Protein 8K2I (pdb70)

B-factor: mean 56.74, std 19.01, range [13.71, 200.33]

Sequence (1119 aa):
VPVEGVAGGGTAYGFNDAEPLKQSTDPSEVPTADLVNVWCMPNTVNVGSQETPRALEPINLLAARNERESFQIAMRPKVSWAASSPSGIVQVQCSDLCSSAGDRLVVGQSLKLRRVVPVLGVPDALVPLDLPVSQLSLFPGETSVIWVSIDVPTGQPPGQYEGEIIISAMKTDVVSNLSLRIKLRLTVWEFIIPVTPSLPAVIGVSDTVIEDRFAVEHGSEDWYKKLDLHFKWLLQYRISPYFCKWGESMRVLTYTSPWPADHPKSDEYLSDSRLAAYAVPYRQVIAGDDSRESYLRKEVEILRSKPHWNKAYFYLWDEPLNMEHFDNVRKMASEIYAYAPDSRVLTTYYCGPGDAPLAPTPFESFVKVPNLLRPYTQIYCTSEWWVLGNREDLVKDILDELQTENGEEWWTYICLGPSDPHPNWHLGMRGTQQRAVMWRVWKEGGTGFLYWGANCYEKATVPSAEVKFRRGLPPGDGVLYYPGEVFSSSSEPVASLRLERLLSGLQDYEYLKLYESKYGREEAMGLLEKTGVYTGPERYTLEHRPIDVLRGEVYNTCRPTVPVEGVAGGGTAYGFNDAEPLKQSTDPSEVPTADLVNVWCMPNTVNVGSQETPRALEPINLLAARNERESFQIAMRPKVSWAASSPSGIVQVQCSDLCSSAGDRLVVGQSLKLRRVVPVLGVPDALVPLDLPVSQLSLFPGETSVIWVSIDVPTGQPPGQYEGEIIISAMKTDVVSNLSLRIKLRLTVWEFIIPVTPSLPAVIGVSDTVIEDRFAVEHGSEDWYKKLDLHFKWLLQYRISPYFCKWGESMRVLTYTSPWPADHPKSDEYLSDSRLAAYAVPYRQVIAGDDSRESYLRKEVEILRSKPHWNKAYFYLWDEPLNMEHFDNVRKMASEIYAYAPDSRVLTTYYCGPGDAPLAPTPFESFVKVPNLLRPYTQIYCTSEWWVLGNREDLVKDILDELQTENGEEWWTYICLGPSDPHPNWHLGMRGTQQRAVMWRVWKEGGTGFLYWGANCYEKATVPSAEVKFRRGLPPGDGVLYYPGEVFSSSSEPVASLRLERLLSGLQDYEYLKLYESKYGREEAMGLLEKTGVYTGPERYTLEHRPIDVLRGEVYNTCRP

Radius of gyration: 35.3 Å; Cα contacts (8 Å, |Δi|>4): 2337; chains: 2; bounding box: 97×100×85 Å

Nearest PDB structures (foldseek):
  8k2h-assembly1_B  TM=9.996E-01  e=0.000E+00  Arabidopsis thaliana
  8k2i-assembly1_B  TM=9.997E-01  e=0.000E+00  Arabidopsis thaliana x Arabidopsis lyrata
  8k2k-assembly1_A  TM=7.243E-01  e=6.649E-30  metagenome
  8k2m-assembly1_A  TM=7.030E-01  e=3.976E-27  Paenibacillus sp. TS12
  8q8h-assembly1_D  TM=6.717E-01  e=1.657E-26  Niabella aurantiaca DSM 17617

Organism: Arabidopsis thaliana (NCBI:txid3702)

Secondary structure (DSSP, 8-state):
---TT-GGG--TTTT---SPPPPS---TTTS-GGGTEEEEEEETT----TTPPP-----EEEEEEETEEEEEEEEEEESS-SSSSSSSEEEEEEE--EEETT--EE-TTTTEEEEEEEEETTEEEEEEEP-SSEEEEEE-TT--EEEEEEEEE-TT---EEEEEEEEEEE-------TTSEEEEEEEEEEEEEPPSS-SS-EEEEEEHHHHHHHHT--TTSHHHHHHHHHHHHHHGGGS-EEEEEEE-GGGBEEEES--S-TTSHHHHHHHT-TT---EE--SS-SS--SS-HHHHHHHHHHHHHTSTTGGGEEEEEEES--SHHHHHHHHHHHHHHHTT-TT--EEEEESS--SSS-SSSSHHHHHHTHHHHHTTS-SEEEEESGGGTT-STTHHHHHTT--TTSS-EEEEEESS-S-TTS----TT--HHHHHHHHHHHHHT--SEEEES-SB-PPP-SSTTSPP-PPTTS-TTTTBSEE-GGGTSS--S-EEBHHHHHHHHHHHHHHHHHHHHHHHHHHHHHHHHHHTTSEEETTEE-SSSHHHHHHHHHHHHHT--/--TT-GGG--TTTTS---SPPPS---TTTS-HHHHEEEEEEETT----TTPPP-----EEEEEEET-EEEEEEEEEESS-SSTTSSSEEEEEEE--EE-TT--EE-BTTTEEEEEEEEETTEEEEEEE--SSEEEEEE-TT--EEEEEEEEPPTTPPPEEEEEEEEEEEE------TTSEEEEEEEEEEEEE--SS-SS-EEEEEEHHHHHHHTT--TTSHHHHHHHHHHHHHHGGGT-EEEEEEE-GGGBEEEES--S-TTSHHHHHHHT-TT---EE--SS-SS--SS-HHHHHHHHHHHHHTSTTGGGEEEEEEE---SHHHHHHHHHHHHHHHHH-TT--EEEEESSS-SSS-SSSSHHHHHHTHHHHHTTS-SEEEEEGGGGTT-GGGHHHHHHT--GGGT-EEEEE-SS-S-TTS----TT--HHHHHHHHHHHHHHT-SEEEES-SB-PPP-SSTTS-----TTS-TTTTBSEE-GGGTSS--SPEEBHHHHHHHHHHHHHHHHHHHHHHH-HHHHHHHHHHTTSEEETTEE-SSSHHHHHHHHHHHHHS--

Foldseek 3Di:
DDQCEDPRVHHPHCPPPPPPQDPDLALVPAFVVSFKAKAKAALQFQQAFQDDGDDHDADEAEDEAQDKHKIKMKIATPQASAVPQPNAKKKKAWAWWAFPVGFTQGWPPFKFKFWQDDDVRTGWWTFGADPRMGMDHHHHNTITMMMIMGHHHLPGDWGKIKIWMWMGTDYCVRDDVSIDIHIYIYTYDDDDQFLAFQFAEEEEAELVQVCQAVVNPQPDPVSLVLLVLVLVLLLSLLYAYWYWDADVVRWIFIWSHLDQLPDPVVCVRQVRSSHQATEDGQARRDDDPDGSLRSLLVRLLSLVPDPRVVRYAYETGEADAADVSLVVLQVSLVSNCVSPVVHAYEYEHAFAHPVDQPDDDTVVSVLCSCVSNPPSHQEYEYEPLSCPFCLVCLVSNVVNFCVVVRRFYHYEYFLDDDPPFADFFRPHGSLSLLCVLVVRLLSDGRYYYQHAACPFPGDRHQQPDGHHDPPGRHRGRHQWHASVVPPNDRNIIGISSSVSSSVSSVVSSLLVLVCVVPNDVVSSCLCPVLQAQDTRNGGDPDCVSVVVSSVVSSVPRHD/DADQQEDVSPHHPHPPPPVPDQDPDLALVPAFPVSFKAKAKAALQFQAAFQDDGDDHDAAEAEDEAQGKGKIKMKMATPQQSQPVQPNAKKKKAWAWWAFPVGDIQGFPPFKFKFWQDDDPRTGWWTFGADPRMGMDHHHHNTITMMMIMTRHHLPGDFGKIKTWMWMGTDRVVRDDPSIDIHIYIYTHADDRQDLQFQAAEEEEAELVQVCFAAVNPQPDPVSLVLLVLVLVLLLSLLYAYWYWDADPPGWIFIWSHLDQCVPPVVCVRLVRRSHQATEDGQAHSDDDDDDGLRSLLVRCVSLVPDPSNVRYAYETGEADAADVSLVVLLVSLVSVCVNPVVHAYAYEHAFAHPVDAPDDDTLVSRLQNCVSNPPSHQEYEYEPLNCPFDLPCLCSNCVNDDVVVRHFYEYEYFLDDDPPFADFFRPHGSLSLLVVLVQVLLSDTRYYYAHAACPFPGDRHQLDDTHADPPGRRRGRHQWHQSVVPPPDRRIIGISSSVSSSVNSSVSSLLVLVCVPVNDVVSVCLCPVLQADDTRNGGDNDCVSVVVSNVVSCVPNRD

InterPro domains:
  IPR025150 Glycoside hydrolase 123, catalytic domain [PF13320] (376-596)

Solvent-accessible surface area: 46678 Å² total; per-residue (Å²): 87,71,144,97,1,68,106,56,46,26,130,59,130,22,147,127,115,58,135,104,86,122,174,44,64,49,10,85,114,4,45,4,47,46,2,1,40,8,1,26,4,41,4,7,46,34,8,27,52,112,48,96,46,138,83,64,126,72,34,100,19,26,0,0,34,39,6,16,14,7,2,1,0,0,0,46,17,80,37,38,1,12,91,112,87,59,3,3,41,0,12,1,35,4,38,35,1,44,17,127,92,54,47,142,1,54,26,33,135,7,1,69,3,23,77,19,31,82,19,117,67,33,22,1,0,1,3,65,17,118,63,74,62,9,104,18,48,2,119,86,39,77,9,26,8,0,2,0,2,0,38,4,64,57,67,14,58,60,27,95,0,60,12,60,1,15,0,4,10,27,124,115,160,68,45,41,138,35,16,16,101,0,65,1,73,0,42,3,2,53,30,78,0,46,59,61,10,39,2,20,0,0,0,0,0,6,0,62,15,1,25,44,3,27,78,17,149,64,27,40,137,85,0,36,126,40,0,31,51,7,0,73,22,1,3,69,1,19,0,1,0,2,0,1,56,72,38,131,50,89,84,8,12,2,0,0,11,5,46,61,5,119,68,108,46,2,47,74,0,6,62,28,62,92,0,15,0,0,3,5,14,24,102,32,23,69,103,49,161,62,64,77,92,37,25,0,99,97,28,0,73,57,7,117,89,55,131,7,29,113,26,4,0,0,7,5,1,19,48,1,81,47,54,119,18,0,60,22,0,75,136,22,0,44,41,0,32,86,44,0,110,99,3,54,0,0,1,2,3,64,28,6,3,58,104,38,92,53,22,128,62,118,50,84,6,5,15,76,0,3,69,39,0,57,83,58,0,33,0,0,0,2,2,4,118,30,7,37,70,113,62,92,36,13,134,61,8,69,86,40,18,55,110,145,107,50,17,45,9,0,6,10,7,15,91,12,11,65,103,65,16,1,0,0,13,28,53,8,111,1,3,4,5,7,0,4,1,4,7,8,6,32,17,39,5,66,1,1,3,0,48,0,0,3,2,5,74,143,18,88,83,43,64,28,129,21,116,37,75,225,71,53,42,60,0,7,0,1,0,4,1,5,2,33,46,53,54,114,50,53,84,8,5,1,0,0,0,1,3,2,0,5,13,0,6,7,5,27,5,1,1,82,31,16,51,51,63,51,29,86,160,80,0,63,22,18,1,90,189,24,33,2,2,43,7,6,81,160,23,11,106,123,27,167,25,4,62,62,6,9,21,61,0,52,86,43,5,62,129,176,32,67,146,107,2,73,106,58,47,30,128,59,126,28,129,115,129,88,131,116,87,118,177,41,64,43,12,71,118,5,57,2,47,34,2,2,42,7,0,31,4,44,4,7,47,36,6,28,54,115,42,92,51,125,92,67,130,68,13,106,26,24,0,0,27,42,5,19,17,9,8,1,0,0,0,41,17,80,36,41,9,7,98,112,73,60,3,3,38,0,5,0,45,5,43,41,1,47,9,128,90,59,46,131,3,56,16,24,76,2,3,55,3,21,85,20,26,84,18,113,72,36,21,1,0,1,3,62,19,114,62,72,55,6,105,12,56,2,112,90,40,71,8,30,10,0,4,0,0,0,37,4,61,59,68,18,57,56,31,86,0,84,16,46,0,22,0,4,10,32,124,109,147,61,64,59,147,48,11,18,126,1,87,1,97,0,40,1,6,81,29,81,0,48,66,59,10,41,2,21,0,0,0,0,0,5,0,58,17,1,26,47,4,26,70,12,123,64,11,28,149,76,0,28,114,38,0,28,53,6,0,77,24,1,3,67,2,19,1,1,0,2,0,2,57,72,40,136,44,87,84,7,14,2,0,0,13,4,52,62,2,110,59,106,59,1,40,73,0,7,60,29,59,89,0,18,1,1,3,5,14,26,99,33,22,82,98,54,145,82,73,74,92,39,27,0,121,85,23,0,80,50,6,90,91,58,134,11,29,124,30,5,0,0,9,3,1,16,47,0,77,50,65,112,23,0,57,26,0,80,137,25,0,46,40,0,35,79,40,0,98,90,5,55,0,0,0,2,1,66,28,6,2,60,102,35,90,57,22,134,61,115,58,88,6,4,13,78,0,1,80,40,0,46,81,58,0,29,0,0,0,0,1,6,113,26,4,38,74,121,57,91,33,10,136,63,4,64,97,35,14,73,82,138,113,55,15,46,7,1,8,9,8,18,96,8,12,68,101,66,18,3,0,0,13,28,50,8,121,2,2,3,5,8,0,5,1,5,9,11,6,35,18,41,8,71,1,0,2,0,45,0,1,2,2,6,74,146,18,88,79,43,66,31,126,20,121,38,78,227,82,46,40,57,1,7,0,2,1,4,1,5,2,29,47,53,55,56,12,17,78,7,3,1,0,1,1,1,5,2,0,7,18,0,4,9,6,26,5,1,1,95,31,10,50,89,106,102,30,88,159,91,0,64,12,15,1,85,165,26,35,2,1,43,8,5,83,170,26,10,113,111,26,170,19,3,69,64,7,10,22,62,0,52,87,44,7,112,147

Structure (mmCIF, N/CA/C/O backbone):
data_8K2I
#
_entry.id   8K2I
#
_cell.length_a   69.284
_cell.length_b   133.833
_cell.length_c   150.723
_cell.angle_alpha   90.00
_cell.angle_beta   90.00
_cell.angle_gamma   90.00
#
_symmetry.space_group_name_H-M   'P 21 21 21'
#
loop_
_entity.id
_entity.type
_entity.pdbx_description
1 polymer 'Oligosaccharide/Monosaccharide-releasing beta-N-acetylhexosaminidase'
2 non-polymer DI(HYDROXYETHYL)ETHER
3 non-polymer 3AR,5R,6S,7R,7AR-5-HYDROXYMETHYL-2-METHYL-5,6,7,7A-TETRAHYDRO-3AH-PYRANO[3,2-D]THIAZOLE-6,7-DIOL
4 non-polymer 'CHLORIDE ION'
5 water water
#
loop_
_atom_site.group_PDB
_atom_site.id
_atom_site.type_symbol
_atom_site.label_atom_id
_atom_site.label_alt_id
_atom_site.label_comp_id
_atom_site.label_asym_id
_atom_site.label_entity_id
_atom_site.label_seq_id
_atom_site.pdbx_PDB_ins_code
_atom_site.Cartn_x
_atom_site.Cartn_y
_atom_site.Cartn_z
_atom_site.occupancy
_atom_site.B_iso_or_equiv
_atom_site.auth_seq_id
_atom_site.auth_comp_id
_atom_site.auth_asym_id
_atom_site.auth_atom_id
_atom_site.pdbx_PDB_model_num
ATOM 1 N N . VAL A 1 14 ? 24.915 -54.170 -57.737 1.00 76.62 11 VAL B N 1
ATOM 2 C CA . VAL A 1 14 ? 24.382 -55.454 -58.329 1.00 70.74 11 VAL B CA 1
ATOM 3 C C . VAL A 1 14 ? 24.613 -55.558 -59.850 1.00 64.16 11 VAL B C 1
ATOM 4 O O . VAL A 1 14 ? 23.979 -54.783 -60.588 1.00 60.70 11 VAL B O 1
ATOM 8 N N . PRO A 1 15 ? 25.384 -56.567 -60.389 1.00 60.33 12 PRO B N 1
ATOM 9 C CA . PRO A 1 15 ? 25.680 -56.655 -61.825 1.00 62.72 12 PRO B CA 1
ATOM 10 C C . PRO A 1 15 ? 24.452 -56.988 -62.674 1.00 63.28 12 PRO B C 1
ATOM 11 O O . PRO A 1 15 ? 23.398 -57.307 -62.143 1.00 71.20 12 PRO B O 1
ATOM 15 N N . VAL A 1 16 ? 24.589 -56.892 -64.008 1.00 72.80 13 VAL B N 1
ATOM 16 C CA . VAL A 1 16 ? 23.542 -57.208 -64.998 1.00 67.06 13 VAL B CA 1
ATOM 17 C C . VAL A 1 16 ? 23.035 -58.672 -64.858 1.00 60.45 13 VAL B C 1
ATOM 18 O O . VAL A 1 16 ? 21.862 -58.982 -65.137 1.00 59.82 13 VAL B O 1
ATOM 22 N N . GLU A 1 17 ? 23.916 -59.594 -64.431 1.00 52.77 14 GLU B N 1
ATOM 23 C CA . GLU A 1 17 ? 23.574 -61.007 -64.247 1.00 57.67 14 GLU B CA 1
ATOM 24 C C . GLU A 1 17 ? 23.146 -61.303 -62.801 1.00 49.70 14 GLU B C 1
ATOM 25 O O . GLU A 1 17 ? 22.885 -62.445 -62.467 1.00 47.02 14 GLU B O 1
ATOM 31 N N . GLY A 1 18 ? 23.137 -60.290 -61.930 1.00 48.52 15 GLY B N 1
ATOM 32 C CA . GLY A 1 18 ? 22.762 -60.445 -60.537 1.00 51.38 15 GLY B CA 1
ATOM 33 C C . GLY A 1 18 ? 23.871 -61.102 -59.705 1.00 55.34 15 GLY B C 1
ATOM 34 O O . GLY A 1 18 ? 24.728 -61.829 -60.243 1.00 54.80 15 GLY B O 1
ATOM 35 N N . VAL A 1 19 ? 23.744 -60.906 -58.376 1.00 56.06 16 VAL B N 1
ATOM 36 C CA . VAL A 1 19 ? 24.572 -61.577 -57.377 1.00 55.75 16 VAL B CA 1
ATOM 37 C C . VAL A 1 19 ? 24.559 -63.075 -57.688 1.00 49.29 16 VAL B C 1
ATOM 38 O O . VAL A 1 19 ? 23.484 -63.668 -57.896 1.00 45.45 16 VAL B O 1
ATOM 42 N N . ALA A 1 20 ? 25.782 -63.625 -57.783 1.00 45.33 17 ALA B N 1
ATOM 43 C CA . ALA A 1 20 ? 26.053 -65.047 -57.914 1.00 43.03 17 ALA B CA 1
ATOM 44 C C . ALA A 1 20 ? 25.295 -65.644 -59.115 1.00 51.78 17 ALA B C 1
ATOM 45 O O . ALA A 1 20 ? 24.940 -66.829 -59.092 1.00 60.73 17 ALA B O 1
ATOM 47 N N . GLY A 1 21 ? 24.909 -64.818 -60.103 1.00 54.97 18 GLY B N 1
ATOM 48 C CA . GLY A 1 21 ? 24.320 -65.367 -61.320 1.00 56.67 18 GLY B CA 1
ATOM 49 C C . GLY A 1 21 ? 22.832 -65.685 -61.216 1.00 52.66 18 GLY B C 1
ATOM 50 O O . GLY A 1 21 ? 22.364 -66.546 -61.968 1.00 50.90 18 GLY B O 1
ATOM 51 N N . GLY A 1 22 ? 22.115 -64.983 -60.296 1.00 48.59 19 GLY B N 1
ATOM 52 C CA . GLY A 1 22 ? 20.690 -65.187 -60.062 1.00 44.80 19 GLY B CA 1
ATOM 53 C C . GLY A 1 22 ? 19.789 -64.532 -61.109 1.00 50.52 19 GLY B C 1
ATOM 54 O O . GLY A 1 22 ? 18.570 -64.716 -61.092 1.00 48.52 19 GLY B O 1
ATOM 55 N N . GLY A 1 23 ? 20.401 -63.657 -61.920 1.00 45.73 20 GLY B N 1
ATOM 56 C CA . GLY A 1 23 ? 19.765 -62.997 -63.026 1.00 41.10 20 GLY B CA 1
ATOM 57 C C . GLY A 1 23 ? 19.298 -61.601 -62.653 1.00 48.92 20 GLY B C 1
ATOM 58 O O . GLY A 1 23 ? 19.596 -61.119 -61.583 1.00 45.34 20 GLY B O 1
ATOM 59 N N . THR A 1 24 ? 18.509 -60.984 -63.539 1.00 53.46 21 THR B N 1
ATOM 60 C CA . THR A 1 24 ? 18.184 -59.569 -63.455 1.00 46.87 21 THR B CA 1
ATOM 61 C C . THR A 1 24 ? 17.781 -59.193 -62.042 1.00 44.26 21 THR B C 1
ATOM 62 O O . THR A 1 24 ? 16.805 -59.726 -61.597 1.00 50.19 21 THR B O 1
ATOM 66 N N . ALA A 1 25 ? 18.479 -58.257 -61.376 1.00 53.97 22 ALA B N 1
ATOM 67 C CA . ALA A 1 25 ? 17.997 -57.553 -60.174 1.00 54.21 22 ALA B CA 1
ATOM 68 C C . ALA A 1 25 ? 18.053 -58.472 -58.944 1.00 58.22 22 ALA B C 1
ATOM 69 O O . ALA A 1 25 ? 17.473 -58.198 -57.883 1.00 54.37 22 ALA B O 1
ATOM 71 N N . TYR A 1 26 ? 18.739 -59.605 -59.069 1.00 52.79 23 TYR B N 1
ATOM 72 C CA . TYR A 1 26 ? 18.815 -60.509 -57.940 1.00 48.83 23 TYR B CA 1
ATOM 73 C C . TYR A 1 26 ? 19.862 -59.967 -56.986 1.00 56.53 23 TYR B C 1
ATOM 74 O O . TYR A 1 26 ? 21.053 -59.898 -57.366 1.00 58.48 23 TYR B O 1
ATOM 83 N N . GLY A 1 27 ? 19.413 -59.601 -55.775 1.00 54.93 24 GLY B N 1
ATOM 84 C CA . GLY A 1 27 ? 20.315 -59.166 -54.719 1.00 53.17 24 GLY B CA 1
ATOM 85 C C . GLY A 1 27 ? 20.187 -57.679 -54.370 1.00 52.29 24 GLY B C 1
ATOM 86 O O . GLY A 1 27 ? 20.906 -57.242 -53.508 1.00 53.34 24 GLY B O 1
ATOM 87 N N . PHE A 1 28 ? 19.319 -56.866 -55.001 1.00 79.00 25 PHE B N 1
ATOM 88 C CA . PHE A 1 28 ? 19.107 -55.475 -54.562 1.00 76.91 25 PHE B CA 1
ATOM 89 C C . PHE A 1 28 ? 18.547 -55.474 -53.139 1.00 80.49 25 PHE B C 1
ATOM 90 O O . PHE A 1 28 ? 17.338 -55.590 -52.942 1.00 112.25 25 PHE B O 1
ATOM 98 N N . ASN A 1 29 ? 19.420 -55.358 -52.137 1.00 91.01 26 ASN B N 1
ATOM 99 C CA . ASN A 1 29 ? 19.067 -55.652 -50.752 1.00 112.69 26 ASN B CA 1
ATOM 100 C C . ASN A 1 29 ? 18.687 -57.144 -50.637 1.00 131.59 26 ASN B C 1
ATOM 101 O O . ASN A 1 29 ? 17.619 -57.570 -51.077 1.00 137.25 26 ASN B O 1
ATOM 106 N N . ASP A 1 30 ? 19.630 -57.951 -50.112 1.00 158.30 27 ASP B N 1
ATOM 107 C CA . ASP A 1 30 ? 19.367 -59.220 -49.434 1.00 162.44 27 ASP B CA 1
ATOM 108 C C . ASP A 1 30 ? 18.473 -58.936 -48.216 1.00 191.99 27 ASP B C 1
ATOM 109 O O . ASP A 1 30 ? 17.664 -59.782 -47.845 1.00 200.33 27 ASP B O 1
ATOM 114 N N . ALA A 1 31 ? 18.665 -57.743 -47.604 1.00 198.14 28 ALA B N 1
ATOM 115 C CA . ALA A 1 31 ? 17.830 -57.114 -46.574 1.00 153.58 28 ALA B CA 1
ATOM 116 C C . ALA A 1 31 ? 18.114 -57.722 -45.204 1.00 147.85 28 ALA B C 1
ATOM 117 O O . ALA A 1 31 ? 17.175 -57.973 -44.444 1.00 150.61 28 ALA B O 1
ATOM 119 N N . GLU A 1 32 ? 19.410 -57.913 -44.892 1.00 131.21 29 GLU B N 1
ATOM 120 C CA . GLU A 1 32 ? 19.843 -58.556 -43.652 1.00 136.21 29 GLU B CA 1
ATOM 121 C C . GLU A 1 32 ? 19.592 -60.061 -43.769 1.00 145.95 29 GLU B C 1
ATOM 122 O O . GLU A 1 32 ? 18.420 -60.455 -43.748 1.00 143.90 29 GLU B O 1
ATOM 128 N N . PRO A 1 33 ? 20.622 -60.953 -43.898 1.00 134.63 30 PRO B N 1
ATOM 129 C CA . PRO A 1 33 ? 20.346 -62.397 -44.005 1.00 125.12 30 PRO B CA 1
ATOM 130 C C . PRO A 1 33 ? 19.386 -62.785 -42.868 1.00 107.90 30 PRO B C 1
ATOM 131 O O . PRO A 1 33 ? 19.458 -62.205 -41.794 1.00 85.49 30 PRO B O 1
ATOM 135 N N . LEU A 1 34 ? 18.407 -63.677 -43.092 1.00 106.42 31 LEU B N 1
ATOM 136 C CA . LEU A 1 34 ? 17.628 -64.200 -41.966 1.00 90.61 31 LEU B CA 1
ATOM 137 C C . LEU A 1 34 ? 18.556 -65.108 -41.146 1.00 75.53 31 LEU B C 1
ATOM 138 O O . LEU A 1 34 ? 19.446 -65.751 -41.712 1.00 92.93 31 LEU B O 1
ATOM 143 N N . LYS A 1 35 ? 18.322 -65.210 -39.835 1.00 78.16 32 LYS B N 1
ATOM 144 C CA . LYS A 1 35 ? 18.862 -66.309 -39.023 1.00 99.37 32 LYS B CA 1
ATOM 145 C C . LYS A 1 35 ? 18.362 -67.652 -39.596 1.00 89.32 32 LYS B C 1
ATOM 146 O O . LYS A 1 35 ? 17.343 -67.689 -40.268 1.00 85.90 32 LYS B O 1
ATOM 152 N N . GLN A 1 36 ? 19.076 -68.768 -39.398 1.00 83.56 33 GLN B N 1
ATOM 153 C CA . GLN A 1 36 ? 18.758 -69.972 -40.167 1.00 82.59 33 GLN B CA 1
ATOM 154 C C . GLN A 1 36 ? 17.751 -70.857 -39.406 1.00 76.54 33 GLN B C 1
ATOM 155 O O . GLN A 1 36 ? 17.078 -71.705 -40.002 1.00 67.95 33 GLN B O 1
ATOM 161 N N . SER A 1 37 ? 17.647 -70.680 -38.082 1.00 81.30 34 SER B N 1
ATOM 162 C CA . SER A 1 37 ? 16.609 -71.314 -37.269 1.00 70.07 34 SER B CA 1
ATOM 163 C C . SER A 1 37 ? 15.318 -70.499 -37.452 1.00 72.05 34 SER B C 1
ATOM 164 O O . SER A 1 37 ? 15.352 -69.261 -37.553 1.00 56.58 34 SER B O 1
ATOM 167 N N . THR A 1 38 ? 14.184 -71.205 -37.485 1.00 58.33 35 THR B N 1
ATOM 168 C CA . THR A 1 38 ? 12.874 -70.603 -37.408 1.00 51.24 35 THR B CA 1
ATOM 169 C C . THR A 1 38 ? 12.152 -71.023 -36.124 1.00 59.06 35 THR B C 1
ATOM 170 O O . THR A 1 38 ? 10.936 -71.222 -36.140 1.00 55.57 35 THR B O 1
ATOM 174 N N . ASP A 1 39 ? 12.910 -71.257 -35.037 1.00 70.20 36 ASP B N 1
ATOM 175 C CA . ASP A 1 39 ? 12.371 -71.794 -33.790 1.00 60.58 36 ASP B CA 1
ATOM 176 C C . ASP A 1 39 ? 12.103 -70.632 -32.820 1.00 54.68 36 ASP B C 1
ATOM 177 O O . ASP A 1 39 ? 13.033 -69.890 -32.418 1.00 54.36 36 ASP B O 1
ATOM 182 N N . PRO A 1 40 ? 10.821 -70.349 -32.469 1.00 50.16 37 PRO B N 1
ATOM 183 C CA . PRO A 1 40 ? 10.499 -69.155 -31.661 1.00 57.58 37 PRO B CA 1
ATOM 184 C C . PR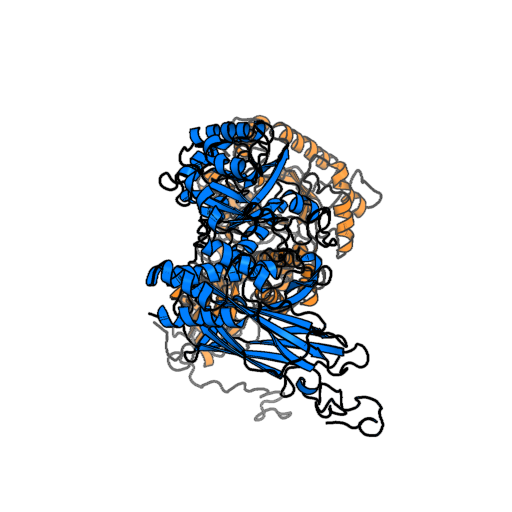O A 1 40 ? 11.035 -69.208 -30.229 1.00 61.68 37 PRO B C 1
ATOM 185 O O . PRO A 1 40 ? 11.257 -68.159 -29.623 1.00 66.09 37 PRO B O 1
ATOM 189 N N . SER A 1 41 ? 11.332 -70.419 -29.734 1.00 66.47 38 SER B N 1
ATOM 190 C CA . SER A 1 41 ? 11.991 -70.569 -28.442 1.00 66.58 38 SER B CA 1
ATOM 191 C C . SER A 1 41 ? 13.501 -70.354 -28.538 1.00 61.95 38 SER B C 1
ATOM 192 O O . SER A 1 41 ? 14.078 -70.274 -27.472 1.00 59.02 38 SER B O 1
ATOM 195 N N . GLU A 1 42 ? 14.129 -70.174 -29.732 1.00 66.93 39 GLU B N 1
ATOM 196 C CA . GLU A 1 42 ? 15.521 -69.684 -29.778 1.00 69.89 39 GLU B CA 1
ATOM 197 C C . GLU A 1 42 ? 15.754 -68.404 -30.610 1.00 72.69 39 GLU B C 1
ATOM 198 O O . GLU A 1 42 ? 16.780 -67.718 -30.403 1.00 56.16 39 GLU B O 1
ATOM 204 N N . VAL A 1 43 ? 14.822 -68.007 -31.504 1.00 75.37 40 VAL B N 1
ATOM 205 C CA . VAL A 1 43 ? 15.040 -66.811 -32.330 1.00 68.56 40 VAL B CA 1
ATOM 206 C C . VAL A 1 43 ? 14.250 -65.616 -31.810 1.00 52.47 40 VAL B C 1
ATOM 207 O O . VAL A 1 43 ? 13.051 -65.770 -31.543 1.00 67.84 40 VAL B O 1
ATOM 211 N N . PRO A 1 44 ? 14.814 -64.380 -31.728 1.00 57.36 41 PRO B N 1
ATOM 212 C CA . PRO A 1 44 ? 14.010 -63.192 -31.337 1.00 52.33 41 PRO B CA 1
ATOM 213 C C . PRO A 1 44 ? 12.837 -62.989 -32.319 1.00 46.48 41 PRO B C 1
ATOM 214 O O . PRO A 1 44 ? 12.968 -63.204 -33.514 1.00 48.08 41 PRO B O 1
ATOM 218 N N . THR A 1 45 ? 11.634 -62.725 -31.804 1.00 53.92 42 THR B N 1
ATOM 219 C CA . THR A 1 45 ? 10.448 -62.398 -32.593 1.00 48.96 42 THR B CA 1
ATOM 220 C C . THR A 1 45 ? 10.784 -61.430 -33.752 1.00 45.44 42 THR B C 1
ATOM 221 O O . THR A 1 45 ? 10.321 -61.615 -34.882 1.00 42.01 42 THR B O 1
ATOM 225 N N . ALA A 1 46 ? 11.590 -60.385 -33.467 1.00 45.52 43 ALA B N 1
ATOM 226 C CA . ALA A 1 46 ? 11.961 -59.345 -34.416 1.00 49.31 43 ALA B CA 1
ATOM 227 C C . ALA A 1 46 ? 12.628 -59.966 -35.659 1.00 49.67 43 ALA B C 1
ATOM 228 O O . ALA A 1 46 ? 12.553 -59.371 -36.739 1.00 51.08 43 ALA B O 1
ATOM 230 N N . ASP A 1 47 ? 13.337 -61.097 -35.512 1.00 52.20 44 ASP B N 1
ATOM 231 C CA . ASP A 1 47 ? 14.020 -61.757 -36.625 1.00 48.00 44 ASP B CA 1
ATOM 232 C C . ASP A 1 47 ? 13.032 -62.638 -37.358 1.00 44.31 44 ASP B C 1
ATOM 233 O O . ASP A 1 47 ? 13.372 -63.070 -38.441 1.00 54.00 44 ASP B O 1
ATOM 238 N N . LEU A 1 48 ? 11.830 -62.885 -36.783 1.00 40.43 45 LEU B N 1
ATOM 239 C CA . LEU A 1 48 ? 10.773 -63.687 -37.432 1.00 44.89 45 LEU B CA 1
ATOM 240 C C . LEU A 1 48 ? 9.618 -62.868 -38.059 1.00 48.29 45 LEU B C 1
ATOM 241 O O . LEU A 1 48 ? 8.903 -63.375 -38.940 1.00 42.18 45 LEU B O 1
ATOM 246 N N . VAL A 1 49 ? 9.348 -61.663 -37.511 1.00 48.15 46 VAL B N 1
ATOM 247 C CA . VAL A 1 49 ? 8.200 -60.853 -37.924 1.00 49.17 46 VAL B CA 1
ATOM 248 C C . VAL A 1 49 ? 8.606 -59.383 -37.915 1.00 44.72 46 VAL B C 1
ATOM 249 O O . VAL A 1 49 ? 9.273 -58.957 -36.973 1.00 46.42 46 VAL B O 1
ATOM 253 N N . ASN A 1 50 ? 8.264 -58.648 -39.005 1.00 42.62 47 ASN B N 1
ATOM 254 C CA . ASN A 1 50 ? 8.354 -57.195 -39.066 1.00 35.33 47 ASN B CA 1
ATOM 255 C C . ASN A 1 50 ? 7.176 -56.587 -38.313 1.00 42.89 47 ASN B C 1
ATOM 256 O O . ASN A 1 50 ? 6.032 -56.977 -38.526 1.00 50.58 47 ASN B O 1
ATOM 261 N N . VAL A 1 51 ? 7.502 -55.740 -37.347 1.00 38.81 48 VAL B N 1
ATOM 262 C CA . VAL A 1 51 ? 6.558 -55.003 -36.562 1.00 39.57 48 VAL B CA 1
ATOM 263 C C . VAL A 1 51 ? 6.908 -53.518 -36.582 1.00 42.18 48 VAL B C 1
ATOM 264 O O . VAL A 1 51 ? 8.055 -53.145 -36.372 1.00 45.68 48 VAL B O 1
ATOM 268 N N . TRP A 1 52 ? 5.916 -52.676 -36.890 1.00 40.96 49 TRP B N 1
ATOM 269 C CA . TRP A 1 52 ? 6.098 -51.242 -36.857 1.00 44.56 49 TRP B CA 1
ATOM 270 C C . TRP A 1 52 ? 4.756 -50.597 -36.514 1.00 47.38 49 TRP B C 1
ATOM 271 O O . TRP A 1 52 ? 3.725 -51.284 -36.498 1.00 50.43 49 TRP B O 1
ATOM 282 N N . CYS A 1 53 ? 4.796 -49.290 -36.271 1.00 43.88 50 CYS B N 1
ATOM 283 C CA . CYS A 1 53 ? 3.612 -48.503 -35.962 1.00 45.78 50 CYS B CA 1
ATOM 284 C C . CYS A 1 53 ? 3.214 -47.617 -37.126 1.00 45.31 50 CYS B C 1
ATOM 285 O O . CYS A 1 53 ? 4.039 -47.260 -37.932 1.00 42.73 50 CYS B O 1
ATOM 288 N N . MET A 1 54 ? 1.932 -47.239 -37.162 1.00 48.85 51 MET B N 1
ATOM 289 C CA . MET A 1 54 ? 1.360 -46.421 -38.225 1.00 42.60 51 MET B CA 1
ATOM 290 C C . MET A 1 54 ? 0.396 -45.421 -37.585 1.00 38.61 51 MET B C 1
ATOM 291 O O . MET A 1 54 ? -0.133 -45.694 -36.498 1.00 40.75 51 MET B O 1
ATOM 296 N N . PRO A 1 55 ? 0.249 -44.208 -38.170 1.00 37.42 52 PRO B N 1
ATOM 297 C CA . PRO A 1 55 ? -0.663 -43.183 -37.632 1.00 41.33 52 PRO B CA 1
ATOM 298 C C . PRO A 1 55 ? -2.141 -43.539 -37.754 1.00 37.25 52 PRO B C 1
ATOM 299 O O . PRO A 1 55 ? -2.475 -44.237 -38.667 1.00 35.68 52 PRO B O 1
ATOM 303 N N . ASN A 1 56 ? -3.009 -42.997 -36.874 1.00 40.52 53 ASN B N 1
ATOM 304 C CA . ASN A 1 56 ? -4.430 -43.347 -36.823 1.00 35.59 53 ASN B CA 1
ATOM 305 C C . ASN A 1 56 ? -5.216 -42.940 -38.080 1.00 35.84 53 ASN B C 1
ATOM 306 O O . ASN A 1 56 ? -6.372 -43.349 -38.234 1.00 40.78 53 ASN B O 1
ATOM 311 N N . THR A 1 57 ? -4.604 -42.164 -39.000 1.00 39.48 54 THR B N 1
ATOM 312 C CA . THR A 1 57 ? -5.257 -41.675 -40.224 1.00 37.27 54 THR B CA 1
ATOM 313 C C . THR A 1 57 ? -4.876 -42.512 -41.464 1.00 41.07 54 THR B C 1
ATOM 314 O O . THR A 1 57 ? -5.330 -42.252 -42.577 1.00 44.98 54 THR B O 1
ATOM 318 N N . VAL A 1 58 ? -4.105 -43.582 -41.296 1.00 40.05 55 VAL B N 1
ATOM 319 C CA . VAL A 1 58 ? -3.857 -44.449 -42.435 1.00 45.85 55 VAL B CA 1
ATOM 320 C C . VAL A 1 58 ? -4.843 -45.631 -42.414 1.00 39.88 55 VAL B C 1
ATOM 321 O O . VAL A 1 58 ? -5.089 -46.223 -41.379 1.00 35.86 55 VAL B O 1
ATOM 325 N N . ASN A 1 59 ? -5.369 -45.984 -43.602 1.00 47.33 56 ASN B N 1
ATOM 326 C CA . ASN A 1 59 ? -6.073 -47.257 -43.820 1.00 40.00 56 ASN B CA 1
ATOM 327 C C . ASN A 1 59 ? -5.039 -48.285 -44.281 1.00 36.15 56 ASN B C 1
ATOM 328 O O . ASN A 1 59 ? -4.601 -48.245 -45.448 1.00 43.67 56 ASN B O 1
ATOM 333 N N . VAL A 1 60 ? -4.582 -49.117 -43.340 1.00 34.61 57 VAL B N 1
ATOM 334 C CA . VAL A 1 60 ? -3.368 -49.916 -43.489 1.00 37.73 57 VAL B CA 1
ATOM 335 C C . VAL A 1 60 ? -3.773 -51.232 -44.159 1.00 39.13 57 VAL B C 1
ATOM 336 O O . VAL A 1 60 ? -4.225 -52.144 -43.468 1.00 40.68 57 VAL B O 1
ATOM 340 N N . GLY A 1 61 ? -3.534 -51.317 -45.480 1.00 38.29 58 GLY B N 1
ATOM 341 C CA . GLY A 1 61 ? -3.917 -52.457 -46.309 1.00 43.11 58 GLY B CA 1
ATOM 342 C C . GLY A 1 61 ? -2.982 -53.624 -46.077 1.00 44.44 58 GLY B C 1
ATOM 343 O O . GLY A 1 61 ? -1.949 -53.421 -45.453 1.00 52.97 58 GLY B O 1
ATOM 344 N N . SER A 1 62 ? -3.367 -54.797 -46.594 1.00 48.23 59 SER B N 1
ATOM 345 C CA . SER A 1 62 ? -2.674 -56.063 -46.403 1.00 40.87 59 SER B CA 1
ATOM 346 C C . SER A 1 62 ? -1.310 -56.091 -47.118 1.00 41.59 59 SER B C 1
ATOM 347 O O . SER A 1 62 ? -0.492 -56.979 -46.852 1.00 39.26 59 SER B O 1
ATOM 350 N N . GLN A 1 63 ? -1.042 -55.128 -48.027 1.00 40.02 60 GLN B N 1
ATOM 351 C CA . GLN A 1 63 ? 0.237 -55.098 -48.757 1.00 43.37 60 GLN B CA 1
ATOM 352 C C . GLN A 1 63 ? 1.111 -53.919 -48.328 1.00 44.00 60 GLN B C 1
ATOM 353 O O . GLN A 1 63 ? 2.134 -53.649 -48.956 1.00 42.79 60 GLN B O 1
ATOM 359 N N . GLU A 1 64 ? 0.814 -53.334 -47.160 1.00 38.98 61 GLU B N 1
ATOM 360 C CA . GLU A 1 64 ? 1.675 -52.263 -46.705 1.00 36.08 61 GLU B CA 1
ATOM 361 C C . GLU A 1 64 ? 3.068 -52.777 -46.340 1.00 37.41 61 GLU B C 1
ATOM 362 O O . GLU A 1 64 ? 3.202 -53.747 -45.582 1.00 40.28 61 GLU B O 1
ATOM 368 N N . THR A 1 65 ? 4.098 -52.060 -46.781 1.00 39.55 62 THR B N 1
ATOM 369 C CA . THR A 1 65 ? 5.506 -52.417 -46.598 1.00 42.70 62 THR B CA 1
ATOM 370 C C . THR A 1 65 ? 6.033 -52.095 -45.190 1.00 40.92 62 THR B C 1
ATOM 371 O O . THR A 1 65 ? 5.805 -51.011 -44.672 1.00 36.23 62 THR B O 1
ATOM 375 N N . PRO A 1 66 ? 6.878 -53.000 -44.620 1.00 38.03 63 PRO B N 1
ATOM 376 C CA . PRO A 1 66 ? 7.569 -52.777 -43.361 1.00 41.38 63 PRO B CA 1
ATOM 377 C C . PRO A 1 66 ? 8.307 -51.457 -43.292 1.00 43.92 63 PRO B C 1
ATOM 378 O O . PRO A 1 66 ? 8.914 -51.106 -44.268 1.00 42.57 63 PRO B O 1
ATOM 382 N N . ARG A 1 67 ? 8.216 -50.767 -42.146 1.00 50.76 64 ARG B N 1
ATOM 383 C CA . ARG A 1 67 ? 9.185 -49.770 -41.725 1.00 47.83 64 ARG B CA 1
ATOM 384 C C . ARG A 1 67 ? 9.852 -50.191 -40.405 1.00 46.13 64 ARG B C 1
ATOM 385 O O . ARG A 1 67 ? 9.481 -51.172 -39.788 1.00 50.07 64 ARG B O 1
ATOM 393 N N . ALA A 1 68 ? 10.874 -49.435 -40.008 1.00 53.79 65 ALA B N 1
ATOM 394 C CA . ALA A 1 68 ? 11.663 -49.642 -38.801 1.00 57.63 65 ALA B CA 1
ATOM 395 C C . ALA A 1 68 ? 10.787 -49.231 -37.622 1.00 49.10 65 ALA B C 1
ATOM 396 O O . ALA A 1 68 ? 10.171 -48.198 -37.732 1.00 60.77 65 ALA B O 1
ATOM 398 N N . LEU A 1 69 ? 10.708 -50.067 -36.568 1.00 47.17 66 LEU B N 1
ATOM 399 C CA . LEU A 1 69 ? 10.027 -49.763 -35.325 1.00 51.93 66 LEU B CA 1
ATOM 400 C C . LEU A 1 69 ? 10.777 -48.614 -34.670 1.00 55.95 66 LEU B C 1
ATOM 401 O O . LEU A 1 69 ? 11.998 -48.691 -34.589 1.00 60.37 66 LEU B O 1
ATOM 406 N N . GLU A 1 70 ? 10.055 -47.529 -34.338 1.00 71.52 67 GLU B N 1
ATOM 407 C CA . GLU A 1 70 ? 10.522 -46.464 -33.444 1.00 79.42 67 GLU B CA 1
ATOM 408 C C . GLU A 1 70 ? 9.614 -46.409 -32.207 1.00 70.12 67 GLU B C 1
ATOM 409 O O . GLU A 1 70 ? 8.683 -47.205 -32.105 1.00 65.01 67 GLU B O 1
ATOM 415 N N . PRO A 1 71 ? 9.888 -45.621 -31.143 1.00 69.23 68 PRO B N 1
ATOM 416 C CA . PRO A 1 71 ? 8.966 -45.578 -30.009 1.00 70.18 68 PRO B CA 1
ATOM 417 C C . PRO A 1 71 ? 7.842 -44.649 -30.449 1.00 60.08 68 PRO B C 1
ATOM 418 O O . PRO A 1 71 ? 8.036 -43.853 -31.359 1.00 57.95 68 PRO B O 1
ATOM 422 N N . ILE A 1 72 ? 6.679 -44.770 -29.814 1.00 61.88 69 ILE B N 1
ATOM 423 C CA . ILE A 1 72 ? 5.546 -43.915 -30.141 1.00 63.53 69 ILE B CA 1
ATOM 424 C C . ILE A 1 72 ? 5.311 -42.872 -29.032 1.00 53.37 69 ILE B C 1
ATOM 425 O O . ILE A 1 72 ? 5.230 -43.195 -27.861 1.00 54.08 69 ILE B O 1
ATOM 430 N N . ASN A 1 73 ? 5.292 -41.592 -29.437 1.00 57.42 70 ASN B N 1
ATOM 431 C CA . ASN A 1 73 ? 5.071 -40.419 -28.604 1.00 51.71 70 ASN B CA 1
ATOM 432 C C . ASN A 1 73 ? 3.748 -39.737 -28.961 1.00 52.19 70 ASN B C 1
ATOM 433 O O . ASN A 1 73 ? 3.663 -39.099 -29.988 1.00 51.70 70 ASN B O 1
ATOM 438 N N . LEU A 1 74 ? 2.771 -39.815 -28.050 1.00 47.04 71 LEU B N 1
ATOM 439 C CA . LEU A 1 74 ? 1.408 -39.369 -28.217 1.00 45.52 71 LEU B CA 1
ATOM 440 C C . LEU A 1 74 ? 1.131 -38.189 -27.285 1.00 47.50 71 LEU B C 1
ATOM 441 O O . LEU A 1 74 ? 1.789 -38.060 -26.254 1.00 47.95 71 LEU B O 1
ATOM 446 N N . LEU A 1 75 ? 0.128 -37.371 -27.671 1.00 45.16 72 LEU B N 1
ATOM 447 C CA . LEU A 1 75 ? -0.480 -36.308 -26.874 1.00 44.39 72 LEU B CA 1
ATOM 448 C C . LEU A 1 75 ? -2.008 -36.503 -26.682 1.00 47.67 72 LEU B C 1
ATOM 449 O O . LEU A 1 75 ? -2.733 -36.753 -27.649 1.00 42.47 72 LEU B O 1
ATOM 454 N N . ALA A 1 76 ? -2.541 -36.327 -25.450 1.00 42.55 73 ALA B N 1
ATOM 455 C CA . ALA A 1 76 ? -3.996 -36.317 -25.293 1.00 39.94 73 ALA B CA 1
ATOM 456 C C . ALA A 1 76 ? -4.392 -35.421 -24.121 1.00 45.71 73 ALA B C 1
ATOM 457 O O . ALA A 1 76 ? -3.654 -35.314 -23.129 1.00 43.55 73 ALA B O 1
ATOM 459 N N . ALA A 1 77 ? -5.506 -34.690 -24.311 1.00 41.33 74 ALA B N 1
ATOM 460 C CA . ALA A 1 77 ? -6.153 -33.968 -23.221 1.00 43.48 74 ALA B CA 1
ATOM 461 C C . ALA A 1 77 ? -6.960 -34.930 -22.330 1.00 44.57 74 ALA B C 1
ATOM 462 O O . ALA A 1 77 ? -7.003 -36.144 -22.536 1.00 46.94 74 ALA B O 1
ATOM 464 N N . ARG A 1 78 ? -7.511 -34.406 -21.233 1.00 41.71 75 ARG B N 1
ATOM 465 C CA . ARG A 1 78 ? -8.408 -35.228 -20.431 1.00 49.33 75 ARG B CA 1
ATOM 466 C C . ARG A 1 78 ? -9.720 -35.393 -21.205 1.00 47.13 75 ARG B C 1
ATOM 467 O O . ARG A 1 78 ? -10.136 -34.485 -21.945 1.00 48.43 75 ARG B O 1
ATOM 475 N N . ASN A 1 79 ? -10.393 -36.538 -21.028 1.00 43.18 76 ASN B N 1
ATOM 476 C CA . ASN A 1 79 ? -11.620 -36.786 -21.791 1.00 39.00 76 ASN B CA 1
ATOM 477 C C . ASN A 1 79 ? -11.324 -36.794 -23.297 1.00 36.52 76 ASN B C 1
ATOM 478 O O . ASN A 1 79 ? -12.095 -36.192 -24.010 1.00 35.00 76 ASN B O 1
ATOM 483 N N . GLU A 1 80 ? -10.149 -37.326 -23.736 1.00 40.94 77 GLU B N 1
ATOM 484 C CA . GLU A 1 80 ? -9.757 -37.497 -25.134 1.00 38.53 77 GLU B CA 1
ATOM 485 C C . GLU A 1 80 ? -9.350 -38.963 -25.405 1.00 43.10 77 GLU B C 1
ATOM 486 O O . GLU A 1 80 ? -8.587 -39.553 -24.674 1.00 49.14 77 GLU B O 1
ATOM 492 N N . ARG A 1 81 ? -9.916 -39.604 -26.449 1.00 44.32 78 ARG B N 1
ATOM 493 C CA . ARG A 1 81 ? -9.355 -40.838 -27.015 1.00 44.97 78 ARG B CA 1
ATOM 494 C C . ARG A 1 81 ? -8.282 -40.512 -28.064 1.00 44.88 78 ARG B C 1
ATOM 495 O O . ARG A 1 81 ? -8.488 -39.732 -29.019 1.00 50.59 78 ARG B O 1
ATOM 503 N N . GLU A 1 82 ? -7.092 -41.025 -27.809 1.00 42.63 79 GLU B N 1
ATOM 504 C CA . GLU A 1 82 ? -6.014 -40.987 -28.786 1.00 47.93 79 GLU B CA 1
ATOM 505 C C . GLU A 1 82 ? -5.641 -42.421 -29.154 1.00 45.02 79 GLU B C 1
ATOM 506 O O . GLU A 1 82 ? -5.546 -43.244 -28.256 1.00 47.19 79 GLU B O 1
ATOM 512 N N . SER A 1 83 ? -5.307 -42.636 -30.448 1.00 46.76 80 SER B N 1
ATOM 513 C CA . SER A 1 83 ? -5.186 -43.932 -31.100 1.00 39.04 80 SER B CA 1
ATOM 514 C C . SER A 1 83 ? -3.915 -43.975 -31.939 1.00 36.88 80 SER B C 1
ATOM 515 O O . SER A 1 83 ? -3.387 -42.953 -32.441 1.00 36.08 80 SER B O 1
ATOM 518 N N . PHE A 1 84 ? -3.445 -45.210 -32.130 1.00 36.72 81 PHE B N 1
ATOM 519 C CA . PHE A 1 84 ? -2.419 -45.500 -33.148 1.00 39.35 81 PHE B CA 1
ATOM 520 C C . PHE A 1 84 ? -2.541 -46.943 -33.560 1.00 34.68 81 PHE B C 1
ATOM 521 O O . PHE A 1 84 ? -3.373 -47.672 -33.005 1.00 39.30 81 PHE B O 1
ATOM 529 N N . GLN A 1 85 ? -1.692 -47.355 -34.518 1.00 39.79 82 GLN B N 1
ATOM 530 C CA . GLN A 1 85 ? -1.804 -48.716 -35.024 1.00 39.29 82 GLN B CA 1
ATOM 531 C C . GLN A 1 85 ? -0.443 -49.412 -35.013 1.00 41.50 82 GLN B C 1
ATOM 532 O O . GLN A 1 85 ? 0.603 -48.751 -35.101 1.00 35.88 82 GLN B O 1
ATOM 538 N N . ILE A 1 86 ? -0.550 -50.747 -34.948 1.00 38.06 83 ILE B N 1
ATOM 539 C CA . ILE A 1 86 ? 0.561 -51.664 -35.017 1.00 45.76 83 ILE B CA 1
ATOM 540 C C . ILE A 1 86 ? 0.369 -52.604 -36.189 1.00 42.31 83 ILE B C 1
ATOM 541 O O . ILE A 1 86 ? -0.620 -53.302 -36.192 1.00 35.54 83 ILE B O 1
ATOM 546 N N . ALA A 1 87 ? 1.394 -52.644 -37.055 1.00 43.41 84 ALA B N 1
ATOM 547 C CA . ALA A 1 87 ? 1.461 -53.474 -38.237 1.00 45.55 84 ALA B CA 1
ATOM 548 C C . ALA A 1 87 ? 2.480 -54.588 -37.992 1.00 38.34 84 ALA B C 1
ATOM 549 O O . ALA A 1 87 ? 3.460 -54.342 -37.329 1.00 41.21 84 ALA B O 1
ATOM 551 N N . MET A 1 88 ? 2.183 -55.774 -38.521 1.00 35.30 85 MET B N 1
ATOM 552 C CA . MET A 1 88 ? 2.881 -57.033 -38.353 1.00 40.27 85 MET B CA 1
ATOM 553 C C . MET A 1 88 ? 2.823 -57.778 -39.675 1.00 38.31 85 MET B C 1
ATOM 554 O O . MET A 1 88 ? 1.762 -57.985 -40.235 1.00 39.23 85 MET B O 1
ATOM 559 N N . ARG A 1 89 ? 3.974 -58.187 -40.180 1.00 43.12 86 ARG B N 1
ATOM 560 C CA . ARG A 1 89 ? 4.018 -59.001 -41.377 1.00 36.51 86 ARG B CA 1
ATOM 561 C C . ARG A 1 89 ? 5.117 -60.038 -41.193 1.00 38.76 86 ARG B C 1
ATOM 562 O O . ARG A 1 89 ? 6.303 -59.687 -41.030 1.00 47.71 86 ARG B O 1
ATOM 570 N N . PRO A 1 90 ? 4.773 -61.335 -41.302 1.00 38.35 87 PRO B N 1
ATOM 571 C CA . PRO A 1 90 ? 5.744 -62.415 -41.202 1.00 45.38 87 PRO B CA 1
ATOM 572 C C . PRO A 1 90 ? 6.875 -62.323 -42.204 1.00 40.72 87 PRO B C 1
ATOM 573 O O . PRO A 1 90 ? 6.564 -62.073 -43.373 1.00 43.09 87 PRO B O 1
ATOM 577 N N . LYS A 1 91 ? 8.102 -62.615 -41.718 1.00 41.27 88 LYS B N 1
ATOM 578 C CA . LYS A 1 91 ? 9.286 -62.807 -42.542 1.00 37.84 88 LYS B CA 1
ATOM 579 C C . LYS A 1 91 ? 9.479 -64.254 -42.964 1.00 38.62 88 LYS B C 1
ATOM 580 O O . LYS A 1 91 ? 9.998 -64.501 -44.070 1.00 42.07 88 LYS B O 1
ATOM 586 N N . VAL A 1 92 ? 8.999 -65.181 -42.115 1.00 40.63 89 VAL B N 1
ATOM 587 C CA . VAL A 1 92 ? 9.220 -66.628 -42.308 1.00 47.97 89 VAL B CA 1
ATOM 588 C C . VAL A 1 92 ? 8.029 -67.347 -41.690 1.00 43.08 89 VAL B C 1
ATOM 589 O O . VAL A 1 92 ? 7.253 -66.616 -41.108 1.00 48.53 89 VAL B O 1
ATOM 593 N N . SER A 1 93 ? 7.879 -68.687 -41.881 1.00 51.64 90 SER B N 1
ATOM 594 C CA . SER A 1 93 ? 7.102 -69.623 -41.032 1.00 54.82 90 SER B CA 1
ATOM 595 C C . SER A 1 93 ? 7.852 -69.982 -39.740 1.00 59.55 90 SER B C 1
ATOM 596 O O . SER A 1 93 ? 9.010 -70.373 -39.795 1.00 60.97 90 SER B O 1
ATOM 599 N N . TRP A 1 94 ? 7.239 -69.790 -38.563 1.00 57.02 91 TRP B N 1
ATOM 600 C CA . TRP A 1 94 ? 7.780 -70.327 -37.313 1.00 57.71 91 TRP B CA 1
ATOM 601 C C . TRP A 1 94 ? 6.856 -71.387 -36.717 1.00 54.23 91 TRP B C 1
ATOM 602 O O . TRP A 1 94 ? 7.069 -71.896 -35.608 1.00 69.72 91 TRP B O 1
ATOM 613 N N . ALA A 1 95 ? 5.796 -71.652 -37.480 1.00 62.24 92 ALA B N 1
ATOM 614 C CA . ALA A 1 95 ? 4.914 -72.782 -37.330 1.00 55.78 92 ALA B CA 1
ATOM 615 C C . ALA A 1 95 ? 4.827 -73.424 -38.704 1.00 59.85 92 ALA B C 1
ATOM 616 O O . ALA A 1 95 ? 3.863 -73.204 -39.429 1.00 56.93 92 ALA B O 1
ATOM 618 N N . ALA A 1 96 ? 5.857 -74.219 -39.045 1.00 78.76 93 ALA B N 1
ATOM 619 C CA . ALA A 1 96 ? 6.028 -74.751 -40.393 1.00 71.48 93 ALA B CA 1
ATOM 620 C C . ALA A 1 96 ? 4.665 -75.168 -40.940 1.00 71.23 93 ALA B C 1
ATOM 621 O O . ALA A 1 96 ? 4.483 -75.026 -42.157 1.00 80.35 93 ALA B O 1
ATOM 623 N N . SER A 1 97 ? 3.721 -75.587 -40.045 1.00 61.79 94 SER B N 1
ATOM 624 C CA . SER A 1 97 ? 2.656 -76.504 -40.451 1.00 60.31 94 SER B CA 1
ATOM 625 C C . SER A 1 97 ? 1.265 -75.869 -40.597 1.00 55.07 94 SER B C 1
ATOM 626 O O . SER A 1 97 ? 0.422 -76.342 -41.343 1.00 55.52 94 SER B O 1
ATOM 629 N N . SER A 1 98 ? 0.977 -74.768 -39.917 1.00 65.74 95 SER B N 1
ATOM 630 C CA . SER A 1 98 ? 0.101 -73.807 -40.590 1.00 91.29 95 SER B CA 1
ATOM 631 C C . SER A 1 98 ? 0.757 -72.418 -40.531 1.00 69.30 95 SER B C 1
ATOM 632 O O . SER A 1 98 ? 0.849 -71.736 -39.503 1.00 61.02 95 SER B O 1
ATOM 635 N N . PRO A 1 99 ? 1.358 -71.998 -41.658 1.00 55.66 96 PRO B N 1
ATOM 636 C CA . PRO A 1 99 ? 2.076 -70.743 -41.682 1.00 54.06 96 PRO B CA 1
ATOM 637 C C . PRO A 1 99 ? 1.084 -69.597 -41.514 1.00 54.21 96 PRO B C 1
ATOM 638 O O . PRO A 1 99 ? -0.119 -69.699 -41.908 1.00 57.24 96 PRO B O 1
ATOM 642 N N . SER A 1 100 ? 1.651 -68.476 -41.071 1.00 44.18 97 SER B N 1
ATOM 643 C CA . SER A 1 100 ? 3.067 -68.333 -40.788 1.00 46.35 97 SER B CA 1
ATOM 644 C C . SER A 1 100 ? 3.325 -68.712 -39.349 1.00 43.85 97 SER B C 1
ATOM 645 O O . SER A 1 100 ? 4.410 -69.170 -39.049 1.00 53.72 97 SER B O 1
ATOM 648 N N . GLY A 1 101 ? 2.356 -68.497 -38.478 1.00 39.06 98 GLY B N 1
ATOM 649 C CA . GLY A 1 101 ? 2.593 -68.658 -37.050 1.00 44.47 98 GLY B CA 1
ATOM 650 C C . GLY A 1 101 ? 1.718 -67.730 -36.209 1.00 48.49 98 GLY B C 1
ATOM 651 O O . GLY A 1 101 ? 1.148 -66.804 -36.772 1.00 67.02 98 GLY B O 1
ATOM 652 N N . ILE A 1 102 ? 1.562 -68.011 -34.906 1.00 45.69 99 ILE B N 1
ATOM 653 C CA . ILE A 1 102 ? 0.770 -67.241 -33.931 1.00 43.49 99 ILE B CA 1
ATOM 654 C C . ILE A 1 102 ? 1.710 -66.340 -33.128 1.00 42.56 99 ILE B C 1
ATOM 655 O O . ILE A 1 102 ? 2.810 -66.797 -32.795 1.00 45.33 99 ILE B O 1
ATOM 660 N N . VAL A 1 103 ? 1.320 -65.073 -32.872 1.00 43.82 100 VAL B N 1
ATOM 661 C CA . VAL A 1 103 ? 1.981 -64.230 -31.866 1.00 47.29 100 VAL B CA 1
ATOM 662 C C . VAL A 1 103 ? 1.026 -63.984 -30.681 1.00 48.49 100 VAL B C 1
ATOM 663 O O . VAL A 1 103 ? -0.204 -64.081 -30.785 1.00 47.36 100 VAL B O 1
ATOM 667 N N . GLN A 1 104 ? 1.634 -63.670 -29.538 1.00 44.63 101 GLN B N 1
ATOM 668 C CA . GLN A 1 104 ? 0.924 -63.253 -28.356 1.00 54.95 101 GLN B CA 1
ATOM 669 C C . GLN A 1 104 ? 1.182 -61.762 -28.225 1.00 45.26 101 GLN B C 1
ATOM 670 O O . GLN A 1 104 ? 2.288 -61.278 -28.454 1.00 45.31 101 GLN B O 1
ATOM 676 N N . VAL A 1 105 ? 0.131 -61.073 -27.791 1.00 46.05 102 VAL B N 1
ATOM 677 C CA . VAL A 1 105 ? 0.174 -59.652 -27.566 1.00 50.89 102 VAL B CA 1
ATOM 678 C C . VAL A 1 105 ? -0.277 -59.373 -26.131 1.00 52.71 102 VAL B C 1
ATOM 679 O O . VAL A 1 105 ? -1.437 -59.643 -25.738 1.00 44.27 102 VAL B O 1
ATOM 683 N N . GLN A 1 106 ? 0.605 -58.674 -25.415 1.00 52.59 103 GLN B N 1
ATOM 684 C CA . GLN A 1 106 ? 0.331 -58.296 -24.043 1.00 52.07 103 GLN B CA 1
ATOM 685 C C . GLN A 1 106 ? 0.518 -56.781 -23.883 1.00 54.00 103 GLN B C 1
ATOM 686 O O . GLN A 1 106 ? 1.475 -56.178 -24.337 1.00 47.71 103 GLN B O 1
ATOM 692 N N . CYS A 1 107 ? -0.439 -56.113 -23.249 1.00 69.61 104 CYS B N 1
ATOM 693 C CA . CYS A 1 107 ? -0.211 -54.716 -22.922 1.00 68.94 104 CYS B CA 1
ATOM 694 C C . CYS A 1 107 ? -0.242 -54.534 -21.403 1.00 57.33 104 CYS B C 1
ATOM 695 O O . CYS A 1 107 ? -0.929 -55.249 -20.669 1.00 62.07 104 CYS B O 1
ATOM 698 N N . SER A 1 108 ? 0.564 -53.560 -20.982 1.00 58.42 105 SER B N 1
ATOM 699 C CA . SER A 1 108 ? 0.723 -53.112 -19.619 1.00 58.19 105 SER B CA 1
ATOM 700 C C . SER A 1 108 ? -0.179 -51.875 -19.390 1.00 59.38 105 SER B C 1
ATOM 701 O O . SER A 1 108 ? -0.638 -51.240 -20.341 1.00 77.69 105 SER B O 1
ATOM 704 N N . ASP A 1 109 ? -0.418 -51.503 -18.114 1.00 63.74 106 ASP B N 1
ATOM 705 C CA . ASP A 1 109 ? -0.841 -50.171 -17.683 1.00 56.84 106 ASP B CA 1
ATOM 706 C C . ASP A 1 109 ? 0.176 -49.123 -18.116 1.00 54.42 106 ASP B C 1
ATOM 707 O O . ASP A 1 109 ? 1.277 -49.496 -18.510 1.00 63.75 106 ASP B O 1
ATOM 712 N N . LEU A 1 110 ? -0.221 -47.835 -18.131 1.00 45.50 107 LEU B N 1
ATOM 713 C CA . LEU A 1 110 ? 0.763 -46.774 -18.312 1.00 53.44 107 LEU B CA 1
ATOM 714 C C . LEU A 1 110 ? 0.801 -45.999 -16.990 1.00 55.96 107 LEU B C 1
ATOM 715 O O . LEU A 1 110 ? -0.260 -45.841 -16.392 1.00 56.48 107 LEU B O 1
ATOM 720 N N . CYS A 1 111 ? 1.969 -45.440 -16.619 1.00 54.30 108 CYS B N 1
ATOM 721 C CA . CYS A 1 111 ? 2.262 -44.921 -15.280 1.00 61.43 108 CYS B CA 1
ATOM 722 C C . CYS A 1 111 ? 3.113 -43.676 -15.428 1.00 58.54 108 CYS B C 1
ATOM 723 O O . CYS A 1 111 ? 4.051 -43.704 -16.230 1.00 57.99 108 CYS B O 1
ATOM 726 N N . SER A 1 112 ? 2.807 -42.632 -14.644 1.00 61.99 109 SER B N 1
ATOM 727 C CA . SER A 1 112 ? 3.638 -41.423 -14.630 1.00 61.20 109 SER B CA 1
ATOM 728 C C . SER A 1 112 ? 4.685 -41.515 -13.518 1.00 57.37 109 SER B C 1
ATOM 729 O O . SER A 1 112 ? 4.721 -42.494 -12.780 1.00 56.33 109 SER B O 1
ATOM 732 N N . SER A 1 113 ? 5.573 -40.510 -13.445 1.00 76.81 110 SER B N 1
ATOM 733 C CA . SER A 1 113 ? 6.528 -40.319 -12.353 1.00 71.42 110 SER B CA 1
ATOM 734 C C . SER A 1 113 ? 5.840 -40.378 -10.985 1.00 82.17 110 SER B C 1
ATOM 735 O O . SER A 1 113 ? 6.241 -41.146 -10.110 1.00 85.38 110 SER B O 1
ATOM 738 N N . ALA A 1 114 ? 4.782 -39.566 -10.829 1.00 69.76 111 ALA B N 1
ATOM 739 C CA . ALA A 1 114 ? 3.989 -39.516 -9.615 1.00 66.04 111 ALA B CA 1
ATOM 740 C C . ALA A 1 114 ? 3.357 -40.874 -9.249 1.00 66.96 111 ALA B C 1
ATOM 741 O O . ALA A 1 114 ? 2.999 -41.068 -8.104 1.00 70.32 111 ALA B O 1
ATOM 743 N N . GLY A 1 115 ? 3.184 -41.823 -10.182 1.00 66.20 112 GLY B N 1
ATOM 744 C CA . GLY A 1 115 ? 2.574 -43.099 -9.846 1.00 53.04 112 GLY B CA 1
ATOM 745 C C . GLY A 1 115 ? 1.077 -43.092 -10.039 1.00 54.64 112 GLY B C 1
ATOM 746 O O . GLY A 1 115 ? 0.376 -43.906 -9.438 1.00 61.49 112 GLY B O 1
ATOM 747 N N . ASP A 1 116 ? 0.616 -42.258 -10.991 1.00 74.06 113 ASP B N 1
ATOM 748 C CA . ASP A 1 116 ? -0.725 -42.349 -11.576 1.00 66.75 113 ASP B CA 1
ATOM 749 C C . ASP A 1 116 ? -0.786 -43.313 -12.778 1.00 70.48 113 ASP B C 1
ATOM 750 O O . ASP A 1 116 ? 0.219 -43.529 -13.479 1.00 69.28 113 ASP B O 1
ATOM 755 N N . ARG A 1 117 ? -1.991 -43.860 -13.010 1.00 64.67 114 ARG B N 1
ATOM 756 C CA . ARG A 1 117 ? -2.215 -44.985 -13.912 1.00 66.64 114 ARG B CA 1
ATOM 757 C C . ARG A 1 117 ? -3.330 -44.726 -14.959 1.00 68.60 114 ARG B C 1
ATOM 758 O O . ARG A 1 117 ? -4.404 -44.179 -14.672 1.00 55.12 114 ARG B O 1
ATOM 766 N N . LEU A 1 118 ? -3.070 -45.172 -16.211 1.00 71.19 115 LEU B N 1
ATOM 767 C CA . LEU A 1 118 ? -4.095 -45.535 -17.188 1.00 54.59 115 LEU B CA 1
ATOM 768 C C . LEU A 1 118 ? -4.080 -47.063 -17.358 1.00 58.76 115 LEU B C 1
ATOM 769 O O . LEU A 1 118 ? -3.124 -47.689 -17.821 1.00 54.26 115 LEU B O 1
ATOM 774 N N . VAL A 1 119 ? -5.195 -47.668 -16.976 1.00 58.52 116 VAL B N 1
ATOM 775 C CA . VAL A 1 119 ? -5.327 -49.101 -16.800 1.00 62.32 116 VAL B CA 1
ATOM 776 C C . VAL A 1 119 ? -5.723 -49.794 -18.123 1.00 65.04 116 VAL B C 1
ATOM 777 O O . VAL A 1 119 ? -6.670 -49.368 -18.808 1.00 61.64 116 VAL B O 1
ATOM 781 N N . VAL A 1 120 ? -5.034 -50.907 -18.463 1.00 58.13 117 VAL B N 1
ATOM 782 C CA . VAL A 1 120 ? -5.525 -51.873 -19.457 1.00 58.50 117 VAL B CA 1
ATOM 783 C C . VAL A 1 120 ? -7.012 -52.136 -19.204 1.00 49.10 117 VAL B C 1
ATOM 784 O O . VAL A 1 120 ? -7.369 -52.497 -18.114 1.00 59.44 117 VAL B O 1
ATOM 788 N N . GLY A 1 121 ? -7.894 -52.001 -20.184 1.00 52.64 118 GLY B N 1
ATOM 789 C CA . GLY A 1 121 ? -9.268 -52.439 -20.007 1.00 55.47 118 GLY B CA 1
ATOM 790 C C . GLY A 1 121 ? -10.226 -51.270 -19.979 1.00 70.47 118 GLY B C 1
ATOM 791 O O . GLY A 1 121 ? -11.217 -51.329 -20.687 1.00 80.63 118 GLY B O 1
ATOM 792 N N . GLN A 1 122 ? -9.909 -50.215 -19.208 1.00 71.68 119 GLN B N 1
ATOM 793 C CA . GLN A 1 122 ? -10.852 -49.107 -19.058 1.00 82.73 119 GLN B CA 1
ATOM 794 C C . GLN A 1 122 ? -10.369 -47.958 -19.932 1.00 61.92 119 GLN B C 1
ATOM 795 O O . GLN A 1 122 ? -11.110 -47.391 -20.755 1.00 77.13 119 GLN B O 1
ATOM 801 N N . SER A 1 123 ? -9.095 -47.648 -19.778 1.00 50.70 120 SER B N 1
ATOM 802 C CA . SER A 1 123 ? -8.526 -46.617 -20.628 1.00 62.98 120 SER B CA 1
ATOM 803 C C . SER A 1 123 ? -8.017 -47.239 -21.920 1.00 50.51 120 SER B C 1
ATOM 804 O O . SER A 1 123 ? -8.454 -46.841 -22.969 1.00 55.51 120 SER B O 1
ATOM 807 N N . LEU A 1 124 ? -7.185 -48.268 -21.796 1.00 54.66 121 LEU B N 1
ATOM 808 C CA . LEU A 1 124 ? -6.369 -48.816 -22.862 1.00 51.88 121 LEU B CA 1
ATOM 809 C C . LEU A 1 124 ? -7.046 -50.030 -23.502 1.00 44.49 121 LEU B C 1
ATOM 810 O O . LEU A 1 124 ? -7.336 -51.001 -22.835 1.00 53.18 121 LEU B O 1
ATOM 815 N N . LYS A 1 125 ? -7.316 -49.995 -24.807 1.00 45.20 122 LYS B N 1
ATOM 816 C CA . LYS A 1 125 ? -7.971 -51.112 -25.483 1.00 43.62 122 LYS B CA 1
ATOM 817 C C . LYS A 1 125 ? -7.274 -51.503 -26.798 1.00 46.94 122 LYS B C 1
ATOM 818 O O . LYS A 1 125 ? -6.575 -50.701 -27.420 1.00 42.28 122 LYS B O 1
ATOM 824 N N . LEU A 1 126 ? -7.477 -52.751 -27.253 1.00 49.34 123 LEU B N 1
ATOM 825 C CA . LEU A 1 126 ? -6.881 -53.235 -28.507 1.00 47.60 123 LEU B CA 1
ATOM 826 C C . LEU A 1 126 ? -7.948 -53.833 -29.421 1.00 45.11 123 LEU B C 1
ATOM 827 O O . LEU A 1 126 ? -8.841 -54.551 -28.956 1.00 42.46 123 LEU B O 1
ATOM 832 N N . ARG A 1 127 ? -7.873 -53.544 -30.729 1.00 43.16 124 ARG B N 1
ATOM 833 C CA . ARG A 1 127 ? -8.874 -54.101 -31.635 1.00 43.77 124 ARG B CA 1
ATOM 834 C C . ARG A 1 127 ? -8.138 -54.513 -32.906 1.00 44.32 124 ARG B C 1
ATOM 835 O O . ARG A 1 127 ? -7.137 -53.907 -33.255 1.00 43.06 124 ARG B O 1
ATOM 843 N N . ARG A 1 128 ? -8.584 -55.586 -33.561 1.00 44.90 125 ARG B N 1
ATOM 844 C CA . ARG A 1 128 ? -8.037 -55.929 -34.873 1.00 45.43 125 ARG B CA 1
ATOM 845 C C . ARG A 1 128 ? -8.767 -55.110 -35.938 1.00 39.25 125 ARG B C 1
ATOM 846 O O . ARG A 1 128 ? -9.982 -54.963 -35.855 1.00 36.98 125 ARG B O 1
ATOM 854 N N . VAL A 1 129 ? -8.032 -54.701 -36.977 1.00 34.28 126 VAL B N 1
ATOM 855 C CA . VAL A 1 129 ? -8.594 -54.051 -38.133 1.00 34.00 126 VAL B CA 1
ATOM 856 C C . VAL A 1 129 ? -8.842 -55.084 -39.235 1.00 37.75 126 VAL B C 1
ATOM 857 O O . VAL A 1 129 ? -7.916 -55.652 -39.743 1.00 41.71 126 VAL B O 1
ATOM 861 N N . VAL A 1 130 ? -10.136 -55.301 -39.549 1.00 39.41 127 VAL B N 1
ATOM 862 C CA . VAL A 1 130 ? -10.649 -56.300 -40.445 1.00 37.13 127 VAL B CA 1
ATOM 863 C C . VAL A 1 130 ? -11.216 -55.594 -41.666 1.00 38.63 127 VAL B C 1
ATOM 864 O O . VAL A 1 130 ? -11.916 -54.584 -41.555 1.00 38.12 127 VAL B O 1
ATOM 868 N N . PRO A 1 131 ? -10.883 -56.020 -42.898 1.00 46.96 128 PRO B N 1
ATOM 869 C CA . PRO A 1 131 ? -11.467 -55.374 -44.085 1.00 39.05 128 PRO B CA 1
ATOM 870 C C . PRO A 1 131 ? -12.928 -55.731 -44.258 1.00 41.01 128 PRO B C 1
ATOM 871 O O . PRO A 1 131 ? -13.311 -56.826 -43.862 1.00 42.16 128 PRO B O 1
ATOM 875 N N . VAL A 1 132 ? -13.677 -54.777 -44.837 1.00 40.48 129 VAL B N 1
ATOM 876 C CA . VAL A 1 132 ? -15.076 -54.858 -45.290 1.00 38.05 129 VAL B CA 1
ATOM 877 C C . VAL A 1 132 ? -15.152 -54.423 -46.773 1.00 34.61 129 VAL B C 1
ATOM 878 O O . VAL A 1 132 ? -14.671 -53.354 -47.113 1.00 39.60 129 VAL B O 1
ATOM 882 N N . LEU A 1 133 ? -15.687 -55.245 -47.675 1.00 31.11 130 LEU B N 1
ATOM 883 C CA . LEU A 1 133 ? -15.540 -55.056 -49.116 1.00 34.16 130 LEU B CA 1
ATOM 884 C C . LEU A 1 133 ? -14.094 -54.813 -49.521 1.00 38.91 130 LEU B C 1
ATOM 885 O O . LEU A 1 133 ? -13.833 -54.107 -50.492 1.00 40.02 130 LEU B O 1
ATOM 890 N N . GLY A 1 134 ? -13.156 -55.462 -48.824 1.00 43.62 131 GLY B N 1
ATOM 891 C CA . GLY A 1 134 ? -11.744 -55.339 -49.177 1.00 39.77 131 GLY B CA 1
ATOM 892 C C . GLY A 1 134 ? -11.147 -54.025 -48.698 1.00 42.24 131 GLY B C 1
ATOM 893 O O . GLY A 1 134 ? -9.979 -53.824 -48.871 1.00 46.29 131 GLY B O 1
ATOM 894 N N . VAL A 1 135 ? -11.864 -53.192 -47.926 1.00 44.05 132 VAL B N 1
ATOM 895 C CA . VAL A 1 135 ? -11.221 -52.000 -47.384 1.00 36.88 132 VAL B CA 1
ATOM 896 C C . VAL A 1 135 ? -11.073 -52.180 -45.890 1.00 47.25 132 VAL B C 1
ATOM 897 O O . VAL A 1 135 ? -12.036 -52.620 -45.262 1.00 46.14 132 VAL B O 1
ATOM 901 N N . PRO A 1 136 ? -9.920 -51.810 -45.259 1.00 43.86 133 PRO B N 1
ATOM 902 C CA . PRO A 1 136 ? -9.809 -51.781 -43.786 1.00 39.55 133 PRO B CA 1
ATOM 903 C C . PRO A 1 136 ? -10.970 -50.952 -43.191 1.00 43.26 133 PRO B C 1
ATOM 904 O O . PRO A 1 136 ? -11.103 -49.795 -43.570 1.00 36.14 133 PRO B O 1
ATOM 908 N N . ASP A 1 137 ? -11.810 -51.520 -42.284 1.00 39.20 134 ASP B N 1
ATOM 909 C CA . ASP A 1 137 ? -12.929 -50.769 -41.722 1.00 38.35 134 ASP B CA 1
ATOM 910 C C . ASP A 1 137 ? -13.431 -51.223 -40.356 1.00 37.35 134 ASP B C 1
ATOM 911 O O . ASP A 1 137 ? -13.821 -50.341 -39.607 1.00 44.77 134 ASP B O 1
ATOM 916 N N . ALA A 1 138 ? -13.439 -52.527 -40.033 1.00 38.31 135 ALA B N 1
ATOM 917 C CA . ALA A 1 138 ? -14.091 -53.051 -38.833 1.00 41.30 135 ALA B CA 1
ATOM 918 C C . ALA A 1 138 ? -13.109 -53.210 -37.668 1.00 39.43 135 ALA B C 1
ATOM 919 O O . ALA A 1 138 ? -12.015 -53.682 -37.862 1.00 46.45 135 ALA B O 1
ATOM 921 N N . LEU A 1 139 ? -13.443 -52.728 -36.471 1.00 40.07 136 LEU B N 1
ATOM 922 C CA . LEU A 1 139 ? -12.529 -52.803 -35.335 1.00 44.42 136 LEU B CA 1
ATOM 923 C C . LEU A 1 139 ? -13.101 -53.784 -34.286 1.00 46.81 136 LEU B C 1
ATOM 924 O O . LEU A 1 139 ? -13.974 -53.445 -33.477 1.00 31.92 136 LEU B O 1
ATOM 929 N N . VAL A 1 140 ? -12.530 -55.002 -34.286 1.00 48.09 137 VAL B N 1
ATOM 930 C CA . VAL A 1 140 ? -12.996 -56.150 -33.515 1.00 43.03 137 VAL B CA 1
ATOM 931 C C . VAL A 1 140 ? -12.102 -56.323 -32.285 1.00 47.87 137 VAL B C 1
ATOM 932 O O . VAL A 1 140 ? -10.859 -56.320 -32.360 1.00 41.00 137 VAL B O 1
ATOM 936 N N . PRO A 1 141 ? -12.687 -56.427 -31.071 1.00 54.68 138 PRO B N 1
ATOM 937 C CA . PRO A 1 141 ? -11.856 -56.492 -29.866 1.00 47.61 138 PRO B CA 1
ATOM 938 C C . PRO A 1 141 ? -11.016 -57.757 -29.684 1.00 38.53 138 PRO B C 1
ATOM 939 O O . PRO A 1 141 ? -11.312 -58.837 -30.127 1.00 46.60 138 PRO B O 1
ATOM 943 N N . LEU A 1 142 ? -9.891 -57.541 -29.053 1.00 40.98 139 LEU B N 1
ATOM 944 C CA . LEU A 1 142 ? -9.006 -58.557 -28.562 1.00 45.34 139 LEU B CA 1
ATOM 945 C C . LEU A 1 142 ? -9.156 -58.630 -27.046 1.00 43.39 139 LEU B C 1
ATOM 946 O O . LEU A 1 142 ? -9.411 -57.596 -26.431 1.00 47.51 139 LEU B O 1
ATOM 951 N N . ASP A 1 143 ? -8.995 -59.858 -26.503 1.00 52.82 140 ASP B N 1
ATOM 952 C CA . ASP A 1 143 ? -8.941 -60.138 -25.062 1.00 60.63 140 ASP B CA 1
ATOM 953 C C . ASP A 1 143 ? -7.776 -59.413 -24.386 1.00 54.00 140 ASP B C 1
ATOM 954 O O . ASP A 1 143 ? -6.666 -59.255 -24.916 1.00 54.83 140 ASP B O 1
ATOM 959 N N . LEU A 1 144 ? -8.083 -58.869 -23.208 1.00 55.98 141 LEU B N 1
ATOM 960 C CA . LEU A 1 144 ? -7.122 -58.066 -22.458 1.00 61.85 141 LEU B CA 1
ATOM 961 C C . LEU A 1 144 ? -6.833 -58.742 -21.118 1.00 52.89 141 LEU B C 1
ATOM 962 O O . LEU A 1 144 ? -7.733 -59.323 -20.546 1.00 57.95 141 LEU B O 1
ATOM 967 N N . PRO A 1 145 ? -5.615 -58.691 -20.542 1.00 52.32 142 PRO B N 1
ATOM 968 C CA . PRO A 1 145 ? -4.462 -58.048 -21.180 1.00 48.79 142 PRO B CA 1
ATOM 969 C C . PRO A 1 145 ? -3.593 -58.832 -22.160 1.00 52.44 142 PRO B C 1
ATOM 970 O O . PRO A 1 145 ? -2.605 -58.278 -22.684 1.00 48.17 142 PRO B O 1
ATOM 974 N N . VAL A 1 146 ? -4.010 -60.081 -22.422 1.00 53.98 143 VAL B N 1
ATOM 975 C CA . VAL A 1 146 ? -3.266 -60.996 -23.274 1.00 53.93 143 VAL B CA 1
ATOM 976 C C . VAL A 1 146 ? -4.170 -61.599 -24.345 1.00 57.28 143 VAL B C 1
ATOM 977 O O . VAL A 1 146 ? -5.204 -62.173 -24.035 1.00 57.25 143 VAL B O 1
ATOM 981 N N . SER A 1 147 ? -3.711 -61.516 -25.598 1.00 60.46 144 SER B N 1
ATOM 982 C CA . SER A 1 147 ? -4.436 -61.990 -26.761 1.00 61.26 144 SER B CA 1
ATOM 983 C C . SER A 1 147 ? -3.471 -62.737 -27.682 1.00 64.61 144 SER B C 1
ATOM 984 O O . SER A 1 147 ? -2.242 -62.670 -27.514 1.00 55.55 144 SER B O 1
ATOM 987 N N . GLN A 1 148 ? -4.061 -63.389 -28.693 1.00 60.16 145 GLN B N 1
ATOM 988 C CA . GLN A 1 148 ? -3.325 -64.107 -29.723 1.00 63.77 145 GLN B CA 1
ATOM 989 C C . GLN A 1 148 ? -3.861 -63.789 -31.129 1.00 66.87 145 GLN B C 1
ATOM 990 O O . GLN A 1 148 ? -5.036 -63.510 -31.384 1.00 57.22 145 GLN B O 1
ATOM 996 N N . LEU A 1 149 ? -2.956 -63.820 -32.091 1.00 66.77 146 LEU B N 1
ATOM 997 C CA . LEU A 1 149 ? -3.313 -63.410 -33.430 1.00 64.85 146 LEU B CA 1
ATOM 998 C C . LEU A 1 149 ? -2.507 -64.327 -34.367 1.00 58.05 146 LEU B C 1
ATOM 999 O O . LEU A 1 149 ? -1.314 -64.535 -34.142 1.00 47.73 146 LEU B O 1
ATOM 1004 N N . SER A 1 150 ? -3.221 -64.983 -35.289 1.00 47.09 147 SER B N 1
ATOM 1005 C CA . SER A 1 150 ? -2.683 -65.643 -36.459 1.00 44.21 147 SER B CA 1
ATOM 1006 C C . SER A 1 150 ? -2.220 -64.648 -37.534 1.00 49.24 147 SER B C 1
ATOM 1007 O O . SER A 1 150 ? -2.953 -63.741 -37.939 1.00 49.33 147 SER B O 1
ATOM 1010 N N . LEU A 1 151 ? -0.976 -64.848 -37.990 1.00 44.82 148 LEU B N 1
ATOM 1011 C CA . LEU A 1 151 ? -0.393 -64.147 -39.124 1.00 42.55 148 LEU B CA 1
ATOM 1012 C C . LEU A 1 151 ? -0.266 -65.125 -40.311 1.00 45.45 148 LEU B C 1
ATOM 1013 O O . LEU A 1 151 ? 0.210 -66.213 -40.159 1.00 58.22 148 LEU B O 1
ATOM 1018 N N . PHE A 1 152 ? -0.677 -64.709 -41.518 1.00 52.51 149 PHE B N 1
ATOM 1019 C CA . PHE A 1 152 ? -0.592 -65.474 -42.739 1.00 43.99 149 PHE B CA 1
ATOM 1020 C C . PHE A 1 152 ? 0.527 -64.930 -43.609 1.00 41.52 149 PHE B C 1
ATOM 1021 O O . PHE A 1 152 ? 1.002 -63.803 -43.483 1.00 44.49 149 PHE B O 1
ATOM 1029 N N . PRO A 1 153 ? 1.102 -65.770 -44.470 1.00 40.17 150 PRO B N 1
ATOM 1030 C CA . PRO A 1 153 ? 2.174 -65.311 -45.350 1.00 36.29 150 PRO B CA 1
ATOM 1031 C C . PRO A 1 153 ? 1.711 -64.241 -46.347 1.00 45.97 150 PRO B C 1
ATOM 1032 O O . PRO A 1 153 ? 0.703 -64.462 -47.008 1.00 46.31 150 PRO B O 1
ATOM 1036 N N . GLY A 1 154 ? 2.470 -63.117 -46.451 1.00 44.54 151 GLY B N 1
ATOM 1037 C CA . GLY A 1 154 ? 2.351 -62.146 -47.531 1.00 37.18 151 GLY B CA 1
ATOM 1038 C C . GLY A 1 154 ? 1.258 -61.103 -47.262 1.00 46.13 151 GLY B C 1
ATOM 1039 O O . GLY A 1 154 ? 0.749 -60.481 -48.189 1.00 55.04 151 GLY B O 1
ATOM 1040 N N . GLU A 1 155 ? 0.907 -60.961 -45.979 1.00 40.30 152 GLU B N 1
ATOM 1041 C CA . GLU A 1 155 ? -0.183 -60.151 -45.519 1.00 45.19 152 GLU B CA 1
ATOM 1042 C C . GLU A 1 155 ? 0.299 -59.356 -44.318 1.00 47.68 152 GLU B C 1
ATOM 1043 O O . GLU A 1 155 ? 0.834 -59.947 -43.390 1.00 39.53 152 GLU B O 1
ATOM 1049 N N . THR A 1 156 ? 0.017 -58.034 -44.354 1.00 44.59 153 THR B N 1
ATOM 1050 C CA . THR A 1 156 ? 0.182 -57.161 -43.225 1.00 47.21 153 THR B CA 1
ATOM 1051 C C . THR A 1 156 ? -1.116 -57.164 -42.409 1.00 50.50 153 THR B C 1
ATOM 1052 O O . THR A 1 156 ? -2.199 -56.796 -42.888 1.00 46.05 153 THR B O 1
ATOM 1056 N N . SER A 1 157 ? -0.949 -57.477 -41.111 1.00 47.21 154 SER B N 1
ATOM 1057 C CA . SER A 1 157 ? -2.068 -57.632 -40.195 1.00 47.37 154 SER B CA 1
ATOM 1058 C C . SER A 1 157 ? -1.967 -56.527 -39.112 1.00 42.75 154 SER B C 1
ATOM 1059 O O . SER A 1 157 ? -0.882 -56.230 -38.658 1.00 38.35 154 SER B O 1
ATOM 1062 N N . VAL A 1 158 ? -3.077 -55.832 -38.768 1.00 36.79 155 VAL B N 1
ATOM 1063 C CA . VAL A 1 158 ? -3.001 -54.577 -38.053 1.00 36.04 155 VAL B CA 1
ATOM 1064 C C . VAL A 1 158 ? -3.867 -54.564 -36.807 1.00 37.04 155 VAL B C 1
ATOM 1065 O O . VAL A 1 158 ? -4.892 -55.224 -36.678 1.00 32.64 155 VAL B O 1
ATOM 1069 N N . ILE A 1 159 ? -3.438 -53.766 -35.853 1.00 41.53 156 ILE B N 1
ATOM 1070 C CA . ILE A 1 159 ? -4.107 -53.659 -34.562 1.00 39.97 156 ILE B CA 1
ATOM 1071 C C . ILE A 1 159 ? -4.248 -52.173 -34.235 1.00 38.15 156 ILE B C 1
ATOM 1072 O O . ILE A 1 159 ? -3.310 -51.377 -34.355 1.00 46.04 156 ILE B O 1
ATOM 1077 N N . TRP A 1 160 ? -5.431 -51.818 -33.786 1.00 35.63 157 TRP B N 1
ATOM 1078 C CA . TRP A 1 160 ? -5.791 -50.445 -33.436 1.00 39.78 157 TRP B CA 1
ATOM 1079 C C . TRP A 1 160 ? -5.718 -50.345 -31.915 1.00 39.51 157 TRP B C 1
ATOM 1080 O O . TRP A 1 160 ? -6.436 -51.036 -31.210 1.00 38.94 157 TRP B O 1
ATOM 1091 N N . VAL A 1 161 ? -4.818 -49.498 -31.439 1.00 42.96 158 VAL B N 1
ATOM 1092 C CA . VAL A 1 161 ? -4.657 -49.233 -30.034 1.00 42.57 158 VAL B CA 1
ATOM 1093 C C . VAL A 1 161 ? -5.228 -47.857 -29.735 1.00 43.97 158 VAL B C 1
ATOM 1094 O O . VAL A 1 161 ? -4.800 -46.874 -30.354 1.00 41.01 158 VAL B O 1
ATOM 1098 N N . SER A 1 162 ? -6.169 -47.818 -28.772 1.00 43.17 159 SER B N 1
ATOM 1099 C CA . SER A 1 162 ? -6.882 -46.606 -28.388 1.00 43.66 159 SER B CA 1
ATOM 1100 C C . SER A 1 162 ? -6.712 -46.376 -26.884 1.00 43.79 159 SER B C 1
ATOM 1101 O O . SER A 1 162 ? -6.596 -47.343 -26.149 1.00 49.64 159 SER B O 1
ATOM 1104 N N . ILE A 1 163 ? -6.600 -45.111 -26.444 1.00 37.98 160 ILE B N 1
ATOM 1105 C CA . ILE A 1 163 ? -6.422 -44.819 -25.034 1.00 38.52 160 ILE B CA 1
ATOM 1106 C C . ILE A 1 163 ? -7.424 -43.747 -24.690 1.00 37.45 160 ILE B C 1
ATOM 1107 O O . ILE A 1 163 ? -7.418 -42.705 -25.311 1.00 46.62 160 ILE B O 1
ATOM 1112 N N . ASP A 1 164 ? -8.339 -44.047 -23.788 1.00 40.79 161 ASP B N 1
ATOM 1113 C CA . ASP A 1 164 ? -9.337 -43.107 -23.297 1.00 47.80 161 ASP B CA 1
ATOM 1114 C C . ASP A 1 164 ? -8.806 -42.481 -21.991 1.00 45.69 161 ASP B C 1
ATOM 1115 O O . ASP A 1 164 ? -8.572 -43.190 -21.047 1.00 46.10 161 ASP B O 1
ATOM 1120 N N . VAL A 1 165 ? -8.581 -41.163 -21.953 1.00 43.55 162 VAL B N 1
ATOM 1121 C CA . VAL A 1 165 ? -8.118 -40.467 -20.776 1.00 43.06 162 VAL B CA 1
ATOM 1122 C C . VAL A 1 165 ? -9.330 -39.945 -20.022 1.00 50.33 162 VAL B C 1
ATOM 1123 O O . VAL A 1 165 ? -10.059 -39.112 -20.557 1.00 43.15 162 VAL B O 1
ATOM 1127 N N . PRO A 1 166 ? -9.553 -40.388 -18.767 1.00 47.13 163 PRO B N 1
ATOM 1128 C CA . PRO A 1 166 ? -10.615 -39.815 -17.957 1.00 46.27 163 PRO B CA 1
ATOM 1129 C C . PRO A 1 166 ? -10.564 -38.295 -17.838 1.00 46.84 163 PRO B C 1
ATOM 1130 O O . PRO A 1 166 ? -9.531 -37.625 -17.864 1.00 41.00 163 PRO B O 1
ATOM 1134 N N . THR A 1 167 ? -11.754 -37.747 -17.675 1.00 56.84 164 THR B N 1
ATOM 1135 C CA . THR A 1 167 ? -11.930 -36.347 -17.306 1.00 48.32 164 THR B CA 1
ATOM 1136 C C . THR A 1 167 ? -11.193 -35.917 -16.036 1.00 53.63 164 THR B C 1
ATOM 1137 O O . THR A 1 167 ? -10.790 -34.757 -15.988 1.00 52.26 164 THR B O 1
ATOM 1141 N N . GLY A 1 168 ? -11.075 -36.809 -15.025 1.00 53.49 165 GLY B N 1
ATOM 1142 C CA . GLY A 1 168 ? -10.346 -36.509 -13.804 1.00 45.39 165 GLY B CA 1
ATOM 1143 C C . GLY A 1 168 ? -8.850 -36.809 -13.861 1.00 49.86 165 GLY B C 1
ATOM 1144 O O . GLY A 1 168 ? -8.190 -36.802 -12.873 1.00 48.32 165 GLY B O 1
ATOM 1145 N N . GLN A 1 169 ? -8.264 -37.112 -15.000 1.00 54.47 166 GLN B N 1
ATOM 1146 C CA . GLN A 1 169 ? -6.969 -37.760 -14.964 1.00 53.56 166 GLN B CA 1
ATOM 1147 C C . GLN A 1 169 ? -5.905 -36.682 -14.751 1.00 59.81 166 GLN B C 1
ATOM 1148 O O . GLN A 1 169 ? -6.005 -35.670 -15.457 1.00 52.13 166 GLN B O 1
ATOM 1154 N N . PRO A 1 170 ? -4.904 -36.873 -13.811 1.00 65.30 167 PRO B N 1
ATOM 1155 C CA . PRO A 1 170 ? -3.815 -35.919 -13.589 1.00 60.27 167 PRO B CA 1
ATOM 1156 C C . PRO A 1 170 ? -2.944 -35.863 -14.842 1.00 58.17 167 PRO B C 1
ATOM 1157 O O . PRO A 1 170 ? -2.598 -36.910 -15.423 1.00 48.54 167 PRO B O 1
ATOM 1161 N N . PRO A 1 171 ? -2.558 -34.626 -15.257 1.00 48.80 168 PRO B N 1
ATOM 1162 C CA . PRO A 1 171 ? -1.549 -34.426 -16.296 1.00 53.08 168 PRO B CA 1
ATOM 1163 C C . PRO A 1 171 ? -0.205 -35.041 -15.950 1.00 53.66 168 PRO B C 1
ATOM 1164 O O . PRO A 1 171 ? 0.113 -35.184 -14.793 1.00 74.36 168 PRO B O 1
ATOM 1168 N N . GLY A 1 172 ? 0.646 -35.209 -16.947 1.00 61.02 169 GLY B N 1
ATOM 1169 C CA . GLY A 1 172 ? 1.925 -35.838 -16.752 1.00 55.64 169 GLY B CA 1
ATOM 1170 C C . GLY A 1 172 ? 2.264 -36.702 -17.962 1.00 73.14 169 GLY B C 1
ATOM 1171 O O . GLY A 1 172 ? 1.384 -36.976 -18.793 1.00 64.71 169 GLY B O 1
ATOM 1172 N N . GLN A 1 173 ? 3.560 -37.065 -18.022 1.00 60.97 170 GLN B N 1
ATOM 1173 C CA . GLN A 1 173 ? 4.113 -38.026 -18.937 1.00 56.53 170 GLN B CA 1
ATOM 1174 C C . GLN A 1 173 ? 3.915 -39.459 -18.415 1.00 53.38 170 GLN B C 1
ATOM 1175 O O . GLN A 1 173 ? 4.505 -39.857 -17.446 1.00 66.07 170 GLN B O 1
ATOM 1181 N N . TYR A 1 174 ? 3.056 -40.244 -19.080 1.00 55.42 171 TYR B N 1
ATOM 1182 C CA . TYR A 1 174 ? 2.759 -41.643 -18.787 1.00 59.58 171 TYR B CA 1
ATOM 1183 C C . TYR A 1 174 ? 3.488 -42.561 -19.786 1.00 53.67 171 TYR B C 1
ATOM 1184 O O . TYR A 1 174 ? 3.671 -42.195 -20.941 1.00 56.94 171 TYR B O 1
ATOM 1193 N N . GLU A 1 175 ? 3.884 -43.767 -19.342 1.00 52.11 172 GLU B N 1
ATOM 1194 C CA . GLU A 1 175 ? 4.776 -44.611 -20.121 1.00 58.41 172 GLU B CA 1
ATOM 1195 C C . GLU A 1 175 ? 4.431 -46.067 -19.909 1.00 52.48 172 GLU B C 1
ATOM 1196 O O . GLU A 1 175 ? 3.963 -46.439 -18.842 1.00 57.58 172 GLU B O 1
ATOM 1202 N N . GLY A 1 176 ? 4.678 -46.857 -20.945 1.00 48.58 173 GLY B N 1
ATOM 1203 C CA . GLY A 1 176 ? 4.313 -48.261 -20.941 1.00 49.62 173 GLY B CA 1
ATOM 1204 C C . GLY A 1 176 ? 4.906 -49.025 -22.131 1.00 53.43 173 GLY B C 1
ATOM 1205 O O . GLY A 1 176 ? 5.867 -48.572 -22.795 1.00 51.84 173 GLY B O 1
ATOM 1206 N N . GLU A 1 177 ? 4.325 -50.225 -22.321 1.00 56.12 174 GLU B N 1
ATOM 1207 C CA . GLU A 1 177 ? 4.880 -51.262 -23.179 1.00 60.25 174 GLU B CA 1
ATOM 1208 C C . GLU A 1 177 ? 3.767 -52.166 -23.693 1.00 58.10 174 GLU B C 1
ATOM 1209 O O . GLU A 1 177 ? 2.804 -52.495 -22.991 1.00 62.59 174 GLU B O 1
ATOM 1215 N N . ILE A 1 178 ? 3.926 -52.538 -24.963 1.00 62.65 175 ILE B N 1
ATOM 1216 C CA . ILE A 1 178 ? 3.168 -53.626 -25.570 1.00 62.13 175 ILE B CA 1
ATOM 1217 C C . ILE A 1 178 ? 4.205 -54.622 -26.019 1.00 51.04 175 ILE B C 1
ATOM 1218 O O . ILE A 1 178 ? 5.202 -54.195 -26.617 1.00 49.66 175 ILE B O 1
ATOM 1223 N N . ILE A 1 179 ? 3.938 -55.885 -25.667 1.00 52.58 176 ILE B N 1
ATOM 1224 C CA . ILE A 1 179 ? 4.863 -56.992 -25.852 1.00 56.45 176 ILE B CA 1
ATOM 1225 C C . ILE A 1 179 ? 4.292 -58.020 -26.837 1.00 43.24 176 ILE B C 1
ATOM 1226 O O . ILE A 1 179 ? 3.181 -58.522 -26.683 1.00 47.27 176 ILE B O 1
ATOM 1231 N N . ILE A 1 180 ? 5.053 -58.227 -27.924 1.00 47.86 177 ILE B N 1
ATOM 1232 C CA . ILE A 1 180 ? 4.734 -59.182 -29.004 1.00 56.54 177 ILE B CA 1
ATOM 1233 C C . ILE A 1 180 ? 5.689 -60.375 -28.957 1.00 51.69 177 ILE B C 1
ATOM 1234 O O . ILE A 1 180 ? 6.895 -60.152 -28.966 1.00 51.06 177 ILE B O 1
ATOM 1239 N N . SER A 1 181 ? 5.166 -61.616 -28.902 1.00 47.13 178 SER B N 1
ATOM 1240 C CA . SER A 1 181 ? 6.016 -62.785 -28.732 1.00 47.69 178 SER B CA 1
ATOM 1241 C C . SER A 1 181 ? 5.594 -63.836 -29.749 1.00 44.68 178 SER B C 1
ATOM 1242 O O . SER A 1 181 ? 4.441 -64.235 -29.805 1.00 40.04 178 SER B O 1
ATOM 1245 N N . ALA A 1 182 ? 6.507 -64.259 -30.605 1.00 41.39 179 ALA B N 1
ATOM 1246 C CA . ALA A 1 182 ? 6.174 -65.401 -31.455 1.00 54.52 179 ALA B CA 1
ATOM 1247 C C . ALA A 1 182 ? 5.981 -66.633 -30.568 1.00 54.70 179 ALA B C 1
ATOM 1248 O O . ALA A 1 182 ? 6.669 -66.790 -29.562 1.00 60.16 179 ALA B O 1
ATOM 1250 N N . MET A 1 183 ? 4.990 -67.468 -30.881 1.00 62.20 180 MET B N 1
ATOM 1251 C CA . MET A 1 183 ? 4.657 -68.641 -30.086 1.00 57.90 180 MET B CA 1
ATOM 1252 C C . MET A 1 183 ? 4.817 -69.904 -30.933 1.00 71.74 180 MET B C 1
ATOM 1253 O O . MET A 1 183 ? 4.637 -69.833 -32.163 1.00 70.45 180 MET B O 1
ATOM 1258 N N . LYS A 1 184 ? 5.054 -71.049 -30.241 1.00 91.63 181 LYS B N 1
ATOM 1259 C CA . LYS A 1 184 ? 5.098 -72.399 -30.813 1.00 92.28 181 LYS B CA 1
ATOM 1260 C C . LYS A 1 184 ? 3.761 -73.128 -30.664 1.00 80.48 181 LYS B C 1
ATOM 1261 O O . LYS A 1 184 ? 3.298 -73.231 -29.555 1.00 83.36 181 LYS B O 1
ATOM 1267 N N . THR A 1 185 ? 3.164 -73.707 -31.725 1.00 106.87 182 THR B N 1
ATOM 1268 C CA . THR A 1 185 ? 1.910 -74.453 -31.571 1.00 117.58 182 THR B CA 1
ATOM 1269 C C . THR A 1 185 ? 1.926 -75.829 -32.262 1.00 96.00 182 THR B C 1
ATOM 1270 O O . THR A 1 185 ? 3.020 -76.382 -32.370 1.00 87.50 182 THR B O 1
ATOM 1274 N N . ASP A 1 259 ? 3.775 -67.647 -18.628 1.00 123.39 256 ASP B N 1
ATOM 1275 C CA . ASP A 1 259 ? 4.082 -66.433 -19.420 1.00 124.29 256 ASP B CA 1
ATOM 1276 C C . ASP A 1 259 ? 5.068 -66.845 -20.507 1.00 135.64 256 ASP B C 1
ATOM 1277 O O . ASP A 1 259 ? 6.031 -67.582 -20.244 1.00 119.57 256 ASP B O 1
ATOM 1282 N N . VAL A 1 260 ? 4.797 -66.327 -21.713 1.00 128.43 257 VAL B N 1
ATOM 1283 C CA . VAL A 1 260 ? 5.536 -66.613 -22.938 1.00 104.00 257 VAL B CA 1
ATOM 1284 C C . VAL A 1 260 ? 6.604 -65.536 -23.169 1.00 80.13 257 VAL B C 1
ATOM 1285 O O . VAL A 1 260 ? 7.434 -65.642 -24.066 1.00 73.32 257 VAL B O 1
ATOM 1289 N N . VAL A 1 261 ? 6.587 -64.489 -22.341 1.00 76.08 258 VAL B N 1
ATOM 1290 C CA . VAL A 1 261 ? 7.540 -63.381 -22.405 1.00 75.91 258 VAL B CA 1
ATOM 1291 C C . VAL A 1 261 ? 8.994 -63.795 -22.097 1.00 73.47 258 VAL B C 1
ATOM 1292 O O . VAL A 1 261 ? 9.283 -64.489 -21.135 1.00 100.89 258 VAL B O 1
ATOM 1296 N N . SER A 1 262 ? 9.941 -63.324 -22.907 1.00 70.56 259 SER B N 1
ATOM 1297 C CA . SER A 1 262 ? 11.343 -63.634 -22.706 1.00 75.04 259 SER B CA 1
ATOM 1298 C C . SER A 1 262 ? 12.151 -62.524 -23.349 1.00 68.78 259 SER B C 1
ATOM 1299 O O . SER A 1 262 ? 11.594 -61.528 -23.818 1.00 69.03 259 SER B O 1
ATOM 1302 N N . ASN A 1 263 ? 13.472 -62.695 -23.253 1.00 67.59 260 ASN B N 1
ATOM 1303 C CA . ASN A 1 263 ? 14.461 -61.820 -23.857 1.00 61.94 260 ASN B CA 1
ATOM 1304 C C . ASN A 1 263 ? 14.233 -61.827 -25.376 1.00 57.30 260 ASN B C 1
ATOM 1305 O O . ASN A 1 263 ? 14.775 -60.982 -26.066 1.00 66.08 260 ASN B O 1
ATOM 1310 N N . LEU A 1 264 ? 13.473 -62.813 -25.872 1.00 52.04 261 LEU B N 1
ATOM 1311 C CA . LEU A 1 264 ? 13.184 -63.062 -27.284 1.00 66.80 261 LEU B CA 1
ATOM 1312 C C . LEU A 1 264 ? 11.976 -62.227 -27.783 1.00 70.90 261 LEU B C 1
ATOM 1313 O O . LEU A 1 264 ? 11.652 -62.150 -28.973 1.00 73.94 261 LEU B O 1
ATOM 1318 N N . SER A 1 265 ? 11.254 -61.634 -26.839 1.00 64.30 262 SER B N 1
ATOM 1319 C CA . SER A 1 265 ? 10.051 -60.871 -27.116 1.00 60.44 262 SER B CA 1
ATOM 1320 C C . SER A 1 265 ? 10.368 -59.480 -27.672 1.00 60.01 262 SER B C 1
ATOM 1321 O O . SER A 1 265 ? 11.435 -58.914 -27.442 1.00 73.60 262 SER B O 1
ATOM 1324 N N . LEU A 1 266 ? 9.433 -58.913 -28.445 1.00 61.93 263 LEU B N 1
ATOM 1325 C CA . LEU A 1 266 ? 9.607 -57.552 -28.943 1.00 56.28 263 LEU B CA 1
ATOM 1326 C C . LEU A 1 266 ? 8.793 -56.572 -28.088 1.00 57.71 263 LEU B C 1
ATOM 1327 O O . LEU A 1 266 ? 7.661 -56.878 -27.703 1.00 51.22 263 LEU B O 1
ATOM 1332 N N . ARG A 1 267 ? 9.416 -55.442 -27.722 1.00 50.51 264 ARG B N 1
ATOM 1333 C CA . ARG A 1 267 ? 8.838 -54.498 -26.780 1.00 54.51 264 ARG B CA 1
ATOM 1334 C C . ARG A 1 267 ? 8.555 -53.230 -27.546 1.00 55.95 264 ARG B C 1
ATOM 1335 O O . ARG A 1 267 ? 9.426 -52.734 -28.210 1.00 55.03 264 ARG B O 1
ATOM 1343 N N . ILE A 1 268 ? 7.304 -52.764 -27.522 1.00 63.16 265 ILE B N 1
ATOM 1344 C CA . ILE A 1 268 ? 7.008 -51.495 -28.137 1.00 56.09 265 ILE B CA 1
ATOM 1345 C C . ILE A 1 268 ? 6.869 -50.477 -27.025 1.00 51.61 265 ILE B C 1
ATOM 1346 O O . ILE A 1 268 ? 6.067 -50.657 -26.118 1.00 56.66 265 ILE B O 1
ATOM 1351 N N . LYS A 1 269 ? 7.615 -49.389 -27.157 1.00 54.61 266 LYS B N 1
ATOM 1352 C CA . LYS A 1 269 ? 7.652 -48.407 -26.112 1.00 63.78 266 LYS B CA 1
ATOM 1353 C C . LYS A 1 269 ? 6.611 -47.319 -26.415 1.00 56.52 266 LYS B C 1
ATOM 1354 O O . LYS A 1 269 ? 6.650 -46.690 -27.454 1.00 53.56 266 LYS B O 1
ATOM 1360 N N . LEU A 1 270 ? 5.643 -47.151 -25.499 1.00 59.82 267 LEU B N 1
ATOM 1361 C CA . LEU A 1 270 ? 4.629 -46.103 -25.555 1.00 64.04 267 LEU B CA 1
ATOM 1362 C C . LEU A 1 270 ? 4.929 -45.044 -24.513 1.00 62.92 267 LEU B C 1
ATOM 1363 O O . LEU A 1 270 ? 5.215 -45.392 -23.344 1.00 48.84 267 LEU B O 1
ATOM 1368 N N . ARG A 1 271 ? 4.642 -43.802 -24.929 1.00 53.70 268 ARG B N 1
ATOM 1369 C CA . ARG A 1 271 ? 4.877 -42.635 -24.106 1.00 63.45 268 ARG B CA 1
ATOM 1370 C C . ARG A 1 271 ? 3.726 -41.701 -24.423 1.00 54.21 268 ARG B C 1
ATOM 1371 O O . ARG A 1 271 ? 3.535 -41.425 -25.574 1.00 62.62 268 ARG B O 1
ATOM 1379 N N . LEU A 1 272 ? 2.905 -41.325 -23.441 1.00 59.09 269 LEU B N 1
ATOM 1380 C CA . LEU A 1 272 ? 1.787 -40.413 -23.653 1.00 49.15 269 LEU B CA 1
ATOM 1381 C C . LEU A 1 272 ? 1.861 -39.226 -22.689 1.00 52.59 269 LEU B C 1
ATOM 1382 O O . LEU A 1 272 ? 1.957 -39.409 -21.491 1.00 47.75 269 LEU B O 1
ATOM 1387 N N . THR A 1 273 ? 1.770 -38.004 -23.221 1.00 54.59 270 THR B N 1
ATOM 1388 C CA . THR A 1 273 ? 1.667 -36.774 -22.451 1.00 50.31 270 THR B CA 1
ATOM 1389 C C . THR A 1 273 ? 0.186 -36.383 -22.332 1.00 53.41 270 THR B C 1
ATOM 1390 O O . THR A 1 273 ? -0.497 -36.103 -23.353 1.00 48.30 270 THR B O 1
ATOM 1394 N N . VAL A 1 274 ? -0.289 -36.375 -21.075 1.00 46.40 271 VAL B N 1
ATOM 1395 C CA . VAL A 1 274 ? -1.638 -35.925 -20.751 1.00 51.84 271 VAL B CA 1
ATOM 1396 C C . VAL A 1 274 ? -1.533 -34.432 -20.358 1.00 51.67 271 VAL B C 1
ATOM 1397 O O . VAL A 1 274 ? -0.789 -34.023 -19.437 1.00 59.26 271 VAL B O 1
ATOM 1401 N N . TRP A 1 275 ? -2.278 -33.566 -21.039 1.00 46.25 272 TRP B N 1
ATOM 1402 C CA . TRP A 1 275 ? -2.085 -32.152 -20.740 1.00 49.51 272 TRP B CA 1
ATOM 1403 C C . TRP A 1 275 ? -3.365 -31.569 -20.119 1.00 47.28 272 TRP B C 1
ATOM 1404 O O . TRP A 1 275 ? -4.329 -32.298 -19.826 1.00 50.40 272 TRP B O 1
ATOM 1415 N N . GLU A 1 276 ? -3.317 -30.258 -19.846 1.00 49.88 273 GLU B N 1
ATOM 1416 C CA . GLU A 1 276 ? -4.200 -29.567 -18.910 1.00 61.36 273 GLU B CA 1
ATOM 1417 C C . GLU A 1 276 ? -5.617 -29.437 -19.480 1.00 59.05 273 GLU B C 1
ATOM 1418 O O . GLU A 1 276 ? -6.565 -29.563 -18.684 1.00 58.56 273 GLU B O 1
ATOM 1424 N N . PHE A 1 277 ? -5.770 -29.234 -20.810 1.00 53.46 274 PHE B N 1
ATOM 1425 C CA . PHE A 1 277 ? -7.105 -29.191 -21.414 1.00 49.98 274 PHE B CA 1
ATOM 1426 C C . PHE A 1 277 ? -7.917 -30.440 -21.002 1.00 54.27 274 PHE B C 1
ATOM 1427 O O . PHE A 1 277 ? -7.357 -31.537 -20.965 1.00 44.85 274 PHE B O 1
ATOM 1435 N N . ILE A 1 278 ? -9.175 -30.161 -20.554 1.00 44.04 275 ILE B N 1
ATOM 1436 C CA . ILE A 1 278 ? -10.304 -31.056 -20.495 1.00 50.49 275 ILE B CA 1
ATOM 1437 C C . ILE A 1 278 ? -11.245 -30.785 -21.696 1.00 47.93 275 ILE B C 1
ATOM 1438 O O . ILE A 1 278 ? -11.904 -29.758 -21.774 1.00 44.62 275 ILE B O 1
ATOM 1443 N N . ILE A 1 279 ? -11.318 -31.717 -22.637 1.00 40.31 276 ILE B N 1
ATOM 1444 C CA . ILE A 1 279 ? -12.304 -31.619 -23.687 1.00 45.71 276 ILE B CA 1
ATOM 1445 C C . ILE A 1 279 ? -13.667 -31.565 -23.007 1.00 43.51 276 ILE B C 1
ATOM 1446 O O . ILE A 1 279 ? -13.942 -32.420 -22.157 1.00 46.68 276 ILE B O 1
ATOM 1451 N N . PRO A 1 280 ? -14.568 -30.605 -23.376 1.00 38.89 277 PRO B N 1
ATOM 1452 C CA . PRO A 1 280 ? -15.824 -30.438 -22.653 1.00 46.52 277 PRO B CA 1
ATOM 1453 C C . PRO A 1 280 ? -16.558 -31.775 -22.567 1.00 46.42 277 PRO B C 1
ATOM 1454 O O . PRO A 1 280 ? -16.622 -32.517 -23.553 1.00 50.55 277 PRO B O 1
ATOM 1458 N N . VAL A 1 281 ? -17.148 -32.044 -21.392 1.00 49.36 278 VAL B N 1
ATOM 1459 C CA . VAL A 1 281 ? -17.957 -33.252 -21.249 1.00 52.67 278 VAL B CA 1
ATOM 1460 C C . VAL A 1 281 ? -19.191 -33.255 -22.164 1.00 46.15 278 VAL B C 1
ATOM 1461 O O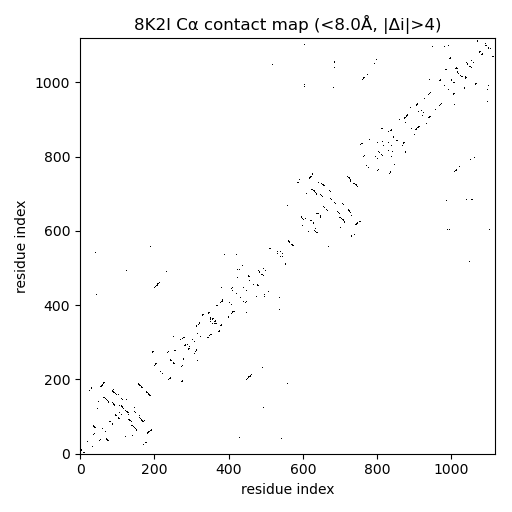 . VAL A 1 281 ? -19.558 -34.331 -22.650 1.00 49.19 278 VAL B O 1
ATOM 1465 N N . THR A 1 282 ? -19.813 -32.064 -22.365 1.00 44.90 279 THR B N 1
ATOM 1466 C CA . THR A 1 282 ? -20.915 -31.880 -23.289 1.00 47.52 279 THR B CA 1
ATOM 1467 C C . THR A 1 282 ? -20.381 -31.364 -24.626 1.00 53.53 279 THR B C 1
ATOM 1468 O O . THR A 1 282 ? -19.915 -30.244 -24.679 1.00 45.79 279 THR B O 1
ATOM 1472 N N . PRO A 1 283 ? -20.485 -32.133 -25.738 1.00 50.95 280 PRO B N 1
ATOM 1473 C CA . PRO A 1 283 ? -19.897 -31.691 -27.000 1.00 45.50 280 PRO B CA 1
ATOM 1474 C C . PRO A 1 283 ? -20.318 -30.263 -27.368 1.00 43.37 280 PRO B C 1
ATOM 1475 O O . PRO A 1 283 ? -21.527 -29.966 -27.392 1.00 41.15 280 PRO B O 1
ATOM 1479 N N . SER A 1 284 ? -19.310 -29.414 -27.718 1.00 40.11 281 SER B N 1
ATOM 1480 C CA . SER A 1 284 ? -19.568 -28.049 -28.210 1.00 40.36 281 SER B CA 1
ATOM 1481 C C . SER A 1 284 ? -20.326 -28.038 -29.535 1.00 44.77 281 SER B C 1
ATOM 1482 O O . SER A 1 284 ? -20.984 -27.055 -29.808 1.00 46.29 281 SER B O 1
ATOM 1485 N N . LEU A 1 285 ? -20.233 -29.119 -30.345 1.00 45.18 282 LEU B N 1
ATOM 1486 C CA . LEU A 1 285 ? -21.010 -29.240 -31.566 1.00 38.03 282 LEU B CA 1
ATOM 1487 C C . LEU A 1 285 ? -21.986 -30.410 -31.429 1.00 42.77 282 LEU B C 1
ATOM 1488 O O . LEU A 1 285 ? -21.530 -31.561 -31.385 1.00 49.35 282 LEU B O 1
ATOM 1493 N N . PRO A 1 286 ? -23.337 -30.166 -31.376 1.00 42.09 283 PRO B N 1
ATOM 1494 C CA . PRO A 1 286 ? -24.311 -31.255 -31.472 1.00 41.69 283 PRO B CA 1
ATOM 1495 C C . PRO A 1 286 ? -24.184 -31.925 -32.845 1.00 45.06 283 PRO B C 1
ATOM 1496 O O . PRO A 1 286 ? -24.477 -31.327 -33.897 1.00 39.04 283 PRO B O 1
ATOM 1500 N N . ALA A 1 287 ? -23.749 -33.188 -32.795 1.00 42.39 284 ALA B N 1
ATOM 1501 C CA . ALA A 1 287 ? -23.680 -34.079 -33.955 1.00 35.87 284 ALA B CA 1
ATOM 1502 C C . ALA A 1 287 ? -24.707 -35.175 -33.796 1.00 32.89 284 ALA B C 1
ATOM 1503 O O . ALA A 1 287 ? -24.481 -36.127 -33.056 1.00 34.93 284 ALA B O 1
ATOM 1505 N N . VAL A 1 288 ? -25.880 -34.961 -34.381 1.00 40.40 285 VAL B N 1
ATOM 1506 C CA . VAL A 1 288 ? -27.023 -35.846 -34.190 1.00 37.38 285 VAL B CA 1
ATOM 1507 C C . VAL A 1 288 ? -27.002 -36.924 -35.295 1.00 39.45 285 VAL B C 1
ATOM 1508 O O . VAL A 1 288 ? -26.915 -36.626 -36.481 1.00 33.39 285 VAL B O 1
ATOM 1512 N N . ILE A 1 289 ? -27.173 -38.189 -34.915 1.00 40.88 286 ILE B N 1
ATOM 1513 C CA . ILE A 1 289 ? -26.850 -39.329 -35.748 1.00 37.17 286 ILE B CA 1
ATOM 1514 C C . ILE A 1 289 ? -28.056 -40.227 -35.673 1.00 35.06 286 ILE B C 1
ATOM 1515 O O . ILE A 1 289 ? -28.379 -40.654 -34.605 1.00 40.39 286 ILE B O 1
ATOM 1520 N N . GLY A 1 290 ? -28.670 -40.546 -36.792 1.00 33.86 287 GLY B N 1
ATOM 1521 C CA . GLY A 1 290 ? -29.819 -41.426 -36.749 1.00 41.84 287 GLY B CA 1
ATOM 1522 C C . GLY A 1 290 ? -29.499 -42.936 -36.627 1.00 44.25 287 GLY B C 1
ATOM 1523 O O . GLY A 1 290 ? -28.496 -43.452 -37.120 1.00 42.25 287 GLY B O 1
ATOM 1524 N N . VAL A 1 291 ? -30.408 -43.640 -35.945 1.00 39.08 288 VAL B N 1
ATOM 1525 C CA . VAL A 1 291 ? -30.355 -45.063 -35.760 1.00 37.14 288 VAL B CA 1
ATOM 1526 C C . VAL A 1 291 ? -31.743 -45.619 -36.115 1.00 42.73 288 VAL B C 1
ATOM 1527 O O . VAL A 1 291 ? -32.745 -45.196 -35.541 1.00 44.90 288 VAL B O 1
ATOM 1531 N N . SER A 1 292 ? -31.779 -46.520 -37.113 1.00 41.57 289 SER B N 1
ATOM 1532 C CA . SER A 1 292 ? -33.010 -47.098 -37.650 1.00 43.93 289 SER B CA 1
ATOM 1533 C C . SER A 1 292 ? -33.504 -48.196 -36.724 1.00 44.21 289 SER B C 1
ATOM 1534 O O . SER A 1 292 ? -32.740 -49.093 -36.346 1.00 38.85 289 SER B O 1
ATOM 1537 N N . ASP A 1 293 ? -34.783 -48.049 -36.332 1.00 45.84 290 ASP B N 1
ATOM 1538 C CA . ASP A 1 293 ? -35.390 -48.963 -35.375 1.00 43.99 290 ASP B CA 1
ATOM 1539 C C . ASP A 1 293 ? -35.915 -50.177 -36.163 1.00 41.83 290 ASP B C 1
ATOM 1540 O O . ASP A 1 293 ? -35.840 -51.299 -35.703 1.00 47.03 290 ASP B O 1
ATOM 1545 N N . THR A 1 294 ? -36.411 -49.991 -37.374 1.00 38.76 291 THR B N 1
ATOM 1546 C CA . THR A 1 294 ? -36.722 -51.134 -38.215 1.00 46.00 291 THR B CA 1
ATOM 1547 C C . THR A 1 294 ? -35.513 -52.103 -38.293 1.00 48.64 291 THR B C 1
ATOM 1548 O O . THR A 1 294 ? -35.650 -53.330 -38.117 1.00 53.21 291 THR B O 1
ATOM 1552 N N . VAL A 1 295 ? -34.310 -51.560 -38.472 1.00 45.65 292 VAL B N 1
ATOM 1553 C CA . VAL A 1 295 ? -33.157 -52.405 -38.719 1.00 42.92 292 VAL B CA 1
ATOM 1554 C C . VAL A 1 295 ? -32.980 -53.260 -37.477 1.00 43.00 292 VAL B C 1
ATOM 1555 O O . VAL A 1 295 ? -32.867 -54.486 -37.580 1.00 52.58 292 VAL B O 1
ATOM 1559 N N . ILE A 1 296 ? -33.055 -52.635 -36.308 1.00 40.70 293 ILE B N 1
ATOM 1560 C CA . ILE A 1 296 ? -32.907 -53.366 -35.056 1.00 37.30 293 ILE B CA 1
ATOM 1561 C C . ILE A 1 296 ? -33.996 -54.433 -34.865 1.00 43.92 293 ILE B C 1
ATOM 1562 O O . ILE A 1 296 ? -33.694 -55.532 -34.419 1.00 48.05 293 ILE B O 1
ATOM 1567 N N . GLU A 1 297 ? -35.249 -54.108 -35.203 1.00 45.42 294 GLU B N 1
ATOM 1568 C CA . GLU A 1 297 ? -36.410 -54.990 -35.066 1.00 46.75 294 GLU B CA 1
ATOM 1569 C C . GLU A 1 297 ? -36.271 -56.243 -35.936 1.00 47.48 294 GLU B C 1
ATOM 1570 O O . GLU A 1 297 ? -36.537 -57.350 -35.472 1.00 47.92 294 GLU B O 1
ATOM 1576 N N . ASP A 1 298 ? -35.905 -56.041 -37.206 1.00 44.01 295 ASP B N 1
ATOM 1577 C CA . ASP A 1 298 ? -35.679 -57.136 -38.138 1.00 40.97 295 ASP B CA 1
ATOM 1578 C C . ASP A 1 298 ? -34.409 -57.939 -37.767 1.00 43.59 295 ASP B C 1
ATOM 1579 O O . ASP A 1 298 ? -34.443 -59.136 -37.525 1.00 55.39 295 ASP B O 1
ATOM 1584 N N . ARG A 1 299 ? -33.261 -57.308 -37.633 1.00 43.28 296 ARG B N 1
ATOM 1585 C CA . ARG A 1 299 ? -32.036 -58.059 -37.467 1.00 43.52 296 ARG B CA 1
ATOM 1586 C C . ARG A 1 299 ? -31.960 -58.770 -36.111 1.00 47.15 296 ARG B C 1
ATOM 1587 O O . ARG A 1 299 ? -31.521 -59.938 -36.041 1.00 54.54 296 ARG B O 1
ATOM 1595 N N . PHE A 1 300 ? -32.339 -58.080 -35.033 1.00 41.97 297 PHE B N 1
ATOM 1596 C CA . PHE A 1 300 ? -32.230 -58.680 -33.706 1.00 48.14 297 PHE B CA 1
ATOM 1597 C C . PHE A 1 300 ? -33.531 -59.417 -33.309 1.00 47.28 297 PHE B C 1
ATOM 1598 O O . PHE A 1 300 ? -33.605 -59.942 -32.193 1.00 56.56 297 PHE B O 1
ATOM 1606 N N . ALA A 1 301 ? -34.504 -59.458 -34.239 1.00 48.81 298 ALA B N 1
ATOM 1607 C CA . ALA A 1 301 ? -35.793 -60.121 -34.088 1.00 57.25 298 ALA B CA 1
ATOM 1608 C C . ALA A 1 301 ? -36.454 -59.736 -32.751 1.00 62.41 298 ALA B C 1
ATOM 1609 O O . ALA A 1 301 ? -36.586 -60.562 -31.851 1.00 57.65 298 ALA B O 1
ATOM 1611 N N . VAL A 1 302 ? -36.732 -58.433 -32.562 1.00 76.43 299 VAL B N 1
ATOM 1612 C CA . VAL A 1 302 ? -37.356 -57.897 -31.341 1.00 63.79 299 VAL B CA 1
ATOM 1613 C C . VAL A 1 302 ? -38.562 -57.032 -31.751 1.00 61.44 299 VAL B C 1
ATOM 1614 O O . VAL A 1 302 ? -38.451 -56.110 -32.553 1.00 65.40 299 VAL B O 1
ATOM 1618 N N . GLU A 1 303 ? -39.733 -57.343 -31.203 1.00 74.07 300 GLU B N 1
ATOM 1619 C CA . GLU A 1 303 ? -40.950 -56.721 -31.671 1.00 71.10 300 GLU B CA 1
ATOM 1620 C C . GLU A 1 303 ? -40.972 -55.324 -31.070 1.00 56.60 300 GLU B C 1
ATOM 1621 O O . GLU A 1 303 ? -40.593 -55.170 -29.912 1.00 50.26 300 GLU B O 1
ATOM 1627 N N . HIS A 1 304 ? -41.319 -54.321 -31.902 1.00 54.43 301 HIS B N 1
ATOM 1628 C CA . HIS A 1 304 ? -41.400 -52.923 -31.484 1.00 59.02 301 HIS B CA 1
ATOM 1629 C C . HIS A 1 304 ? -42.239 -52.822 -30.195 1.00 55.70 301 HIS B C 1
ATOM 1630 O O . HIS A 1 304 ? -43.357 -53.321 -30.158 1.00 56.91 301 HIS B O 1
ATOM 1637 N N . GLY A 1 305 ? -41.740 -52.151 -29.146 1.00 62.01 302 GLY B N 1
ATOM 1638 C CA . GLY A 1 305 ? -42.494 -51.977 -27.910 1.00 51.61 302 GLY B CA 1
ATOM 1639 C C . GLY A 1 305 ? -42.145 -52.972 -26.801 1.00 49.95 302 GLY B C 1
ATOM 1640 O O . GLY A 1 305 ? -42.372 -52.675 -25.640 1.00 52.15 302 GLY B O 1
ATOM 1641 N N . SER A 1 306 ? -41.564 -54.134 -27.129 1.00 52.50 303 SER B N 1
ATOM 1642 C CA . SER A 1 306 ? -41.378 -55.250 -26.197 1.00 41.79 303 SER B CA 1
ATOM 1643 C C . SER A 1 306 ? -40.306 -54.953 -25.166 1.00 48.65 303 SER B C 1
ATOM 1644 O O . SER A 1 306 ? -39.631 -53.959 -25.244 1.00 57.04 303 SER B O 1
ATOM 1647 N N . GLU A 1 307 ? -40.155 -55.836 -24.190 1.00 60.73 304 GLU B N 1
ATOM 1648 C CA . GLU A 1 307 ? -39.241 -55.637 -23.078 1.00 66.91 304 GLU B CA 1
ATOM 1649 C C . GLU A 1 307 ? -37.812 -55.757 -23.608 1.00 62.11 304 GLU B C 1
ATOM 1650 O O . GLU A 1 307 ? -36.887 -55.106 -23.143 1.00 60.19 304 GLU B O 1
ATOM 1656 N N . ASP A 1 308 ? -37.657 -56.641 -24.583 1.00 64.71 305 ASP B N 1
ATOM 1657 C CA . ASP A 1 308 ? -36.371 -56.972 -25.169 1.00 60.70 305 ASP B CA 1
ATOM 1658 C C . ASP A 1 308 ? -35.942 -55.877 -26.168 1.00 55.31 305 ASP B C 1
ATOM 1659 O O . ASP A 1 308 ? -34.756 -55.762 -26.496 1.00 51.40 305 ASP B O 1
ATOM 1664 N N . TRP A 1 309 ? -36.923 -55.179 -26.752 1.00 50.57 306 TRP B N 1
ATOM 1665 C CA . TRP A 1 309 ? -36.704 -54.069 -27.663 1.00 46.58 306 TRP B CA 1
ATOM 1666 C C . TRP A 1 309 ? -36.089 -52.913 -26.881 1.00 50.50 306 TRP B C 1
ATOM 1667 O O . TRP A 1 309 ? -35.074 -52.371 -27.299 1.00 57.11 306 TRP B O 1
ATOM 1678 N N . TYR A 1 310 ? -36.673 -52.575 -25.729 1.00 44.27 307 TYR B N 1
ATOM 1679 C CA . TYR A 1 310 ? -36.132 -51.539 -24.867 1.00 51.39 307 TYR B CA 1
ATOM 1680 C C . TYR A 1 310 ? -34.692 -51.850 -24.462 1.00 55.88 307 TYR B C 1
ATOM 1681 O O . TYR A 1 310 ? -33.896 -50.918 -24.304 1.00 59.99 307 TYR B O 1
ATOM 1690 N N . LYS A 1 311 ? -34.352 -53.143 -24.272 1.00 63.20 308 LYS B N 1
ATOM 1691 C CA . LYS A 1 311 ? -32.989 -53.516 -23.882 1.00 67.93 308 LYS B CA 1
ATOM 1692 C C . LYS A 1 311 ? -31.997 -53.258 -25.036 1.00 58.69 308 LYS B C 1
ATOM 1693 O O . LYS A 1 311 ? -30.903 -52.743 -24.831 1.00 52.32 308 LYS B O 1
ATOM 1699 N N . LYS A 1 312 ? -32.403 -53.572 -26.265 1.00 42.15 309 LYS B N 1
ATOM 1700 C CA . LYS A 1 312 ? -31.529 -53.415 -27.408 1.00 57.96 309 LYS B CA 1
ATOM 1701 C C . LYS A 1 312 ? -31.291 -51.923 -27.735 1.00 52.95 309 LYS B C 1
ATOM 1702 O O . LYS A 1 312 ? -30.148 -51.565 -27.952 1.00 50.32 309 LYS B O 1
ATOM 1708 N N . LEU A 1 313 ? -32.319 -51.045 -27.705 1.00 46.46 310 LEU B N 1
ATOM 1709 C CA . LEU A 1 313 ? -32.144 -49.604 -27.926 1.00 48.76 310 LEU B CA 1
ATOM 1710 C C . LEU A 1 313 ? -31.269 -49.003 -26.822 1.00 44.98 310 LEU B C 1
ATOM 1711 O O . LEU A 1 313 ? -30.426 -48.192 -27.083 1.00 54.00 310 LEU B O 1
ATOM 1716 N N . ASP A 1 314 ? -31.412 -49.460 -25.593 1.00 43.09 311 ASP B N 1
ATOM 1717 C CA . ASP A 1 314 ? -30.578 -49.002 -24.490 1.00 44.20 311 ASP B CA 1
ATOM 1718 C C . ASP A 1 314 ? -29.103 -49.339 -24.723 1.00 46.62 311 ASP B C 1
ATOM 1719 O O . ASP A 1 314 ? -28.195 -48.544 -24.406 1.00 45.84 311 ASP B O 1
ATOM 1724 N N . LEU A 1 315 ? -28.863 -50.566 -25.234 1.00 48.34 312 LEU B N 1
ATOM 1725 C CA . LEU A 1 315 ? -27.512 -51.057 -25.490 1.00 47.35 312 LEU B CA 1
ATOM 1726 C C . LEU A 1 315 ? -26.834 -50.130 -26.518 1.00 39.02 312 LEU B C 1
ATOM 1727 O O . LEU A 1 315 ? -25.783 -49.609 -26.241 1.00 40.42 312 LEU B O 1
ATOM 1732 N N . HIS A 1 316 ? -27.516 -49.860 -27.639 1.00 37.79 313 HIS B N 1
ATOM 1733 C CA . HIS A 1 316 ? -27.147 -48.942 -28.700 1.00 37.96 313 HIS B CA 1
ATOM 1734 C C . HIS A 1 316 ? -26.924 -47.521 -28.176 1.00 40.70 313 HIS B C 1
ATOM 1735 O O . HIS A 1 316 ? -25.816 -46.955 -28.272 1.00 38.60 313 HIS B O 1
ATOM 1742 N N . PHE A 1 317 ? -27.966 -46.964 -27.546 1.00 37.62 314 PHE B N 1
ATOM 1743 C CA . PHE A 1 317 ? -27.885 -45.604 -27.040 1.00 38.07 314 PHE B CA 1
ATOM 1744 C C . PHE A 1 317 ? -26.669 -45.358 -26.166 1.00 34.32 314 PHE B C 1
ATOM 1745 O O . PHE A 1 317 ? -25.954 -44.412 -26.399 1.00 38.58 314 PHE B O 1
ATOM 1753 N N . LYS A 1 318 ? -26.389 -46.261 -25.225 1.00 42.72 315 LYS B N 1
ATOM 1754 C CA . LYS A 1 318 ? -25.247 -46.125 -24.321 1.00 44.69 315 LYS B CA 1
ATOM 1755 C C . LYS A 1 318 ? -23.902 -46.321 -25.023 1.00 39.15 315 LYS B C 1
ATOM 1756 O O . LYS A 1 318 ? -22.891 -45.772 -24.595 1.00 43.41 315 LYS B O 1
ATOM 1762 N N . TRP A 1 319 ? -23.838 -47.218 -26.002 1.00 40.77 316 TRP B N 1
ATOM 1763 C CA . TRP A 1 319 ? -22.566 -47.493 -26.663 1.00 40.34 316 TRP B CA 1
ATOM 1764 C C . TRP A 1 319 ? -22.185 -46.263 -27.469 1.00 44.25 316 TRP B C 1
ATOM 1765 O O . TRP A 1 319 ? -21.039 -45.840 -27.386 1.00 42.80 316 TRP B O 1
ATOM 1776 N N . LEU A 1 320 ? -23.187 -45.695 -28.181 1.00 39.90 317 LEU B N 1
ATOM 1777 C CA . LEU A 1 320 ? -22.958 -44.589 -29.102 1.00 39.97 317 LEU B CA 1
ATOM 1778 C C . LEU A 1 320 ? -22.482 -43.295 -28.413 1.00 41.41 317 LEU B C 1
ATOM 1779 O O . LEU A 1 320 ? -21.781 -42.549 -29.092 1.00 48.99 317 LEU B O 1
ATOM 1784 N N . LEU A 1 321 ? -22.744 -43.061 -27.091 1.00 40.11 318 LEU B N 1
ATOM 1785 C CA . LEU A 1 321 ? -22.441 -41.768 -26.445 1.00 45.09 318 LEU B CA 1
ATOM 1786 C C . LEU A 1 321 ? -20.944 -41.482 -26.336 1.00 44.95 318 LEU B C 1
ATOM 1787 O O . LEU A 1 321 ? -20.497 -40.340 -26.222 1.00 50.85 318 LEU B O 1
ATOM 1792 N N . GLN A 1 322 ? -20.158 -42.541 -26.464 1.00 47.66 319 GLN B N 1
ATOM 1793 C CA . GLN A 1 322 ? -18.737 -42.452 -26.240 1.00 45.31 319 GLN B CA 1
ATOM 1794 C C . GLN A 1 322 ? -18.083 -41.778 -27.441 1.00 47.42 319 GLN B C 1
ATOM 1795 O O . GLN A 1 322 ? -16.863 -41.524 -27.395 1.00 44.23 319 GLN B O 1
ATOM 1801 N N . TYR A 1 323 ? -18.856 -41.560 -28.525 1.00 40.21 320 TYR B N 1
ATOM 1802 C CA . TYR A 1 323 ? -18.277 -41.009 -29.779 1.00 42.11 320 TYR B CA 1
ATOM 1803 C C . TYR A 1 323 ? -18.567 -39.509 -29.972 1.00 39.22 320 TYR B C 1
ATOM 1804 O O . TYR A 1 323 ? -18.468 -39.009 -31.094 1.00 36.35 320 TYR B O 1
ATOM 1813 N N . ARG A 1 324 ? -19.067 -38.850 -28.896 1.00 32.47 321 ARG B N 1
ATOM 1814 C CA . ARG A 1 324 ? -19.340 -37.418 -28.922 1.00 33.20 321 ARG B CA 1
ATOM 1815 C C . ARG A 1 324 ? -20.488 -37.050 -29.862 1.00 37.24 321 ARG B C 1
ATOM 1816 O O . ARG A 1 324 ? -20.608 -35.893 -30.316 1.00 36.45 321 ARG B O 1
ATOM 1824 N N . ILE A 1 325 ? -21.437 -37.989 -29.974 1.00 38.10 322 ILE B N 1
ATOM 1825 C CA . ILE A 1 325 ? -22.634 -37.812 -30.776 1.00 39.49 322 ILE B CA 1
ATOM 1826 C C . ILE A 1 325 ? -23.880 -37.966 -29.890 1.00 42.24 322 ILE B C 1
ATOM 1827 O O . ILE A 1 325 ? -23.835 -38.491 -28.782 1.00 38.07 322 ILE B O 1
ATOM 1832 N N . SER A 1 326 ? -24.992 -37.529 -30.482 1.00 40.26 323 SER B N 1
ATOM 1833 C CA . SER A 1 326 ? -26.316 -37.450 -29.906 1.00 37.81 323 SER B CA 1
ATOM 1834 C C . SER A 1 326 ? -27.238 -38.280 -30.780 1.00 36.55 323 SER B C 1
ATOM 1835 O O . SER A 1 326 ? -27.866 -37.780 -31.713 1.00 33.67 323 SER B O 1
ATOM 1838 N N . PRO A 1 327 ? -27.374 -39.586 -30.473 1.00 38.88 324 PRO B N 1
ATOM 1839 C CA . PRO A 1 327 ? -28.234 -40.472 -31.262 1.00 38.52 324 PRO B CA 1
ATOM 1840 C C . PRO A 1 327 ? -29.726 -40.107 -31.236 1.00 44.75 324 PRO B C 1
ATOM 1841 O O . PRO A 1 327 ? -30.246 -39.589 -30.243 1.00 48.34 324 PRO B O 1
ATOM 1845 N N . TYR A 1 328 ? -30.449 -40.517 -32.262 1.00 37.13 325 TYR B N 1
ATOM 1846 C CA . TYR A 1 328 ? -31.901 -40.526 -32.224 1.00 38.87 325 TYR B CA 1
ATOM 1847 C C . TYR A 1 328 ? -32.340 -41.758 -33.012 1.00 39.95 325 TYR B C 1
ATOM 1848 O O . TYR A 1 328 ? -31.850 -42.007 -34.103 1.00 40.18 325 TYR B O 1
ATOM 1857 N N . PHE A 1 329 ? -33.303 -42.510 -32.502 1.00 40.06 326 PHE B N 1
ATOM 1858 C CA . PHE A 1 329 ? -33.921 -43.551 -33.329 1.00 41.38 326 PHE B CA 1
ATOM 1859 C C . PHE A 1 329 ? -34.795 -42.885 -34.403 1.00 37.56 326 PHE B C 1
ATOM 1860 O O . PHE A 1 329 ? -35.179 -41.736 -34.250 1.00 33.26 326 PHE B O 1
ATOM 1868 N N . CYS A 1 330 ? -35.144 -43.604 -35.468 1.00 34.40 327 CYS B N 1
ATOM 1869 C CA . CYS A 1 330 ? -35.761 -42.985 -36.638 1.00 36.75 327 CYS B CA 1
ATOM 1870 C C . CYS A 1 330 ? -36.562 -44.021 -37.414 1.00 42.22 327 CYS B C 1
ATOM 1871 O O . CYS A 1 330 ? -35.995 -45.058 -37.791 1.00 44.45 327 CYS B O 1
ATOM 1874 N N . LYS A 1 331 ? -37.877 -43.777 -37.574 1.00 41.81 328 LYS B N 1
ATOM 1875 C CA . LYS A 1 331 ? -38.707 -44.536 -38.509 1.00 44.42 328 LYS B CA 1
ATOM 1876 C C . LYS A 1 331 ? -39.140 -43.549 -39.607 1.00 47.41 328 LYS B C 1
ATOM 1877 O O . LYS A 1 331 ? -39.486 -42.418 -39.268 1.00 43.07 328 LYS B O 1
ATOM 1883 N N . TRP A 1 332 ? -39.014 -43.959 -40.885 1.00 38.50 329 TRP B N 1
ATOM 1884 C CA . TRP A 1 332 ? -39.409 -43.137 -42.015 1.00 45.88 329 TRP B CA 1
ATOM 1885 C C . TRP A 1 332 ? -40.857 -43.403 -42.432 1.00 49.44 329 TRP B C 1
ATOM 1886 O O . TRP A 1 332 ? -41.358 -44.525 -42.334 1.00 45.95 329 TRP B O 1
ATOM 1897 N N . GLY A 1 333 ? -41.509 -42.360 -42.961 1.00 52.83 330 GLY B N 1
ATOM 1898 C CA . GLY A 1 333 ? -42.964 -42.354 -43.057 1.00 50.82 330 GLY B CA 1
ATOM 1899 C C . GLY A 1 333 ? -43.403 -42.010 -44.474 1.00 58.21 330 GLY B C 1
ATOM 1900 O O . GLY A 1 333 ? -42.563 -41.957 -45.387 1.00 57.87 330 GLY B O 1
ATOM 1901 N N . GLU A 1 334 ? -44.721 -41.845 -44.639 1.00 61.64 331 GLU B N 1
ATOM 1902 C CA . GLU A 1 334 ? -45.337 -41.448 -45.899 1.00 65.93 331 GLU B CA 1
ATOM 1903 C C . GLU A 1 334 ? -44.621 -40.159 -46.318 1.00 65.08 331 GLU B C 1
ATOM 1904 O O . GLU A 1 334 ? -44.558 -39.205 -45.533 1.00 65.52 331 GLU B O 1
ATOM 1910 N N . SER A 1 335 ? -44.028 -40.168 -47.518 1.00 52.81 332 SER B N 1
ATOM 1911 C CA . SER A 1 335 ? -43.452 -38.994 -48.171 1.00 64.33 332 SER B CA 1
ATOM 1912 C C . SER A 1 335 ? -42.202 -38.405 -47.497 1.00 59.88 332 SER B C 1
ATOM 1913 O O . SER A 1 335 ? -41.861 -37.280 -47.876 1.00 51.82 332 SER B O 1
ATOM 1916 N N . MET A 1 336 ? -41.527 -39.228 -46.636 1.00 58.40 333 MET B N 1
ATOM 1917 C CA . MET A 1 336 ? -40.296 -39.023 -45.855 1.00 53.11 333 MET B CA 1
ATOM 1918 C C . MET A 1 336 ? -40.522 -38.103 -44.650 1.00 45.20 333 MET B C 1
ATOM 1919 O O . MET A 1 336 ? -39.554 -37.549 -44.099 1.00 45.64 333 MET B O 1
ATOM 1924 N N . ARG A 1 337 ? -41.764 -37.961 -44.189 1.00 45.26 334 ARG B N 1
ATOM 1925 C CA . ARG A 1 337 ? -41.949 -37.713 -42.756 1.00 51.49 334 ARG B CA 1
ATOM 1926 C C . ARG A 1 337 ? -41.008 -38.632 -41.968 1.00 55.78 334 ARG B C 1
ATOM 1927 O O . ARG A 1 337 ? -40.649 -39.754 -42.406 1.00 47.93 334 ARG B O 1
ATOM 1935 N N . VAL A 1 338 ? -40.696 -38.192 -40.751 1.00 42.95 335 VAL B N 1
ATOM 1936 C CA . VAL A 1 338 ? -39.892 -39.026 -39.912 1.00 45.16 335 VAL B CA 1
ATOM 1937 C C . VAL A 1 338 ? -40.477 -38.891 -38.530 1.00 43.97 335 VAL B C 1
ATOM 1938 O O . VAL A 1 338 ? -40.666 -37.778 -38.047 1.00 46.61 335 VAL B O 1
ATOM 1942 N N . LEU A 1 339 ? -40.582 -40.052 -37.895 1.00 48.80 336 LEU B N 1
ATOM 1943 C CA . LEU A 1 339 ? -40.628 -40.170 -36.459 1.00 49.32 336 LEU B CA 1
ATOM 1944 C C . LEU A 1 339 ? -39.203 -40.383 -35.938 1.00 44.70 336 LEU B C 1
ATOM 1945 O O . LEU A 1 339 ? -38.618 -41.427 -36.160 1.00 48.56 336 LEU B O 1
ATOM 1950 N N . THR A 1 340 ? -38.764 -39.470 -35.073 1.00 39.23 337 THR B N 1
ATOM 1951 C CA . THR A 1 340 ? -37.407 -39.432 -34.562 1.00 46.17 337 THR B CA 1
ATOM 1952 C C . THR A 1 340 ? -37.489 -39.279 -33.041 1.00 45.96 337 THR B C 1
ATOM 1953 O O . THR A 1 340 ? -38.276 -38.475 -32.562 1.00 47.02 337 THR B O 1
ATOM 1957 N N . TYR A 1 341 ? -36.640 -40.001 -32.289 1.00 43.41 338 TYR B N 1
ATOM 1958 C CA . TYR A 1 341 ? -36.755 -40.043 -30.840 1.00 46.66 338 TYR B CA 1
ATOM 1959 C C . TYR A 1 341 ? -35.458 -40.521 -30.194 1.00 39.20 338 TYR B C 1
ATOM 1960 O O . TYR A 1 341 ? -34.991 -41.614 -30.480 1.00 44.66 338 TYR B O 1
ATOM 1969 N N . THR A 1 342 ? -34.889 -39.719 -29.329 1.00 32.35 339 THR B N 1
ATOM 1970 C CA . THR A 1 342 ? -33.704 -40.196 -28.642 1.00 39.78 339 THR B CA 1
ATOM 1971 C C . THR A 1 342 ? -34.030 -41.266 -27.576 1.00 44.62 339 THR B C 1
ATOM 1972 O O . THR A 1 342 ? -33.241 -42.220 -27.379 1.00 50.77 339 THR B O 1
ATOM 1976 N N . SER A 1 343 ? -35.123 -41.021 -26.818 1.00 51.89 340 SER B N 1
ATOM 1977 C CA . SER A 1 343 ? -35.535 -41.831 -25.676 1.00 48.11 340 SER B CA 1
ATOM 1978 C C . SER A 1 343 ? -36.812 -42.548 -26.038 1.00 49.12 340 SER B C 1
ATOM 1979 O O . SER A 1 343 ? -37.813 -41.906 -26.319 1.00 54.71 340 SER B O 1
ATOM 1982 N N . PRO A 1 344 ? -36.813 -43.897 -26.009 1.00 53.80 341 PRO B N 1
ATOM 1983 C CA . PRO A 1 344 ? -38.027 -44.671 -26.307 1.00 55.19 341 PRO B CA 1
ATOM 1984 C C . PRO A 1 344 ? -38.961 -44.689 -25.087 1.00 50.69 341 PRO B C 1
ATOM 1985 O O . PRO A 1 344 ? -40.107 -45.071 -25.215 1.00 60.63 341 PRO B O 1
ATOM 1989 N N . TRP A 1 345 ? -38.441 -44.273 -23.918 1.00 54.09 342 TRP B N 1
ATOM 1990 C CA . TRP A 1 345 ? -39.160 -44.211 -22.649 1.00 66.67 342 TRP B CA 1
ATOM 1991 C C . TRP A 1 345 ? -40.195 -43.063 -22.655 1.00 60.47 342 TRP B C 1
ATOM 1992 O O . TRP A 1 345 ? -40.039 -42.088 -23.372 1.00 74.67 342 TRP B O 1
ATOM 2003 N N . PRO A 1 346 ? -41.340 -43.149 -21.932 1.00 66.37 343 PRO B N 1
ATOM 2004 C CA . PRO A 1 346 ? -42.218 -42.002 -21.815 1.00 59.65 343 PRO B CA 1
ATOM 2005 C C . PRO A 1 346 ? -41.470 -41.004 -20.936 1.00 58.60 343 PRO B C 1
ATOM 2006 O O . PRO A 1 346 ? -40.546 -41.362 -20.188 1.00 45.70 343 PRO B O 1
ATOM 2010 N N . ALA A 1 347 ? -41.828 -39.723 -21.150 1.00 54.56 344 ALA B N 1
ATOM 2011 C CA . ALA A 1 347 ? -41.198 -38.616 -20.470 1.00 52.21 344 ALA B CA 1
ATOM 2012 C C . ALA A 1 347 ? -41.399 -38.742 -18.961 1.00 59.29 344 ALA B C 1
ATOM 2013 O O . ALA A 1 347 ? -40.613 -38.219 -18.185 1.00 61.65 344 ALA B O 1
ATOM 2015 N N . ASP A 1 348 ? -42.410 -39.530 -18.557 1.00 74.09 345 ASP B N 1
ATOM 2016 C CA . ASP A 1 348 ? -42.707 -39.852 -17.161 1.00 77.70 345 ASP B CA 1
ATOM 2017 C C . ASP A 1 348 ? -41.653 -40.736 -16.490 1.00 75.49 345 ASP B C 1
ATOM 2018 O O . ASP A 1 348 ? -41.335 -40.565 -15.327 1.00 68.10 345 ASP B O 1
ATOM 2023 N N . HIS A 1 349 ? -41.118 -41.697 -17.237 1.00 69.73 346 HIS B N 1
ATOM 2024 C CA . HIS A 1 349 ? -40.279 -42.750 -16.706 1.00 57.62 346 HIS B CA 1
ATOM 2025 C C . HIS A 1 349 ? -38.961 -42.177 -16.179 1.00 55.04 346 HIS B C 1
ATOM 2026 O O . HIS A 1 349 ? -38.446 -41.137 -16.589 1.00 63.06 346 HIS B O 1
ATOM 2033 N N . PRO A 1 350 ? -38.379 -42.819 -15.161 1.00 56.70 347 PRO B N 1
ATOM 2034 C CA . PRO A 1 350 ? -37.066 -42.407 -14.690 1.00 54.59 347 PRO B CA 1
ATOM 2035 C C . PRO A 1 350 ? -35.916 -42.681 -15.642 1.00 54.04 347 PRO B C 1
ATOM 2036 O O . PRO A 1 350 ? -34.827 -42.126 -15.440 1.00 52.44 347 PRO B O 1
ATOM 2040 N N . LYS A 1 351 ? -36.152 -43.586 -16.603 1.00 55.92 348 LYS B N 1
ATOM 2041 C CA . LYS A 1 351 ? -35.211 -43.812 -17.703 1.00 59.78 348 LYS B CA 1
ATOM 2042 C C . LYS A 1 351 ? -35.143 -42.594 -18.638 1.00 64.09 348 LYS B C 1
ATOM 2043 O O . LYS A 1 351 ? -34.043 -42.220 -19.053 1.00 61.00 348 LYS B O 1
ATOM 2049 N N . SER A 1 352 ? -36.279 -41.915 -18.916 1.00 73.62 349 SER B N 1
ATOM 2050 C CA . SER A 1 352 ? -36.254 -40.681 -19.707 1.00 69.67 349 SER B CA 1
ATOM 2051 C C . SER A 1 352 ? -35.232 -39.642 -19.190 1.00 67.29 349 SER B C 1
ATOM 2052 O O . SER A 1 352 ? -34.398 -39.151 -19.953 1.00 75.54 349 SER B O 1
ATOM 2055 N N . ASP A 1 353 ? -35.200 -39.349 -17.892 1.00 55.71 350 ASP B N 1
ATOM 2056 C CA . ASP A 1 353 ? -34.262 -38.372 -17.363 1.00 56.64 350 ASP B CA 1
ATOM 2057 C C . ASP A 1 353 ? -32.835 -38.882 -17.291 1.00 52.14 350 ASP B C 1
ATOM 2058 O O . ASP A 1 353 ? -31.924 -38.061 -17.311 1.00 55.77 350 ASP B O 1
ATOM 2063 N N . GLU A 1 354 ? -32.678 -40.202 -17.136 1.00 51.74 351 GLU B N 1
ATOM 2064 C CA . GLU A 1 354 ? -31.376 -40.856 -17.146 1.00 59.63 351 GLU B CA 1
ATOM 2065 C C . GLU A 1 354 ? -30.741 -40.672 -18.540 1.00 53.58 351 GLU B C 1
ATOM 2066 O O . GLU A 1 354 ? -29.580 -40.345 -18.680 1.00 45.46 351 GLU B O 1
ATOM 2072 N N . TYR A 1 355 ? -31.527 -40.831 -19.593 1.00 50.15 352 TYR B N 1
ATOM 2073 C CA . TYR A 1 355 ? -31.042 -40.483 -20.926 1.00 56.55 352 TYR B CA 1
ATOM 2074 C C . TYR A 1 355 ? -30.738 -38.964 -21.017 1.00 60.35 352 TYR B C 1
ATOM 2075 O O . TYR A 1 355 ? -29.573 -38.550 -21.268 1.00 51.52 352 TYR B O 1
ATOM 2084 N N . LEU A 1 356 ? -31.800 -38.150 -20.802 1.00 45.89 353 LEU B N 1
ATOM 2085 C CA . LEU A 1 356 ? -31.892 -36.834 -21.409 1.00 41.77 353 LEU B CA 1
ATOM 2086 C C . LEU A 1 356 ? -31.028 -35.821 -20.678 1.00 38.84 353 LEU B C 1
ATOM 2087 O O . LEU A 1 356 ? -30.549 -34.866 -21.293 1.00 57.27 353 LEU B O 1
ATOM 2092 N N . SER A 1 357 ? -30.705 -36.046 -19.417 1.00 44.17 354 SER B N 1
ATOM 2093 C CA . SER A 1 357 ? -29.829 -35.116 -18.698 1.00 40.31 354 SER B CA 1
ATOM 2094 C C . SER A 1 357 ? -28.408 -35.644 -18.532 1.00 41.24 354 SER B C 1
ATOM 2095 O O . SER A 1 357 ? -27.711 -35.185 -17.656 1.00 49.17 354 SER B O 1
ATOM 2098 N N . ASP A 1 358 ? -28.025 -36.709 -19.254 1.00 53.82 355 ASP B N 1
ATOM 2099 C CA . ASP A 1 358 ? -26.636 -37.153 -19.425 1.00 45.66 355 ASP B CA 1
ATOM 2100 C C . ASP A 1 358 ? -25.819 -36.006 -20.024 1.00 46.14 355 ASP B C 1
ATOM 2101 O O . ASP A 1 358 ? -26.146 -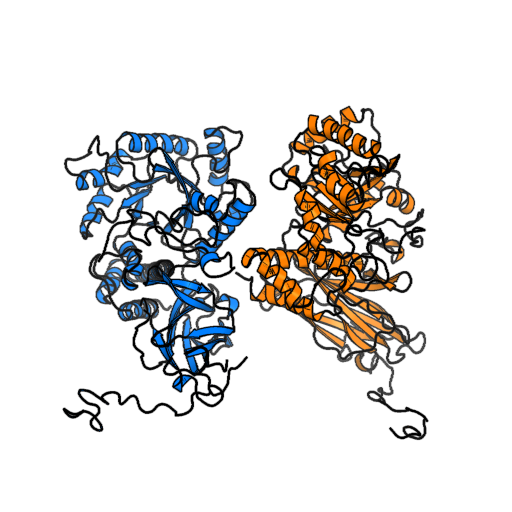35.461 -21.091 1.00 47.54 355 ASP B O 1
ATOM 2106 N N . SER A 1 359 ? -24.761 -35.631 -19.314 1.00 49.76 356 SER B N 1
ATOM 2107 C CA . SER A 1 359 ? -23.836 -34.586 -19.764 1.00 48.10 356 SER B CA 1
ATOM 2108 C C . SER A 1 359 ? -23.265 -34.815 -21.166 1.00 43.68 356 SER B C 1
ATOM 2109 O O . SER A 1 359 ? -22.920 -33.838 -21.816 1.00 38.19 356 SER B O 1
ATOM 2112 N N . ARG A 1 360 ? -23.093 -36.094 -21.571 1.00 36.94 357 ARG B N 1
ATOM 2113 C CA . ARG A 1 360 ? -22.526 -36.462 -22.844 1.00 38.05 357 ARG B CA 1
ATOM 2114 C C . ARG A 1 360 ? -23.431 -36.172 -24.026 1.00 42.49 357 ARG B C 1
ATOM 2115 O O . ARG A 1 360 ? -22.914 -36.034 -25.131 1.00 49.55 357 ARG B O 1
ATOM 2123 N N . LEU A 1 361 ? -24.713 -35.948 -23.747 1.00 48.31 358 LEU B N 1
ATOM 2124 C CA . LEU A 1 361 ? -25.741 -35.866 -24.770 1.00 46.00 358 LEU B CA 1
ATOM 2125 C C . LEU A 1 361 ? -26.103 -34.415 -24.967 1.00 48.56 358 LEU B C 1
ATOM 2126 O O . LEU A 1 361 ? -26.769 -33.892 -24.081 1.00 53.44 358 LEU B O 1
ATOM 2131 N N . ALA A 1 362 ? -25.724 -33.842 -26.135 1.00 50.31 359 ALA B N 1
ATOM 2132 C CA . ALA A 1 362 ? -25.824 -32.413 -26.417 1.00 42.65 359 ALA B CA 1
ATOM 2133 C C . ALA A 1 362 ? -27.204 -32.013 -26.973 1.00 42.52 359 ALA B C 1
ATOM 2134 O O . ALA A 1 362 ? -27.637 -30.869 -26.815 1.00 46.45 359 ALA B O 1
ATOM 2136 N N . ALA A 1 363 ? -27.957 -32.969 -27.511 1.00 41.30 360 ALA B N 1
ATOM 2137 C CA . ALA A 1 363 ? -29.221 -32.657 -28.158 1.00 45.31 360 ALA B CA 1
ATOM 2138 C C . ALA A 1 363 ? -30.036 -33.947 -28.249 1.00 49.05 360 ALA B C 1
ATOM 2139 O O . ALA A 1 363 ? -29.422 -34.992 -28.422 1.00 44.09 360 ALA B O 1
ATOM 2141 N N . TYR A 1 364 ? -31.392 -33.835 -28.200 1.00 46.56 361 TYR B N 1
ATOM 2142 C CA . TYR A 1 364 ? -32.261 -35.004 -28.205 1.00 41.79 361 TYR B CA 1
ATOM 2143 C C . TYR A 1 364 ? -33.545 -34.743 -28.993 1.00 45.74 361 TYR B C 1
ATOM 2144 O O . TYR A 1 364 ? -34.126 -33.642 -28.898 1.00 44.85 361 TYR B O 1
ATOM 2153 N N . ALA A 1 365 ? -33.975 -35.778 -29.731 1.00 37.45 362 ALA B N 1
ATOM 2154 C CA . ALA A 1 365 ? -35.176 -35.699 -30.540 1.00 40.57 362 ALA B CA 1
ATOM 2155 C C . ALA A 1 365 ? -36.390 -36.066 -29.694 1.00 37.18 362 ALA B C 1
ATOM 2156 O O . ALA A 1 365 ? -36.340 -36.944 -28.875 1.00 44.81 362 ALA B O 1
ATOM 2158 N N . VAL A 1 366 ? -37.461 -35.301 -29.862 1.00 47.39 363 VAL B N 1
ATOM 2159 C CA . VAL A 1 366 ? -38.730 -35.539 -29.184 1.00 43.77 363 VAL B CA 1
ATOM 2160 C C . VAL A 1 366 ? -39.782 -35.912 -30.214 1.00 39.40 363 VAL B C 1
ATOM 2161 O O . VAL A 1 366 ? -40.054 -35.266 -31.223 1.00 37.64 363 VAL B O 1
ATOM 2165 N N . PRO A 1 367 ? -40.345 -37.105 -30.074 1.00 42.23 364 PRO B N 1
ATOM 2166 C CA . PRO A 1 367 ? -41.291 -37.534 -31.100 1.00 44.76 364 PRO B CA 1
ATOM 2167 C C . PRO A 1 367 ? -42.638 -36.785 -31.108 1.00 49.40 364 PRO B C 1
ATOM 2168 O O . PRO A 1 367 ? -43.240 -36.508 -30.064 1.00 53.83 364 PRO B O 1
ATOM 2172 N N . TYR A 1 368 ? -43.048 -36.492 -32.343 1.00 48.08 365 TYR B N 1
ATOM 2173 C CA . TYR A 1 368 ? -44.307 -35.885 -32.723 1.00 56.92 365 TYR B CA 1
ATOM 2174 C C . TYR A 1 368 ? -45.528 -36.798 -32.491 1.00 56.56 365 TYR B C 1
ATOM 2175 O O . TYR A 1 368 ? -46.550 -36.320 -31.979 1.00 56.19 365 TYR B O 1
ATOM 2184 N N . ARG A 1 369 ? -45.423 -38.085 -32.868 1.00 62.13 366 ARG B N 1
ATOM 2185 C CA . ARG A 1 369 ? -46.442 -39.125 -32.644 1.00 61.70 366 ARG B CA 1
ATOM 2186 C C . ARG A 1 369 ? -45.987 -40.084 -31.539 1.00 63.03 366 ARG B C 1
ATOM 2187 O O . ARG A 1 369 ? -44.799 -40.115 -31.161 1.00 52.56 366 ARG B O 1
ATOM 2195 N N . GLN A 1 370 ? -46.929 -40.919 -31.047 1.00 81.55 367 GLN B N 1
ATOM 2196 C CA . GLN A 1 370 ? -46.604 -41.940 -30.045 1.00 75.10 367 GLN B CA 1
ATOM 2197 C C . GLN A 1 370 ? -45.647 -42.956 -30.675 1.00 64.98 367 GLN B C 1
ATOM 2198 O O . GLN A 1 370 ? -45.839 -43.351 -31.829 1.00 59.88 367 GLN B O 1
ATOM 2204 N N . VAL A 1 371 ? -44.621 -43.330 -29.895 1.00 66.69 368 VAL B N 1
ATOM 2205 C CA . VAL A 1 371 ? -43.645 -44.346 -30.275 1.00 78.18 368 VAL B CA 1
ATOM 2206 C C . VAL A 1 371 ? -44.355 -45.708 -30.227 1.00 65.20 368 VAL B C 1
ATOM 2207 O O . VAL A 1 371 ? -44.516 -46.328 -31.270 1.00 70.60 368 VAL B O 1
ATOM 2211 N N . ILE A 1 372 ? -44.769 -46.113 -29.011 1.00 73.88 369 ILE B N 1
ATOM 2212 C CA . ILE A 1 372 ? -45.615 -47.272 -28.722 1.00 83.25 369 ILE B CA 1
ATOM 2213 C C . ILE A 1 372 ? -47.099 -46.886 -28.904 1.00 74.70 369 ILE B C 1
ATOM 2214 O O . ILE A 1 372 ? -47.529 -45.788 -28.547 1.00 80.06 369 ILE B O 1
ATOM 2219 N N . ALA A 1 373 ? -47.912 -47.772 -29.486 1.00 79.39 370 ALA B N 1
ATOM 2220 C CA . ALA A 1 373 ? -49.353 -47.539 -29.601 1.00 89.14 370 ALA B CA 1
ATOM 2221 C C . ALA A 1 373 ? -50.012 -47.221 -28.249 1.00 100.38 370 ALA B C 1
ATOM 2222 O O . ALA A 1 373 ? -49.654 -47.768 -27.203 1.00 86.18 370 ALA B O 1
ATOM 2224 N N . GLY A 1 374 ? -50.989 -46.305 -28.258 1.00 99.83 371 GLY B N 1
ATOM 2225 C CA . GLY A 1 374 ? -51.726 -46.023 -27.034 1.00 104.77 371 GLY B CA 1
ATOM 2226 C C . GLY A 1 374 ? -53.233 -45.853 -27.246 1.00 108.21 371 GLY B C 1
ATOM 2227 O O . GLY A 1 374 ? -53.760 -45.883 -28.374 1.00 83.39 371 GLY B O 1
ATOM 2228 N N . ASP A 1 375 ? -53.909 -45.619 -26.114 1.00 99.50 372 ASP B N 1
ATOM 2229 C CA . ASP A 1 375 ? -55.323 -45.280 -26.107 1.00 91.67 372 ASP B CA 1
ATOM 2230 C C . ASP A 1 375 ? -55.532 -43.807 -26.506 1.00 93.59 372 ASP B C 1
ATOM 2231 O O . ASP A 1 375 ? -56.657 -43.408 -26.819 1.00 79.50 372 ASP B O 1
ATOM 2236 N N . ASP A 1 376 ? -54.474 -42.977 -26.474 1.00 91.75 373 ASP B N 1
ATOM 2237 C CA . ASP A 1 376 ? -54.628 -41.547 -26.677 1.00 86.10 373 ASP B CA 1
ATOM 2238 C C . ASP A 1 376 ? -54.632 -41.241 -28.175 1.00 110.05 373 ASP B C 1
ATOM 2239 O O . ASP A 1 376 ? -54.329 -42.133 -28.974 1.00 114.01 373 ASP B O 1
ATOM 2244 N N . SER A 1 377 ? -54.997 -39.985 -28.520 1.00 102.80 374 SER B N 1
ATOM 2245 C CA . SER A 1 377 ? -54.729 -39.393 -29.826 1.00 100.13 374 SER B CA 1
ATOM 2246 C C . SER A 1 377 ? -53.360 -38.711 -29.750 1.00 115.47 374 SER B C 1
ATOM 2247 O O . SER A 1 377 ? -52.884 -38.444 -28.640 1.00 105.21 374 SER B O 1
ATOM 2250 N N . ARG A 1 378 ? -52.745 -38.446 -30.926 1.00 118.41 375 ARG B N 1
ATOM 2251 C CA . ARG A 1 378 ? -51.392 -37.895 -31.052 1.00 112.70 375 ARG B CA 1
ATOM 2252 C C . ARG A 1 378 ? -51.336 -36.486 -30.470 1.00 119.98 375 ARG B C 1
ATOM 2253 O O . ARG A 1 378 ? -50.302 -36.119 -29.885 1.00 125.19 375 ARG B O 1
ATOM 2261 N N . GLU A 1 379 ? -52.437 -35.726 -30.684 1.00 106.60 376 GLU B N 1
ATOM 2262 C CA . GLU A 1 379 ? -52.613 -34.357 -30.193 1.00 103.12 376 GLU B CA 1
ATOM 2263 C C . GLU A 1 379 ? -52.563 -34.352 -28.649 1.00 90.56 376 GLU B C 1
ATOM 2264 O O . GLU A 1 379 ? -51.712 -33.662 -28.031 1.00 68.83 376 GLU B O 1
ATOM 2270 N N . SER A 1 380 ? -53.450 -35.194 -28.060 1.00 75.32 377 SER B N 1
ATOM 2271 C CA . SER A 1 380 ? -53.493 -35.574 -26.652 1.00 72.35 377 SER B CA 1
ATOM 2272 C C . SER A 1 380 ? -52.131 -36.004 -26.036 1.00 68.47 377 SER B C 1
ATOM 2273 O O . SER A 1 380 ? -51.692 -35.435 -25.032 1.00 61.19 377 SER B O 1
ATOM 2276 N N . TYR A 1 381 ? -51.428 -36.991 -26.630 1.00 69.48 378 TYR B N 1
ATOM 2277 C CA . TYR A 1 381 ? -50.112 -37.434 -26.143 1.00 76.91 378 TYR B CA 1
ATOM 2278 C C . TYR A 1 381 ? -49.052 -36.318 -26.220 1.00 71.18 378 TYR B C 1
ATOM 2279 O O . TYR A 1 381 ? -48.190 -36.163 -25.313 1.00 55.27 378 TYR B O 1
ATOM 2288 N N . LEU A 1 382 ? -49.064 -35.569 -27.345 1.00 56.37 379 LEU B N 1
ATOM 2289 C CA . LEU A 1 382 ? -48.006 -34.609 -27.537 1.00 48.64 379 LEU B CA 1
ATOM 2290 C C . LEU A 1 382 ? -48.125 -33.537 -26.460 1.00 57.52 379 LEU B C 1
ATOM 2291 O O . LEU A 1 382 ? -47.123 -33.201 -25.810 1.00 65.42 379 LEU B O 1
ATOM 2296 N N . ARG A 1 383 ? -49.358 -33.042 -26.209 1.00 68.57 380 ARG B N 1
ATOM 2297 C CA . ARG A 1 383 ? -49.554 -32.049 -25.143 1.00 76.24 380 ARG B CA 1
ATOM 2298 C C . ARG A 1 383 ? -48.876 -32.526 -23.841 1.00 66.33 380 ARG B C 1
ATOM 2299 O O . ARG A 1 383 ? -48.192 -31.767 -23.126 1.00 67.49 380 ARG B O 1
ATOM 2307 N N . LYS A 1 384 ? -49.084 -33.808 -23.524 1.00 66.17 381 LYS B N 1
ATOM 2308 C CA . LYS A 1 384 ? -48.766 -34.297 -22.200 1.00 82.37 381 LYS B CA 1
ATOM 2309 C C . LYS A 1 384 ? -47.248 -34.452 -22.124 1.00 76.19 381 LYS B C 1
ATOM 2310 O O . LYS A 1 384 ? -46.658 -34.096 -21.095 1.00 70.13 381 LYS B O 1
ATOM 2316 N N . GLU A 1 385 ? -46.633 -34.899 -23.243 1.00 66.58 382 GLU B N 1
ATOM 2317 C CA . GLU A 1 385 ? -45.195 -35.158 -23.264 1.00 69.72 382 GLU B CA 1
ATOM 2318 C C . GLU A 1 385 ? -44.402 -33.853 -23.185 1.00 64.35 382 GLU B C 1
ATOM 2319 O O . GLU A 1 385 ? -43.449 -33.704 -22.395 1.00 45.26 382 GLU B O 1
ATOM 2325 N N . VAL A 1 386 ? -44.840 -32.880 -23.990 1.00 61.87 383 VAL B N 1
ATOM 2326 C CA . VAL A 1 386 ? -44.212 -31.567 -23.965 1.00 63.25 383 VAL B CA 1
ATOM 2327 C C . VAL A 1 386 ? -44.400 -30.885 -22.594 1.00 61.99 383 VAL B C 1
ATOM 2328 O O . VAL A 1 386 ? -43.492 -30.200 -22.105 1.00 56.54 383 VAL B O 1
ATOM 2332 N N . GLU A 1 387 ? -45.569 -31.064 -21.961 1.00 54.76 384 GLU B N 1
ATOM 2333 C CA . GLU A 1 387 ? -45.793 -30.392 -20.701 1.00 59.92 384 GLU B CA 1
ATOM 2334 C C . GLU A 1 387 ? -44.768 -30.828 -19.666 1.00 49.85 384 GLU B C 1
ATOM 2335 O O . GLU A 1 387 ? -44.329 -29.994 -18.871 1.00 54.59 384 GLU B O 1
ATOM 2341 N N . ILE A 1 388 ? -44.445 -32.137 -19.634 1.00 55.10 385 ILE B N 1
ATOM 2342 C CA . ILE A 1 388 ? -43.442 -32.673 -18.707 1.00 52.68 385 ILE B CA 1
ATOM 2343 C C . ILE A 1 388 ? -42.043 -32.129 -19.028 1.00 57.09 385 ILE B C 1
ATOM 2344 O O . ILE A 1 388 ? -41.353 -31.603 -18.142 1.00 58.90 385 ILE B O 1
ATOM 2349 N N . LEU A 1 389 ? -41.653 -32.268 -20.310 1.00 55.72 386 LEU B N 1
ATOM 2350 C CA . LEU A 1 389 ? -40.276 -32.111 -20.764 1.00 53.62 386 LEU B CA 1
ATOM 2351 C C . LEU A 1 389 ? -39.833 -30.679 -20.544 1.00 52.08 386 LEU B C 1
ATOM 2352 O O . LEU A 1 389 ? -38.738 -30.437 -20.012 1.00 51.42 386 LEU B O 1
ATOM 2357 N N . ARG A 1 390 ? -40.729 -29.742 -20.905 1.00 61.88 387 ARG B N 1
ATOM 2358 C CA . ARG A 1 390 ? -40.394 -28.319 -20.835 1.00 63.65 387 ARG B CA 1
ATOM 2359 C C . ARG A 1 390 ? -40.090 -27.890 -19.400 1.00 58.57 387 ARG B C 1
ATOM 2360 O O . ARG A 1 390 ? -39.283 -26.971 -19.256 1.00 59.88 387 ARG B O 1
ATOM 2368 N N . SER A 1 391 ? -40.633 -28.625 -18.386 1.00 67.52 388 SER B N 1
ATOM 2369 C CA . SER A 1 391 ? -40.402 -28.410 -16.945 1.00 67.03 388 SER B CA 1
ATOM 2370 C C . SER A 1 391 ? -38.992 -28.834 -16.528 1.00 70.46 388 SER B C 1
ATOM 2371 O O . SER A 1 391 ? -38.542 -28.413 -15.461 1.00 62.76 388 SER B O 1
ATOM 2374 N N . LYS A 1 392 ? -38.289 -29.658 -17.350 1.00 62.24 389 LYS B N 1
ATOM 2375 C CA . LYS A 1 392 ? -37.012 -30.220 -16.913 1.00 58.77 389 LYS B CA 1
ATOM 2376 C C . LYS A 1 392 ? -35.869 -29.296 -17.287 1.00 56.19 389 LYS B C 1
ATOM 2377 O O . LYS A 1 392 ? -35.981 -28.604 -18.301 1.00 60.28 389 LYS B O 1
ATOM 2383 N N . PRO A 1 393 ? -34.746 -29.340 -16.514 1.00 54.02 390 PRO B N 1
ATOM 2384 C CA . PRO A 1 393 ? -33.560 -28.517 -16.778 1.00 49.00 390 PRO B CA 1
ATOM 2385 C C . PRO A 1 393 ? -32.821 -28.831 -18.096 1.00 54.79 390 PRO B C 1
ATOM 2386 O O . PRO A 1 393 ? -31.914 -28.087 -18.477 1.00 61.70 390 PRO B O 1
ATOM 2390 N N . HIS A 1 394 ? -33.158 -29.956 -18.757 1.00 51.02 391 HIS B N 1
ATOM 2391 C CA . HIS A 1 394 ? -32.563 -30.381 -20.021 1.00 48.47 391 HIS B CA 1
ATOM 2392 C C . HIS A 1 394 ? -33.369 -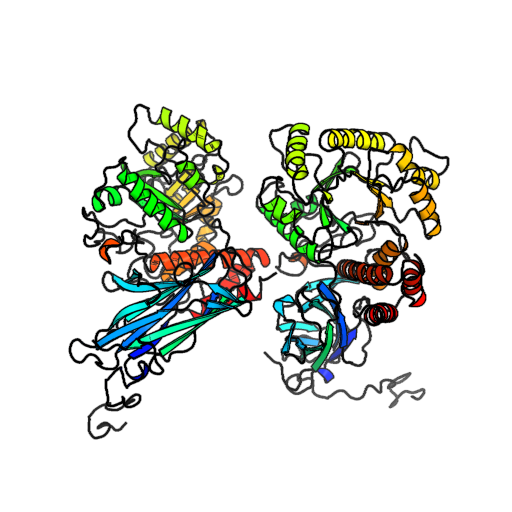29.964 -21.270 1.00 47.67 391 HIS B C 1
ATOM 2393 O O . HIS A 1 394 ? -33.045 -30.368 -22.380 1.00 49.52 391 HIS B O 1
ATOM 2400 N N . TRP A 1 395 ? -34.440 -29.196 -21.112 1.00 46.01 392 TRP B N 1
ATOM 2401 C CA . TRP A 1 395 ? -35.333 -28.886 -22.220 1.00 48.42 392 TRP B CA 1
ATOM 2402 C C . TRP A 1 395 ? -34.624 -28.077 -23.299 1.00 47.28 392 TRP B C 1
ATOM 2403 O O . TRP A 1 395 ? -35.054 -28.107 -24.472 1.00 39.12 392 TRP B O 1
ATOM 2414 N N . ASN A 1 396 ? -33.565 -27.335 -22.880 1.00 46.99 393 ASN B N 1
ATOM 2415 C CA . ASN A 1 396 ? -32.757 -26.521 -23.799 1.00 51.65 393 ASN B CA 1
ATOM 2416 C C . ASN A 1 396 ? -32.064 -27.393 -24.897 1.00 49.23 393 ASN B C 1
ATOM 2417 O O . ASN A 1 396 ? -31.801 -26.93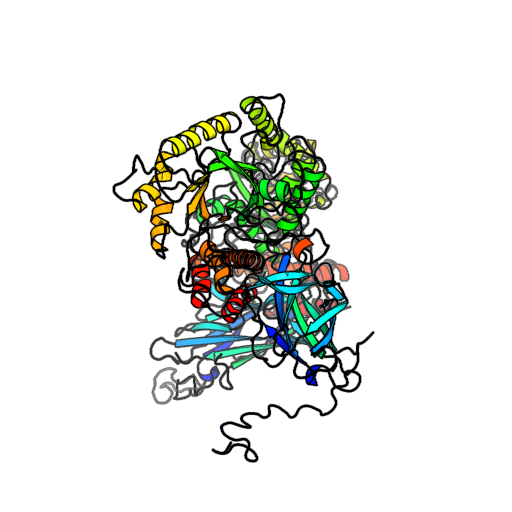0 -26.003 1.00 58.49 393 ASN B O 1
ATOM 2422 N N . LYS A 1 397 ? -31.844 -28.698 -24.626 1.00 46.55 394 LYS B N 1
ATOM 2423 C CA . LYS A 1 397 ? -31.307 -29.671 -25.563 1.00 38.80 394 LYS B CA 1
ATOM 2424 C C . LYS A 1 397 ? -32.332 -30.275 -26.513 1.00 39.82 394 LYS B C 1
ATOM 2425 O O . LYS A 1 397 ? -31.963 -30.946 -27.498 1.00 44.59 394 LYS B O 1
ATOM 2431 N N . ALA A 1 398 ? -33.622 -30.036 -26.275 1.00 44.63 395 ALA B N 1
ATOM 2432 C CA . ALA A 1 398 ? -34.650 -30.643 -27.117 1.00 48.09 395 ALA B CA 1
ATOM 2433 C C . ALA A 1 398 ? -34.706 -30.002 -28.504 1.00 41.41 395 ALA B C 1
ATOM 2434 O O . ALA A 1 398 ? -34.524 -28.798 -28.597 1.00 43.58 395 ALA B O 1
ATOM 2436 N N . TYR A 1 399 ? -34.973 -30.841 -29.535 1.00 41.27 396 TYR B N 1
ATOM 2437 C CA . TYR A 1 399 ? -35.408 -30.438 -30.864 1.00 37.25 396 TYR B CA 1
ATOM 2438 C C . TYR A 1 399 ? -36.445 -31.438 -31.395 1.00 43.06 396 TYR B C 1
ATOM 2439 O O . TYR A 1 399 ? -36.587 -32.551 -30.899 1.00 39.95 396 TYR B O 1
ATOM 2448 N N . PHE A 1 400 ? -37.152 -31.063 -32.457 1.00 43.23 397 PHE B N 1
ATOM 2449 C CA . PHE A 1 400 ? -38.114 -31.921 -33.127 1.00 45.90 397 PHE B CA 1
ATOM 2450 C C . PHE A 1 400 ? -37.725 -32.016 -34.598 1.00 49.01 397 PHE B C 1
ATOM 2451 O O . PHE A 1 400 ? -37.583 -30.941 -35.203 1.00 44.61 397 PHE B O 1
ATOM 2459 N N . TYR A 1 401 ? -37.636 -33.251 -35.157 1.00 39.21 398 TYR B N 1
ATOM 2460 C CA . TYR A 1 401 ? -37.235 -33.435 -36.543 1.00 40.87 398 TYR B CA 1
ATOM 2461 C C . TYR A 1 401 ? -38.370 -34.199 -37.213 1.00 40.89 398 TYR B C 1
ATOM 2462 O O . TYR A 1 401 ? -38.516 -35.417 -36.987 1.00 44.22 398 TYR B O 1
ATOM 2471 N N . LEU A 1 402 ? -39.124 -33.452 -38.044 1.00 43.83 399 LEU B N 1
ATOM 2472 C CA . LEU A 1 402 ? -40.453 -33.846 -38.517 1.00 46.24 399 LEU B CA 1
ATOM 2473 C C . LEU A 1 402 ? -40.434 -34.352 -39.954 1.00 49.52 399 LEU B C 1
ATOM 2474 O O . LEU A 1 402 ? -41.305 -35.147 -40.323 1.00 47.91 399 LEU B O 1
ATOM 2479 N N . TRP A 1 403 ? -39.502 -33.822 -40.762 1.00 45.04 400 TRP B N 1
ATOM 2480 C CA . TRP A 1 403 ? -39.496 -34.154 -42.174 1.00 49.24 400 TRP B CA 1
ATOM 2481 C C . TRP A 1 403 ? -38.063 -34.168 -42.766 1.00 50.46 400 TRP B C 1
ATOM 2482 O O . TRP A 1 403 ? -37.225 -33.258 -42.611 1.00 47.61 400 TRP B O 1
ATOM 2493 N N . ASP A 1 404 ? -37.822 -35.244 -43.532 1.00 48.19 401 ASP B N 1
ATOM 2494 C CA . ASP A 1 404 ? -36.578 -35.487 -44.208 1.00 43.62 401 ASP B CA 1
ATOM 2495 C C . ASP A 1 404 ? -36.698 -35.005 -45.648 1.00 46.17 401 ASP B C 1
ATOM 2496 O O . ASP A 1 404 ? -37.321 -35.686 -46.463 1.00 42.45 401 ASP B O 1
ATOM 2501 N N . GLU A 1 405 ? -36.092 -33.837 -45.938 1.00 43.45 402 GLU B N 1
ATOM 2502 C CA . GLU A 1 405 ? -36.006 -33.338 -47.304 1.00 45.04 402 GLU B CA 1
ATOM 2503 C C . GLU A 1 405 ? -37.389 -33.178 -47.938 1.00 41.31 402 GLU B C 1
ATOM 2504 O O . GLU A 1 405 ? -37.777 -33.888 -48.849 1.00 46.88 402 GLU B O 1
ATOM 2510 N N . PRO A 1 406 ? -38.160 -32.185 -47.480 1.00 46.19 403 PRO B N 1
ATOM 2511 C CA . PRO A 1 406 ? -39.310 -31.710 -48.223 1.00 48.56 403 PRO B CA 1
ATOM 2512 C C . PRO A 1 406 ? -38.865 -31.283 -49.613 1.00 49.63 403 PRO B C 1
ATOM 2513 O O . PRO A 1 406 ? -37.891 -30.590 -49.744 1.00 49.03 403 PRO B O 1
ATOM 2517 N N . LEU A 1 407 ? -39.632 -31.712 -50.619 1.00 58.06 404 LEU B N 1
ATOM 2518 C CA . LEU A 1 407 ? -39.295 -31.592 -52.024 1.00 64.41 404 LEU B CA 1
ATOM 2519 C C . LEU A 1 407 ? -40.174 -30.562 -52.704 1.00 58.21 404 LEU B C 1
ATOM 2520 O O . LEU A 1 407 ? -39.809 -30.153 -53.811 1.00 66.65 404 LEU B O 1
ATOM 2525 N N . ASN A 1 408 ? -41.409 -30.405 -52.189 1.00 63.19 405 ASN B N 1
ATOM 2526 C CA . ASN A 1 408 ? -42.457 -29.645 -52.885 1.00 70.08 405 ASN B CA 1
ATOM 2527 C C . ASN A 1 408 ? -43.324 -28.900 -51.874 1.00 57.76 405 ASN B C 1
ATOM 2528 O O . ASN A 1 408 ? -43.005 -28.863 -50.692 1.00 62.95 405 ASN B O 1
ATOM 2533 N N . MET A 1 409 ? -44.305 -28.140 -52.360 1.00 64.69 406 MET B N 1
ATOM 2534 C CA . MET A 1 409 ? -44.876 -27.088 -51.524 1.00 61.24 406 MET B CA 1
ATOM 2535 C C . MET A 1 409 ? -45.666 -27.711 -50.384 1.00 52.59 406 MET B C 1
ATOM 2536 O O . MET A 1 409 ? -45.610 -27.214 -49.261 1.00 70.04 406 MET B O 1
ATOM 2541 N N . GLU A 1 410 ? -46.346 -28.823 -50.680 1.00 51.26 407 GLU B N 1
ATOM 2542 C CA . GLU A 1 410 ? -47.227 -29.481 -49.724 1.00 69.51 407 GLU B CA 1
ATOM 2543 C C . GLU A 1 410 ? -46.470 -29.894 -48.452 1.00 72.96 407 GLU B C 1
ATOM 2544 O O . GLU A 1 410 ? -47.025 -29.785 -47.354 1.00 60.57 407 GLU B O 1
ATOM 2550 N N . HIS A 1 411 ? -45.199 -30.336 -48.642 1.00 67.74 408 HIS B N 1
ATOM 2551 C CA . HIS A 1 411 ? -44.278 -30.816 -47.612 1.00 61.07 408 HIS B CA 1
ATOM 2552 C C . HIS A 1 411 ? -43.824 -29.671 -46.691 1.00 52.78 408 HIS B C 1
ATOM 2553 O O . HIS A 1 411 ? -43.684 -29.819 -45.451 1.00 46.64 408 HIS B O 1
ATOM 2560 N N . PHE A 1 412 ? -43.478 -28.559 -47.352 1.00 48.55 409 PHE B N 1
ATOM 2561 C CA . PHE A 1 412 ? -43.082 -27.352 -46.658 1.00 49.12 409 PHE B CA 1
ATOM 2562 C C . PHE A 1 412 ? -44.255 -26.847 -45.820 1.00 57.72 409 PHE B C 1
ATOM 2563 O O . PHE A 1 412 ? -44.046 -26.515 -44.642 1.00 53.01 409 PHE B O 1
ATOM 2571 N N . ASP A 1 413 ? -45.468 -26.852 -46.419 1.00 57.31 410 ASP B N 1
ATOM 2572 C CA . ASP A 1 413 ? -46.708 -26.568 -45.707 1.00 64.34 410 ASP B CA 1
ATOM 2573 C C . ASP A 1 413 ? -46.974 -27.474 -44.506 1.00 67.71 410 ASP B C 1
ATOM 2574 O O . ASP A 1 413 ? -47.394 -27.002 -43.446 1.00 59.73 410 ASP B O 1
ATOM 2579 N N . ASN A 1 414 ? -46.831 -28.785 -44.722 1.00 59.81 411 ASN B N 1
ATOM 2580 C CA . ASN A 1 414 ? -46.991 -29.745 -43.649 1.00 57.67 411 ASN B CA 1
ATOM 2581 C C . ASN A 1 414 ? -46.042 -29.374 -42.494 1.00 58.51 411 ASN B C 1
ATOM 2582 O O . ASN A 1 414 ? -46.415 -29.403 -41.307 1.00 59.97 411 ASN B O 1
ATOM 2587 N N . VAL A 1 415 ? -44.813 -28.944 -42.796 1.00 57.43 412 VAL B N 1
ATOM 2588 C CA . VAL A 1 415 ? -43.895 -28.701 -41.683 1.00 56.16 412 VAL B CA 1
ATOM 2589 C C . VAL A 1 415 ? -44.446 -27.575 -40.814 1.00 48.95 412 VAL B C 1
ATOM 2590 O O . VAL A 1 415 ? -44.302 -27.595 -39.562 1.00 47.73 412 VAL B O 1
ATOM 2594 N N . ARG A 1 416 ? -44.994 -26.550 -41.503 1.00 45.75 413 ARG B N 1
ATOM 2595 C CA . ARG A 1 416 ? -45.484 -25.340 -40.846 1.00 47.93 413 ARG B CA 1
ATOM 2596 C C . ARG A 1 416 ? -46.678 -25.689 -39.927 1.00 51.30 413 ARG B C 1
ATOM 2597 O O . ARG A 1 416 ? -46.684 -25.265 -38.762 1.00 58.39 413 ARG B O 1
ATOM 2605 N N . LYS A 1 417 ? -47.627 -26.530 -40.413 1.00 53.19 414 LYS B N 1
ATOM 2606 C CA . LYS A 1 417 ? -48.807 -26.937 -39.655 1.00 54.20 414 LYS B CA 1
ATOM 2607 C C . LYS A 1 417 ? -48.327 -27.689 -38.436 1.00 54.66 414 LYS B C 1
ATOM 2608 O O . LYS A 1 417 ? -48.663 -27.344 -37.284 1.00 64.85 414 LYS B O 1
ATOM 2614 N N . MET A 1 418 ? -47.503 -28.718 -38.702 1.00 58.90 415 MET B N 1
ATOM 2615 C CA . MET A 1 418 ? -47.027 -29.547 -37.594 1.00 59.99 415 MET B CA 1
ATOM 2616 C C . MET A 1 418 ? -46.225 -28.709 -36.599 1.00 48.51 415 MET B C 1
ATOM 2617 O O . MET A 1 418 ? -46.418 -28.927 -35.432 1.00 49.48 415 MET B O 1
ATOM 2622 N N . ALA A 1 419 ? -45.336 -27.784 -37.050 1.00 55.41 416 ALA B N 1
ATOM 2623 C CA . ALA A 1 419 ? -44.553 -26.938 -36.137 1.00 61.55 416 ALA B CA 1
ATOM 2624 C C . ALA A 1 419 ? -45.469 -26.152 -35.184 1.00 57.65 416 ALA B C 1
ATOM 2625 O O . ALA A 1 419 ? -45.139 -26.100 -33.988 1.00 54.56 416 ALA B O 1
ATOM 2627 N N . SER A 1 420 ? -46.571 -25.531 -35.705 1.00 53.26 417 SER B N 1
ATOM 2628 C CA . SER A 1 420 ? -47.460 -24.654 -34.915 1.00 63.53 417 SER B CA 1
ATOM 2629 C C . SER A 1 420 ? -48.332 -25.434 -33.930 1.00 59.74 417 SER B C 1
ATOM 2630 O O . SER A 1 420 ? -48.508 -24.939 -32.803 1.00 68.56 417 SER B O 1
ATOM 2633 N N . GLU A 1 421 ? -48.829 -26.632 -34.341 1.00 55.47 418 GLU B N 1
ATOM 2634 C CA . GLU A 1 421 ? -49.348 -27.584 -33.369 1.00 52.70 418 GLU B CA 1
ATOM 2635 C C . GLU A 1 421 ? -48.439 -27.545 -32.125 1.00 61.17 418 GLU B C 1
ATOM 2636 O O . GLU A 1 421 ? -48.936 -27.384 -31.017 1.00 66.54 418 GLU B O 1
ATOM 2642 N N . ILE A 1 422 ? -47.096 -27.574 -32.303 1.00 62.80 419 ILE B N 1
ATOM 2643 C CA . ILE A 1 422 ? -46.120 -27.785 -31.235 1.00 56.52 419 ILE B CA 1
ATOM 2644 C C . ILE A 1 422 ? -45.893 -26.511 -30.450 1.00 53.09 419 ILE B C 1
ATOM 2645 O O . ILE A 1 422 ? -45.663 -26.589 -29.236 1.00 44.00 419 ILE B O 1
ATOM 2650 N N . TYR A 1 423 ? -45.869 -25.371 -31.167 1.00 55.53 420 TYR B N 1
ATOM 2651 C CA . TYR A 1 423 ? -45.562 -24.094 -30.534 1.00 63.33 420 TYR B CA 1
ATOM 2652 C C . TYR A 1 423 ? -46.671 -23.740 -29.534 1.00 62.84 420 TYR B C 1
ATOM 2653 O O . TYR A 1 423 ? -46.419 -23.089 -28.513 1.00 59.75 420 TYR B O 1
ATOM 2662 N N . ALA A 1 424 ? -47.895 -24.214 -29.816 1.00 63.09 421 ALA B N 1
ATOM 2663 C CA . ALA A 1 424 ? -49.045 -24.019 -28.932 1.00 76.88 421 ALA B CA 1
ATOM 2664 C C . ALA A 1 424 ? -48.844 -24.657 -27.548 1.00 71.45 421 ALA B C 1
ATOM 2665 O O . ALA A 1 424 ? -49.316 -24.102 -26.584 1.00 77.36 421 ALA B O 1
ATOM 2667 N N . TYR A 1 425 ? -48.130 -25.790 -27.434 1.00 79.80 422 TYR B N 1
ATOM 2668 C CA . TYR A 1 425 ? -47.794 -26.395 -26.142 1.00 77.03 422 TYR B CA 1
ATOM 2669 C C . TYR A 1 425 ? -46.500 -25.804 -25.554 1.00 64.33 422 TYR B C 1
ATOM 2670 O O . TYR A 1 425 ? -46.334 -25.770 -24.355 1.00 59.43 422 TYR B O 1
ATOM 2679 N N . ALA A 1 426 ? -45.527 -25.393 -26.363 1.00 72.90 423 ALA B N 1
ATOM 2680 C CA . ALA A 1 426 ? -44.379 -24.650 -25.855 1.00 72.76 423 ALA B CA 1
ATOM 2681 C C . ALA A 1 426 ? -43.794 -23.871 -27.030 1.00 63.53 423 ALA B C 1
ATOM 2682 O O . ALA A 1 426 ? -43.408 -24.427 -28.047 1.00 59.09 423 ALA B O 1
ATOM 2684 N N . PRO A 1 427 ? -43.912 -22.542 -26.992 1.00 63.55 424 PRO B N 1
ATOM 2685 C CA . PRO A 1 427 ? -43.443 -21.709 -28.099 1.00 68.97 424 PRO B CA 1
ATOM 2686 C C . PRO A 1 427 ? -41.934 -21.650 -28.362 1.00 64.03 424 PRO B C 1
ATOM 2687 O O . PRO A 1 427 ? -41.536 -21.340 -29.484 1.00 64.87 424 PRO B O 1
ATOM 2691 N N . ASP A 1 428 ? -41.102 -21.977 -27.365 1.00 64.41 425 ASP B N 1
ATOM 2692 C CA . ASP A 1 428 ? -39.641 -22.022 -27.517 1.00 61.53 425 ASP B CA 1
ATOM 2693 C C . ASP A 1 428 ? -39.142 -23.354 -28.130 1.00 62.88 425 ASP B C 1
ATOM 2694 O O . ASP A 1 428 ? -37.937 -23.662 -28.099 1.00 54.03 425 ASP B O 1
ATOM 2699 N N . SER A 1 429 ? -40.064 -24.206 -28.618 1.00 53.24 426 SER B N 1
ATOM 2700 C CA . SER A 1 429 ? -39.685 -25.466 -29.233 1.00 48.16 426 SER B CA 1
ATOM 2701 C C . SER A 1 429 ? -38.750 -25.207 -30.414 1.00 57.91 426 SER B C 1
ATOM 2702 O O . SER A 1 429 ? -39.009 -24.275 -31.190 1.00 67.73 426 SER B O 1
ATOM 2705 N N . ARG A 1 430 ? -37.683 -26.028 -30.544 1.00 49.79 427 ARG B N 1
ATOM 2706 C CA . ARG A 1 430 ? -36.800 -25.938 -31.695 1.00 45.37 427 ARG B CA 1
ATOM 2707 C C . ARG A 1 430 ? -37.135 -27.036 -32.703 1.00 49.38 427 ARG B C 1
ATOM 2708 O O . ARG A 1 430 ? -36.931 -28.205 -32.393 1.00 50.33 427 ARG B O 1
ATOM 2716 N N . VAL A 1 431 ? -37.616 -26.645 -33.895 1.00 41.68 428 VAL B N 1
ATOM 2717 C CA . VAL A 1 431 ? -37.870 -27.553 -34.993 1.00 42.18 428 VAL B CA 1
ATOM 2718 C C . VAL A 1 431 ? -36.722 -27.570 -36.025 1.00 44.37 428 VAL B C 1
ATOM 2719 O O . VAL A 1 431 ? -36.338 -26.527 -36.555 1.00 49.76 428 VAL B O 1
ATOM 2723 N N . LEU A 1 432 ? -36.233 -28.793 -36.349 1.00 43.22 429 LEU B N 1
ATOM 2724 C CA . LEU A 1 432 ? -35.161 -29.024 -37.286 1.00 35.93 429 LEU B CA 1
ATOM 2725 C C . LEU A 1 432 ? -35.728 -29.619 -38.562 1.00 39.89 429 LEU B C 1
ATOM 2726 O O . LEU A 1 432 ? -36.522 -30.553 -38.508 1.00 36.89 429 LEU B O 1
ATOM 2731 N N . THR A 1 433 ? -35.264 -29.059 -39.694 1.00 44.76 430 THR B N 1
ATOM 2732 C CA . THR A 1 433 ? -35.642 -29.470 -41.035 1.00 43.33 430 THR B CA 1
ATOM 2733 C C . THR A 1 433 ? -34.373 -29.579 -41.893 1.00 48.02 430 THR B C 1
ATOM 2734 O O . THR A 1 433 ? -33.557 -28.617 -41.948 1.00 45.08 430 THR B O 1
ATOM 2738 N N . THR A 1 434 ? -34.285 -30.766 -42.547 1.00 37.92 431 THR B N 1
ATOM 2739 C CA . THR A 1 434 ? -33.236 -31.111 -43.476 1.00 38.93 431 THR B CA 1
ATOM 2740 C C . THR A 1 434 ? -33.750 -30.838 -44.880 1.00 39.21 431 THR B C 1
ATOM 2741 O O . THR A 1 434 ? -34.790 -31.381 -45.249 1.00 45.30 431 THR B O 1
ATOM 2745 N N . TYR A 1 435 ? -32.965 -30.109 -45.685 1.00 41.69 432 TYR B N 1
ATOM 2746 C CA . TYR A 1 435 ? -33.305 -29.875 -47.081 1.00 38.76 432 TYR B CA 1
ATOM 2747 C C . TYR A 1 435 ? -32.071 -29.670 -47.960 1.00 38.30 432 TYR B C 1
ATOM 2748 O O . TYR A 1 435 ? -31.013 -29.225 -47.494 1.00 35.32 432 TYR B O 1
ATOM 2757 N N . TYR A 1 436 ? -32.235 -30.005 -49.244 1.00 38.47 433 TYR B N 1
ATOM 2758 C CA . TYR A 1 436 ? -31.226 -29.675 -50.234 1.00 44.56 433 TYR B CA 1
ATOM 2759 C C . TYR A 1 436 ? -31.768 -28.805 -51.369 1.00 46.24 433 TYR B C 1
ATOM 2760 O O . TYR A 1 436 ? -31.017 -28.445 -52.264 1.00 50.65 433 TYR B O 1
ATOM 2769 N N . CYS A 1 437 ? -33.064 -28.463 -51.315 1.00 56.85 434 CYS B N 1
ATOM 2770 C CA . CYS A 1 437 ? -33.762 -27.766 -52.387 1.00 45.63 434 CYS B CA 1
ATOM 2771 C C . CYS A 1 437 ? -34.947 -26.945 -51.858 1.00 50.16 434 CYS B C 1
ATOM 2772 O O . CYS A 1 437 ? -35.373 -27.054 -50.711 1.00 53.12 434 CYS B O 1
ATOM 2775 N N . GLY A 1 438 ? -35.414 -26.022 -52.691 1.00 46.41 435 GLY B N 1
ATOM 2776 C CA . GLY A 1 438 ? -36.654 -25.336 -52.418 1.00 40.88 435 GLY B CA 1
ATOM 2777 C C . GLY A 1 438 ? -37.766 -26.151 -53.046 1.00 44.45 435 GLY B C 1
ATOM 2778 O O . GLY A 1 438 ? -37.479 -27.231 -53.582 1.00 42.32 435 GLY B O 1
ATOM 2779 N N . PRO A 1 439 ? -39.039 -25.694 -53.019 1.00 45.68 436 PRO B N 1
ATOM 2780 C CA . PRO A 1 439 ? -40.127 -26.486 -53.598 1.00 48.55 436 PRO B CA 1
ATOM 2781 C C . PRO A 1 439 ? -39.994 -26.618 -55.126 1.00 47.40 436 PRO B C 1
ATOM 2782 O O . PRO A 1 439 ? -39.873 -25.634 -55.851 1.00 47.78 436 PRO B O 1
ATOM 2786 N N . GLY A 1 440 ? -40.007 -27.856 -55.610 1.00 45.52 437 GLY B N 1
ATOM 2787 C CA . GLY A 1 440 ? -39.806 -28.126 -57.018 1.00 62.13 437 GLY B CA 1
ATOM 2788 C C . GLY A 1 440 ? -40.909 -27.570 -57.910 1.00 74.28 437 GLY B C 1
ATOM 2789 O O . GLY A 1 440 ? -40.624 -26.965 -58.933 1.00 71.45 437 GLY B O 1
ATOM 2790 N N . ASP A 1 441 ? -42.159 -27.761 -57.478 1.00 83.40 438 ASP B N 1
ATOM 2791 C CA . ASP A 1 441 ? -43.336 -27.295 -58.196 1.00 74.37 438 ASP B CA 1
ATOM 2792 C C . ASP A 1 441 ? -43.609 -25.797 -58.042 1.00 76.40 438 ASP B C 1
ATOM 2793 O O . ASP A 1 441 ? -44.447 -25.287 -58.749 1.00 77.38 438 ASP B O 1
ATOM 2798 N N . ALA A 1 442 ? -42.963 -25.074 -57.119 1.00 78.69 439 ALA B N 1
ATOM 2799 C CA . ALA A 1 442 ? -43.205 -23.642 -56.953 1.00 61.57 439 ALA B CA 1
ATOM 2800 C C . ALA A 1 442 ? -41.897 -22.899 -56.594 1.00 58.76 439 ALA B C 1
ATOM 2801 O O . ALA A 1 442 ? -41.675 -22.433 -55.470 1.00 51.31 439 ALA B O 1
ATOM 2803 N N . PRO A 1 443 ? -40.958 -22.781 -57.558 1.00 54.25 440 PRO B N 1
ATOM 2804 C CA . PRO A 1 443 ? -39.628 -22.262 -57.248 1.00 61.03 440 PRO B CA 1
ATOM 2805 C C . PRO A 1 443 ? -39.772 -20.952 -56.503 1.00 58.55 440 PRO B C 1
ATOM 2806 O O . PRO A 1 443 ? -40.717 -20.225 -56.732 1.00 76.59 440 PRO B O 1
ATOM 2810 N N . LEU A 1 444 ? -38.866 -20.669 -55.584 1.00 58.51 441 LEU B N 1
ATOM 2811 C CA . LEU A 1 444 ? -38.845 -19.388 -54.886 1.00 55.97 441 LEU B CA 1
ATOM 2812 C C . LEU A 1 444 ? -37.918 -18.351 -55.551 1.00 54.42 441 LEU B C 1
ATOM 2813 O O . LEU A 1 444 ? -37.671 -17.268 -55.025 1.00 54.48 441 LEU B O 1
ATOM 2818 N N . ALA A 1 445 ? -37.371 -18.706 -56.718 1.00 57.82 442 ALA B N 1
ATOM 2819 C CA . ALA A 1 445 ? -36.473 -17.868 -57.474 1.00 46.84 442 ALA B CA 1
ATOM 2820 C C . ALA A 1 445 ? -36.161 -18.587 -58.795 1.00 60.15 442 ALA B C 1
ATOM 2821 O O . ALA A 1 445 ? -36.509 -19.783 -58.972 1.00 60.63 442 ALA B O 1
ATOM 2823 N N . PRO A 1 446 ? -35.514 -17.858 -59.754 1.00 65.49 443 PRO B N 1
ATOM 2824 C CA . PRO A 1 446 ? -35.297 -18.313 -61.131 1.00 64.58 443 PRO B CA 1
ATOM 2825 C C . PRO A 1 446 ? -34.292 -19.437 -61.358 1.00 59.89 443 PRO B C 1
ATOM 2826 O O . PRO A 1 446 ? -34.199 -19.911 -62.491 1.00 66.41 443 PRO B O 1
ATOM 2830 N N . THR A 1 447 ? -33.537 -19.811 -60.305 1.00 65.57 444 THR B N 1
ATOM 2831 C CA . THR A 1 447 ? -32.632 -20.967 -60.323 1.00 56.28 444 THR B CA 1
ATOM 2832 C C . THR A 1 447 ? -32.750 -21.809 -59.057 1.00 52.33 444 THR B C 1
ATOM 2833 O O . THR A 1 447 ? -33.340 -21.380 -58.035 1.00 50.39 444 THR B O 1
ATOM 2837 N N . PRO A 1 448 ? -32.272 -23.071 -59.150 1.00 44.91 445 PRO B N 1
ATOM 2838 C CA . PRO A 1 448 ? -32.269 -24.003 -58.001 1.00 50.26 445 PRO B CA 1
ATOM 2839 C C . PRO A 1 448 ? -31.498 -23.534 -56.782 1.00 48.84 445 PRO B C 1
ATOM 2840 O O . PRO A 1 448 ? -31.986 -23.619 -55.644 1.00 55.14 445 PRO B O 1
ATOM 2844 N N . PHE A 1 449 ? -30.281 -23.048 -57.008 1.00 47.23 446 PHE B N 1
ATOM 2845 C CA . PHE A 1 449 ? -29.487 -22.684 -55.853 1.00 41.64 446 PHE B CA 1
ATOM 2846 C C . PHE A 1 449 ? -30.148 -21.500 -55.130 1.00 48.60 446 PHE B C 1
ATOM 2847 O O . PHE A 1 449 ? -30.230 -21.469 -53.912 1.00 50.61 446 PHE B O 1
ATOM 2855 N N . GLU A 1 450 ? -30.608 -20.474 -55.872 1.00 55.23 447 GLU B N 1
ATOM 2856 C CA . GLU A 1 450 ? -31.276 -19.323 -55.258 1.00 52.07 447 GLU B CA 1
ATOM 2857 C C . GLU A 1 450 ? -32.661 -19.671 -54.691 1.00 50.15 447 GLU B C 1
ATOM 2858 O O . GLU A 1 450 ? -33.094 -19.036 -53.753 1.00 41.86 447 GLU B O 1
ATOM 2864 N N . SER A 1 451 ? -33.399 -20.628 -55.274 1.00 46.08 448 SER B N 1
ATOM 2865 C CA . SER A 1 451 ? -34.619 -21.091 -54.638 1.00 40.74 448 SER B CA 1
ATOM 2866 C C . SER A 1 451 ? -34.248 -21.761 -53.292 1.00 50.26 448 SER B C 1
ATOM 2867 O O . SER A 1 451 ? -34.859 -21.444 -52.257 1.00 57.59 448 SER B O 1
ATOM 2870 N N . PHE A 1 452 ? -33.191 -22.615 -53.275 1.00 46.25 449 PHE B N 1
ATOM 2871 C CA . PHE A 1 452 ? -32.658 -23.224 -52.068 1.00 40.69 449 PHE B CA 1
ATOM 2872 C C . PHE A 1 452 ? -32.308 -22.210 -50.953 1.00 47.46 449 PHE B C 1
ATOM 2873 O O . PHE A 1 452 ? -32.637 -22.399 -49.758 1.00 37.64 449 PHE B O 1
ATOM 2881 N N . VAL A 1 453 ? -31.673 -21.105 -51.345 1.00 46.18 450 VAL B N 1
ATOM 2882 C CA . VAL A 1 453 ? -31.216 -20.079 -50.427 1.00 45.38 450 VAL B CA 1
ATOM 2883 C C . VAL A 1 453 ? -32.381 -19.322 -49.755 1.00 49.06 450 VAL B C 1
ATOM 2884 O O . VAL A 1 453 ? -32.245 -18.767 -48.643 1.00 44.94 450 VAL B O 1
ATOM 2888 N N . LYS A 1 454 ? -33.537 -19.314 -50.435 1.00 45.65 451 LYS B N 1
ATOM 2889 C CA . LYS A 1 454 ? -34.722 -18.580 -50.002 1.00 56.46 451 LYS B CA 1
ATOM 2890 C C . LYS A 1 454 ? -35.599 -19.427 -49.065 1.00 55.97 451 LYS B C 1
ATOM 2891 O O . LYS A 1 454 ? -36.672 -19.019 -48.659 1.00 56.49 451 LYS B O 1
ATOM 2897 N N . VAL A 1 455 ? -35.162 -20.611 -48.656 1.00 57.89 452 VAL B N 1
ATOM 2898 C CA . VAL A 1 455 ? -36.065 -21.525 -47.979 1.00 46.95 452 VAL B CA 1
ATOM 2899 C C . VAL A 1 455 ? -36.417 -21.005 -46.594 1.00 41.55 452 VAL B C 1
ATOM 2900 O O . VAL A 1 455 ? -37.569 -21.110 -46.180 1.00 40.45 452 VAL B O 1
ATOM 2904 N N . PRO A 1 456 ? -35.453 -20.480 -45.828 1.00 34.95 453 PRO B N 1
ATOM 2905 C CA . PRO A 1 456 ? -35.805 -19.822 -44.555 1.00 42.54 453 PRO B CA 1
ATOM 2906 C C . PRO A 1 456 ? -37.001 -18.832 -44.632 1.00 52.59 453 PRO B C 1
ATOM 2907 O O . PRO A 1 456 ? -37.882 -18.809 -43.736 1.00 47.80 453 PRO B O 1
ATOM 2911 N N . ASN A 1 457 ? -37.109 -18.083 -45.756 1.00 49.17 454 ASN B N 1
ATOM 2912 C CA . ASN A 1 457 ? -38.129 -17.032 -45.936 1.00 57.76 454 ASN B CA 1
ATOM 2913 C C . ASN A 1 457 ? -39.534 -17.671 -46.055 1.00 51.27 454 ASN B C 1
ATOM 2914 O O . ASN A 1 457 ? -40.551 -17.149 -45.594 1.00 50.18 454 ASN B O 1
ATOM 2919 N N . LEU A 1 458 ? -39.588 -18.838 -46.688 1.00 46.88 455 LEU B N 1
ATOM 2920 C CA . LEU A 1 458 ? -40.821 -19.584 -46.835 1.00 44.98 455 LEU B CA 1
ATOM 2921 C C . LEU A 1 458 ? -41.226 -20.242 -45.523 1.00 45.50 455 LEU B C 1
ATOM 2922 O O . LEU A 1 458 ? -42.389 -20.530 -45.387 1.00 69.33 455 LEU B O 1
ATOM 2927 N N . LEU A 1 459 ? -40.321 -20.536 -44.565 1.00 50.99 456 LEU B N 1
ATOM 2928 C CA . LEU A 1 459 ? -40.698 -21.365 -43.413 1.00 46.75 456 LEU B CA 1
ATOM 2929 C C . LEU A 1 459 ? -40.711 -20.536 -42.136 1.00 52.04 456 LEU B C 1
ATOM 2930 O O . LEU A 1 459 ? -41.263 -20.992 -41.128 1.00 57.03 456 LEU B O 1
ATOM 2935 N N . ARG A 1 460 ? -40.006 -19.396 -42.133 1.00 46.27 457 ARG B N 1
ATOM 2936 C CA . ARG A 1 460 ? -39.953 -18.542 -40.942 1.00 49.49 457 ARG B CA 1
ATOM 2937 C C . ARG A 1 460 ? -41.347 -18.191 -40.395 1.00 45.86 457 ARG B C 1
ATOM 2938 O O . ARG A 1 460 ? -42.198 -17.767 -41.142 1.00 62.02 457 ARG B O 1
ATOM 2946 N N . PRO A 1 461 ? -41.664 -18.244 -39.080 1.00 56.75 458 PRO B N 1
ATOM 2947 C CA . PRO A 1 461 ? -40.784 -18.751 -38.011 1.00 59.56 458 PRO B CA 1
ATOM 2948 C C . PRO A 1 461 ? -40.983 -20.219 -37.568 1.00 56.64 458 PRO B C 1
ATOM 2949 O O . PRO A 1 461 ? -40.726 -20.540 -36.385 1.00 49.59 458 PRO B O 1
ATOM 2953 N N . TYR A 1 462 ? -41.392 -21.084 -38.536 1.00 51.40 459 TYR B N 1
ATOM 2954 C CA . TYR A 1 462 ? -41.769 -22.482 -38.291 1.00 61.00 459 TYR B CA 1
ATOM 2955 C C . TYR A 1 462 ? -40.620 -23.504 -38.564 1.00 57.41 459 TYR B C 1
ATOM 2956 O O . TYR A 1 462 ? -40.868 -24.709 -38.801 1.00 46.08 459 TYR B O 1
ATOM 2965 N N . THR A 1 463 ? -39.345 -23.035 -38.509 1.00 50.00 460 THR B N 1
ATOM 2966 C CA . THR A 1 463 ? -38.162 -23.881 -38.381 1.00 46.32 460 THR B CA 1
ATOM 2967 C C . THR A 1 463 ? -37.056 -23.053 -37.717 1.00 47.07 460 THR B C 1
ATOM 2968 O O . THR A 1 463 ? -36.853 -21.891 -38.063 1.00 46.87 460 THR B O 1
ATOM 2972 N N . GLN A 1 464 ? -36.389 -23.655 -36.720 1.00 40.73 461 GLN B N 1
ATOM 2973 C CA . GLN A 1 464 ? -35.324 -22.997 -35.984 1.00 41.05 461 GLN B CA 1
ATOM 2974 C C . GLN A 1 464 ? -33.921 -23.478 -36.398 1.00 49.85 461 GLN B C 1
ATOM 2975 O O . GLN A 1 464 ? -32.949 -22.718 -36.228 1.00 42.61 461 GLN B O 1
ATOM 2981 N N . ILE A 1 465 ? -33.819 -24.742 -36.912 1.00 45.50 462 ILE B N 1
ATOM 2982 C CA . ILE A 1 465 ? -32.535 -25.326 -37.308 1.00 40.87 462 ILE B CA 1
ATOM 2983 C C . ILE A 1 465 ? -32.582 -25.699 -38.782 1.00 35.45 462 ILE B C 1
ATOM 2984 O O . ILE A 1 465 ? -33.334 -26.558 -39.199 1.00 37.63 462 ILE B O 1
ATOM 2989 N N . TYR A 1 466 ? -31.874 -24.934 -39.600 1.00 43.83 463 TYR B N 1
ATOM 2990 C CA . TYR A 1 466 ? -31.916 -25.095 -41.047 1.00 41.92 463 TYR B CA 1
ATOM 2991 C C . TYR A 1 466 ? -30.705 -25.964 -41.358 1.00 40.68 463 TYR B C 1
ATOM 2992 O O . TYR A 1 466 ? -29.577 -25.518 -41.184 1.00 36.67 463 TYR B O 1
ATOM 3001 N N . CYS A 1 467 ? -30.985 -27.251 -41.596 1.00 40.11 464 CYS B N 1
ATOM 3002 C CA . CYS A 1 467 ? -29.951 -28.242 -41.760 1.00 39.79 464 CYS B CA 1
ATOM 3003 C C . CYS A 1 467 ? -29.904 -28.571 -43.251 1.00 43.82 464 CYS B C 1
ATOM 3004 O O . CYS A 1 467 ? -30.864 -29.129 -43.762 1.00 40.29 464 CYS B O 1
ATOM 3007 N N . THR A 1 468 ? -28.801 -28.176 -43.923 1.00 40.70 465 THR B N 1
ATOM 3008 C CA . THR A 1 468 ? -28.666 -28.193 -45.365 1.00 36.98 465 THR B CA 1
ATOM 3009 C C . THR A 1 468 ? -27.604 -29.213 -45.812 1.00 42.97 465 THR B C 1
ATOM 3010 O O . THR A 1 468 ? -26.564 -29.413 -45.200 1.00 38.46 465 THR B O 1
ATOM 3014 N N . SER A 1 469 ? -27.861 -29.796 -46.976 1.00 46.87 466 SER B N 1
ATOM 3015 C CA . SER A 1 469 ? -26.967 -30.698 -47.668 1.00 43.28 466 SER B CA 1
ATOM 3016 C C . SER A 1 469 ? -25.745 -29.941 -48.142 1.00 41.97 466 SER B C 1
ATOM 3017 O O . SER A 1 469 ? -25.835 -28.984 -48.910 1.00 42.56 466 SER B O 1
ATOM 3020 N N . GLU A 1 470 ? -24.590 -30.427 -47.707 1.00 44.55 467 GLU B N 1
ATOM 3021 C CA . GLU A 1 470 ? -23.315 -29.885 -48.140 1.00 41.12 467 GLU B CA 1
ATOM 3022 C C . GLU A 1 470 ? -23.075 -30.037 -49.640 1.00 36.48 467 GLU B C 1
ATOM 3023 O O . GLU A 1 470 ? -22.386 -29.227 -50.187 1.00 44.52 467 GLU B O 1
ATOM 3029 N N . TRP A 1 471 ? -23.467 -31.164 -50.274 1.00 46.37 468 TRP B N 1
ATOM 3030 C CA A TRP A 1 471 ? -23.288 -31.374 -51.704 0.50 41.37 468 TRP B CA 1
ATOM 3031 C CA B TRP A 1 471 ? -23.308 -31.401 -51.722 0.50 41.19 468 TRP B CA 1
ATOM 3032 C C . TRP A 1 471 ? -23.751 -30.155 -52.495 1.00 39.30 468 TRP B C 1
ATOM 3033 O O . TRP A 1 471 ? -23.212 -29.900 -53.546 1.00 43.27 468 TRP B O 1
ATOM 3054 N N . VAL A 1 472 ? -24.756 -29.406 -51.985 1.00 44.17 469 VAL B N 1
ATOM 3055 C CA . VAL A 1 472 ? -25.411 -28.374 -52.775 1.00 49.56 469 VAL B CA 1
ATOM 3056 C C . VAL A 1 472 ? -24.403 -27.253 -53.033 1.00 51.31 469 VAL B C 1
ATOM 3057 O O . VAL A 1 472 ? -24.502 -26.537 -54.038 1.00 50.06 469 VAL B O 1
ATOM 3061 N N . LEU A 1 473 ? -23.399 -27.131 -52.156 1.00 47.58 470 LEU B N 1
ATOM 3062 C CA . LEU A 1 473 ? -22.424 -26.062 -52.302 1.00 45.58 470 LEU B CA 1
ATOM 3063 C C . LEU A 1 473 ? -21.344 -26.396 -53.343 1.00 45.69 470 LEU B C 1
ATOM 3064 O O . LEU A 1 473 ? -20.581 -25.480 -53.694 1.00 51.14 470 LEU B O 1
ATOM 3069 N N . GLY A 1 474 ? -21.211 -27.644 -53.837 1.00 41.12 471 GLY B N 1
ATOM 3070 C CA . GLY A 1 474 ? -20.034 -27.945 -54.666 1.00 45.25 471 GLY B CA 1
ATOM 3071 C C . GLY A 1 474 ? -18.744 -27.646 -53.880 1.00 44.50 471 GLY B C 1
ATOM 3072 O O . GLY A 1 474 ? -18.699 -27.956 -52.692 1.00 46.56 471 GLY B O 1
ATOM 3073 N N . ASN A 1 475 ? -17.718 -26.977 -54.444 1.00 47.27 472 ASN B N 1
ATOM 3074 C CA . ASN A 1 475 ? -16.555 -26.583 -53.607 1.00 56.92 472 ASN B CA 1
ATOM 3075 C C . ASN A 1 475 ? -16.527 -25.064 -53.358 1.00 55.26 472 ASN B C 1
ATOM 3076 O O . ASN A 1 475 ? -15.505 -24.488 -52.987 1.00 53.11 472 ASN B O 1
ATOM 3081 N N . ARG A 1 476 ? -17.702 -24.433 -53.441 1.00 58.76 473 ARG B N 1
ATOM 3082 C CA . ARG A 1 476 ? -17.865 -23.007 -53.210 1.00 56.87 473 ARG B CA 1
ATOM 3083 C C . ARG A 1 476 ? -18.050 -22.745 -51.721 1.00 47.31 473 ARG B C 1
ATOM 3084 O O . ARG A 1 476 ? -19.169 -22.555 -51.279 1.00 52.96 473 ARG B O 1
ATOM 3092 N N . GLU A 1 477 ? -16.976 -22.658 -50.958 1.00 49.60 474 GLU B N 1
ATOM 3093 C CA . GLU A 1 477 ? -17.091 -22.243 -49.560 1.00 55.13 474 GLU B CA 1
ATOM 3094 C C . GLU A 1 477 ? -17.509 -20.754 -49.431 1.00 47.63 474 GLU B C 1
ATOM 3095 O O . GLU A 1 477 ? -18.125 -20.333 -48.445 1.00 45.15 474 GLU B O 1
ATOM 3101 N N . ASP A 1 478 ? -17.313 -19.969 -50.493 1.00 50.48 475 ASP B N 1
ATOM 3102 C CA . ASP A 1 478 ? -17.725 -18.561 -50.557 1.00 51.17 475 ASP B CA 1
ATOM 3103 C C . ASP A 1 478 ? -19.243 -18.308 -50.595 1.00 51.90 475 ASP B C 1
ATOM 3104 O O . ASP A 1 478 ? -19.672 -17.225 -50.244 1.00 60.09 475 ASP B O 1
ATOM 3109 N N . LEU A 1 479 ? -20.077 -19.273 -50.975 1.00 44.02 476 LEU B N 1
ATOM 3110 C CA . LEU A 1 479 ? -21.511 -19.088 -51.003 1.00 42.34 476 LEU B CA 1
ATOM 3111 C C . LEU A 1 479 ? -22.176 -19.471 -49.686 1.00 49.71 476 LEU B C 1
ATOM 3112 O O . LEU A 1 479 ? -23.393 -19.431 -49.577 1.00 46.90 476 LEU B O 1
ATOM 3117 N N . VAL A 1 480 ? -21.398 -19.869 -48.681 1.00 51.67 477 VAL B N 1
ATOM 3118 C CA . VAL A 1 480 ? -21.930 -20.065 -47.346 1.00 49.82 477 VAL B CA 1
ATOM 3119 C C . VAL A 1 480 ? -22.597 -18.758 -46.875 1.00 50.09 477 VAL B C 1
ATOM 3120 O O . VAL A 1 480 ? -23.551 -18.761 -46.114 1.00 55.17 477 VAL B O 1
ATOM 3124 N N . LYS A 1 481 ? -22.054 -17.617 -47.293 1.00 57.96 478 LYS B N 1
ATOM 3125 C CA . LYS A 1 481 ? -22.533 -16.339 -46.827 1.00 56.98 478 LYS B CA 1
ATOM 3126 C C . LYS A 1 481 ? -23.899 -16.096 -47.430 1.00 47.97 478 LYS B C 1
ATOM 3127 O O . LYS A 1 481 ? -24.702 -15.428 -46.823 1.00 49.20 478 LYS B O 1
ATOM 3133 N N . ASP A 1 482 ? -24.153 -16.681 -48.593 1.00 46.19 479 ASP B N 1
ATOM 3134 C CA . ASP A 1 482 ? -25.404 -16.486 -49.300 1.00 49.27 479 ASP B CA 1
ATOM 3135 C C . ASP A 1 482 ? -26.481 -17.234 -48.519 1.00 57.87 479 ASP B C 1
ATOM 3136 O O . ASP A 1 482 ? -27.634 -16.825 -48.529 1.00 53.73 479 ASP B O 1
ATOM 3141 N N . ILE A 1 483 ? -26.105 -18.327 -47.841 1.00 53.92 480 ILE B N 1
ATOM 3142 C CA . ILE A 1 483 ? -27.031 -19.079 -46.994 1.00 52.60 480 ILE B CA 1
ATOM 3143 C C . ILE A 1 483 ? -27.319 -18.286 -45.704 1.00 48.00 480 ILE B C 1
ATOM 3144 O O . ILE A 1 483 ? -28.485 -18.019 -45.400 1.00 51.95 480 ILE B O 1
ATOM 3149 N N . LEU A 1 484 ? -26.259 -17.933 -44.957 1.00 39.43 481 LEU B N 1
ATOM 3150 C CA . LEU A 1 484 ? -26.326 -17.167 -43.711 1.00 48.31 481 LEU B CA 1
ATOM 3151 C C . LEU A 1 484 ? -27.035 -15.791 -43.839 1.00 61.54 481 LEU B C 1
ATOM 3152 O O . LEU A 1 484 ? -27.697 -15.332 -42.895 1.00 60.48 481 LEU B O 1
ATOM 3157 N N . ASP A 1 485 ? -26.945 -15.134 -45.009 1.00 63.86 482 ASP B N 1
ATOM 3158 C CA . ASP A 1 485 ? -27.534 -13.806 -45.215 1.00 65.67 482 ASP B CA 1
ATOM 3159 C C . ASP A 1 485 ? -29.059 -13.838 -45.104 1.00 54.62 482 ASP B C 1
ATOM 3160 O O . ASP A 1 485 ? -29.646 -12.908 -44.628 1.00 46.07 482 ASP B O 1
ATOM 3165 N N . GLU A 1 486 ? -29.700 -14.954 -45.426 1.00 56.80 483 GLU B N 1
ATOM 3166 C CA . GLU A 1 486 ? -31.130 -15.119 -45.211 1.00 47.70 483 GLU B CA 1
ATOM 3167 C C . GLU A 1 486 ? -31.543 -15.554 -43.794 1.00 48.88 483 GLU B C 1
ATOM 3168 O O . GLU A 1 486 ? -32.712 -15.901 -43.602 1.00 49.25 483 GLU B O 1
ATOM 3174 N N . LEU A 1 487 ? -30.606 -15.661 -42.836 1.00 47.01 484 LEU B N 1
ATOM 3175 C CA . LEU A 1 487 ? -30.933 -16.273 -41.546 1.00 50.82 484 LEU B CA 1
ATOM 3176 C C . LEU A 1 487 ? -30.904 -15.197 -40.467 1.00 47.64 484 LEU B C 1
ATOM 3177 O O . LEU A 1 487 ? -30.435 -14.092 -40.690 1.00 62.29 484 LEU B O 1
ATOM 3182 N N . GLN A 1 488 ? -31.435 -15.531 -39.296 1.00 52.45 485 GLN B N 1
ATOM 3183 C CA . GLN A 1 488 ? -31.580 -14.570 -38.231 1.00 52.73 485 GLN B CA 1
ATOM 3184 C C . GLN A 1 488 ? -31.060 -15.213 -36.969 1.00 44.22 485 GLN B C 1
ATOM 3185 O O . GLN A 1 488 ? -31.853 -15.624 -36.145 1.00 50.87 485 GLN B O 1
ATOM 3191 N N . THR A 1 489 ? -29.746 -15.356 -36.932 1.00 43.94 486 THR B N 1
ATOM 3192 C CA . THR A 1 489 ? -28.945 -15.682 -35.754 1.00 56.29 486 THR B CA 1
ATOM 3193 C C . THR A 1 489 ? -29.403 -15.007 -34.465 1.00 59.26 486 THR B C 1
ATOM 3194 O O . THR A 1 489 ? -29.539 -15.633 -33.413 1.00 77.49 486 THR B O 1
ATOM 3198 N N . GLU A 1 490 ? -29.570 -13.690 -34.530 1.00 80.56 487 GLU B N 1
ATOM 3199 C CA . GLU A 1 490 ? -30.003 -12.867 -33.406 1.00 72.30 487 GLU B CA 1
ATOM 3200 C C . GLU A 1 490 ? -31.362 -13.324 -32.830 1.00 58.05 487 GLU B C 1
ATOM 3201 O O . GLU A 1 490 ? -31.640 -12.963 -31.734 1.00 62.21 487 GLU B O 1
ATOM 3207 N N . ASN A 1 491 ? -32.223 -14.096 -33.523 1.00 56.37 488 ASN B N 1
ATOM 3208 C CA . ASN A 1 491 ? -33.509 -14.537 -33.011 1.00 57.97 488 ASN B CA 1
ATOM 3209 C C . ASN A 1 491 ? -33.592 -16.025 -32.753 1.00 59.95 488 ASN B C 1
ATOM 3210 O O . ASN A 1 491 ? -34.708 -16.547 -32.800 1.00 63.48 488 ASN B O 1
ATOM 3215 N N . GLY A 1 492 ? -32.438 -16.705 -32.664 1.00 64.41 489 GLY B N 1
ATOM 3216 C CA . GLY A 1 492 ? -32.400 -18.132 -32.350 1.00 63.65 489 GLY B CA 1
ATOM 3217 C C . GLY A 1 492 ? -32.416 -19.070 -33.572 1.00 56.02 489 GLY B C 1
ATOM 3218 O O . GLY A 1 492 ? -32.377 -20.283 -33.412 1.00 59.49 489 GLY B O 1
ATOM 3219 N N . GLU A 1 493 ? -32.417 -18.548 -34.798 1.00 50.17 490 GLU B N 1
ATOM 3220 C CA . GLU A 1 493 ? -32.204 -19.401 -35.954 1.00 49.85 490 GLU B CA 1
ATOM 3221 C C . GLU A 1 493 ? -30.732 -19.846 -35.975 1.00 55.51 490 GLU B C 1
ATOM 3222 O O . GLU A 1 493 ? -29.894 -19.114 -35.476 1.00 45.96 490 GLU B O 1
ATOM 3228 N N . GLU A 1 494 ? -30.485 -21.117 -36.404 1.00 58.00 491 GLU B N 1
ATOM 3229 C CA . GLU A 1 494 ? -29.176 -21.743 -36.546 1.00 45.44 491 GLU B CA 1
ATOM 3230 C C . GLU A 1 494 ? -29.040 -22.438 -37.914 1.00 44.89 491 GLU B C 1
ATOM 3231 O O . GLU A 1 494 ? -30.012 -23.030 -38.417 1.00 33.88 491 GLU B O 1
ATOM 3237 N N . TRP A 1 495 ? -27.767 -22.482 -38.420 1.00 48.10 492 TRP B N 1
ATOM 3238 C CA . TRP A 1 495 ? -27.403 -23.181 -39.661 1.00 37.55 492 TRP B CA 1
ATOM 3239 C C . TRP A 1 495 ? -26.618 -24.411 -39.288 1.00 31.76 492 TRP B C 1
ATOM 3240 O O . TRP A 1 495 ? -25.636 -24.311 -38.558 1.00 30.48 492 TRP B O 1
ATOM 3251 N N . TRP A 1 496 ? -27.141 -25.571 -39.699 1.00 34.04 493 TRP B N 1
ATOM 3252 C CA . TRP A 1 496 ? -26.383 -26.818 -39.592 1.00 43.45 493 TRP B CA 1
ATOM 3253 C C . TRP A 1 496 ? -26.152 -27.430 -40.973 1.00 41.44 493 TRP B C 1
ATOM 3254 O O . TRP A 1 496 ? -26.873 -27.035 -41.916 1.00 33.58 493 TRP B O 1
ATOM 3265 N N . THR A 1 497 ? -25.272 -28.478 -41.038 1.00 40.03 494 THR B N 1
ATOM 3266 C CA . THR A 1 497 ? -25.073 -29.209 -42.303 1.00 37.83 494 THR B CA 1
ATOM 3267 C C . THR A 1 497 ? -25.220 -30.732 -42.150 1.00 38.48 494 THR B C 1
ATOM 3268 O O . THR A 1 497 ? -25.124 -31.293 -41.053 1.00 33.80 494 THR B O 1
ATOM 3272 N N . TYR A 1 498 ? -25.363 -31.414 -43.308 1.00 33.25 495 TYR B N 1
ATOM 3273 C CA . TYR A 1 498 ? -25.311 -32.853 -43.350 1.00 34.00 495 TYR B CA 1
ATOM 3274 C C . TYR A 1 498 ? -24.638 -33.350 -44.623 1.00 36.39 495 TYR B C 1
ATOM 3275 O O . TYR A 1 498 ? -24.530 -32.618 -45.634 1.00 32.27 495 TYR B O 1
ATOM 3284 N N . ILE A 1 499 ? -24.159 -34.610 -44.523 1.00 33.43 496 ILE B N 1
ATOM 3285 C CA . ILE A 1 499 ? -23.523 -35.288 -45.638 1.00 33.64 496 ILE B CA 1
ATOM 3286 C C . ILE A 1 499 ? -24.220 -36.616 -45.790 1.00 36.29 496 ILE B C 1
ATOM 3287 O O . ILE A 1 499 ? -24.645 -37.158 -44.768 1.00 34.71 496 ILE B O 1
ATOM 3292 N N . CYS A 1 500 ? -24.232 -37.136 -47.044 1.00 33.91 497 CYS B N 1
ATOM 3293 C CA . CYS A 1 500 ? -24.955 -38.359 -47.390 1.00 37.36 497 CYS B CA 1
ATOM 3294 C C . CYS A 1 500 ? -24.343 -38.993 -48.652 1.00 41.14 497 CYS B C 1
ATOM 3295 O O . CYS A 1 500 ? -23.136 -38.996 -48.794 1.00 42.95 497 CYS B O 1
ATOM 3298 N N . LEU A 1 501 ? -25.136 -39.464 -49.627 1.00 39.71 498 LEU B N 1
ATOM 3299 C CA . LEU A 1 501 ? -24.544 -40.046 -50.828 1.00 43.18 498 LEU B CA 1
ATOM 3300 C C . LEU A 1 501 ? -23.711 -39.014 -51.585 1.00 42.32 498 LEU B C 1
ATOM 3301 O O . LEU A 1 501 ? -22.871 -39.411 -52.328 1.00 47.84 498 LEU B O 1
ATOM 3306 N N . GLY A 1 502 ? -23.885 -37.715 -51.308 1.00 41.31 499 GLY B N 1
ATOM 3307 C CA . GLY A 1 502 ? -22.963 -36.692 -51.695 1.00 31.13 499 GLY B CA 1
ATOM 3308 C C . GLY A 1 502 ? -22.535 -35.873 -50.490 1.00 36.67 499 GLY B C 1
ATOM 3309 O O . GLY A 1 502 ? -23.132 -35.958 -49.419 1.00 38.36 499 GLY B O 1
ATOM 3310 N N . PRO A 1 503 ? -21.435 -35.079 -50.595 1.00 41.01 500 PRO B N 1
ATOM 3311 C CA . PRO A 1 503 ? -20.556 -35.049 -51.782 1.00 38.91 500 PRO B CA 1
ATOM 3312 C C . PRO A 1 503 ? -19.649 -36.286 -51.963 1.00 39.10 500 PRO B C 1
ATOM 3313 O O . PRO A 1 503 ? -19.448 -37.023 -50.990 1.00 33.43 500 PRO B O 1
ATOM 3317 N N . SER A 1 504 ? -18.962 -36.396 -53.132 1.00 40.58 501 SER B N 1
ATOM 3318 C CA . SER A 1 504 ? -18.100 -37.555 -53.383 1.00 47.76 501 SER B CA 1
ATOM 3319 C C . SER A 1 504 ? -16.631 -37.164 -53.583 1.00 47.63 501 SER B C 1
ATOM 3320 O O . SER A 1 504 ? -16.214 -36.030 -53.331 1.00 43.02 501 SER B O 1
ATOM 3323 N N . ASP A 1 505 ? -15.833 -38.139 -54.002 1.00 44.11 502 ASP B N 1
ATOM 3324 C CA . ASP A 1 505 ? -14.417 -37.929 -54.166 1.00 49.71 502 ASP B CA 1
ATOM 3325 C C . ASP A 1 505 ? -14.181 -36.690 -55.032 1.00 42.65 502 ASP B C 1
ATOM 3326 O O . ASP A 1 505 ? -14.807 -36.490 -56.043 1.00 42.39 502 ASP B O 1
ATOM 3331 N N . PRO A 1 506 ? -13.191 -35.852 -54.718 1.00 41.03 503 PRO B N 1
ATOM 3332 C CA . PRO A 1 506 ? -12.330 -36.027 -53.531 1.00 43.50 503 PRO B CA 1
ATOM 3333 C C . PRO A 1 506 ? -12.731 -35.265 -52.248 1.00 41.79 503 PRO B C 1
ATOM 3334 O O . PRO A 1 506 ? -11.894 -34.912 -51.402 1.00 37.32 503 PRO B O 1
ATOM 3338 N N . HIS A 1 507 ? -14.030 -35.015 -52.111 1.00 42.01 504 HIS B N 1
ATOM 3339 C CA . HIS A 1 507 ? -14.573 -34.303 -50.963 1.00 42.05 504 HIS B CA 1
ATOM 3340 C C . HIS A 1 507 ? -14.614 -35.182 -49.728 1.00 36.07 504 HIS B C 1
ATOM 3341 O O . HIS A 1 507 ? -14.732 -36.387 -49.874 1.00 39.30 504 HIS B O 1
ATOM 3348 N N . PRO A 1 508 ? -14.596 -34.607 -48.492 1.00 35.83 505 PRO B N 1
ATOM 3349 C CA . PRO A 1 508 ? -14.684 -35.377 -47.243 1.00 34.26 505 PRO B CA 1
ATOM 3350 C C . PRO A 1 508 ? -16.028 -36.061 -47.070 1.00 39.61 505 PRO B C 1
ATOM 3351 O O . PRO A 1 508 ? -17.036 -35.390 -47.240 1.00 39.82 505 PRO B O 1
ATOM 3355 N N . ASN A 1 509 ? -16.042 -37.352 -46.694 1.00 40.41 506 ASN B N 1
ATOM 3356 C CA . ASN A 1 509 ? -17.281 -38.104 -46.496 1.00 34.84 506 ASN B CA 1
ATOM 3357 C C . ASN A 1 509 ? -16.868 -39.422 -45.828 1.00 36.63 506 ASN B C 1
ATOM 3358 O O . ASN A 1 509 ? -15.693 -39.616 -45.507 1.00 39.90 506 ASN B O 1
ATOM 3363 N N . TRP A 1 510 ? -17.804 -40.352 -45.655 1.00 34.39 507 TRP B N 1
ATOM 3364 C CA . TRP A 1 510 ? -17.533 -41.611 -44.989 1.00 31.94 507 TRP B CA 1
ATOM 3365 C C . TRP A 1 510 ? -17.988 -42.803 -45.811 1.00 35.77 507 TRP B C 1
ATOM 3366 O O . TRP A 1 510 ? -18.645 -43.694 -45.281 1.00 39.31 507 TRP B O 1
ATOM 3377 N N . HIS A 1 511 ? -17.691 -42.759 -47.102 1.00 34.67 508 HIS B N 1
ATOM 3378 C CA . HIS A 1 511 ? -17.908 -43.841 -48.049 1.00 36.88 508 HIS B CA 1
ATOM 3379 C C . HIS A 1 511 ? -16.747 -44.833 -48.010 1.00 38.65 508 HIS B C 1
ATOM 3380 O O . HIS A 1 511 ? -15.577 -44.448 -47.973 1.00 41.90 508 HIS B O 1
ATOM 3387 N N . LEU A 1 512 ? -17.047 -46.137 -48.012 1.00 40.98 509 LEU B N 1
ATOM 3388 C CA . LEU A 1 512 ? -15.954 -47.096 -47.954 1.00 35.50 509 LEU B CA 1
ATOM 3389 C C . LEU A 1 512 ? -15.054 -46.868 -49.169 1.00 38.23 509 LEU B C 1
ATOM 3390 O O . LEU A 1 512 ? -15.621 -46.736 -50.273 1.00 36.45 509 LEU B O 1
ATOM 3395 N N . GLY A 1 513 ? -13.713 -46.884 -48.945 1.00 40.11 510 GLY B N 1
ATOM 3396 C CA . GLY A 1 513 ? -12.663 -46.671 -49.938 1.00 31.17 510 GLY B CA 1
ATOM 3397 C C . GLY A 1 513 ? -12.001 -45.306 -49.727 1.00 37.10 510 GLY B C 1
ATOM 3398 O O . GLY A 1 513 ? -10.889 -45.091 -50.133 1.00 32.58 510 GLY B O 1
ATOM 3399 N N . MET A 1 514 ? -12.692 -44.381 -49.066 1.00 30.09 511 MET B N 1
ATOM 3400 C CA . MET A 1 514 ? -12.152 -43.073 -48.819 1.00 35.41 511 MET B CA 1
ATOM 3401 C C . MET A 1 514 ? -11.049 -43.196 -47.765 1.00 37.54 511 MET B C 1
ATOM 3402 O O . MET A 1 514 ? -11.167 -43.955 -46.823 1.00 34.51 511 MET B O 1
ATOM 3407 N N . ARG A 1 515 ? -10.067 -42.299 -47.843 1.00 38.88 512 ARG B N 1
ATOM 3408 C CA . ARG A 1 515 ? -8.854 -42.405 -47.049 1.00 41.70 512 ARG B CA 1
ATOM 3409 C C . ARG A 1 515 ? -9.120 -41.853 -45.657 1.00 39.37 512 ARG B C 1
ATOM 3410 O O . ARG A 1 515 ? -10.084 -41.155 -45.491 1.00 33.71 512 ARG B O 1
ATOM 3418 N N . GLY A 1 516 ? -8.193 -42.061 -44.711 1.00 36.41 513 GLY B N 1
ATOM 3419 C CA . GLY A 1 516 ? -8.393 -41.620 -43.325 1.00 31.95 513 GLY B CA 1
ATOM 3420 C C . GLY A 1 516 ? -8.482 -40.105 -43.151 1.00 33.43 513 GLY B C 1
ATOM 3421 O O . GLY A 1 516 ? -9.322 -39.601 -42.424 1.00 42.76 513 GLY B O 1
ATOM 3422 N N . THR A 1 517 ? -7.622 -39.345 -43.827 1.00 39.44 514 THR B N 1
ATOM 3423 C CA . THR A 1 517 ? -7.653 -37.892 -43.684 1.00 40.41 514 THR B CA 1
ATOM 3424 C C . THR A 1 517 ? -8.935 -37.364 -44.291 1.00 39.74 514 THR B C 1
ATOM 3425 O O . THR A 1 517 ? -9.478 -36.429 -43.732 1.00 45.89 514 THR B O 1
ATOM 3429 N N . GLN A 1 518 ? -9.410 -38.003 -45.367 1.00 35.66 515 GLN B N 1
ATOM 3430 C CA . GLN A 1 518 ? -10.661 -37.594 -46.030 1.00 40.18 515 GLN B CA 1
ATOM 3431 C C . GLN A 1 518 ? -11.883 -37.853 -45.160 1.00 36.89 515 GLN B C 1
ATOM 3432 O O . GLN A 1 518 ? -12.844 -37.126 -45.278 1.00 44.59 515 GLN B O 1
ATOM 3438 N N . GLN A 1 519 ? -11.800 -38.834 -44.257 1.00 33.99 516 GLN B N 1
ATOM 3439 C CA . GLN A 1 519 ? -12.852 -39.142 -43.297 1.00 33.79 516 GLN B CA 1
ATOM 3440 C C . GLN A 1 519 ? -12.867 -38.135 -42.135 1.00 32.56 516 GLN B C 1
ATOM 3441 O O . GLN A 1 519 ? -13.909 -37.615 -41.705 1.00 30.55 516 GLN B O 1
ATOM 3447 N N . ARG A 1 520 ? -11.677 -37.833 -41.644 1.00 30.94 517 ARG B N 1
ATOM 3448 C CA . ARG A 1 520 ? -11.528 -36.877 -40.538 1.00 33.60 517 ARG B CA 1
ATOM 3449 C C . ARG A 1 520 ? -11.807 -35.415 -40.958 1.00 39.27 517 ARG B C 1
ATOM 3450 O O . ARG A 1 520 ? -12.208 -34.589 -40.152 1.00 38.40 517 ARG B O 1
ATOM 3458 N N . ALA A 1 521 ? -11.643 -35.107 -42.258 1.00 34.11 518 ALA B N 1
ATOM 3459 C CA . ALA A 1 521 ? -11.851 -33.783 -42.800 1.00 32.87 518 ALA B CA 1
ATOM 3460 C C . ALA A 1 521 ? -13.329 -33.362 -42.886 1.00 32.34 518 ALA B C 1
ATOM 3461 O O . ALA A 1 521 ? -13.623 -32.188 -43.126 1.00 32.66 518 ALA B O 1
ATOM 3463 N N . VAL A 1 522 ? -14.266 -34.281 -42.707 1.00 31.88 519 VAL B N 1
ATOM 3464 C CA . VAL A 1 522 ? -15.666 -33.877 -42.609 1.00 32.97 519 VAL B CA 1
ATOM 3465 C C . VAL A 1 522 ? -15.830 -32.783 -41.552 1.00 32.82 519 VAL B C 1
ATOM 3466 O O . VAL A 1 522 ? -16.555 -31.797 -41.776 1.00 39.80 519 VAL B O 1
ATOM 3470 N N . MET A 1 523 ? -15.066 -32.914 -40.472 1.00 32.27 520 MET B N 1
ATOM 3471 C CA . MET A 1 523 ? -15.250 -32.070 -39.296 1.00 36.26 520 MET B CA 1
ATOM 3472 C C . MET A 1 523 ? -14.368 -30.822 -39.337 1.00 41.84 520 MET B C 1
ATOM 3473 O O . MET A 1 523 ? -14.790 -29.834 -38.684 1.00 45.46 520 MET B O 1
ATOM 3478 N N . TRP A 1 524 ? -13.152 -30.903 -39.985 1.00 38.54 521 TRP B N 1
ATOM 3479 C CA . TRP A 1 524 ? -12.360 -29.731 -40.358 1.00 35.82 521 TRP B CA 1
ATOM 3480 C C . TRP A 1 524 ? -13.191 -28.744 -41.216 1.00 34.24 521 TRP B C 1
ATOM 3481 O O . TRP A 1 524 ? -13.276 -27.537 -40.937 1.00 30.17 521 TRP B O 1
ATOM 3492 N N . ARG A 1 525 ? -13.915 -29.277 -42.201 1.00 33.34 522 ARG B N 1
ATOM 3493 C CA . ARG A 1 525 ? -14.789 -28.461 -43.010 1.00 35.04 522 ARG B CA 1
ATOM 3494 C C . ARG A 1 525 ? -15.979 -27.933 -42.190 1.00 33.97 522 ARG B C 1
ATOM 3495 O O . ARG A 1 525 ? -16.316 -26.762 -42.277 1.00 43.81 522 ARG B O 1
ATOM 3503 N N . VAL A 1 526 ? -16.616 -28.755 -41.359 1.00 36.46 523 VAL B N 1
ATOM 3504 C CA . VAL A 1 526 ? -17.693 -28.266 -40.502 1.00 32.58 523 VAL B CA 1
ATOM 3505 C C . VAL A 1 526 ? -17.210 -27.131 -39.602 1.00 36.49 523 VAL B C 1
ATOM 3506 O O . VAL A 1 526 ? -17.936 -26.099 -39.490 1.00 33.89 523 VAL B O 1
ATOM 3510 N N . TRP A 1 527 ? -15.975 -27.271 -39.058 1.00 34.70 524 TRP B N 1
ATOM 3511 C CA . TRP A 1 527 ? -15.411 -26.201 -38.232 1.00 37.68 524 TRP B CA 1
ATOM 3512 C C . TRP A 1 527 ? -15.224 -24.885 -38.995 1.00 43.14 524 TRP B C 1
ATOM 3513 O O . TRP A 1 527 ? -15.804 -23.836 -38.629 1.00 40.09 524 TRP B O 1
ATOM 3524 N N . LYS A 1 528 ? -14.503 -24.989 -40.126 1.00 43.31 525 LYS B N 1
ATOM 3525 C CA . LYS A 1 528 ? -14.133 -23.837 -40.915 1.00 41.02 525 LYS B CA 1
ATOM 3526 C C . LYS A 1 528 ? -15.371 -23.053 -41.389 1.00 43.49 525 LYS B C 1
ATOM 3527 O O . LYS A 1 528 ? -15.427 -21.804 -41.324 1.00 41.16 525 LYS B O 1
ATOM 3533 N N . GLU A 1 529 ? -16.370 -23.767 -41.902 1.00 39.01 526 GLU B N 1
ATOM 3534 C CA . GLU A 1 529 ? -17.506 -23.070 -42.509 1.00 38.37 526 GLU B CA 1
ATOM 3535 C C . GLU A 1 529 ? -18.495 -22.475 -41.484 1.00 42.66 526 GLU B C 1
ATOM 3536 O O . GLU A 1 529 ? -19.390 -21.761 -41.904 1.00 42.81 526 GLU B O 1
ATOM 3542 N N . GLY A 1 530 ? -18.400 -22.827 -40.187 1.00 46.14 527 GLY B N 1
ATOM 3543 C CA . GLY A 1 530 ? -19.069 -22.110 -39.115 1.00 42.10 527 GLY B CA 1
ATOM 3544 C C . GLY A 1 530 ? -20.525 -22.452 -38.777 1.00 43.60 527 GLY B C 1
ATOM 3545 O O . GLY A 1 530 ? -21.168 -21.753 -37.942 1.00 47.76 527 GLY B O 1
ATOM 3546 N N . GLY A 1 531 ? -21.093 -23.515 -39.341 1.00 45.09 528 GLY B N 1
ATOM 3547 C CA . GLY A 1 531 ? -22.385 -24.016 -38.834 1.00 45.09 528 GLY B CA 1
ATOM 3548 C C . GLY A 1 531 ? -22.348 -24.350 -37.330 1.00 42.05 528 GLY B C 1
ATOM 3549 O O . GLY A 1 531 ? -21.278 -24.707 -36.795 1.00 40.12 528 GLY B O 1
ATOM 3550 N N . THR A 1 532 ? -23.511 -24.414 -36.663 1.00 40.28 529 THR B N 1
ATOM 3551 C CA . THR A 1 532 ? -23.533 -24.701 -35.201 1.00 39.85 529 THR B CA 1
ATOM 3552 C C . THR A 1 532 ? -23.971 -26.124 -34.815 1.00 35.97 529 THR B C 1
ATOM 3553 O O . THR A 1 532 ? -24.044 -26.489 -33.630 1.00 38.33 529 THR B O 1
ATOM 3557 N N . GLY A 1 533 ? -24.134 -26.984 -35.818 1.00 38.03 530 GLY B N 1
ATOM 3558 C CA . GLY A 1 533 ? -24.264 -28.401 -35.538 1.00 39.05 530 GLY B CA 1
ATOM 3559 C C . GLY A 1 533 ? -24.338 -29.183 -36.845 1.00 35.95 530 GLY B C 1
ATOM 3560 O O . GLY A 1 533 ? -24.130 -28.587 -37.894 1.00 37.61 530 GLY B O 1
ATOM 3561 N N . PHE A 1 534 ? -24.584 -30.509 -36.747 1.00 37.68 531 PHE B N 1
ATOM 3562 C CA . PHE A 1 534 ? -24.318 -31.481 -37.814 1.00 40.97 531 PHE B CA 1
ATOM 3563 C C . PHE A 1 534 ? -25.253 -32.685 -37.680 1.00 39.01 531 PHE B C 1
ATOM 3564 O O . PHE A 1 534 ? -25.505 -33.136 -36.578 1.00 46.31 531 PHE B O 1
ATOM 3572 N N . LEU A 1 535 ? -25.721 -33.236 -38.795 1.00 44.25 532 LEU B N 1
ATOM 3573 C CA . LEU A 1 535 ? -26.574 -34.416 -38.761 1.00 39.79 532 LEU B CA 1
ATOM 3574 C C . LEU A 1 535 ? -26.078 -35.447 -39.770 1.00 40.34 532 LEU B C 1
ATOM 3575 O O . LEU A 1 535 ? -25.753 -35.062 -40.903 1.00 34.15 532 LEU B O 1
ATOM 3580 N N . TYR A 1 536 ? -26.052 -36.738 -39.332 1.00 37.82 533 TYR B N 1
ATOM 3581 C CA . TYR A 1 536 ? -25.877 -37.897 -40.219 1.00 36.31 533 TYR B CA 1
ATOM 3582 C C . TYR A 1 536 ? -27.149 -38.763 -40.212 1.00 31.44 533 TYR B C 1
ATOM 3583 O O . TYR A 1 536 ? -27.641 -39.205 -39.184 1.00 34.20 533 TYR B O 1
ATOM 3592 N N . TRP A 1 537 ? -27.684 -39.037 -41.388 1.00 32.24 534 TRP B N 1
ATOM 3593 C CA . TRP A 1 537 ? -29.009 -39.622 -41.483 1.00 40.08 534 TRP B CA 1
ATOM 3594 C C . TRP A 1 537 ? -29.141 -41.025 -40.857 1.00 41.10 534 TRP B C 1
ATOM 3595 O O . TRP A 1 537 ? -30.253 -41.423 -40.566 1.00 36.82 534 TRP B O 1
ATOM 3606 N N . GLY A 1 538 ? -28.073 -41.831 -40.855 1.00 37.28 535 GLY B N 1
ATOM 3607 C CA . GLY A 1 538 ? -28.120 -43.191 -40.331 1.00 39.38 535 GLY B CA 1
ATOM 3608 C C . GLY A 1 538 ? -26.728 -43.760 -40.019 1.00 37.35 535 GLY B C 1
ATOM 3609 O O . GLY A 1 538 ? -25.757 -43.385 -40.669 1.00 37.30 535 GLY B O 1
ATOM 3610 N N . ALA A 1 539 ? -26.619 -44.622 -39.003 1.00 31.43 536 ALA B N 1
ATOM 3611 C CA . ALA A 1 539 ? -25.364 -45.287 -38.680 1.00 35.05 536 ALA B CA 1
ATOM 3612 C C . ALA A 1 539 ? -25.446 -46.817 -38.751 1.00 33.66 536 ALA B C 1
ATOM 3613 O O . ALA A 1 539 ? -24.410 -47.470 -38.555 1.00 34.09 536 ALA B O 1
ATOM 3615 N N . ASN A 1 540 ? -26.662 -47.350 -38.967 1.00 33.78 537 ASN B N 1
ATOM 3616 C CA . ASN A 1 540 ? -26.888 -48.777 -38.985 1.00 32.81 537 ASN B CA 1
ATOM 3617 C C . ASN A 1 540 ? -27.805 -49.109 -40.138 1.00 34.03 537 ASN B C 1
ATOM 3618 O O . ASN A 1 540 ? -28.534 -50.081 -40.038 1.00 36.19 537 ASN B O 1
ATOM 3623 N N . CYS A 1 541 ? -27.711 -48.342 -41.233 1.00 34.54 538 CYS B N 1
ATOM 3624 C CA . CYS A 1 541 ? -28.608 -48.528 -42.358 1.00 39.03 538 CYS B CA 1
ATOM 3625 C C . CYS A 1 541 ? -28.062 -49.577 -43.324 1.00 38.65 538 CYS B C 1
ATOM 3626 O O . CYS A 1 541 ? -27.901 -49.347 -44.526 1.00 35.58 538 CYS B O 1
ATOM 3629 N N . TYR A 1 542 ? -27.937 -50.807 -42.804 1.00 35.47 539 TYR B N 1
ATOM 3630 C CA . TYR A 1 542 ? -27.637 -51.956 -43.664 1.00 37.54 539 TYR B CA 1
ATOM 3631 C C . TYR A 1 542 ? -28.843 -52.287 -44.541 1.00 36.44 539 TYR B C 1
ATOM 3632 O O . TYR A 1 542 ? -29.915 -51.791 -44.279 1.00 42.13 539 TYR B O 1
ATOM 3641 N N . GLU A 1 543 ? -28.710 -53.212 -45.489 1.00 40.75 540 GLU B N 1
ATOM 3642 C CA . GLU A 1 543 ? -29.874 -53.862 -46.121 1.00 43.65 540 GLU B CA 1
ATOM 3643 C C . GLU A 1 543 ? -30.494 -54.806 -45.095 1.00 54.38 540 GLU B C 1
ATOM 3644 O O . GLU A 1 543 ? -29.862 -55.114 -44.050 1.00 45.48 540 GLU B O 1
ATOM 3650 N N . LYS A 1 544 ? -31.754 -55.205 -45.378 1.00 47.60 541 LYS B N 1
ATOM 3651 C CA . LYS A 1 544 ? -32.543 -56.014 -44.446 1.00 42.69 541 LYS B CA 1
ATOM 3652 C C . LYS A 1 544 ? -32.010 -57.443 -44.179 1.00 45.50 541 LYS B C 1
ATOM 3653 O O . LYS A 1 544 ? -31.721 -58.214 -45.098 1.00 42.61 541 LYS B O 1
ATOM 3659 N N . ALA A 1 545 ? -31.978 -57.823 -42.891 1.00 39.35 542 ALA B N 1
ATOM 3660 C CA . ALA A 1 545 ? -31.620 -59.162 -42.476 1.00 41.45 542 ALA B CA 1
ATOM 3661 C C . ALA A 1 545 ? -32.390 -59.470 -41.192 1.00 44.67 542 ALA B C 1
ATOM 3662 O O . ALA A 1 545 ? -32.816 -58.541 -40.502 1.00 48.70 542 ALA B O 1
ATOM 3664 N N . THR A 1 546 ? -32.553 -60.778 -40.907 1.00 46.20 543 THR B N 1
ATOM 3665 C CA . THR A 1 546 ? -33.420 -61.257 -39.834 1.00 49.39 543 THR B CA 1
ATOM 3666 C C . THR A 1 546 ? -32.665 -62.062 -38.780 1.00 48.90 543 THR B C 1
ATOM 3667 O O . THR A 1 546 ? -33.294 -62.624 -37.895 1.00 49.56 543 THR B O 1
ATOM 3671 N N . VAL A 1 547 ? -31.321 -62.010 -38.818 1.00 52.81 544 VAL B N 1
ATOM 3672 C CA . VAL A 1 547 ? -30.460 -62.720 -37.879 1.00 44.41 544 VAL B CA 1
ATOM 3673 C C . VAL A 1 547 ? -29.280 -61.816 -37.530 1.00 49.55 544 VAL B C 1
ATOM 3674 O O . VAL A 1 547 ? -28.601 -61.273 -38.432 1.00 40.66 544 VAL B O 1
ATOM 3678 N N . PRO A 1 548 ? -28.942 -61.753 -36.209 1.00 45.98 545 PRO B N 1
ATOM 3679 C CA . PRO A 1 548 ? -27.843 -60.920 -35.731 1.00 46.43 545 PRO B CA 1
ATOM 3680 C C . PRO A 1 548 ? -26.501 -60.998 -36.464 1.00 45.49 545 PRO B C 1
ATOM 3681 O O . PRO A 1 548 ? -25.820 -59.992 -36.572 1.00 49.15 545 PRO B O 1
ATOM 3685 N N . SER A 1 549 ? -26.121 -62.188 -36.923 1.00 46.04 546 SER B N 1
ATOM 3686 C CA . SER A 1 549 ? -24.785 -62.473 -37.418 1.00 46.43 546 SER B CA 1
ATOM 3687 C C . SER A 1 549 ? -24.836 -62.597 -38.935 1.00 40.59 546 SER B C 1
ATOM 3688 O O . SER A 1 549 ? -23.812 -62.890 -39.570 1.00 48.35 546 SER B O 1
ATOM 3691 N N . ALA A 1 550 ? -26.004 -62.334 -39.526 1.00 39.32 547 ALA B N 1
ATOM 3692 C CA . ALA A 1 550 ? -26.142 -62.294 -40.995 1.00 40.84 547 ALA B CA 1
ATOM 3693 C C . ALA A 1 550 ? -25.073 -61.421 -41.666 1.00 40.52 547 ALA B C 1
ATOM 3694 O O . ALA A 1 550 ? -24.610 -60.415 -41.149 1.00 42.81 547 ALA B O 1
ATOM 3696 N N . GLU A 1 551 ? -24.730 -61.772 -42.887 1.00 43.48 548 GLU B N 1
ATOM 3697 C CA . GLU A 1 551 ? -23.838 -60.961 -43.673 1.00 46.06 548 GLU B CA 1
ATOM 3698 C C . GLU A 1 551 ? -24.364 -59.531 -43.594 1.00 46.93 548 GLU B C 1
ATOM 3699 O O . GLU A 1 551 ? -25.591 -59.315 -43.736 1.00 44.25 548 GLU B O 1
ATOM 3705 N N . VAL A 1 552 ? -23.410 -58.589 -43.405 1.00 40.85 549 VAL B N 1
ATOM 3706 C CA . VAL A 1 552 ? -23.705 -57.175 -43.587 1.00 43.94 549 VAL B CA 1
ATOM 3707 C C . VAL A 1 552 ? -23.666 -56.813 -45.074 1.00 39.11 549 VAL B C 1
ATOM 3708 O O . VAL A 1 552 ? -22.639 -56.775 -45.714 1.00 42.48 549 VAL B O 1
ATOM 3712 N N . LYS A 1 553 ? -24.828 -56.579 -45.639 1.00 40.17 550 LYS B N 1
ATOM 3713 C CA . LYS A 1 553 ? -24.943 -56.170 -47.015 1.00 38.06 550 LYS B CA 1
ATOM 3714 C C . LYS A 1 553 ? -25.418 -54.717 -47.100 1.00 40.71 550 LYS B C 1
ATOM 3715 O O . LYS A 1 553 ? -26.054 -54.151 -46.197 1.00 40.22 550 LYS B O 1
ATOM 3721 N N . PHE A 1 554 ? -25.117 -54.115 -48.241 1.00 40.37 551 PHE B N 1
ATOM 3722 C CA . PHE A 1 554 ? -25.266 -52.690 -48.365 1.00 40.16 551 PHE B CA 1
ATOM 3723 C C . PHE A 1 554 ? -26.378 -52.363 -49.357 1.00 43.06 551 PHE B C 1
ATOM 3724 O O . PHE A 1 554 ? -26.497 -52.950 -50.414 1.00 43.41 551 PHE B O 1
ATOM 3732 N N . ARG A 1 555 ? -27.067 -51.269 -49.105 1.00 41.83 552 ARG B N 1
ATOM 3733 C CA . ARG A 1 555 ? -28.217 -50.889 -49.893 1.00 43.89 552 ARG B CA 1
ATOM 3734 C C . ARG A 1 555 ? -27.863 -50.555 -51.355 1.00 45.08 552 ARG B C 1
ATOM 3735 O O . ARG A 1 555 ? -26.885 -49.874 -51.652 1.00 49.95 552 ARG B O 1
ATOM 3743 N N . ARG A 1 556 ? -28.804 -50.928 -52.239 1.00 52.52 553 ARG B N 1
ATOM 3744 C CA . ARG A 1 556 ? -28.752 -50.727 -53.671 1.00 46.04 553 ARG B CA 1
ATOM 3745 C C . ARG A 1 556 ? -28.868 -49.243 -53.861 1.00 36.11 553 ARG B C 1
ATOM 3746 O O . ARG A 1 556 ? -29.645 -48.629 -53.147 1.00 44.84 553 ARG B O 1
ATOM 3754 N N . GLY A 1 557 ? -28.080 -48.691 -54.803 1.00 40.35 554 GLY B N 1
ATOM 3755 C CA . GLY A 1 557 ? -28.182 -47.294 -55.259 1.00 38.33 554 GLY B CA 1
ATOM 3756 C C . GLY A 1 557 ? -27.425 -46.275 -54.381 1.00 38.43 554 GLY B C 1
ATOM 3757 O O . GLY A 1 557 ? -27.453 -45.091 -54.612 1.00 45.42 554 GLY B O 1
ATOM 3758 N N . LEU A 1 558 ? -26.813 -46.719 -53.290 1.00 43.40 555 LEU B N 1
ATOM 3759 C CA . LEU A 1 558 ? -26.060 -45.819 -52.452 1.00 42.66 555 LEU B CA 1
ATOM 3760 C C . LEU A 1 558 ? -24.595 -46.215 -52.513 1.00 39.25 555 LEU B C 1
ATOM 3761 O O . LEU A 1 558 ? -24.258 -47.404 -52.540 1.00 36.10 555 LEU B O 1
ATOM 3766 N N . PRO A 1 559 ? -23.652 -45.277 -52.307 1.00 40.23 556 PRO B N 1
ATOM 3767 C CA . PRO A 1 559 ? -22.237 -45.665 -52.187 1.00 39.47 556 PRO B CA 1
ATOM 3768 C C . PRO A 1 559 ? -22.049 -46.508 -50.897 1.00 43.78 556 PRO B C 1
ATOM 3769 O O . PRO A 1 559 ? -22.354 -46.082 -49.748 1.00 39.54 556 PRO B O 1
ATOM 3773 N N . PRO A 1 560 ? -21.538 -47.754 -51.001 1.00 34.77 557 PRO B N 1
ATOM 3774 C CA . PRO A 1 560 ? -21.306 -48.545 -49.790 1.00 33.36 557 PRO B CA 1
ATOM 3775 C C . PRO A 1 560 ? -20.622 -47.733 -48.696 1.00 35.97 557 PRO B C 1
ATOM 3776 O O . PRO A 1 560 ? -19.626 -47.076 -48.931 1.00 34.38 557 PRO B O 1
ATOM 3780 N N . GLY A 1 561 ? -21.207 -47.771 -47.488 1.00 45.40 558 GLY B N 1
ATOM 3781 C CA . GLY A 1 561 ? -20.677 -47.062 -46.326 1.00 35.25 558 GLY B CA 1
ATOM 3782 C C . GLY A 1 561 ? -21.553 -45.884 -45.948 1.00 33.83 558 GLY B C 1
ATOM 3783 O O . GLY A 1 561 ? -21.641 -45.543 -44.781 1.00 33.80 558 GLY B O 1
ATOM 3784 N N . ASP A 1 562 ? -22.154 -45.240 -46.952 1.00 36.61 559 ASP B N 1
ATOM 3785 C CA . ASP A 1 562 ? -23.194 -44.248 -46.695 1.00 40.50 559 ASP B CA 1
ATOM 3786 C C . ASP A 1 562 ? -24.264 -44.898 -45.799 1.00 35.23 559 ASP B C 1
ATOM 3787 O O . ASP A 1 562 ? -24.813 -45.918 -46.152 1.00 37.12 559 ASP B O 1
ATOM 3792 N N . GLY A 1 563 ? -24.423 -44.373 -44.584 1.00 34.82 560 GLY B N 1
ATOM 3793 C CA . GLY A 1 563 ? -25.530 -44.700 -43.679 1.00 37.54 560 GLY B CA 1
ATOM 3794 C C . GLY A 1 563 ? -25.155 -45.802 -42.678 1.00 35.23 560 GLY B C 1
ATOM 3795 O O . GLY A 1 563 ? -25.920 -46.096 -41.796 1.00 37.44 560 GLY B O 1
ATOM 3796 N N . VAL A 1 564 ? -23.920 -46.327 -42.788 1.00 37.18 561 VAL B N 1
ATOM 3797 C CA . VAL A 1 564 ? -23.401 -47.385 -41.946 1.00 31.74 561 VAL B CA 1
ATOM 3798 C C . VAL A 1 564 ? -22.072 -46.981 -41.319 1.00 34.14 561 VAL B C 1
ATOM 3799 O O . VAL A 1 564 ? -21.059 -47.071 -41.993 1.00 35.24 561 VAL B O 1
ATOM 3803 N N . LEU A 1 565 ? -22.092 -46.589 -40.036 1.00 33.11 562 LEU B N 1
ATOM 3804 C CA . LEU A 1 565 ? -20.888 -46.258 -39.298 1.00 30.04 562 LEU B CA 1
ATOM 3805 C C . LEU A 1 565 ? -20.518 -47.322 -38.266 1.00 30.81 562 LEU B C 1
ATOM 3806 O O . LEU A 1 565 ? -19.501 -47.207 -37.585 1.00 32.27 562 LEU B O 1
ATOM 3811 N N . TYR A 1 566 ? -21.400 -48.279 -38.000 1.00 33.70 563 TYR B N 1
ATOM 3812 C CA . TYR A 1 566 ? -21.004 -49.349 -37.111 1.00 33.44 563 TYR B CA 1
ATOM 3813 C C . TYR A 1 566 ? -21.702 -50.647 -37.505 1.00 33.14 563 TYR B C 1
ATOM 3814 O O . TYR A 1 566 ? -22.644 -50.599 -38.271 1.00 32.83 563 TYR B O 1
ATOM 3823 N N . TYR A 1 567 ? -21.186 -51.789 -36.987 1.00 34.02 564 TYR B N 1
ATOM 3824 C CA . TYR A 1 567 ? -21.564 -53.135 -37.389 1.00 34.75 564 TYR B CA 1
ATOM 3825 C C . TYR A 1 567 ? -21.992 -53.928 -36.147 1.00 34.87 564 TYR B C 1
ATOM 3826 O O . TYR A 1 567 ? -21.527 -53.661 -35.026 1.00 35.61 564 TYR B O 1
ATOM 3835 N N . PRO A 1 568 ? -22.840 -54.964 -36.346 1.00 36.39 565 PRO B N 1
ATOM 3836 C CA . PRO A 1 568 ? -23.216 -55.891 -35.267 1.00 38.36 565 PRO B CA 1
ATOM 3837 C C . PRO A 1 568 ? -22.016 -56.595 -34.645 1.00 36.64 565 PRO B C 1
ATOM 3838 O O . PRO A 1 568 ? -21.187 -57.176 -35.349 1.00 34.62 565 PRO B O 1
ATOM 3842 N N . GLY A 1 569 ? -21.979 -56.636 -33.314 1.00 39.27 566 GLY B N 1
ATOM 3843 C CA . GLY A 1 569 ? -20.946 -57.426 -32.637 1.00 44.08 566 GLY B CA 1
ATOM 3844 C C . GLY A 1 569 ? -20.862 -58.868 -33.144 1.00 40.35 566 GLY B C 1
ATOM 3845 O O . GLY A 1 569 ? -19.791 -59.454 -33.311 1.00 44.87 566 GLY B O 1
ATOM 3846 N N . GLU A 1 570 ? -22.024 -59.441 -33.400 1.00 35.29 567 GLU B N 1
ATOM 3847 C CA . GLU A 1 570 ? -22.126 -60.875 -33.513 1.00 38.56 567 GLU B CA 1
ATOM 3848 C C . GLU A 1 570 ? -21.636 -61.318 -34.874 1.00 36.17 567 GLU B C 1
ATOM 3849 O O . GLU A 1 570 ? -21.683 -62.518 -35.198 1.00 40.64 567 GLU B O 1
ATOM 3855 N N . VAL A 1 571 ? -21.387 -60.349 -35.759 1.00 39.92 568 VAL B N 1
ATOM 3856 C CA . VAL A 1 571 ? -20.891 -60.729 -37.077 1.00 37.78 568 VAL B CA 1
ATOM 3857 C C . VAL A 1 571 ? -19.444 -61.208 -36.910 1.00 41.84 568 VAL B C 1
ATOM 3858 O O . VAL A 1 571 ? -18.981 -62.024 -37.721 1.00 42.47 568 VAL B O 1
ATOM 3862 N N . PHE A 1 572 ? -18.737 -60.666 -35.889 1.00 36.13 569 PHE B N 1
ATOM 3863 C CA . PHE A 1 572 ? -17.276 -60.713 -35.822 1.00 37.65 569 PHE B CA 1
ATOM 3864 C C . PHE A 1 572 ? -16.855 -61.482 -34.578 1.00 43.41 569 PHE B C 1
ATOM 3865 O O . PHE A 1 572 ? -15.713 -61.894 -34.446 1.00 57.49 569 PHE B O 1
ATOM 3873 N N . SER A 1 573 ? -17.776 -61.640 -33.620 1.00 51.24 570 SER B N 1
ATOM 3874 C CA . SER A 1 573 ? -17.530 -62.453 -32.450 1.00 42.88 570 SER B CA 1
ATOM 3875 C C . SER A 1 573 ? -18.885 -62.869 -31.909 1.00 46.22 570 SER B C 1
ATOM 3876 O O . SER A 1 573 ? -19.896 -62.816 -32.622 1.00 52.03 570 SER B O 1
ATOM 3879 N N . SER A 1 574 ? -18.896 -63.342 -30.672 1.00 45.29 571 SER B N 1
ATOM 3880 C CA . SER A 1 574 ? -20.163 -63.707 -30.071 1.00 53.04 571 SER B CA 1
ATOM 3881 C C . SER A 1 574 ? -20.681 -62.622 -29.116 1.00 51.25 571 SER B C 1
ATOM 3882 O O . SER A 1 574 ? -21.781 -62.750 -28.561 1.00 54.45 571 SER B O 1
ATOM 3885 N N . SER A 1 575 ? -19.868 -61.583 -28.904 1.00 45.88 572 SER B N 1
ATOM 3886 C CA . SER A 1 575 ? -20.305 -60.395 -28.201 1.00 44.68 572 SER B CA 1
ATOM 3887 C C . SER A 1 575 ? -21.502 -59.691 -28.882 1.00 48.92 572 SER B C 1
ATOM 3888 O O . SER A 1 575 ? -21.657 -59.685 -30.105 1.00 51.39 572 SER B O 1
ATOM 3891 N N . SER A 1 576 ? -22.350 -59.054 -28.070 1.00 52.98 573 SER B N 1
ATOM 3892 C CA . SER A 1 576 ? -23.478 -58.253 -28.558 1.00 56.97 573 SER B CA 1
ATOM 3893 C C . SER A 1 576 ? -23.107 -56.760 -28.710 1.00 43.61 573 SER B C 1
ATOM 3894 O O . SER A 1 576 ? -23.891 -55.988 -29.262 1.00 33.47 573 SER B O 1
ATOM 3897 N N . GLU A 1 577 ? -21.939 -56.371 -28.169 1.00 42.42 574 GLU B N 1
ATOM 3898 C CA . GLU A 1 577 ? -21.392 -55.003 -28.204 1.00 45.40 574 GLU B CA 1
ATOM 3899 C C . GLU A 1 577 ? -21.117 -54.634 -29.668 1.00 50.49 574 GLU B C 1
ATOM 3900 O O . GLU A 1 577 ? -20.572 -55.458 -30.432 1.00 46.37 574 GLU B O 1
ATOM 3906 N N . PRO A 1 578 ? -21.614 -53.460 -30.139 1.00 45.13 575 PRO B N 1
ATOM 3907 C CA . PRO A 1 578 ? -21.388 -53.049 -31.520 1.00 39.16 575 PRO B CA 1
ATOM 3908 C C . PRO A 1 578 ? -19.879 -52.925 -31.786 1.00 40.63 575 PRO B C 1
ATOM 3909 O O . PRO A 1 578 ? -19.063 -52.681 -30.854 1.00 34.96 575 PRO B O 1
ATOM 3913 N N . VAL A 1 579 ? -19.535 -53.119 -33.079 1.00 33.05 576 VAL B N 1
ATOM 3914 C CA . VAL A 1 579 ? -18.175 -52.956 -33.577 1.00 37.75 576 VAL B CA 1
ATOM 3915 C C . VAL A 1 579 ? -18.092 -51.620 -34.342 1.00 42.06 576 VAL B C 1
ATOM 3916 O O . VAL A 1 579 ? -18.839 -51.402 -35.319 1.00 38.84 576 VAL B O 1
ATOM 3920 N N . ALA A 1 580 ? -17.195 -50.719 -33.917 1.00 35.80 577 ALA B N 1
ATOM 3921 C CA . ALA A 1 580 ? -17.033 -49.458 -34.640 1.00 34.27 577 ALA B CA 1
ATOM 3922 C C . ALA A 1 580 ? -16.386 -49.638 -36.018 1.00 36.26 577 ALA B C 1
ATOM 3923 O O . ALA A 1 580 ? -15.524 -50.507 -36.216 1.00 39.30 577 ALA B O 1
ATOM 3925 N N . SER A 1 581 ? -16.770 -48.756 -36.958 1.00 34.14 578 SER B N 1
ATOM 3926 C CA . SER A 1 581 ? -15.999 -48.525 -38.159 1.00 33.23 578 SER B CA 1
ATOM 3927 C C . SER A 1 581 ? -14.808 -47.570 -37.906 1.00 35.78 578 SER B C 1
ATOM 3928 O O . SER A 1 581 ? -14.784 -46.755 -36.985 1.00 36.99 578 SER B O 1
ATOM 3931 N N . LEU A 1 582 ? -13.751 -47.709 -38.721 1.00 36.01 579 LEU B N 1
ATOM 3932 C CA . LEU A 1 582 ? -12.725 -46.684 -38.830 1.00 37.93 579 LEU B CA 1
ATOM 3933 C C . LEU A 1 582 ? -13.326 -45.293 -39.082 1.00 35.55 579 LEU B C 1
ATOM 3934 O O . LEU A 1 582 ? -12.879 -44.295 -38.542 1.00 38.64 579 LEU B O 1
ATOM 3939 N N . ARG A 1 583 ? -14.403 -45.226 -39.856 1.00 38.29 580 ARG B N 1
ATOM 3940 C CA . ARG A 1 583 ? -15.072 -43.955 -40.148 1.00 36.25 580 ARG B CA 1
ATOM 3941 C C . ARG A 1 583 ? -15.661 -43.321 -38.877 1.00 33.43 580 ARG B C 1
ATOM 3942 O O . ARG A 1 583 ? -15.607 -42.116 -38.670 1.00 35.86 580 ARG B O 1
ATOM 3950 N N . LEU A 1 584 ? -16.219 -44.127 -37.995 1.00 43.12 581 LEU B N 1
ATOM 3951 C CA . LEU A 1 584 ? -16.750 -43.662 -36.715 1.00 38.24 581 LEU B CA 1
ATOM 3952 C C . LEU A 1 584 ? -15.629 -43.207 -35.759 1.00 34.54 581 LEU B C 1
ATOM 3953 O O . LEU A 1 584 ? -15.698 -42.150 -35.119 1.00 32.12 581 LEU B O 1
ATOM 3958 N N . GLU A 1 585 ? -14.514 -43.928 -35.732 1.00 34.41 582 GLU B N 1
ATOM 3959 C CA . GLU A 1 585 ? -13.346 -43.424 -34.990 1.00 36.45 582 GLU B CA 1
ATOM 3960 C C . GLU A 1 585 ? -12.817 -42.092 -35.563 1.00 37.98 582 GLU B C 1
ATOM 3961 O O . GLU A 1 585 ? -12.368 -41.269 -34.776 1.00 40.34 582 GLU B O 1
ATOM 3967 N N . ARG A 1 586 ? -12.865 -41.868 -36.914 1.00 36.58 583 ARG B N 1
ATOM 3968 C CA . ARG A 1 586 ? -12.344 -40.650 -37.509 1.00 32.97 583 ARG B CA 1
ATOM 3969 C C . ARG A 1 586 ? -13.342 -39.521 -37.346 1.00 28.50 583 ARG B C 1
ATOM 3970 O O . ARG A 1 586 ? -12.918 -38.382 -37.107 1.00 30.76 583 ARG B O 1
ATOM 3978 N N . LEU A 1 587 ? -14.635 -39.813 -37.390 1.00 29.64 584 LEU B N 1
ATOM 3979 C CA . LEU A 1 587 ? -15.634 -38.878 -36.810 1.00 35.27 584 LEU B CA 1
ATOM 3980 C C . LEU A 1 587 ? -15.306 -38.420 -35.364 1.00 34.88 584 LEU B C 1
ATOM 3981 O O . LEU A 1 587 ? -15.140 -37.221 -35.107 1.00 34.92 584 LEU B O 1
ATOM 3986 N N . LEU A 1 588 ? -15.108 -39.349 -34.392 1.00 38.11 585 LEU B N 1
ATOM 3987 C CA . LEU A 1 588 ? -14.667 -38.915 -33.056 1.00 33.22 585 LEU B CA 1
ATOM 3988 C C . LEU A 1 588 ? -13.384 -38.060 -33.107 1.00 34.56 585 LEU B C 1
ATOM 3989 O O . LEU A 1 588 ? -13.319 -37.047 -32.424 1.00 38.93 585 LEU B O 1
ATOM 3994 N N . SER A 1 589 ? -12.344 -38.477 -33.856 1.00 31.72 586 SER B N 1
ATOM 3995 C CA . SER A 1 589 ? -11.077 -37.765 -33.789 1.00 34.08 586 SER B CA 1
ATOM 3996 C C . SER A 1 589 ? -11.351 -36.383 -34.346 1.00 35.72 586 SER B C 1
ATOM 3997 O O . SER A 1 589 ? -10.837 -35.416 -33.837 1.00 38.47 586 SER B O 1
ATOM 4000 N N . GLY A 1 590 ? -12.173 -36.297 -35.412 1.00 36.99 587 GLY B N 1
ATOM 4001 C CA . GLY A 1 590 ? -12.498 -35.010 -36.017 1.00 33.77 587 GLY B CA 1
ATOM 4002 C C . GLY A 1 590 ? -13.272 -34.124 -35.053 1.00 34.98 587 GLY B C 1
ATOM 4003 O O . GLY A 1 590 ? -13.125 -32.930 -35.107 1.00 36.70 587 GLY B O 1
ATOM 4004 N N . LEU A 1 591 ? -14.100 -34.713 -34.171 1.00 36.78 588 LEU B N 1
ATOM 4005 C CA . LEU A 1 591 ? -14.822 -33.914 -33.187 1.00 39.83 588 LEU B CA 1
ATOM 4006 C C . LEU A 1 591 ? -13.889 -33.444 -32.064 1.00 39.36 588 LEU B C 1
ATOM 4007 O O . LEU A 1 591 ? -14.078 -32.344 -31.555 1.00 38.90 588 LEU B O 1
ATOM 4012 N N . GLN A 1 592 ? -12.877 -34.247 -31.701 1.00 34.65 589 GLN B N 1
ATOM 4013 C CA . GLN A 1 592 ? -11.829 -33.792 -30.800 1.00 35.36 589 GLN B CA 1
ATOM 4014 C C . GLN A 1 592 ? -11.048 -32.617 -31.388 1.00 38.11 589 GLN B C 1
ATOM 4015 O O . GLN A 1 592 ? -10.736 -31.651 -30.683 1.00 42.26 589 GLN B O 1
ATOM 4021 N N . ASP A 1 593 ? -10.825 -32.664 -32.703 1.00 40.92 590 ASP B N 1
ATOM 4022 C CA . ASP A 1 593 ? -10.086 -31.622 -33.393 1.00 40.36 590 ASP B CA 1
ATOM 4023 C C . ASP A 1 593 ? -10.876 -30.310 -33.322 1.00 39.50 590 ASP B C 1
ATOM 4024 O O . ASP A 1 593 ? -10.326 -29.218 -33.085 1.00 37.32 590 ASP B O 1
ATOM 4029 N N . TYR A 1 594 ? -12.182 -30.429 -33.544 1.00 37.74 591 TYR B N 1
ATOM 4030 C CA . TYR A 1 594 ? -13.074 -29.276 -33.408 1.00 36.08 591 TYR B CA 1
ATOM 4031 C C . TYR A 1 594 ? -12.888 -28.559 -32.060 1.00 31.46 591 TYR B C 1
ATOM 4032 O O . TYR A 1 594 ? -13.007 -27.327 -31.940 1.00 39.65 591 TYR B O 1
ATOM 4041 N N . GLU A 1 595 ? -12.743 -29.343 -31.004 1.00 36.98 592 GLU B N 1
ATOM 4042 C CA . GLU A 1 595 ? -12.630 -28.811 -29.666 1.00 36.94 592 GLU B CA 1
ATOM 4043 C C . GLU A 1 595 ? -11.300 -28.091 -29.513 1.00 38.93 592 GLU B C 1
ATOM 4044 O O . GLU A 1 595 ? -11.299 -27.083 -28.824 1.00 42.01 592 GLU B O 1
ATOM 4050 N N . TYR A 1 596 ? -10.195 -28.604 -30.113 1.00 42.27 593 TYR B N 1
ATOM 4051 C CA . TYR A 1 596 ? -8.898 -27.917 -30.056 1.00 34.03 593 TYR B CA 1
ATOM 4052 C C . TYR A 1 596 ? -8.984 -26.580 -30.797 1.00 36.45 593 TYR B C 1
ATOM 4053 O O . TYR A 1 596 ? -8.479 -25.529 -30.402 1.00 41.37 593 TYR B O 1
ATOM 4062 N N . LEU A 1 597 ? -9.587 -26.610 -31.978 1.00 38.12 594 LEU B N 1
ATOM 4063 C CA . LEU A 1 597 ? -9.751 -25.401 -32.762 1.00 35.05 594 LEU B CA 1
ATOM 4064 C C . LEU A 1 597 ? -10.641 -24.382 -32.048 1.00 42.97 594 LEU B C 1
ATOM 4065 O O . LEU A 1 597 ? -10.334 -23.194 -32.102 1.00 45.77 594 LEU B O 1
ATOM 4070 N N . LYS A 1 598 ? -11.729 -24.823 -31.367 1.00 40.92 595 LYS B N 1
ATOM 4071 C CA . LYS A 1 598 ? -12.544 -23.882 -30.582 1.00 45.36 595 LYS B CA 1
ATOM 4072 C C . LYS A 1 598 ? -11.783 -23.264 -29.391 1.00 40.43 595 LYS B C 1
ATOM 4073 O O . LYS A 1 598 ? -11.961 -22.079 -29.085 1.00 48.27 595 LYS B O 1
ATOM 4079 N N . LEU A 1 599 ? -10.886 -24.023 -28.764 1.00 36.31 596 LEU B N 1
ATOM 4080 C CA . LEU A 1 599 ? -10.035 -23.556 -27.673 1.00 38.40 596 LEU B CA 1
ATOM 4081 C C . LEU A 1 599 ? -9.114 -22.439 -28.178 1.00 51.03 596 LEU B C 1
ATOM 4082 O O . LEU A 1 599 ? -9.104 -21.315 -27.633 1.00 53.77 596 LEU B O 1
ATOM 4087 N N . TYR A 1 600 ? -8.371 -22.763 -29.265 1.00 49.93 597 TYR B N 1
ATOM 4088 C CA . TYR A 1 600 ? -7.469 -21.819 -29.901 1.00 45.48 597 TYR B CA 1
ATOM 4089 C C . TYR A 1 600 ? -8.201 -20.548 -30.323 1.00 39.00 597 TYR B C 1
ATOM 4090 O O . TYR A 1 600 ? -7.681 -19.476 -30.086 1.00 39.67 597 TYR B O 1
ATOM 4099 N N . GLU A 1 601 ? -9.384 -20.668 -30.938 1.00 38.17 598 GLU B N 1
ATOM 4100 C CA . GLU A 1 601 ? -10.184 -19.517 -31.333 1.00 39.20 598 GLU B CA 1
ATOM 4101 C C . GLU A 1 601 ? -10.566 -18.632 -30.141 1.00 44.93 598 GLU B C 1
ATOM 4102 O O . GLU A 1 601 ? -10.612 -17.379 -30.279 1.00 41.86 598 GLU B O 1
ATOM 4108 N N . SER A 1 602 ? -10.833 -19.285 -28.993 1.00 49.22 599 SER B N 1
ATOM 4109 C CA . SER A 1 602 ? -11.284 -18.583 -27.793 1.00 45.73 599 SER B CA 1
ATOM 4110 C C . SER A 1 602 ? -10.120 -17.855 -27.158 1.00 39.57 599 SER B C 1
ATOM 4111 O O . SER A 1 602 ? -10.364 -16.973 -26.369 1.00 54.79 599 SER B O 1
ATOM 4114 N N . LYS A 1 603 ? -8.878 -18.273 -27.419 1.00 48.04 600 LYS B N 1
ATOM 4115 C CA . LYS A 1 603 ? -7.738 -17.483 -26.957 1.00 56.43 600 LYS B CA 1
ATOM 4116 C C . LYS A 1 603 ? -7.108 -16.562 -28.006 1.00 52.69 600 LYS B C 1
ATOM 4117 O O . LYS A 1 603 ? -6.370 -15.736 -27.551 1.00 59.60 600 LYS B O 1
ATOM 4123 N N . TYR A 1 604 ? -7.290 -16.709 -29.337 1.00 45.53 601 TYR B N 1
ATOM 4124 C CA . TYR A 1 604 ? -6.579 -15.850 -30.269 1.00 37.58 601 TYR B CA 1
ATOM 4125 C C . TYR A 1 604 ? -7.511 -15.365 -31.365 1.00 43.50 601 TYR B C 1
ATOM 4126 O O . TYR A 1 604 ? -7.076 -14.638 -32.259 1.00 43.14 601 TYR B O 1
ATOM 4135 N N . GLY A 1 605 ? -8.805 -15.714 -31.294 1.00 42.96 602 GLY B N 1
ATOM 4136 C CA . GLY A 1 605 ? -9.747 -15.206 -32.283 1.00 42.44 602 GLY B CA 1
ATOM 4137 C C . GLY A 1 605 ? -9.868 -16.025 -33.584 1.00 50.52 602 GLY B C 1
ATOM 4138 O O . GLY A 1 605 ? -8.954 -16.779 -34.005 1.00 37.56 602 GLY B O 1
ATOM 4139 N N . ARG A 1 606 ? -11.017 -15.769 -34.249 1.00 42.83 603 ARG B N 1
ATOM 4140 C CA . ARG A 1 606 ? -11.418 -16.495 -35.449 1.00 50.67 603 ARG B CA 1
ATOM 4141 C C . ARG A 1 606 ? -10.342 -16.520 -36.551 1.00 49.96 603 ARG B C 1
ATOM 4142 O O . ARG A 1 606 ? -10.009 -17.603 -37.052 1.00 43.97 603 ARG B O 1
ATOM 4150 N N . GLU A 1 607 ? -9.834 -15.340 -36.931 1.00 55.48 604 GLU B N 1
ATOM 4151 C CA . GLU A 1 607 ? -8.854 -15.180 -38.004 1.00 57.19 604 GLU B CA 1
ATOM 4152 C C . GLU A 1 607 ? -7.602 -15.971 -37.675 1.00 59.72 604 GLU B C 1
ATOM 4153 O O . GLU A 1 607 ? -7.054 -16.656 -38.548 1.00 55.46 604 GLU B O 1
ATOM 4159 N N . GLU A 1 608 ? -7.181 -15.934 -36.409 1.00 53.28 605 GLU B N 1
ATOM 4160 C CA . GLU A 1 608 ? -5.979 -16.67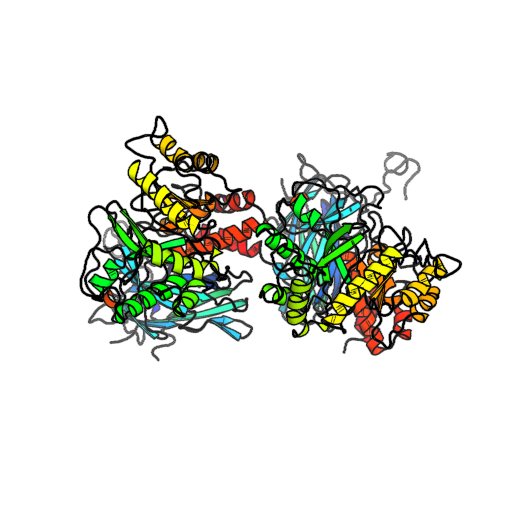2 -36.059 1.00 56.79 605 GLU B CA 1
ATOM 4161 C C . GLU A 1 608 ? -6.205 -18.204 -36.144 1.00 59.69 605 GLU B C 1
ATOM 4162 O O . GLU A 1 608 ? -5.328 -18.959 -36.577 1.00 50.91 605 GLU B O 1
ATOM 4168 N N . ALA A 1 609 ? -7.409 -18.698 -35.796 1.00 51.84 606 ALA B N 1
ATOM 4169 C CA . ALA A 1 609 ? -7.661 -20.133 -35.810 1.00 50.37 606 ALA B CA 1
ATOM 4170 C C . ALA A 1 609 ? -7.831 -20.626 -37.255 1.00 48.84 606 ALA B C 1
ATOM 4171 O O . ALA A 1 609 ? -7.208 -21.601 -37.619 1.00 42.34 606 ALA B O 1
ATOM 4173 N N . MET A 1 610 ? -8.590 -19.892 -38.099 1.00 41.22 607 MET B N 1
ATOM 4174 C CA . MET A 1 610 ? -8.645 -20.136 -39.548 1.00 48.52 607 MET B CA 1
ATOM 4175 C C . MET A 1 610 ? -7.242 -20.277 -40.159 1.00 48.08 607 MET B C 1
ATOM 4176 O O . MET A 1 610 ? -6.974 -21.200 -40.927 1.00 55.89 607 MET B O 1
ATOM 4181 N N . GLY A 1 611 ? -6.342 -19.359 -39.800 1.00 45.57 608 GLY B N 1
ATOM 4182 C CA . GLY A 1 611 ? -4.958 -19.364 -40.254 1.00 39.73 608 GLY B CA 1
ATOM 4183 C C . GLY A 1 611 ? -4.131 -20.530 -39.727 1.00 37.51 608 GLY B C 1
ATOM 4184 O O . GLY A 1 611 ? -3.435 -21.113 -40.518 1.00 46.44 608 GLY B O 1
ATOM 4185 N N . LEU A 1 612 ? -4.296 -20.978 -38.476 1.00 36.52 609 LEU B N 1
ATOM 4186 C CA . LEU A 1 612 ? -3.664 -22.233 -38.029 1.00 41.10 609 LEU B CA 1
ATOM 4187 C C . LEU A 1 612 ? -4.072 -23.438 -38.911 1.00 45.68 609 LEU B C 1
ATOM 4188 O O . LEU A 1 612 ? -3.220 -24.224 -39.373 1.00 40.70 609 LEU B O 1
ATOM 4193 N N . LEU A 1 613 ? -5.380 -23.569 -39.195 1.00 47.65 610 LEU B N 1
ATOM 4194 C CA . LEU A 1 613 ? -5.920 -24.727 -39.911 1.00 49.34 610 LEU B CA 1
ATOM 4195 C C . LEU A 1 613 ? -5.328 -24.809 -41.335 1.00 44.99 610 LEU B C 1
ATOM 4196 O O . LEU A 1 613 ? -4.982 -25.870 -41.831 1.00 39.63 610 LEU B O 1
ATOM 4201 N N . GLU A 1 614 ? -5.147 -23.664 -41.984 1.00 48.28 611 GLU B N 1
ATOM 4202 C CA . GLU A 1 614 ? -4.578 -23.588 -43.321 1.00 48.35 611 GLU B CA 1
ATOM 4203 C C . GLU A 1 614 ? -3.024 -23.649 -43.344 1.00 49.23 611 GLU B C 1
ATOM 4204 O O . GLU A 1 614 ? -2.424 -24.467 -44.025 1.00 40.68 611 GLU B O 1
ATOM 4210 N N . LYS A 1 615 ? -2.338 -22.827 -42.546 1.00 52.47 612 LYS B N 1
ATOM 4211 C CA . LYS A 1 615 ? -0.889 -22.697 -42.584 1.00 54.80 612 LYS B CA 1
ATOM 4212 C C . LYS A 1 615 ? -0.231 -24.003 -42.191 1.00 46.30 612 LYS B C 1
ATOM 4213 O O . LYS A 1 615 ? 0.876 -24.261 -42.632 1.00 49.89 612 LYS B O 1
ATOM 4219 N N . THR A 1 616 ? -0.884 -24.812 -41.355 1.00 45.64 613 THR B N 1
ATOM 4220 C CA . THR A 1 616 ? -0.347 -26.117 -40.983 1.00 37.53 613 THR B CA 1
ATOM 4221 C C . THR A 1 616 ? -0.469 -27.128 -42.140 1.00 38.05 613 THR B C 1
ATOM 4222 O O . THR A 1 616 ? 0.118 -28.185 -42.078 1.00 40.45 613 THR B O 1
ATOM 4226 N N . GLY A 1 617 ? -1.340 -26.868 -43.126 1.00 41.86 614 GLY B N 1
ATOM 4227 C CA . GLY A 1 617 ? -1.609 -27.799 -44.199 1.00 41.89 614 GLY B CA 1
ATOM 4228 C C . GLY A 1 617 ? -2.747 -28.785 -43.935 1.00 40.17 614 GLY B C 1
ATOM 4229 O O . GLY A 1 617 ? -2.997 -29.658 -44.746 1.00 44.43 614 GLY B O 1
ATOM 4230 N N . VAL A 1 618 ? -3.460 -28.641 -42.829 1.00 36.69 615 VAL B N 1
ATOM 4231 C CA . VAL A 1 618 ? -4.527 -29.570 -42.499 1.00 35.40 615 VAL B CA 1
ATOM 4232 C C . VAL A 1 618 ? -5.712 -29.477 -43.478 1.00 35.82 615 VAL B C 1
ATOM 4233 O O . VAL A 1 618 ? -6.110 -30.461 -44.173 1.00 35.23 615 VAL B O 1
ATOM 4237 N N . TYR A 1 619 ? -6.236 -28.275 -43.646 1.00 33.46 616 TYR B N 1
ATOM 4238 C CA . TYR A 1 619 ? -7.417 -28.161 -44.485 1.00 32.47 616 TYR B CA 1
ATOM 4239 C C . TYR A 1 619 ? -7.378 -26.784 -45.122 1.00 40.34 616 TYR B C 1
ATOM 4240 O O . TYR A 1 619 ? -7.242 -25.776 -44.396 1.00 38.91 616 TYR B O 1
ATOM 4249 N N . THR A 1 620 ? -7.473 -26.782 -46.467 1.00 42.94 617 THR B N 1
ATOM 4250 C CA . THR A 1 620 ? -7.459 -25.547 -47.257 1.00 38.74 617 THR B CA 1
ATOM 4251 C C . THR A 1 620 ? -8.817 -25.293 -47.902 1.00 36.82 617 THR B C 1
ATOM 4252 O O . THR A 1 620 ? -9.326 -24.160 -47.988 1.00 36.22 617 THR B O 1
ATOM 4256 N N . GLY A 1 621 ? -9.433 -26.404 -48.329 1.00 38.80 618 GLY B N 1
ATOM 4257 C CA . GLY A 1 621 ? -10.742 -26.385 -48.951 1.00 33.93 618 GLY B CA 1
ATOM 4258 C C . GLY A 1 621 ? -11.267 -27.791 -49.103 1.00 35.93 618 GLY B C 1
ATOM 4259 O O . GLY A 1 621 ? -10.583 -28.763 -48.769 1.00 34.04 618 GLY B O 1
ATOM 4260 N N . PRO A 1 622 ? -12.496 -27.900 -49.616 1.00 35.17 619 PRO B N 1
ATOM 4261 C CA . PRO A 1 622 ? -13.146 -29.172 -49.751 1.00 36.31 619 PRO B CA 1
ATOM 4262 C C . PRO A 1 622 ? -12.372 -30.162 -50.600 1.00 40.24 619 PRO B C 1
ATOM 4263 O O . PRO A 1 622 ? -12.616 -31.357 -50.405 1.00 46.49 619 PRO B O 1
ATOM 4267 N N . GLU A 1 623 ? -11.519 -29.685 -51.544 1.00 41.26 620 GLU B N 1
ATOM 4268 C CA . GLU A 1 623 ? -10.769 -30.590 -52.430 1.00 39.83 620 GLU B CA 1
ATOM 4269 C C . GLU A 1 623 ? -9.274 -30.518 -52.125 1.00 45.00 620 GLU B C 1
ATOM 4270 O O . GLU A 1 623 ? -8.478 -30.910 -52.937 1.00 40.84 620 GLU B O 1
ATOM 4276 N N . ARG A 1 624 ? -8.883 -29.946 -50.979 1.00 46.15 621 ARG B N 1
ATOM 4277 C CA . ARG A 1 624 ? -7.499 -29.690 -50.652 1.00 36.51 621 ARG B CA 1
ATOM 4278 C C . ARG A 1 624 ? -7.394 -29.682 -49.135 1.00 37.67 621 ARG B C 1
ATOM 4279 O O . ARG A 1 624 ? -7.548 -28.655 -48.491 1.00 35.18 621 ARG B O 1
ATOM 4287 N N . TYR A 1 625 ? -6.977 -30.840 -48.616 1.00 35.13 622 TYR B N 1
ATOM 4288 C CA . TYR A 1 625 ? -6.705 -31.078 -47.221 1.00 38.07 622 TYR B CA 1
ATOM 4289 C C . TYR A 1 625 ? -5.475 -32.014 -47.140 1.00 34.42 622 TYR B C 1
ATOM 4290 O O . TYR A 1 625 ? -5.124 -32.669 -48.099 1.00 34.50 622 TYR B O 1
ATOM 4299 N N . THR A 1 626 ? -4.853 -32.157 -45.969 1.00 32.71 623 THR B N 1
ATOM 4300 C CA . THR A 1 626 ? -3.640 -32.955 -45.861 1.00 33.77 623 THR B CA 1
ATOM 4301 C C . THR A 1 626 ? -3.889 -34.401 -46.303 1.00 41.80 623 THR B C 1
ATOM 4302 O O . THR A 1 626 ? -4.984 -34.938 -46.158 1.00 38.85 623 THR B O 1
ATOM 4306 N N . LEU A 1 627 ? -2.815 -35.033 -46.821 1.00 51.19 624 LEU B N 1
ATOM 4307 C CA . LEU A 1 627 ? -2.851 -36.428 -47.219 1.00 47.51 624 LEU B CA 1
ATOM 4308 C C . LEU A 1 627 ? -1.988 -37.236 -46.284 1.00 46.48 624 LEU B C 1
ATOM 4309 O O . LEU A 1 627 ? -2.076 -38.455 -46.332 1.00 51.65 624 LEU B O 1
ATOM 4314 N N . GLU A 1 628 ? -1.410 -36.562 -45.290 1.00 42.65 625 GLU B N 1
ATOM 4315 C CA . GLU A 1 628 ? -0.520 -37.197 -44.333 1.00 47.61 625 GLU B CA 1
ATOM 4316 C C . GLU A 1 628 ? -0.889 -36.820 -42.899 1.00 41.98 625 GLU B C 1
ATOM 4317 O O . GLU A 1 628 ? -1.577 -35.843 -42.652 1.00 37.89 625 GLU B O 1
ATOM 4323 N N . HIS A 1 629 ? -0.316 -37.545 -41.941 1.00 41.30 626 HIS B N 1
ATOM 4324 C CA . HIS A 1 629 ? -0.575 -37.303 -40.546 1.00 37.46 626 HIS B CA 1
ATOM 4325 C C . HIS A 1 629 ? 0.144 -36.076 -39.962 1.00 42.56 626 HIS B C 1
ATOM 4326 O O . HIS A 1 629 ? -0.450 -35.372 -39.148 1.00 53.49 626 HIS B O 1
ATOM 4333 N N . ARG A 1 630 ? 1.392 -35.786 -40.345 1.00 47.92 627 ARG B N 1
ATOM 4334 C CA . ARG A 1 630 ? 2.262 -34.823 -39.626 1.00 49.90 627 ARG B CA 1
ATOM 4335 C C . ARG A 1 630 ? 1.519 -33.497 -39.380 1.00 47.16 627 ARG B C 1
ATOM 4336 O O . ARG A 1 630 ? 1.394 -33.028 -38.240 1.00 44.61 627 ARG B O 1
ATOM 4344 N N . PRO A 1 631 ? 0.954 -32.851 -40.419 1.00 38.93 628 PRO B N 1
ATOM 4345 C CA . PRO A 1 631 ? 0.246 -31.588 -40.221 1.00 40.68 628 PRO B CA 1
ATOM 4346 C C . PRO A 1 631 ? -0.787 -31.545 -39.086 1.00 47.60 628 PRO B C 1
ATOM 4347 O O . PRO A 1 631 ? -0.891 -30.526 -38.389 1.00 46.83 628 PRO B O 1
ATOM 4351 N N . ILE A 1 632 ? -1.464 -32.682 -38.845 1.00 46.22 629 ILE B N 1
ATOM 4352 C CA . ILE A 1 632 ? -2.373 -32.831 -37.714 1.00 49.50 629 ILE B CA 1
ATOM 4353 C C . ILE A 1 632 ? -1.654 -32.713 -36.360 1.00 50.58 629 ILE B C 1
ATOM 4354 O O . ILE A 1 632 ? -2.164 -32.022 -35.474 1.00 48.71 629 ILE B O 1
ATOM 4359 N N . ASP A 1 633 ? -0.492 -33.379 -36.217 1.00 58.92 630 ASP B N 1
ATOM 4360 C CA . ASP A 1 633 ? 0.382 -33.300 -35.038 1.00 48.49 630 ASP B CA 1
ATOM 4361 C C . ASP A 1 633 ? 0.927 -31.894 -34.874 1.00 44.10 630 ASP B C 1
ATOM 4362 O O . ASP A 1 633 ? 0.889 -31.339 -33.777 1.00 49.40 630 ASP B O 1
ATOM 4367 N N . VAL A 1 634 ? 1.303 -31.265 -35.990 1.00 45.04 631 VAL B N 1
ATOM 4368 C CA . VAL A 1 634 ? 1.754 -29.885 -35.945 1.00 40.41 631 VAL B CA 1
ATOM 4369 C C . VAL A 1 634 ? 0.664 -29.016 -35.330 1.00 43.35 631 VAL B C 1
ATOM 4370 O O . VAL A 1 634 ? 0.942 -28.338 -34.328 1.00 45.66 631 VAL B O 1
ATOM 4374 N N . LEU A 1 635 ? -0.572 -29.130 -35.851 1.00 46.91 632 LEU B N 1
ATOM 4375 C CA . LEU A 1 635 ? -1.708 -28.347 -35.325 1.00 49.22 632 LEU B CA 1
ATOM 4376 C C . LEU A 1 635 ? -2.061 -28.591 -33.835 1.00 46.92 632 LEU B C 1
ATOM 4377 O O . LEU A 1 635 ? -2.215 -27.654 -33.061 1.00 44.29 632 LEU B O 1
ATOM 4382 N N . ARG A 1 636 ? -2.202 -29.859 -33.421 1.00 46.25 633 ARG B N 1
ATOM 4383 C CA . ARG A 1 636 ? -2.520 -30.226 -32.053 1.00 46.56 633 ARG B CA 1
ATOM 4384 C C . ARG A 1 636 ? -1.403 -29.780 -31.113 1.00 45.34 633 ARG B C 1
ATOM 4385 O O . ARG A 1 636 ? -1.663 -29.494 -29.952 1.00 39.78 633 ARG B O 1
ATOM 4393 N N . GLY A 1 637 ? -0.158 -29.866 -31.610 1.00 55.35 634 GLY B N 1
ATOM 4394 C CA . GLY A 1 637 ? 1.038 -29.494 -30.877 1.00 50.34 634 GLY B CA 1
ATOM 4395 C C . GLY A 1 637 ? 1.127 -27.983 -30.641 1.00 45.25 634 GLY B C 1
ATOM 4396 O O . GLY A 1 637 ? 1.552 -27.571 -29.586 1.00 53.70 634 GLY B O 1
ATOM 4397 N N . GLU A 1 638 ? 0.738 -27.178 -31.628 1.00 44.22 635 GLU B N 1
ATOM 4398 C CA . GLU A 1 638 ? 0.696 -25.723 -31.540 1.00 47.56 635 GLU B CA 1
ATOM 4399 C C . GLU A 1 638 ? -0.388 -25.286 -30.538 1.00 51.23 635 GLU B C 1
ATOM 4400 O O . GLU A 1 638 ? -0.201 -24.292 -29.829 1.00 47.31 635 GLU B O 1
ATOM 4406 N N . VAL A 1 639 ? -1.492 -26.047 -30.445 1.00 52.01 636 VAL B N 1
ATOM 4407 C CA . VAL A 1 639 ? -2.572 -25.732 -29.517 1.00 56.17 636 VAL B CA 1
ATOM 4408 C C . VAL A 1 639 ? -2.092 -25.999 -28.090 1.00 51.52 636 VAL B C 1
ATOM 4409 O O . VAL A 1 639 ? -2.390 -25.248 -27.189 1.00 50.96 636 VAL B O 1
ATOM 4413 N N . TYR A 1 640 ? -1.380 -27.080 -27.887 1.00 53.54 637 TYR B N 1
ATOM 4414 C CA . TYR A 1 640 ? -0.804 -27.398 -26.590 1.00 56.86 637 TYR B CA 1
ATOM 4415 C C . TYR A 1 640 ? 0.210 -26.348 -26.164 1.00 54.68 637 TYR B C 1
ATOM 4416 O O . TYR A 1 640 ? 0.180 -25.986 -24.995 1.00 56.59 637 TYR B O 1
ATOM 4425 N N . ASN A 1 641 ? 1.125 -25.905 -27.069 1.00 60.25 638 ASN B N 1
ATOM 4426 C CA . ASN A 1 641 ? 2.171 -24.949 -26.679 1.00 61.79 638 ASN B CA 1
ATOM 4427 C C . ASN A 1 641 ? 1.530 -23.608 -26.335 1.00 64.66 638 ASN B C 1
ATOM 4428 O O . ASN A 1 641 ? 2.069 -22.929 -25.488 1.00 61.05 638 ASN B O 1
ATOM 4433 N N . THR A 1 642 ? 0.422 -23.207 -26.999 1.00 56.16 639 THR B N 1
ATOM 4434 C CA . THR A 1 642 ? -0.012 -21.819 -26.917 1.00 60.44 639 THR B CA 1
ATOM 4435 C C . THR A 1 642 ? -1.128 -21.627 -25.873 1.00 59.36 639 THR B C 1
ATOM 4436 O O . THR A 1 642 ? -1.419 -20.499 -25.456 1.00 54.45 639 THR B O 1
ATOM 4440 N N . CYS A 1 643 ? -1.802 -22.706 -25.482 1.00 59.84 640 CYS B N 1
ATOM 4441 C CA . CYS A 1 643 ? -3.142 -22.566 -24.936 1.00 55.44 640 CYS B CA 1
ATOM 4442 C C . CYS A 1 643 ? -3.228 -23.224 -23.566 1.00 59.00 640 CYS B C 1
ATOM 4443 O O . CYS A 1 643 ? -4.347 -23.415 -23.087 1.00 61.59 640 CYS B O 1
ATOM 4446 N N . ARG A 1 644 ? -2.077 -23.518 -22.932 1.00 73.54 641 ARG B N 1
ATOM 4447 C CA . ARG A 1 644 ? -2.086 -23.924 -21.525 1.00 77.20 641 ARG B CA 1
ATOM 4448 C C . ARG A 1 644 ? -2.301 -22.710 -20.615 1.00 86.49 641 ARG B C 1
ATOM 4449 O O . ARG A 1 644 ? -2.200 -21.571 -21.072 1.00 96.83 641 ARG B O 1
ATOM 4457 N N . PRO A 1 645 ? -2.706 -22.901 -19.333 1.00 106.17 642 PRO B N 1
ATOM 4458 C CA . PRO A 1 645 ? -2.874 -21.759 -18.418 1.00 88.89 642 PRO B CA 1
ATOM 4459 C C . PRO A 1 645 ? -1.559 -21.317 -17.729 1.00 76.22 642 PRO B C 1
ATOM 4460 O O . PRO A 1 645 ? -1.306 -20.089 -17.643 1.00 81.96 642 PRO B O 1
ATOM 4464 N N . THR B 1 13 ? 39.330 14.650 -18.632 1.00 97.33 10 THR A N 1
ATOM 4465 C CA . THR B 1 13 ? 40.469 14.161 -19.459 1.00 121.26 10 THR A CA 1
ATOM 4466 C C . THR B 1 13 ? 40.891 15.298 -20.391 1.00 117.99 10 THR A C 1
ATOM 4467 O O . THR B 1 13 ? 42.060 15.656 -20.353 1.00 120.60 10 THR A O 1
ATOM 4471 N N . VAL B 1 14 ? 39.921 15.909 -21.125 1.00 116.22 11 VAL A N 1
ATOM 4472 C CA . VAL B 1 14 ? 40.085 16.347 -22.525 1.00 93.84 11 VAL A CA 1
ATOM 4473 C C . VAL B 1 14 ? 40.244 17.869 -22.665 1.00 77.32 11 VAL A C 1
ATOM 4474 O O . VAL B 1 14 ? 39.618 18.648 -21.933 1.00 73.06 11 VAL A O 1
ATOM 4478 N N . PRO B 1 15 ? 41.016 18.323 -23.703 1.00 69.25 12 PRO A N 1
ATOM 4479 C CA . PRO B 1 15 ? 41.352 19.739 -23.872 1.00 68.56 12 PRO A CA 1
ATOM 4480 C C . PRO B 1 15 ? 40.200 20.625 -24.346 1.00 68.84 12 PRO A C 1
ATOM 4481 O O . PRO B 1 15 ? 39.180 20.130 -24.810 1.00 61.08 12 PRO A O 1
ATOM 4485 N N . VAL B 1 16 ? 40.423 21.945 -24.226 1.00 66.30 13 VAL A N 1
ATOM 4486 C CA . VAL B 1 16 ? 39.409 22.970 -24.381 1.00 53.13 13 VAL A CA 1
ATOM 4487 C C . VAL B 1 16 ? 38.860 22.850 -25.807 1.00 70.20 13 VAL A C 1
ATOM 4488 O O . VAL B 1 16 ? 37.660 23.114 -26.022 1.00 60.36 13 VAL A O 1
ATOM 4492 N N . GLU B 1 17 ? 39.715 22.368 -26.749 1.00 54.29 14 GLU A N 1
ATOM 4493 C CA . GLU B 1 17 ? 39.385 22.357 -28.163 1.00 48.77 14 GLU A CA 1
ATOM 4494 C C . GLU B 1 17 ? 38.874 20.999 -28.635 1.00 60.94 14 GLU A C 1
ATOM 4495 O O . GLU B 1 17 ? 38.624 20.780 -29.840 1.00 56.11 14 GLU A O 1
ATOM 4501 N N . GLY B 1 18 ? 38.781 20.065 -27.691 1.00 58.35 15 GLY A N 1
ATOM 4502 C CA . GLY B 1 18 ? 38.367 18.716 -28.055 1.00 63.02 15 GLY A CA 1
ATOM 4503 C C . GLY B 1 18 ? 39.486 17.752 -28.510 1.00 65.82 15 GLY A C 1
ATOM 4504 O O . GLY B 1 18 ? 40.542 18.170 -28.972 1.00 58.98 15 GLY A O 1
ATOM 4505 N N . VAL B 1 19 ? 39.212 16.434 -28.418 1.00 50.88 16 VAL A N 1
ATOM 4506 C CA . VAL B 1 19 ? 40.031 15.425 -29.049 1.00 56.38 16 VAL A CA 1
ATOM 4507 C C . VAL B 1 19 ? 39.997 15.687 -30.564 1.00 56.88 16 VAL A C 1
ATOM 4508 O O . VAL B 1 19 ? 38.929 15.866 -31.120 1.00 61.33 16 VAL A O 1
ATOM 4512 N N . ALA B 1 20 ? 41.186 15.794 -31.189 1.00 52.71 17 ALA A N 1
ATOM 4513 C CA . ALA B 1 20 ? 41.443 15.988 -32.615 1.00 48.92 17 ALA A CA 1
ATOM 4514 C C . ALA B 1 20 ? 40.783 17.247 -33.208 1.00 50.26 17 ALA A C 1
ATOM 4515 O O . ALA B 1 20 ? 40.480 17.250 -34.430 1.00 55.63 17 ALA A O 1
ATOM 4517 N N . GLY B 1 21 ? 40.569 18.274 -32.326 1.00 47.45 18 GLY A N 1
ATOM 4518 C CA . GLY B 1 21 ? 39.850 19.541 -32.592 1.00 48.12 18 GLY A CA 1
ATOM 4519 C C . GLY B 1 21 ? 38.381 19.394 -33.030 1.00 48.01 18 GLY A C 1
ATOM 4520 O O . GLY B 1 21 ? 37.969 19.996 -33.999 1.00 45.25 18 GLY A O 1
ATOM 4521 N N . GLY B 1 22 ? 37.606 18.507 -32.364 1.00 55.61 19 GLY A N 1
ATOM 4522 C CA . GLY B 1 22 ? 36.194 18.267 -32.645 1.00 47.78 19 GLY A CA 1
ATOM 4523 C C . GLY B 1 22 ? 35.334 19.251 -31.868 1.00 45.91 19 GLY A C 1
ATOM 4524 O O . GLY B 1 22 ? 34.140 19.229 -32.000 1.00 46.27 19 GLY A O 1
ATOM 4525 N N . GLY B 1 23 ? 35.973 20.098 -31.045 1.00 45.82 20 GLY A N 1
ATOM 4526 C CA . GLY B 1 23 ? 35.311 21.176 -30.352 1.00 45.45 20 GLY A CA 1
ATOM 4527 C C . GLY B 1 23 ? 35.014 20.837 -28.896 1.00 42.94 20 GLY A C 1
ATOM 4528 O O . GLY B 1 23 ? 35.312 19.755 -28.409 1.00 44.81 20 GLY A O 1
ATOM 4529 N N . THR B 1 24 ? 34.378 21.774 -28.201 1.00 41.68 21 THR A N 1
ATOM 4530 C CA . THR B 1 24 ? 33.972 21.585 -26.819 1.00 44.45 21 THR A CA 1
ATOM 4531 C C . THR B 1 24 ? 33.452 20.164 -26.519 1.00 43.15 21 THR A C 1
ATOM 4532 O O . THR B 1 24 ? 32.437 19.708 -27.084 1.00 45.89 21 THR A O 1
ATOM 4536 N N . ALA B 1 25 ? 34.156 19.492 -25.591 1.00 44.12 22 ALA A N 1
ATOM 4537 C CA . ALA B 1 25 ? 33.767 18.230 -24.932 1.00 45.10 22 ALA A CA 1
ATOM 4538 C C . ALA B 1 25 ? 33.722 16.982 -25.852 1.00 45.91 22 ALA A C 1
ATOM 4539 O O . ALA B 1 25 ? 33.073 15.961 -25.521 1.00 55.34 22 ALA A O 1
ATOM 4541 N N . TYR B 1 26 ? 34.383 17.054 -27.019 1.00 49.84 23 TYR A N 1
ATOM 4542 C CA . TYR B 1 26 ? 34.499 15.931 -27.940 1.00 50.61 23 TYR A CA 1
ATOM 4543 C C . TYR B 1 26 ? 35.498 14.888 -27.423 1.00 50.01 23 TYR A C 1
ATOM 4544 O O . TYR B 1 26 ? 36.611 15.187 -26.978 1.00 45.99 23 TYR A O 1
ATOM 4553 N N . GLY B 1 27 ? 35.043 13.646 -27.444 1.00 49.88 24 GLY A N 1
ATOM 4554 C CA . GLY B 1 27 ? 35.865 12.517 -27.077 1.00 66.01 24 GLY A CA 1
ATOM 4555 C C . GLY B 1 27 ? 35.956 12.263 -25.575 1.00 64.11 24 GLY A C 1
ATOM 4556 O O . GLY B 1 27 ? 36.858 11.524 -25.185 1.00 69.60 24 GLY A O 1
ATOM 4557 N N . PHE B 1 28 ? 35.019 12.764 -24.748 1.00 64.87 25 PHE A N 1
ATOM 4558 C CA . PHE B 1 28 ? 34.892 12.215 -23.400 1.00 66.81 25 PHE A CA 1
ATOM 4559 C C . PHE B 1 28 ? 34.350 10.779 -23.445 1.00 77.05 25 PHE A C 1
ATOM 4560 O O . PHE B 1 28 ? 34.456 10.080 -22.473 1.00 79.66 25 PHE A O 1
ATOM 4568 N N . ASN B 1 29 ? 33.778 10.288 -24.556 1.00 107.40 26 ASN A N 1
ATOM 4569 C CA . ASN B 1 29 ? 33.467 8.863 -24.704 1.00 108.93 26 ASN A CA 1
ATOM 4570 C C . ASN B 1 29 ? 34.752 8.060 -24.914 1.00 131.59 26 ASN A C 1
ATOM 4571 O O . ASN B 1 29 ? 35.297 7.994 -26.012 1.00 136.30 26 ASN A O 1
ATOM 4576 N N . ASP B 1 30 ? 35.229 7.399 -23.862 1.00 171.90 27 ASP A N 1
ATOM 4577 C CA . ASP B 1 30 ? 36.244 6.375 -24.050 1.00 165.61 27 ASP A CA 1
ATOM 4578 C C . ASP B 1 30 ? 35.549 5.007 -24.164 1.00 169.10 27 ASP A C 1
ATOM 4579 O O . ASP B 1 30 ? 36.257 4.005 -24.183 1.00 180.48 27 ASP A O 1
ATOM 4584 N N . ALA B 1 31 ? 34.193 4.947 -24.270 1.00 149.63 28 ALA A N 1
ATOM 4585 C CA . ALA B 1 31 ? 33.486 3.687 -24.513 1.00 121.60 28 ALA A CA 1
ATOM 4586 C C . ALA B 1 31 ? 33.887 3.212 -25.905 1.00 131.11 28 ALA A C 1
ATOM 4587 O O . ALA B 1 31 ? 33.236 3.601 -26.869 1.00 164.35 28 ALA A O 1
ATOM 4589 N N . GLU B 1 32 ? 34.923 2.351 -25.962 1.00 111.04 29 GLU A N 1
ATOM 4590 C CA . GLU B 1 32 ? 35.994 2.360 -26.964 1.00 119.65 29 GLU A CA 1
ATOM 4591 C C . GLU B 1 32 ? 35.537 1.686 -28.260 1.00 101.66 29 GLU A C 1
ATOM 4592 O O . GLU B 1 32 ? 34.483 1.078 -28.243 1.00 86.05 29 GLU A O 1
ATOM 4598 N N . PRO B 1 33 ? 36.281 1.745 -29.404 1.00 108.54 30 PRO A N 1
ATOM 4599 C CA . PRO B 1 33 ? 35.637 1.697 -30.719 1.00 114.47 30 PRO A CA 1
ATOM 4600 C C . PRO B 1 33 ? 34.589 0.596 -30.899 1.00 88.69 30 PRO A C 1
ATOM 4601 O O . PRO B 1 33 ? 34.578 -0.474 -30.324 1.00 66.86 30 PRO A O 1
ATOM 4605 N N . LEU B 1 34 ? 33.620 0.927 -31.712 1.00 89.29 31 LEU A N 1
ATOM 4606 C CA . LEU B 1 34 ? 32.767 -0.076 -32.284 1.00 75.42 31 LEU A CA 1
ATOM 4607 C C . LEU B 1 34 ? 33.550 -0.798 -33.383 1.00 71.40 31 LEU A C 1
ATOM 4608 O O . LEU B 1 34 ? 34.517 -0.253 -33.927 1.00 72.62 31 LEU A O 1
ATOM 4613 N N . LYS B 1 35 ? 33.082 -2.009 -33.716 1.00 63.20 32 LYS A N 1
ATOM 4614 C CA . LYS B 1 35 ? 33.447 -2.678 -34.953 1.00 77.61 32 LYS A CA 1
ATOM 4615 C C . LYS B 1 35 ? 32.938 -1.898 -36.175 1.00 68.65 32 LYS A C 1
ATOM 4616 O O . LYS B 1 35 ? 31.841 -1.356 -36.169 1.00 65.55 32 LYS A O 1
ATOM 4622 N N . GLN B 1 36 ? 33.687 -2.051 -37.275 1.00 69.50 33 GLN A N 1
ATOM 4623 C CA . GLN B 1 36 ? 33.473 -1.382 -38.552 1.00 61.77 33 GLN A CA 1
ATOM 4624 C C . GLN B 1 36 ? 32.469 -2.118 -39.412 1.00 56.74 33 GLN A C 1
ATOM 4625 O O . GLN B 1 36 ? 32.064 -1.594 -40.444 1.00 59.80 33 GLN A O 1
ATOM 4631 N N . SER B 1 37 ? 32.128 -3.341 -38.984 1.00 65.99 34 SER A N 1
ATOM 4632 C CA . SER B 1 37 ? 31.090 -4.177 -39.580 1.00 59.12 34 SER A CA 1
ATOM 4633 C C . SER B 1 37 ? 29.819 -4.077 -38.733 1.00 57.89 34 SER A C 1
ATOM 4634 O O . SER B 1 37 ? 29.921 -4.013 -37.485 1.00 52.36 34 SER A O 1
ATOM 4637 N N . THR B 1 38 ? 28.653 -4.041 -39.421 1.00 66.84 35 THR A N 1
ATOM 4638 C CA . THR B 1 38 ? 27.319 -4.092 -38.795 1.00 66.70 35 THR A CA 1
ATOM 4639 C C . THR B 1 38 ? 26.560 -5.369 -39.206 1.00 56.52 35 THR A C 1
ATOM 4640 O O . THR B 1 38 ? 25.349 -5.470 -39.006 1.00 55.17 35 THR A O 1
ATOM 4644 N N . ASP B 1 39 ? 27.266 -6.350 -39.802 1.00 55.73 36 ASP A N 1
ATOM 4645 C CA . ASP B 1 39 ? 26.647 -7.610 -40.239 1.00 57.14 36 ASP A CA 1
ATOM 4646 C C . ASP B 1 39 ? 26.458 -8.567 -39.040 1.00 49.19 36 ASP A C 1
ATOM 4647 O O . ASP B 1 39 ? 27.447 -8.999 -38.444 1.00 55.81 36 ASP A O 1
ATOM 4652 N N . PRO B 1 40 ? 25.218 -8.838 -38.552 1.00 47.56 37 PRO A N 1
ATOM 4653 C CA . PRO B 1 40 ? 24.983 -9.632 -37.329 1.00 55.72 37 PRO A CA 1
ATOM 4654 C C . PRO B 1 40 ? 25.269 -11.127 -37.494 1.00 56.30 37 PRO A C 1
ATOM 4655 O O . PRO B 1 40 ? 25.233 -11.854 -36.493 1.00 45.71 37 PRO A O 1
ATOM 4659 N N . SER B 1 41 ? 25.530 -11.547 -38.763 1.00 51.17 38 SER A N 1
ATOM 4660 C CA . SER B 1 41 ? 26.152 -12.835 -39.052 1.00 56.26 38 SER A CA 1
ATOM 4661 C C . SER B 1 41 ? 27.673 -12.902 -38.764 1.00 48.71 38 SER A C 1
ATOM 4662 O O . SER B 1 41 ? 28.177 -13.996 -38.578 1.00 62.05 38 SER A O 1
ATOM 4665 N N . GLU B 1 42 ? 28.402 -11.787 -38.590 1.00 54.44 39 GLU A N 1
ATOM 4666 C CA . GLU B 1 42 ? 29.827 -11.773 -38.240 1.00 53.96 39 GLU A CA 1
ATOM 4667 C C . GLU B 1 42 ? 30.071 -11.092 -36.894 1.00 57.80 39 GLU A C 1
ATOM 4668 O O . GLU B 1 42 ? 31.153 -11.201 -36.347 1.00 53.67 39 GLU A O 1
ATOM 4674 N N . VAL B 1 43 ? 29.124 -10.293 -36.379 1.00 62.14 40 VAL A N 1
ATOM 4675 C CA . VAL B 1 43 ? 29.453 -9.400 -35.270 1.00 58.28 40 VAL A CA 1
ATOM 4676 C C . VAL B 1 43 ? 28.735 -9.908 -34.032 1.00 46.49 40 VAL A C 1
ATOM 4677 O O . VAL B 1 43 ? 27.556 -10.230 -34.093 1.00 49.61 40 VAL A O 1
ATOM 4681 N N . PRO B 1 44 ? 29.414 -10.021 -32.873 1.00 48.51 41 PRO A N 1
ATOM 4682 C CA . PRO B 1 44 ? 28.721 -10.344 -31.614 1.00 55.35 41 PRO A CA 1
ATOM 4683 C C . PRO B 1 44 ? 27.591 -9.349 -31.298 1.00 63.35 41 PRO A C 1
ATOM 4684 O O . PRO B 1 44 ? 27.755 -8.124 -31.430 1.00 57.60 41 PRO A O 1
ATOM 4688 N N . THR B 1 45 ? 26.454 -9.917 -30.881 1.00 50.38 42 THR A N 1
ATOM 4689 C CA . THR B 1 45 ? 25.284 -9.168 -30.497 1.00 43.02 42 THR A CA 1
ATOM 4690 C C . THR B 1 45 ? 25.647 -8.106 -29.473 1.00 42.98 42 THR A C 1
ATOM 4691 O O . THR B 1 45 ? 25.033 -7.037 -29.465 1.00 48.26 42 THR A O 1
ATOM 4695 N N . ALA B 1 46 ? 26.615 -8.390 -28.595 1.00 49.05 43 ALA A N 1
ATOM 4696 C CA . ALA B 1 46 ? 27.022 -7.458 -27.523 1.00 49.38 43 ALA A CA 1
ATOM 4697 C C . ALA B 1 46 ? 27.619 -6.173 -28.095 1.00 43.80 43 ALA A C 1
ATOM 4698 O O . ALA B 1 46 ? 27.503 -5.108 -27.501 1.00 45.88 43 ALA A O 1
ATOM 4700 N N . ASP B 1 47 ? 28.214 -6.285 -29.278 1.00 51.59 44 ASP A N 1
ATOM 4701 C CA . ASP B 1 47 ? 28.816 -5.162 -29.995 1.00 57.78 44 ASP A CA 1
ATOM 4702 C C . ASP B 1 47 ? 27.837 -4.336 -30.823 1.00 49.10 44 ASP A C 1
ATOM 4703 O O . ASP B 1 47 ? 28.234 -3.321 -31.395 1.00 53.09 44 ASP A O 1
ATOM 4708 N N . LEU B 1 48 ? 26.600 -4.823 -30.901 1.00 46.60 45 LEU A N 1
ATOM 4709 C CA . LEU B 1 48 ? 25.511 -4.249 -31.671 1.00 45.69 45 LEU A CA 1
ATOM 4710 C C . LEU B 1 48 ? 24.434 -3.638 -30.773 1.00 45.79 45 LEU A C 1
ATOM 4711 O O . LEU B 1 48 ? 23.694 -2.758 -31.266 1.00 47.53 45 LEU A O 1
ATOM 4716 N N . VAL B 1 49 ? 24.321 -4.162 -29.522 1.00 43.50 46 VAL A N 1
ATOM 4717 C CA . VAL B 1 49 ? 23.251 -3.800 -28.605 1.00 41.34 46 VAL A CA 1
ATOM 4718 C C . VAL B 1 49 ? 23.821 -3.765 -27.203 1.00 42.38 46 VAL A C 1
ATOM 4719 O O . VAL B 1 49 ? 24.476 -4.725 -26.771 1.00 44.59 46 VAL A O 1
ATOM 4723 N N . ASN B 1 50 ? 23.433 -2.711 -26.476 1.00 42.86 47 ASN A N 1
ATOM 4724 C CA . ASN B 1 50 ? 23.606 -2.675 -25.031 1.00 46.48 47 ASN A CA 1
ATOM 4725 C C . ASN B 1 50 ? 22.450 -3.397 -24.333 1.00 46.54 47 ASN A C 1
ATOM 4726 O O . ASN B 1 50 ? 21.275 -3.177 -24.647 1.00 42.55 47 ASN A O 1
ATOM 4731 N N . VAL B 1 51 ? 22.778 -4.243 -23.359 1.00 49.47 48 VAL A N 1
ATOM 4732 C CA . VAL B 1 51 ? 21.792 -5.094 -22.709 1.00 40.69 48 VAL A CA 1
ATOM 4733 C C . VAL B 1 51 ? 22.195 -5.107 -21.250 1.00 44.95 48 VAL A C 1
ATOM 4734 O O . VAL B 1 51 ? 23.374 -5.271 -20.952 1.00 44.52 48 VAL A O 1
ATOM 4738 N N . TRP B 1 52 ? 21.225 -4.876 -20.374 1.00 37.63 49 TRP A N 1
ATOM 4739 C CA . TRP B 1 52 ? 21.502 -4.875 -18.955 1.00 41.57 49 TRP A CA 1
ATOM 4740 C C . TRP B 1 52 ? 20.220 -5.219 -18.230 1.00 38.47 49 TRP A C 1
ATOM 4741 O O . TRP B 1 52 ? 19.153 -5.181 -18.839 1.00 45.88 49 TRP A O 1
ATOM 4752 N N . CYS B 1 53 ? 20.323 -5.466 -16.933 1.00 39.43 50 CYS A N 1
ATOM 4753 C CA . CYS B 1 53 ? 19.121 -5.796 -16.186 1.00 48.19 50 CYS A CA 1
ATOM 4754 C C . CYS B 1 53 ? 18.769 -4.682 -15.201 1.00 55.38 50 CYS A C 1
ATOM 4755 O O . CYS B 1 53 ? 19.642 -3.931 -14.744 1.00 45.87 50 CYS A O 1
ATOM 4758 N N . MET B 1 54 ? 17.463 -4.619 -14.875 1.00 44.73 51 MET A N 1
ATOM 4759 C CA . MET B 1 54 ? 16.969 -3.619 -13.963 1.00 47.55 51 MET A CA 1
ATOM 4760 C C . MET B 1 54 ? 16.041 -4.332 -12.991 1.00 40.31 51 MET A C 1
ATOM 4761 O O . MET B 1 54 ? 15.437 -5.335 -13.360 1.00 50.95 51 MET A O 1
ATOM 4766 N N . PRO B 1 55 ? 15.907 -3.808 -11.754 1.00 43.61 52 PRO A N 1
ATOM 4767 C CA . PRO B 1 55 ? 14.930 -4.298 -10.781 1.00 48.34 52 PRO A CA 1
ATOM 4768 C C . PRO B 1 55 ? 13.466 -4.123 -11.170 1.00 47.26 52 PRO A C 1
ATOM 4769 O O . PRO B 1 55 ? 13.107 -3.247 -11.938 1.00 45.94 52 PRO A O 1
ATOM 4773 N N . ASN B 1 56 ? 12.615 -4.966 -10.562 1.00 46.15 53 ASN A N 1
ATOM 4774 C CA . ASN B 1 56 ? 11.194 -4.948 -10.844 1.00 43.82 53 ASN A CA 1
ATOM 4775 C C . ASN B 1 56 ? 10.486 -3.716 -10.272 1.00 44.41 53 ASN A C 1
ATOM 4776 O O . ASN B 1 56 ? 9.307 -3.607 -10.535 1.00 51.75 53 ASN A O 1
ATOM 4781 N N . THR B 1 57 ? 11.126 -2.851 -9.444 1.00 42.77 54 THR A N 1
ATOM 4782 C CA . THR B 1 57 ? 10.451 -1.647 -8.974 1.00 42.23 54 THR A CA 1
ATOM 4783 C C . THR B 1 57 ? 10.823 -0.354 -9.738 1.00 40.16 54 THR A C 1
ATOM 4784 O O . THR B 1 57 ? 10.378 0.734 -9.351 1.00 46.24 54 THR A O 1
ATOM 4788 N N . VAL B 1 58 ? 11.637 -0.425 -10.789 1.00 35.14 55 VAL A N 1
ATOM 4789 C CA . VAL B 1 58 ? 11.860 0.741 -11.622 1.00 38.81 55 VAL A CA 1
ATOM 4790 C C . VAL B 1 58 ? 10.881 0.778 -12.826 1.00 48.20 55 VAL A C 1
ATOM 4791 O O . VAL B 1 58 ? 10.566 -0.209 -13.507 1.00 48.86 55 VAL A O 1
ATOM 4795 N N . ASN B 1 59 ? 10.339 1.956 -13.110 1.00 44.55 56 ASN A N 1
ATOM 4796 C CA . ASN B 1 59 ? 9.590 2.126 -14.343 1.00 45.10 56 ASN A CA 1
ATOM 4797 C C . ASN B 1 59 ? 10.615 2.571 -15.366 1.00 38.36 56 ASN A C 1
ATOM 4798 O O . ASN B 1 59 ? 10.956 3.725 -15.389 1.00 42.72 56 ASN A O 1
ATOM 4803 N N . VAL B 1 60 ? 11.044 1.667 -16.228 1.00 43.18 57 VAL A N 1
ATOM 4804 C CA . VAL B 1 60 ? 12.192 1.902 -17.080 1.00 40.68 57 VAL A CA 1
ATOM 4805 C C . VAL B 1 60 ? 11.782 2.577 -18.389 1.00 49.86 57 VAL A C 1
ATOM 4806 O O . VAL B 1 60 ? 11.261 1.904 -19.279 1.00 46.82 57 VAL A O 1
ATOM 4810 N N . GLY B 1 61 ? 12.096 3.887 -18.520 1.00 52.50 58 GLY A N 1
ATOM 4811 C CA . GLY B 1 61 ? 11.648 4.673 -19.654 1.00 52.20 58 GLY A CA 1
ATOM 4812 C C . GLY B 1 61 ? 12.536 4.451 -20.866 1.00 50.25 58 GLY A C 1
ATOM 4813 O O . GLY B 1 61 ? 13.589 3.858 -20.717 1.00 50.21 58 GLY A O 1
ATOM 4814 N N . SER B 1 62 ? 12.154 5.070 -21.993 1.00 54.61 59 SER A N 1
ATOM 4815 C CA . SER B 1 62 ? 12.822 4.969 -23.283 1.00 47.09 59 SER A CA 1
ATOM 4816 C C . SER B 1 62 ? 14.220 5.599 -23.304 1.00 45.28 59 SER A C 1
ATOM 4817 O O . SER B 1 62 ? 14.978 5.341 -24.235 1.00 49.74 59 SER A O 1
ATOM 4820 N N . GLN B 1 63 ? 14.598 6.419 -22.310 1.00 47.67 60 GLN A N 1
ATOM 4821 C CA . GLN B 1 63 ? 15.922 7.051 -22.307 1.00 42.56 60 GLN A CA 1
ATOM 4822 C C . GLN B 1 63 ? 16.749 6.644 -21.083 1.00 39.66 60 GLN A C 1
ATOM 4823 O O . GLN B 1 63 ? 17.778 7.203 -20.781 1.00 49.19 60 GLN A O 1
ATOM 4829 N N . GLU B 1 64 ? 16.345 5.608 -20.396 1.00 42.60 61 GLU A N 1
ATOM 4830 C CA . GLU B 1 64 ? 17.212 4.973 -19.431 1.00 42.95 61 GLU A CA 1
ATOM 4831 C C . GLU B 1 64 ? 18.513 4.607 -20.113 1.00 45.10 61 GLU A C 1
ATOM 4832 O O . GLU B 1 64 ? 18.543 3.991 -21.198 1.00 42.38 61 GLU A O 1
ATOM 4838 N N . THR B 1 65 ? 19.556 4.946 -19.350 1.00 50.24 62 THR A N 1
ATOM 4839 C CA . THR B 1 65 ? 20.923 4.950 -19.807 1.00 56.02 62 THR A CA 1
ATOM 4840 C C . THR B 1 65 ? 21.557 3.571 -19.560 1.00 51.20 62 THR A C 1
ATOM 4841 O O . THR B 1 65 ? 21.366 2.989 -18.495 1.00 54.51 62 THR A O 1
ATOM 4845 N N . PRO B 1 66 ? 22.366 2.996 -20.496 1.00 51.10 63 PRO A N 1
ATOM 4846 C CA . PRO B 1 66 ? 22.991 1.679 -20.297 1.00 55.30 63 PRO A CA 1
ATOM 4847 C C . PRO B 1 66 ? 23.878 1.516 -19.074 1.00 49.34 63 PRO A C 1
ATOM 4848 O O . PRO B 1 66 ? 24.406 2.483 -18.552 1.00 54.85 63 PRO A O 1
ATOM 4852 N N . ARG B 1 67 ? 23.953 0.258 -18.620 1.00 66.95 64 ARG A N 1
ATOM 4853 C CA . ARG B 1 67 ? 24.780 -0.207 -17.517 1.00 57.77 64 ARG A CA 1
ATOM 4854 C C . ARG B 1 67 ? 25.516 -1.441 -17.997 1.00 49.65 64 ARG A C 1
ATOM 4855 O O . ARG B 1 67 ? 25.108 -2.045 -18.996 1.00 45.82 64 ARG A O 1
ATOM 4863 N N . ALA B 1 68 ? 26.552 -1.816 -17.254 1.00 55.81 65 ALA A N 1
ATOM 4864 C CA . ALA B 1 68 ? 27.247 -3.057 -17.562 1.00 65.06 65 ALA A CA 1
ATOM 4865 C C . ALA B 1 68 ? 26.347 -4.241 -17.197 1.00 56.78 65 ALA A C 1
ATOM 4866 O O . ALA B 1 68 ? 25.729 -4.248 -16.129 1.00 50.60 65 ALA A O 1
ATOM 4868 N N . LEU B 1 69 ? 26.239 -5.220 -18.136 1.00 65.05 66 LEU A N 1
ATOM 4869 C CA . LEU B 1 69 ? 25.595 -6.519 -17.869 1.00 64.65 66 LEU A CA 1
ATOM 4870 C C . LEU B 1 69 ? 26.259 -7.263 -16.687 1.00 58.11 66 LEU A C 1
ATOM 4871 O O . LEU B 1 69 ? 27.445 -7.531 -16.751 1.00 57.44 66 LEU A O 1
ATOM 4876 N N . GLU B 1 70 ? 25.519 -7.589 -15.616 1.00 68.44 67 GLU A N 1
ATOM 4877 C CA . GLU B 1 70 ? 25.946 -8.472 -14.521 1.00 68.36 67 GLU A CA 1
ATOM 4878 C C . GLU B 1 70 ? 25.144 -9.783 -14.517 1.00 67.20 67 GLU A C 1
ATOM 4879 O O . GLU B 1 70 ? 24.194 -9.999 -15.261 1.00 71.56 67 GLU A O 1
ATOM 4885 N N . PRO B 1 71 ? 25.433 -10.756 -13.646 1.00 78.61 68 PRO A N 1
ATOM 4886 C CA . PRO B 1 71 ? 24.520 -11.896 -13.528 1.00 81.22 68 PRO A CA 1
ATOM 4887 C C . PRO B 1 71 ? 23.347 -11.506 -12.630 1.00 62.71 68 PRO A C 1
ATOM 4888 O O . PRO B 1 71 ? 23.501 -10.630 -11.800 1.00 59.50 68 PRO A O 1
ATOM 4892 N N . ILE B 1 72 ? 22.210 -12.193 -12.780 1.00 55.78 69 ILE A N 1
ATOM 4893 C CA . ILE B 1 72 ? 21.003 -11.963 -12.002 1.00 58.51 69 ILE A CA 1
ATOM 4894 C C . ILE B 1 72 ? 20.906 -13.007 -10.893 1.00 55.58 69 ILE A C 1
ATOM 4895 O O . ILE B 1 72 ? 20.884 -14.185 -11.186 1.00 62.95 69 ILE A O 1
ATOM 4900 N N . ASN B 1 73 ? 20.717 -12.542 -9.658 1.00 55.03 70 ASN A N 1
ATOM 4901 C CA . ASN B 1 73 ? 20.618 -13.360 -8.466 1.00 61.42 70 ASN A CA 1
ATOM 4902 C C . ASN B 1 73 ? 19.297 -13.034 -7.797 1.00 50.98 70 ASN A C 1
ATOM 4903 O O . ASN B 1 73 ? 19.179 -11.942 -7.312 1.00 59.32 70 ASN A O 1
ATOM 4908 N N . LEU B 1 74 ? 18.373 -13.997 -7.684 1.00 53.59 71 LEU A N 1
ATOM 4909 C CA . LEU B 1 74 ? 17.025 -13.794 -7.168 1.00 50.48 71 LEU A CA 1
ATOM 4910 C C . LEU B 1 74 ? 16.761 -14.731 -6.013 1.00 53.35 71 LEU A C 1
ATOM 4911 O O . LEU B 1 74 ? 17.493 -15.667 -5.744 1.00 55.56 71 LEU A O 1
ATOM 4916 N N . LEU B 1 75 ? 15.626 -14.481 -5.399 1.00 52.07 72 LEU A N 1
ATOM 4917 C CA . LEU B 1 75 ? 15.159 -15.256 -4.283 1.00 54.51 72 LEU A CA 1
ATOM 4918 C C . LEU B 1 75 ? 13.629 -15.346 -4.341 1.00 51.33 72 LEU A C 1
ATOM 4919 O O . LEU B 1 75 ? 12.902 -14.389 -4.632 1.00 58.56 72 LEU A O 1
ATOM 4924 N N . ALA B 1 76 ? 13.130 -16.539 -4.086 1.00 50.78 73 ALA A N 1
ATOM 4925 C CA . ALA B 1 76 ? 11.701 -16.777 -4.117 1.00 52.27 73 ALA A CA 1
ATOM 4926 C C . ALA B 1 76 ? 11.407 -17.989 -3.236 1.00 60.32 73 ALA A C 1
ATOM 4927 O O . ALA B 1 76 ? 12.132 -18.982 -3.300 1.00 70.84 73 ALA A O 1
ATOM 4929 N N . ALA B 1 77 ? 10.363 -17.872 -2.403 1.00 65.69 74 ALA A N 1
ATOM 4930 C CA . ALA B 1 77 ? 9.665 -18.977 -1.757 1.00 65.08 74 ALA A CA 1
ATOM 4931 C C . ALA B 1 77 ? 8.852 -19.814 -2.761 1.00 61.65 74 ALA A C 1
ATOM 4932 O O . ALA B 1 77 ? 8.723 -19.471 -3.939 1.00 51.81 74 ALA A O 1
ATOM 4934 N N . ARG B 1 78 ? 8.232 -20.893 -2.253 1.00 55.54 75 ARG A N 1
ATOM 4935 C CA . ARG B 1 78 ? 7.233 -21.637 -3.004 1.00 59.98 75 ARG A CA 1
ATOM 4936 C C . ARG B 1 78 ? 5.940 -20.806 -3.003 1.00 55.67 75 ARG A C 1
ATOM 4937 O O . ARG B 1 78 ? 5.710 -20.045 -2.054 1.00 44.57 75 ARG A O 1
ATOM 4945 N N . ASN B 1 79 ? 5.175 -20.900 -4.118 1.00 49.05 76 ASN A N 1
ATOM 4946 C CA . ASN B 1 79 ? 3.939 -20.151 -4.330 1.00 47.60 76 ASN A CA 1
ATOM 4947 C C . ASN B 1 79 ? 4.209 -18.629 -4.433 1.00 50.38 76 ASN A C 1
ATOM 4948 O O . ASN B 1 79 ? 3.430 -17.835 -3.947 1.00 54.15 76 ASN A O 1
ATOM 4953 N N . GLU B 1 80 ? 5.332 -18.216 -5.060 1.00 47.10 77 GLU A N 1
ATOM 4954 C CA . GLU B 1 80 ? 5.841 -16.844 -5.080 1.00 53.23 77 GLU A CA 1
ATOM 4955 C C . GLU B 1 80 ? 6.153 -16.540 -6.543 1.00 49.89 77 GLU A C 1
ATOM 4956 O O . GLU B 1 80 ? 6.659 -17.420 -7.240 1.00 54.09 77 GLU A O 1
ATOM 4962 N N . ARG B 1 81 ? 5.816 -15.312 -6.991 1.00 47.03 78 ARG A N 1
ATOM 4963 C CA . ARG B 1 81 ? 6.289 -14.762 -8.255 1.00 41.66 78 ARG A CA 1
ATOM 4964 C C . ARG B 1 81 ? 7.411 -13.790 -7.998 1.00 41.30 78 ARG A C 1
ATOM 4965 O O . ARG B 1 81 ? 7.203 -12.883 -7.193 1.00 53.20 78 ARG A O 1
ATOM 4973 N N . GLU B 1 82 ? 8.579 -13.998 -8.644 1.00 50.57 79 GLU A N 1
ATOM 4974 C CA . GLU B 1 82 ? 9.703 -13.043 -8.584 1.00 55.99 79 GLU A CA 1
ATOM 4975 C C . GLU B 1 82 ? 10.067 -12.537 -9.997 1.00 46.78 79 GLU A C 1
ATOM 4976 O O . GLU B 1 82 ? 9.829 -13.220 -10.969 1.00 49.56 79 GLU A O 1
ATOM 4982 N N . SER B 1 83 ? 10.586 -11.299 -10.126 1.00 51.95 80 SER A N 1
ATOM 4983 C CA . SER B 1 83 ? 10.676 -10.580 -11.400 1.00 41.63 80 SER A CA 1
ATOM 4984 C C . SER B 1 83 ? 11.942 -9.733 -11.515 1.00 43.43 80 SER A C 1
ATOM 4985 O O . SER B 1 83 ? 12.571 -9.248 -10.540 1.00 43.72 80 SER A O 1
ATOM 4988 N N . PHE B 1 84 ? 12.361 -9.578 -12.773 1.00 42.34 81 PHE A N 1
ATOM 4989 C CA . PHE B 1 84 ? 13.375 -8.585 -13.089 1.00 45.71 81 PHE A CA 1
ATOM 4990 C C . PHE B 1 84 ? 13.047 -8.063 -14.474 1.00 41.57 81 PHE A C 1
ATOM 4991 O O . PHE B 1 84 ? 12.073 -8.534 -15.012 1.00 42.76 81 PHE A O 1
ATOM 4999 N N . GLN B 1 85 ? 13.786 -7.056 -14.996 1.00 41.72 82 GLN A N 1
ATOM 5000 C CA . GLN B 1 85 ? 13.609 -6.675 -16.391 1.00 37.14 82 GLN A CA 1
ATOM 5001 C C . GLN B 1 85 ? 14.936 -6.640 -17.130 1.00 38.14 82 GLN A C 1
ATOM 5002 O O . GLN B 1 85 ? 16.022 -6.609 -16.552 1.00 39.13 82 GLN A O 1
ATOM 5008 N N . ILE B 1 86 ? 14.816 -6.677 -18.433 1.00 38.95 83 ILE A N 1
ATOM 5009 C CA . ILE B 1 86 ? 15.960 -6.674 -19.313 1.00 44.14 83 ILE A CA 1
ATOM 5010 C C . ILE B 1 86 ? 15.793 -5.444 -20.191 1.00 47.16 83 ILE A C 1
ATOM 5011 O O . ILE B 1 86 ? 14.857 -5.421 -20.997 1.00 38.04 83 ILE A O 1
ATOM 5016 N N . ALA B 1 87 ? 16.746 -4.505 -20.085 1.00 50.73 84 ALA A N 1
ATOM 5017 C CA . ALA B 1 87 ? 16.751 -3.339 -20.952 1.00 52.14 84 ALA A CA 1
ATOM 5018 C C . ALA B 1 87 ? 17.695 -3.600 -22.112 1.00 42.16 84 ALA A C 1
ATOM 5019 O O . ALA B 1 87 ? 18.710 -4.235 -21.943 1.00 45.79 84 ALA A O 1
ATOM 5021 N N . MET B 1 88 ? 17.353 -3.091 -23.275 1.00 41.84 85 MET A N 1
ATOM 5022 C CA . MET B 1 88 ? 18.153 -3.216 -24.474 1.00 43.64 85 MET A CA 1
ATOM 5023 C C . MET B 1 88 ? 18.117 -1.889 -25.293 1.00 46.24 85 MET A C 1
ATOM 5024 O O . MET B 1 88 ? 17.069 -1.299 -25.551 1.00 41.37 85 MET A O 1
ATOM 5029 N N . ARG B 1 89 ? 19.287 -1.364 -25.672 1.00 40.47 86 ARG A N 1
ATOM 5030 C CA . ARG B 1 89 ? 19.390 -0.133 -26.407 1.00 38.09 86 ARG A CA 1
ATOM 5031 C C . ARG B 1 89 ? 20.416 -0.328 -27.515 1.00 43.00 86 ARG A C 1
ATOM 5032 O O . ARG B 1 89 ? 21.564 -0.682 -27.259 1.00 44.54 86 ARG A O 1
ATOM 5040 N N . PRO B 1 90 ? 19.995 -0.169 -28.784 1.00 36.02 87 PRO A N 1
ATOM 5041 C CA . PRO B 1 90 ? 20.854 -0.410 -29.908 1.00 35.35 87 PRO A CA 1
ATOM 5042 C C . PRO B 1 90 ? 22.029 0.554 -29.846 1.00 38.29 87 PRO A C 1
ATOM 5043 O O . PRO B 1 90 ? 21.826 1.752 -29.529 1.00 40.28 87 PRO A O 1
ATOM 5047 N N . LYS B 1 91 ? 23.190 0.020 -30.287 1.00 32.91 88 LYS A N 1
ATOM 5048 C CA . LYS B 1 91 ? 24.356 0.845 -30.465 1.00 38.43 88 LYS A CA 1
ATOM 5049 C C . LYS B 1 91 ? 24.562 1.277 -31.922 1.00 42.36 88 LYS A C 1
ATOM 5050 O O . LYS B 1 91 ? 25.303 2.230 -32.143 1.00 49.60 88 LYS A O 1
ATOM 5056 N N . VAL B 1 92 ? 23.993 0.538 -32.899 1.00 43.41 89 VAL A N 1
ATOM 5057 C CA . VAL B 1 92 ? 24.189 0.787 -34.334 1.00 39.82 89 VAL A CA 1
ATOM 5058 C C . VAL B 1 92 ? 22.961 0.252 -35.068 1.00 37.57 89 VAL A C 1
ATOM 5059 O O . VAL B 1 92 ? 22.089 -0.339 -34.445 1.00 41.46 89 VAL A O 1
ATOM 5063 N N . SER B 1 93 ? 22.937 0.398 -36.392 1.00 40.58 90 SER A N 1
ATOM 5064 C CA . SER B 1 93 ? 21.905 -0.236 -37.196 1.00 50.42 90 SER A CA 1
ATOM 5065 C C . SER B 1 93 ? 22.482 -1.515 -37.833 1.00 57.32 90 SER A C 1
ATOM 5066 O O . SER B 1 93 ? 23.494 -1.449 -38.542 1.00 58.20 90 SER A O 1
ATOM 5069 N N . TRP B 1 94 ? 21.938 -2.703 -37.477 1.00 54.37 91 TRP A N 1
ATOM 5070 C CA . TRP B 1 94 ? 22.310 -3.933 -38.163 1.00 49.48 91 TRP A CA 1
ATOM 5071 C C . TRP B 1 94 ? 21.277 -4.349 -39.204 1.00 52.97 91 TRP A C 1
ATOM 5072 O O . TRP B 1 94 ? 21.414 -5.391 -39.819 1.00 59.34 91 TRP A O 1
ATOM 5083 N N . ALA B 1 95 ? 20.271 -3.521 -39.433 1.00 50.46 92 ALA A N 1
ATOM 5084 C CA . ALA B 1 95 ? 19.391 -3.664 -40.579 1.00 45.00 92 ALA A CA 1
ATOM 5085 C C . ALA B 1 95 ? 19.279 -2.290 -41.235 1.00 57.66 92 ALA A C 1
ATOM 5086 O O . ALA B 1 95 ? 18.418 -1.456 -40.898 1.00 50.82 92 ALA A O 1
ATOM 5088 N N . ALA B 1 96 ? 20.234 -2.066 -42.156 1.00 70.81 93 ALA A N 1
ATOM 5089 C CA . ALA B 1 96 ? 20.386 -0.818 -42.900 1.00 59.76 93 ALA A CA 1
ATOM 5090 C C . ALA B 1 96 ? 18.998 -0.266 -43.247 1.00 67.65 93 ALA A C 1
ATOM 5091 O O . ALA B 1 96 ? 18.742 0.923 -43.028 1.00 70.40 93 ALA A O 1
ATOM 5093 N N . SER B 1 97 ? 18.137 -1.145 -43.792 1.00 62.60 94 SER A N 1
ATOM 5094 C CA . SER B 1 97 ? 16.877 -0.748 -44.405 1.00 71.67 94 SER A CA 1
ATOM 5095 C C . SER B 1 97 ? 15.786 -0.360 -43.393 1.00 63.67 94 SER A C 1
ATOM 5096 O O . SER B 1 97 ? 15.101 0.630 -43.611 1.00 62.85 94 SER A O 1
ATOM 5099 N N . SER B 1 98 ? 15.666 -1.136 -42.297 1.00 67.66 95 SER A N 1
ATOM 5100 C CA . SER B 1 98 ? 14.649 -1.005 -41.261 1.00 75.03 95 SER A CA 1
ATOM 5101 C C . SER B 1 98 ? 15.295 -0.875 -39.876 1.00 68.51 95 SER A C 1
ATOM 5102 O O . SER B 1 98 ? 15.181 -1.784 -39.045 1.00 68.91 95 SER A O 1
ATOM 5105 N N . PRO B 1 99 ? 15.979 0.263 -39.565 1.00 61.90 96 PRO A N 1
ATOM 5106 C CA . PRO B 1 99 ? 16.765 0.341 -38.321 1.00 53.52 96 PRO A CA 1
ATOM 5107 C C . PRO B 1 99 ? 15.905 0.270 -37.050 1.00 49.79 96 PRO A C 1
ATOM 5108 O O . PRO B 1 99 ? 14.737 0.670 -37.080 1.00 45.08 96 PRO A O 1
ATOM 5112 N N . SER B 1 100 ? 16.485 -0.171 -35.909 1.00 45.32 97 SER A N 1
ATOM 5113 C CA . SER B 1 100 ? 17.897 -0.529 -35.757 1.00 43.74 97 SER A CA 1
ATOM 5114 C C . SER B 1 100 ? 18.115 -1.962 -36.279 1.00 46.08 97 SER A C 1
ATOM 5115 O O . SER B 1 100 ? 19.125 -2.224 -36.929 1.00 44.42 97 SER A O 1
ATOM 5118 N N . GLY B 1 101 ? 17.179 -2.867 -35.910 1.00 44.11 98 GLY A N 1
ATOM 5119 C CA . GLY B 1 101 ? 17.044 -4.251 -36.345 1.00 37.86 98 GLY A CA 1
ATOM 5120 C C . GLY B 1 101 ? 16.140 -5.031 -35.380 1.00 43.91 98 GLY A C 1
ATOM 5121 O O . GLY B 1 101 ? 15.750 -4.583 -34.303 1.00 40.07 98 GLY A O 1
ATOM 5122 N N . ILE B 1 102 ? 15.855 -6.264 -35.753 1.00 52.05 99 ILE A N 1
ATOM 5123 C CA . ILE B 1 102 ? 15.225 -7.233 -34.876 1.00 50.84 99 ILE A CA 1
ATOM 5124 C C . ILE B 1 102 ? 16.243 -7.981 -34.007 1.00 44.40 99 ILE A C 1
ATOM 5125 O O . ILE B 1 102 ? 17.325 -8.320 -34.489 1.00 43.60 99 ILE A O 1
ATOM 5130 N N . VAL B 1 103 ? 15.821 -8.352 -32.787 1.00 43.66 100 VAL A N 1
ATOM 5131 C CA . VAL B 1 103 ? 16.494 -9.357 -31.983 1.00 42.46 100 VAL A CA 1
ATOM 5132 C C . VAL B 1 103 ? 15.560 -10.515 -31.683 1.00 41.88 100 VAL A C 1
ATOM 5133 O O . VAL B 1 103 ? 14.406 -10.304 -31.405 1.00 47.23 100 VAL A O 1
ATOM 5137 N N . GLN B 1 104 ? 16.111 -11.724 -31.623 1.00 43.54 101 GLN A N 1
ATOM 5138 C CA . GLN B 1 104 ? 15.412 -12.884 -31.109 1.00 45.88 101 GLN A CA 1
ATOM 5139 C C . GLN B 1 104 ? 15.768 -13.143 -29.641 1.00 46.05 101 GLN A C 1
ATOM 5140 O O . GLN B 1 104 ? 16.896 -12.972 -29.209 1.00 54.81 101 GLN A O 1
ATOM 5146 N N . VAL B 1 105 ? 14.754 -13.484 -28.850 1.00 44.84 102 VAL A N 1
ATOM 5147 C CA . VAL B 1 105 ? 14.924 -13.770 -27.441 1.00 55.26 102 VAL A CA 1
ATOM 5148 C C . VAL B 1 105 ? 14.471 -15.211 -27.238 1.00 57.68 102 VAL A C 1
ATOM 5149 O O . VAL B 1 105 ? 13.314 -15.542 -27.547 1.00 62.37 102 VAL A O 1
ATOM 5153 N N . GLN B 1 106 ? 15.414 -16.019 -26.727 1.00 60.35 103 GLN A N 1
ATOM 5154 C CA . GLN B 1 106 ? 15.204 -17.420 -26.376 1.00 58.79 103 GLN A CA 1
ATOM 5155 C C . GLN B 1 106 ? 15.402 -17.556 -24.869 1.00 52.29 103 GLN A C 1
ATOM 5156 O O . GLN B 1 106 ? 16.398 -17.129 -24.306 1.00 55.21 103 GLN A O 1
ATOM 5162 N N . CYS B 1 107 ? 14.428 -18.116 -24.195 1.00 52.44 104 CYS A N 1
ATOM 5163 C CA . CYS B 1 107 ? 14.665 -18.526 -22.830 1.00 61.13 104 CYS A CA 1
ATOM 5164 C C . CYS B 1 107 ? 14.589 -20.058 -22.722 1.00 66.65 104 CYS A C 1
ATOM 5165 O O . CYS B 1 107 ? 13.982 -20.762 -23.569 1.00 54.53 104 CYS A O 1
ATOM 5168 N N . SER B 1 108 ? 15.237 -20.523 -21.635 1.00 69.87 105 SER A N 1
ATOM 5169 C CA . SER B 1 108 ? 15.501 -21.931 -21.374 1.00 64.23 105 SER A CA 1
ATOM 5170 C C . SER B 1 108 ? 15.096 -22.207 -19.919 1.00 72.20 105 SER A C 1
ATOM 5171 O O . SER B 1 108 ? 15.002 -21.269 -19.089 1.00 71.04 105 SER A O 1
ATOM 5174 N N . ASP B 1 109 ? 14.894 -23.512 -19.655 1.00 69.05 106 ASP A N 1
ATOM 5175 C CA . ASP B 1 109 ? 14.537 -24.055 -18.354 1.00 61.52 106 ASP A CA 1
ATOM 5176 C C . ASP B 1 109 ? 15.712 -23.820 -17.409 1.00 52.05 106 ASP A C 1
ATOM 5177 O O . ASP B 1 109 ? 16.868 -23.637 -17.822 1.00 51.91 106 ASP A O 1
ATOM 5182 N N . LEU B 1 110 ? 15.342 -23.719 -16.136 1.00 55.52 107 LEU A N 1
ATOM 5183 C CA . LEU B 1 110 ? 16.245 -23.510 -15.002 1.00 63.88 107 LEU A CA 1
ATOM 5184 C C . LEU B 1 110 ? 16.351 -24.840 -14.250 1.00 64.97 107 LEU A C 1
ATOM 5185 O O . LEU B 1 110 ? 15.318 -25.476 -14.017 1.00 55.65 107 LEU A O 1
ATOM 5190 N N . CYS B 1 111 ? 17.577 -25.197 -13.835 1.00 65.78 108 CYS A N 1
ATOM 5191 C CA . CYS B 1 111 ? 17.918 -26.530 -13.353 1.00 68.78 108 CYS A CA 1
ATOM 5192 C C . CYS B 1 111 ? 18.668 -26.384 -12.044 1.00 60.98 108 CYS A C 1
ATOM 5193 O O . CYS B 1 111 ? 19.567 -25.568 -12.031 1.00 67.72 108 CYS A O 1
ATOM 5196 N N . SER B 1 112 ? 18.312 -27.150 -10.988 1.00 74.01 109 SER A N 1
ATOM 5197 C CA . SER B 1 112 ? 19.096 -27.169 -9.747 1.00 83.09 109 SER A CA 1
ATOM 5198 C C . SER B 1 112 ? 20.122 -28.293 -9.819 1.00 87.72 109 SER A C 1
ATOM 5199 O O . SER B 1 112 ? 19.950 -29.225 -10.629 1.00 91.66 109 SER A O 1
ATOM 5202 N N . SER B 1 113 ? 21.157 -28.194 -8.953 1.00 88.34 110 SER A N 1
ATOM 5203 C CA . SER B 1 113 ? 22.252 -29.173 -8.922 1.00 97.19 110 SER A CA 1
ATOM 5204 C C . SER B 1 113 ? 21.769 -30.594 -8.581 1.00 79.23 110 SER A C 1
ATOM 5205 O O . SER B 1 113 ? 22.480 -31.516 -8.895 1.00 75.19 110 SER A O 1
ATOM 5208 N N . ALA B 1 114 ? 20.548 -30.784 -8.055 1.00 76.18 111 ALA A N 1
ATOM 5209 C CA . ALA B 1 114 ? 19.903 -32.089 -7.946 1.00 61.93 111 AL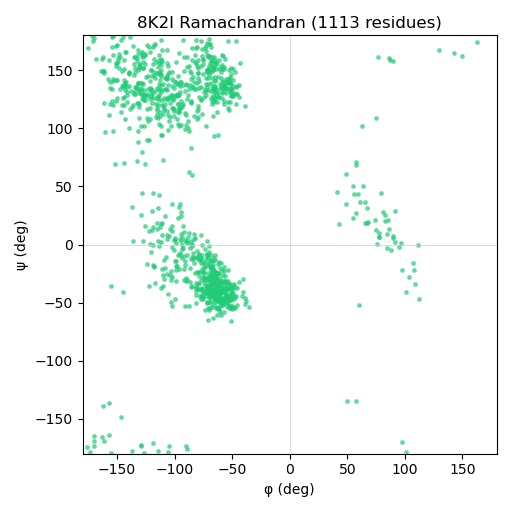A A CA 1
ATOM 5210 C C . ALA B 1 114 ? 19.042 -32.406 -9.168 1.00 63.71 111 ALA A C 1
ATOM 5211 O O . ALA B 1 114 ? 18.253 -33.348 -9.102 1.00 70.20 111 ALA A O 1
ATOM 5213 N N . GLY B 1 115 ? 19.125 -31.624 -10.255 1.00 61.44 112 GLY A N 1
ATOM 5214 C CA . GLY B 1 115 ? 18.366 -31.917 -11.469 1.00 71.22 112 GLY A CA 1
ATOM 5215 C C . GLY B 1 115 ? 16.866 -31.540 -11.457 1.00 81.88 112 GLY A C 1
ATOM 5216 O O . GLY B 1 115 ? 16.154 -31.842 -12.414 1.00 65.16 112 GLY A O 1
ATOM 5217 N N . ASP B 1 116 ? 16.333 -30.858 -10.427 1.00 79.95 113 ASP A N 1
ATOM 5218 C CA . ASP B 1 116 ? 14.974 -30.324 -10.509 1.00 73.88 113 ASP A CA 1
ATOM 5219 C C . ASP B 1 116 ? 14.871 -29.166 -11.540 1.00 75.73 113 ASP A C 1
ATOM 5220 O O . ASP B 1 116 ? 15.846 -28.490 -11.891 1.00 55.24 113 ASP A O 1
ATOM 5225 N N . ARG B 1 117 ? 13.653 -28.890 -12.029 1.00 72.19 114 ARG A N 1
ATOM 5226 C CA . ARG B 1 117 ? 13.469 -27.911 -13.096 1.00 73.42 114 ARG A CA 1
ATOM 5227 C C . ARG B 1 117 ? 12.374 -26.866 -12.806 1.00 73.89 114 ARG A C 1
ATOM 5228 O O . ARG B 1 117 ? 11.273 -27.195 -12.356 1.00 66.14 114 ARG A O 1
ATOM 5236 N N . LEU B 1 118 ? 12.667 -25.596 -13.160 1.00 71.77 115 LEU A N 1
ATOM 5237 C CA . LEU B 1 118 ? 11.626 -24.608 -13.407 1.00 59.80 115 LEU A CA 1
ATOM 5238 C C . LEU B 1 118 ? 11.510 -24.409 -14.899 1.00 51.84 115 LEU A C 1
ATOM 5239 O O . LEU B 1 118 ? 12.478 -24.135 -15.605 1.00 63.58 115 LEU A O 1
ATOM 5244 N N . VAL B 1 119 ? 10.293 -24.566 -15.363 1.00 55.21 116 VAL A N 1
ATOM 5245 C CA . VAL B 1 119 ? 10.048 -24.867 -16.753 1.00 57.80 116 VAL A CA 1
ATOM 5246 C C . VAL B 1 119 ? 9.479 -23.639 -17.451 1.00 70.29 116 VAL A C 1
ATOM 5247 O O . VAL B 1 119 ? 8.637 -22.922 -16.905 1.00 68.62 116 VAL A O 1
ATOM 5251 N N . VAL B 1 120 ? 9.902 -23.469 -18.707 1.00 61.22 117 VAL A N 1
ATOM 5252 C CA . VAL B 1 120 ? 9.410 -22.386 -19.525 1.00 56.36 117 VAL A CA 1
ATOM 5253 C C . VAL B 1 120 ? 7.869 -22.346 -19.558 1.00 64.93 117 VAL A C 1
ATOM 5254 O O . VAL B 1 120 ? 7.283 -21.314 -19.253 1.00 73.62 117 VAL A O 1
ATOM 5258 N N . GLY B 1 121 ? 7.122 -23.385 -19.901 1.00 74.41 118 GLY A N 1
ATOM 5259 C CA . GLY B 1 121 ? 5.682 -23.118 -19.918 1.00 92.49 118 GLY A CA 1
ATOM 5260 C C . GLY B 1 121 ? 5.198 -22.469 -18.601 1.00 102.16 118 GLY A C 1
ATOM 5261 O O . GLY B 1 121 ? 4.811 -21.291 -18.503 1.00 82.01 118 GLY A O 1
ATOM 5262 N N . GLN B 1 122 ? 5.293 -23.256 -17.531 1.00 92.67 119 GLN A N 1
ATOM 5263 C CA . GLN B 1 122 ? 4.446 -23.065 -16.374 1.00 79.73 119 GLN A CA 1
ATOM 5264 C C . GLN B 1 122 ? 4.960 -21.887 -15.567 1.00 71.31 119 GLN A C 1
ATOM 5265 O O . GLN B 1 122 ? 4.240 -21.092 -14.996 1.00 78.85 119 GLN A O 1
ATOM 5271 N N . SER B 1 123 ? 6.261 -21.809 -15.513 1.00 68.81 120 SER A N 1
ATOM 5272 C CA . SER B 1 123 ? 6.936 -21.075 -14.471 1.00 64.44 120 SER A CA 1
ATOM 5273 C C . SER B 1 123 ? 7.420 -19.709 -14.989 1.00 63.90 120 SER A C 1
ATOM 5274 O O . SER B 1 123 ? 7.206 -18.693 -14.329 1.00 63.02 120 SER A O 1
ATOM 5277 N N . LEU B 1 124 ? 8.170 -19.719 -16.103 1.00 58.28 121 LEU A N 1
ATOM 5278 C CA . LEU B 1 124 ? 8.878 -18.564 -16.649 1.00 61.02 121 LEU A CA 1
ATOM 5279 C C . LEU B 1 124 ? 8.049 -17.965 -17.780 1.00 63.23 121 LEU A C 1
ATOM 5280 O O . LEU B 1 124 ? 7.597 -18.681 -18.680 1.00 56.07 121 LEU A O 1
ATOM 5285 N N . LYS B 1 125 ? 7.830 -16.636 -17.696 1.00 65.09 122 LYS A N 1
ATOM 5286 C CA . LYS B 1 125 ? 7.033 -15.897 -18.683 1.00 61.51 122 LYS A CA 1
ATOM 5287 C C . LYS B 1 125 ? 7.861 -14.670 -19.096 1.00 50.12 122 LYS A C 1
ATOM 5288 O O . LYS B 1 125 ? 8.690 -14.184 -18.301 1.00 51.53 122 LYS A O 1
ATOM 5294 N N . LEU B 1 126 ? 7.633 -14.199 -20.341 1.00 43.97 123 LEU A N 1
ATOM 5295 C CA . LEU B 1 126 ? 8.258 -13.002 -20.887 1.00 42.31 123 LEU A CA 1
ATOM 5296 C C . LEU B 1 126 ? 7.206 -12.066 -21.470 1.00 52.63 123 LEU A C 1
ATOM 5297 O O . LEU B 1 126 ? 6.354 -12.480 -22.294 1.00 39.89 123 LEU A O 1
ATOM 5302 N N . ARG B 1 127 ? 7.325 -10.774 -21.101 1.00 47.29 124 ARG A N 1
ATOM 5303 C CA . ARG B 1 127 ? 6.387 -9.787 -21.632 1.00 45.69 124 ARG A CA 1
ATOM 5304 C C . ARG B 1 127 ? 7.111 -8.477 -21.980 1.00 47.34 124 ARG A C 1
ATOM 5305 O O . ARG B 1 127 ? 8.109 -8.133 -21.325 1.00 38.50 124 ARG A O 1
ATOM 5313 N N . ARG B 1 128 ? 6.626 -7.764 -23.027 1.00 40.97 125 ARG A N 1
ATOM 5314 C CA . ARG B 1 128 ? 7.217 -6.485 -23.369 1.00 36.71 125 ARG A CA 1
ATOM 5315 C C . ARG B 1 128 ? 6.543 -5.427 -22.500 1.00 42.24 125 ARG A C 1
ATOM 5316 O O . ARG B 1 128 ? 5.313 -5.485 -22.298 1.00 44.75 125 ARG A O 1
ATOM 5324 N N . VAL B 1 129 ? 7.340 -4.443 -22.049 1.00 37.64 126 VAL A N 1
ATOM 5325 C CA . VAL B 1 129 ? 6.822 -3.323 -21.303 1.00 39.60 126 VAL A CA 1
ATOM 5326 C C . VAL B 1 129 ? 6.454 -2.179 -22.258 1.00 43.38 126 VAL A C 1
ATOM 5327 O O . VAL B 1 129 ? 7.321 -1.582 -22.870 1.00 38.21 126 VAL A O 1
ATOM 5331 N N . VAL B 1 130 ? 5.152 -1.880 -22.351 1.00 34.14 127 VAL A N 1
ATOM 5332 C CA . VAL B 1 130 ? 4.644 -0.991 -23.365 1.00 40.89 127 VAL A CA 1
ATOM 5333 C C . VAL B 1 130 ? 4.126 0.258 -22.621 1.00 40.60 127 VAL A C 1
ATOM 5334 O O . VAL B 1 130 ? 3.495 0.134 -21.575 1.00 36.86 127 VAL A O 1
ATOM 5338 N N . PRO B 1 131 ? 4.383 1.487 -23.128 1.00 35.20 128 PRO A N 1
ATOM 5339 C CA . PRO B 1 131 ? 3.975 2.696 -22.446 1.00 35.54 128 PRO A CA 1
ATOM 5340 C C . PRO B 1 131 ? 2.502 3.006 -22.659 1.00 35.39 128 PRO A C 1
ATOM 5341 O O . PRO B 1 131 ? 1.976 2.707 -23.705 1.00 40.01 128 PRO A O 1
ATOM 5345 N N . VAL B 1 132 ? 1.856 3.609 -21.653 1.00 39.11 129 VAL A N 1
ATOM 5346 C CA . VAL B 1 132 ? 0.459 4.054 -21.714 1.00 42.55 129 VAL A CA 1
ATOM 5347 C C . VAL B 1 132 ? 0.423 5.510 -21.297 1.00 38.29 129 VAL A C 1
ATOM 5348 O O . VAL B 1 132 ? 1.018 5.870 -20.278 1.00 43.17 129 VAL A O 1
ATOM 5352 N N . LEU B 1 133 ? -0.179 6.340 -22.154 1.00 41.28 130 LEU A N 1
ATOM 5353 C CA . LEU B 1 133 ? -0.019 7.781 -22.049 1.00 44.32 130 LEU A CA 1
ATOM 5354 C C . LEU B 1 133 ? 1.427 8.165 -21.715 1.00 43.38 130 LEU A C 1
ATOM 5355 O O . LEU B 1 133 ? 1.653 8.901 -20.742 1.00 42.91 130 LEU A O 1
ATOM 5360 N N . GLY B 1 134 ? 2.405 7.552 -22.382 1.00 35.29 131 GLY A N 1
ATOM 5361 C CA . GLY B 1 134 ? 3.779 7.988 -22.173 1.00 37.15 131 GLY A CA 1
ATOM 5362 C C . GLY B 1 134 ? 4.503 7.295 -21.019 1.00 44.96 131 GLY A C 1
ATOM 5363 O O . GLY B 1 134 ? 5.654 7.557 -20.829 1.00 53.96 131 GLY A O 1
ATOM 5364 N N . VAL B 1 135 ? 3.873 6.429 -20.219 1.00 47.30 132 VAL A N 1
ATOM 5365 C CA . VAL B 1 135 ? 4.475 5.906 -18.993 1.00 39.35 132 VAL A CA 1
ATOM 5366 C C . VAL B 1 135 ? 4.547 4.388 -19.150 1.00 42.65 132 VAL A C 1
ATOM 5367 O O . VAL B 1 135 ? 3.573 3.729 -19.526 1.00 39.12 132 VAL A O 1
ATOM 5371 N N . PRO B 1 136 ? 5.668 3.723 -18.836 1.00 47.59 133 PRO A N 1
ATOM 5372 C CA . PRO B 1 136 ? 5.705 2.257 -18.878 1.00 43.10 133 PRO A CA 1
ATOM 5373 C C . PRO B 1 136 ? 4.580 1.644 -18.036 1.00 49.03 133 PRO A C 1
ATOM 5374 O O . PRO B 1 136 ? 4.506 1.894 -16.826 1.00 49.36 133 PRO A O 1
ATOM 5378 N N . ASP B 1 137 ? 3.653 0.895 -18.655 1.00 43.59 134 ASP A N 1
ATOM 5379 C CA . ASP B 1 137 ? 2.626 0.278 -17.814 1.00 49.64 134 ASP A CA 1
ATOM 5380 C C . ASP B 1 137 ? 2.130 -1.109 -18.252 1.00 39.40 134 ASP A C 1
ATOM 5381 O O . ASP B 1 137 ? 1.987 -2.003 -17.412 1.00 44.38 134 ASP A O 1
ATOM 5386 N N . ALA B 1 138 ? 1.946 -1.300 -19.546 1.00 37.45 135 ALA A N 1
ATOM 5387 C CA . ALA B 1 138 ? 1.293 -2.489 -20.058 1.00 37.33 135 ALA A CA 1
ATOM 5388 C C . ALA B 1 138 ? 2.318 -3.575 -20.303 1.00 38.06 135 ALA A C 1
ATOM 5389 O O . ALA B 1 138 ? 3.377 -3.284 -20.823 1.00 45.09 135 ALA A O 1
ATOM 5391 N N . LEU B 1 139 ? 1.991 -4.820 -19.921 1.00 44.13 136 LEU A N 1
ATOM 5392 C CA . LEU B 1 139 ? 2.853 -6.005 -20.053 1.00 43.29 136 LEU A CA 1
ATOM 5393 C C . LEU B 1 139 ? 2.290 -6.988 -21.097 1.00 45.18 136 LEU A C 1
ATOM 5394 O O . LEU B 1 139 ? 1.445 -7.795 -20.723 1.00 41.30 136 LEU A O 1
ATOM 5399 N N . VAL B 1 140 ? 2.757 -6.894 -22.368 1.00 35.72 137 VAL A N 1
ATOM 5400 C CA . VAL B 1 140 ? 2.181 -7.641 -23.480 1.00 38.32 137 VAL A CA 1
ATOM 5401 C C . VAL B 1 140 ? 2.939 -8.933 -23.807 1.00 44.67 137 VAL A C 1
ATOM 5402 O O . VAL B 1 140 ? 4.168 -8.929 -24.026 1.00 39.34 137 VAL A O 1
ATOM 5406 N N . PRO B 1 141 ? 2.250 -10.096 -23.746 1.00 52.36 138 PRO A N 1
ATOM 5407 C CA . PRO B 1 141 ? 2.926 -11.397 -23.919 1.00 57.82 138 PRO A CA 1
ATOM 5408 C C . PRO B 1 141 ? 3.824 -11.505 -25.164 1.00 44.51 138 PRO A C 1
ATOM 5409 O O . PRO B 1 141 ? 3.400 -11.099 -26.244 1.00 44.82 138 PRO A O 1
ATOM 5413 N N . LEU B 1 142 ? 5.042 -12.048 -24.980 1.00 46.74 139 LEU A N 1
ATOM 5414 C CA . LEU B 1 142 ? 5.919 -12.565 -26.046 1.00 51.97 139 LEU A CA 1
ATOM 5415 C C . LEU B 1 142 ? 5.737 -14.100 -26.249 1.00 57.62 139 LEU A C 1
ATOM 5416 O O . LEU B 1 142 ? 5.641 -14.877 -25.284 1.00 52.98 139 LEU A O 1
ATOM 5421 N N . ASP B 1 143 ? 5.749 -14.547 -27.522 1.00 47.56 140 ASP A N 1
ATOM 5422 C CA . ASP B 1 143 ? 5.886 -15.947 -27.914 1.00 45.08 140 ASP A CA 1
ATOM 5423 C C . ASP B 1 143 ? 6.983 -16.676 -27.114 1.00 44.97 140 ASP A C 1
ATOM 5424 O O . ASP B 1 143 ? 8.060 -16.175 -26.822 1.00 54.65 140 ASP A O 1
ATOM 5429 N N . LEU B 1 144 ? 6.666 -17.906 -26.692 1.00 62.14 141 LEU A N 1
ATOM 5430 C CA . LEU B 1 144 ? 7.578 -18.749 -25.932 1.00 62.52 141 LEU A CA 1
ATOM 5431 C C . LEU B 1 144 ? 7.793 -20.084 -26.661 1.00 62.64 141 LEU A C 1
ATOM 5432 O O . LEU B 1 144 ? 6.856 -20.599 -27.295 1.00 53.36 141 LEU A O 1
ATOM 5437 N N . PRO B 1 145 ? 9.023 -20.695 -26.616 1.00 63.83 142 PRO A N 1
ATOM 5438 C CA . PRO B 1 145 ? 10.216 -20.099 -25.964 1.00 58.76 142 PRO A CA 1
ATOM 5439 C C . PRO B 1 145 ? 11.128 -19.106 -26.737 1.00 57.48 142 PRO A C 1
ATOM 5440 O O . PRO B 1 145 ? 12.091 -18.552 -26.192 1.00 54.96 142 PRO A O 1
ATOM 5444 N N . VAL B 1 146 ? 10.762 -18.825 -27.997 1.00 54.50 143 VAL A N 1
ATOM 5445 C CA . VAL B 1 146 ? 11.464 -17.916 -28.890 1.00 50.09 143 VAL A CA 1
ATOM 5446 C C . VAL B 1 146 ? 10.466 -16.860 -29.369 1.00 53.05 143 VAL A C 1
ATOM 5447 O O . VAL B 1 146 ? 9.364 -17.196 -29.871 1.00 44.60 143 VAL A O 1
ATOM 5451 N N . SER B 1 147 ? 10.899 -15.589 -29.192 1.00 58.90 144 SER A N 1
ATOM 5452 C CA . SER B 1 147 ? 10.215 -14.344 -29.602 1.00 54.08 144 SER A CA 1
ATOM 5453 C C . SER B 1 147 ? 11.176 -13.478 -30.424 1.00 46.07 144 SER A C 1
ATOM 5454 O O . SER B 1 147 ? 12.380 -13.654 -30.397 1.00 47.54 144 SER A O 1
ATOM 5457 N N . GLN B 1 148 ? 10.622 -12.543 -31.168 1.00 51.75 145 GLN A N 1
ATOM 5458 C CA . GLN B 1 148 ? 11.323 -11.429 -31.791 1.00 46.95 145 GLN A CA 1
ATOM 5459 C C . GLN B 1 148 ? 10.851 -10.079 -31.232 1.00 53.13 145 GLN A C 1
ATOM 5460 O O . GLN B 1 148 ? 9.711 -9.892 -30.778 1.00 50.02 145 GLN A O 1
ATOM 5466 N N . LEU B 1 149 ? 11.724 -9.083 -31.359 1.00 58.53 146 LEU A N 1
ATOM 5467 C CA . LEU B 1 149 ? 11.487 -7.736 -30.857 1.00 48.77 146 LEU A CA 1
ATOM 5468 C C . LEU B 1 149 ? 12.163 -6.753 -31.830 1.00 47.72 146 LEU A C 1
ATOM 5469 O O . LEU B 1 149 ? 13.351 -6.886 -32.128 1.00 44.82 146 LEU A O 1
ATOM 5474 N N . SER B 1 150 ? 11.404 -5.834 -32.458 1.00 52.76 147 SER A N 1
ATOM 5475 C CA . SER B 1 150 ? 12.019 -4.726 -33.208 1.00 39.04 147 SER A CA 1
ATOM 5476 C C . SER B 1 150 ? 12.624 -3.696 -32.234 1.00 45.90 147 SER A C 1
ATOM 5477 O O . SER B 1 150 ? 12.042 -3.386 -31.193 1.00 47.95 147 SER A O 1
ATOM 5480 N N . LEU B 1 151 ? 13.825 -3.173 -32.548 1.00 44.05 148 LEU A N 1
ATOM 5481 C CA . LEU B 1 151 ? 14.497 -2.176 -31.731 1.00 39.18 148 LEU A CA 1
ATOM 5482 C C . LEU B 1 151 ? 14.734 -0.954 -32.607 1.00 38.83 148 LEU A C 1
ATOM 5483 O O . LEU B 1 151 ? 15.134 -1.077 -33.755 1.00 44.04 148 LEU A O 1
ATOM 5488 N N . PHE B 1 152 ? 14.555 0.218 -32.023 1.00 43.73 149 PHE A N 1
ATOM 5489 C CA . PHE B 1 152 ? 14.583 1.489 -32.743 1.00 42.82 149 PHE A CA 1
ATOM 5490 C C . PHE B 1 152 ? 15.671 2.417 -32.210 1.00 39.90 149 PHE A C 1
ATOM 5491 O O . PHE B 1 152 ? 16.107 2.400 -31.045 1.00 38.16 149 PHE A O 1
ATOM 5499 N N . PRO B 1 153 ? 16.186 3.261 -33.100 1.00 42.02 150 PRO A N 1
ATOM 5500 C CA . PRO B 1 153 ? 17.319 4.120 -32.719 1.00 40.06 150 PRO A CA 1
ATOM 5501 C C . PRO B 1 153 ? 16.978 5.100 -31.589 1.00 44.07 150 PRO A C 1
ATOM 5502 O O . PRO B 1 153 ? 15.995 5.802 -31.674 1.00 42.91 150 PRO A O 1
ATOM 5506 N N . GLY B 1 154 ? 17.827 5.146 -30.554 1.00 49.15 151 GLY A N 1
ATOM 5507 C CA . GLY B 1 154 ? 17.783 6.167 -29.538 1.00 40.83 151 GLY A CA 1
ATOM 5508 C C . GLY B 1 154 ? 16.821 5.797 -28.434 1.00 45.63 151 GLY A C 1
ATOM 5509 O O . GLY B 1 154 ? 16.513 6.635 -27.591 1.00 43.26 151 GLY A O 1
ATOM 5510 N N . GLU B 1 155 ? 16.396 4.516 -28.420 1.00 45.85 152 GLU A N 1
ATOM 5511 C CA . GLU B 1 155 ? 15.416 4.084 -27.429 1.00 45.50 152 GLU A CA 1
ATOM 5512 C C . GLU B 1 155 ? 15.777 2.785 -26.737 1.00 42.34 152 GLU A C 1
ATOM 5513 O O . GLU B 1 155 ? 16.056 1.800 -27.408 1.00 38.48 152 GLU A O 1
ATOM 5519 N N . THR B 1 156 ? 15.628 2.802 -25.405 1.00 40.23 153 THR A N 1
ATOM 5520 C CA . THR B 1 156 ? 15.731 1.646 -24.540 1.00 40.34 153 THR A CA 1
ATOM 5521 C C . THR B 1 156 ? 14.358 0.948 -24.477 1.00 46.37 153 THR A C 1
ATOM 5522 O O . THR B 1 156 ? 13.317 1.519 -24.109 1.00 42.45 153 THR A O 1
ATOM 5526 N N . SER B 1 157 ? 14.408 -0.337 -24.851 1.00 39.05 154 SER A N 1
ATOM 5527 C CA . SER B 1 157 ? 13.275 -1.230 -25.012 1.00 35.63 154 SER A CA 1
ATOM 5528 C C . SER B 1 157 ? 13.371 -2.303 -23.937 1.00 35.15 154 SER A C 1
ATOM 5529 O O . SER B 1 157 ? 14.463 -2.688 -23.587 1.00 37.83 154 SER A O 1
ATOM 5532 N N . VAL B 1 158 ? 12.250 -2.727 -23.342 1.00 41.27 155 VAL A N 1
ATOM 5533 C CA . VAL B 1 158 ? 12.266 -3.419 -22.056 1.00 39.46 155 VAL A CA 1
ATOM 5534 C C . VAL B 1 158 ? 11.390 -4.666 -21.962 1.00 36.22 155 VAL A C 1
ATOM 5535 O O . VAL B 1 158 ? 10.235 -4.657 -22.321 1.00 36.97 155 VAL A O 1
ATOM 5539 N N . ILE B 1 159 ? 11.941 -5.714 -21.389 1.00 38.72 156 ILE A N 1
ATOM 5540 C CA . ILE B 1 159 ? 11.280 -6.999 -21.245 1.00 41.15 156 ILE A CA 1
ATOM 5541 C C . ILE B 1 159 ? 11.157 -7.320 -19.755 1.00 41.23 156 ILE A C 1
ATOM 5542 O O . ILE B 1 159 ? 12.155 -7.212 -19.014 1.00 35.34 156 ILE A O 1
ATOM 5547 N N . TRP B 1 160 ? 9.913 -7.703 -19.370 1.00 40.36 157 TRP A N 1
ATOM 5548 C CA . TRP B 1 160 ? 9.522 -8.071 -18.009 1.00 45.31 157 TRP A CA 1
ATOM 5549 C C . TRP B 1 160 ? 9.586 -9.600 -17.885 1.00 44.84 157 TRP A C 1
ATOM 5550 O O . TRP B 1 160 ? 8.885 -10.314 -18.653 1.00 43.43 157 TRP A O 1
ATOM 5561 N N . VAL B 1 161 ? 10.487 -10.063 -16.984 1.00 36.63 158 VAL A N 1
ATOM 5562 C CA . VAL B 1 161 ? 10.726 -11.489 -16.771 1.00 49.05 158 VAL A CA 1
ATOM 5563 C C . VAL B 1 161 ? 10.107 -11.916 -15.454 1.00 49.19 158 VAL A C 1
ATOM 5564 O O . VAL B 1 161 ? 10.568 -11.442 -14.434 1.00 48.05 158 VAL A O 1
ATOM 5568 N N . SER B 1 162 ? 9.085 -12.791 -15.506 1.00 46.38 159 SER A N 1
ATOM 5569 C CA . SER B 1 162 ? 8.472 -13.335 -14.295 1.00 47.88 159 SER A CA 1
ATOM 5570 C C . SER B 1 162 ? 8.640 -14.871 -14.176 1.00 55.75 159 SER A C 1
ATOM 5571 O O . SER B 1 162 ? 8.390 -15.631 -15.129 1.00 47.04 159 SER A O 1
ATOM 5574 N N . ILE B 1 163 ? 9.077 -15.316 -12.977 1.00 46.84 160 ILE A N 1
ATOM 5575 C CA . ILE B 1 163 ? 9.168 -16.724 -12.612 1.00 48.95 160 ILE A CA 1
ATOM 5576 C C . ILE B 1 163 ? 8.195 -17.081 -11.474 1.00 48.19 160 ILE A C 1
ATOM 5577 O O . ILE B 1 163 ? 8.464 -16.661 -10.337 1.00 44.25 160 ILE A O 1
ATOM 5582 N N . ASP B 1 164 ? 7.118 -17.848 -11.811 1.00 45.41 161 ASP A N 1
ATOM 5583 C CA . ASP B 1 164 ? 6.103 -18.361 -10.875 1.00 62.13 161 ASP A CA 1
ATOM 5584 C C . ASP B 1 164 ? 6.545 -19.721 -10.291 1.00 55.98 161 ASP A C 1
ATOM 5585 O O . ASP B 1 164 ? 6.349 -20.766 -10.918 1.00 51.16 161 ASP A O 1
ATOM 5590 N N . VAL B 1 165 ? 7.121 -19.716 -9.087 1.00 47.14 162 VAL A N 1
ATOM 5591 C CA . VAL B 1 165 ? 7.523 -20.963 -8.454 1.00 50.66 162 VAL A CA 1
ATOM 5592 C C . VAL B 1 165 ? 6.310 -21.754 -7.919 1.00 56.21 162 VAL A C 1
ATOM 5593 O O . VAL B 1 165 ? 5.547 -21.266 -7.074 1.00 48.60 162 VAL A O 1
ATOM 5597 N N . PRO B 1 166 ? 6.125 -23.058 -8.266 1.00 56.34 163 PRO A N 1
ATOM 5598 C CA . PRO B 1 166 ? 4.962 -23.791 -7.760 1.00 58.11 163 PRO A CA 1
ATOM 5599 C C . PRO B 1 166 ? 5.024 -24.057 -6.255 1.00 60.10 163 PRO A C 1
ATOM 5600 O O . PRO B 1 166 ? 6.104 -24.013 -5.640 1.00 50.52 163 PRO A O 1
ATOM 5604 N N . THR B 1 167 ? 3.827 -24.260 -5.670 1.00 56.70 164 THR A N 1
ATOM 5605 C CA . THR B 1 167 ? 3.722 -24.604 -4.262 1.00 66.66 164 THR A CA 1
ATOM 5606 C C . THR B 1 167 ? 4.626 -25.788 -3.914 1.00 74.38 164 THR A C 1
ATOM 5607 O O . THR B 1 167 ? 5.366 -25.673 -2.926 1.00 64.55 164 THR A O 1
ATOM 5611 N N . GLY B 1 168 ? 4.570 -26.860 -4.764 1.00 58.05 165 GLY A N 1
ATOM 5612 C CA . GLY B 1 168 ? 5.281 -28.108 -4.541 1.00 63.32 165 GLY A CA 1
ATOM 5613 C C . GLY B 1 168 ? 6.788 -28.120 -4.841 1.00 66.97 165 GLY A C 1
ATOM 5614 O O . GLY B 1 168 ? 7.428 -29.157 -4.787 1.00 78.36 165 GLY A O 1
ATOM 5615 N N . GLN B 1 169 ? 7.437 -27.006 -5.126 1.00 62.12 166 GLN A N 1
ATOM 5616 C CA . GLN B 1 169 ? 8.766 -27.107 -5.715 1.00 58.43 166 GLN A CA 1
ATOM 5617 C C . GLN B 1 169 ? 9.822 -27.389 -4.644 1.00 55.99 166 GLN A C 1
ATOM 5618 O O . GLN B 1 169 ? 9.825 -26.812 -3.565 1.00 58.32 166 GLN A O 1
ATOM 5624 N N . PRO B 1 170 ? 10.789 -28.281 -4.935 1.00 58.54 167 PRO A N 1
ATOM 5625 C CA . PRO B 1 170 ? 11.981 -28.440 -4.085 1.00 57.19 167 PRO A CA 1
ATOM 5626 C C . PRO B 1 170 ? 12.859 -27.215 -3.867 1.00 52.73 167 PRO A C 1
ATOM 5627 O O . PRO B 1 170 ? 13.373 -26.581 -4.786 1.00 61.14 167 PRO A O 1
ATOM 5631 N N . PRO B 1 171 ? 13.139 -26.837 -2.621 1.00 58.91 168 PRO A N 1
ATOM 5632 C CA . PRO B 1 171 ? 14.175 -25.814 -2.398 1.00 60.32 168 PRO A CA 1
ATOM 5633 C C . PRO B 1 171 ? 15.402 -26.161 -3.240 1.00 61.43 168 PRO A C 1
ATOM 5634 O O . PRO B 1 171 ? 15.400 -27.195 -3.900 1.00 75.27 168 PRO A O 1
ATOM 5638 N N . GLY B 1 172 ? 16.421 -25.290 -3.249 1.00 65.84 169 GLY A N 1
ATOM 5639 C CA . GLY B 1 172 ? 17.589 -25.478 -4.104 1.00 72.29 169 GLY A CA 1
ATOM 5640 C C . GLY B 1 172 ? 17.959 -24.238 -4.930 1.00 75.37 169 GLY A C 1
ATOM 5641 O O . GLY B 1 172 ? 17.224 -23.270 -5.029 1.00 70.04 169 GLY A O 1
ATOM 5642 N N . GLN B 1 173 ? 19.144 -24.278 -5.517 1.00 67.15 170 GLN A N 1
ATOM 5643 C CA . GLN B 1 173 ? 19.649 -23.153 -6.257 1.00 66.12 170 GLN A CA 1
ATOM 5644 C C . GLN B 1 173 ? 19.545 -23.434 -7.769 1.00 55.55 170 GLN A C 1
ATOM 5645 O O . GLN B 1 173 ? 20.300 -24.193 -8.299 1.00 64.27 170 GLN A O 1
ATOM 5651 N N . TYR B 1 174 ? 18.607 -22.815 -8.484 1.00 61.71 171 TYR A N 1
ATOM 5652 C CA . TYR B 1 174 ? 18.302 -23.105 -9.874 1.00 56.07 171 TYR A CA 1
ATOM 5653 C C . TYR B 1 174 ? 18.998 -22.075 -10.751 1.00 59.90 171 TYR A C 1
ATOM 5654 O O . TYR B 1 174 ? 19.308 -20.994 -10.240 1.00 62.01 171 TYR A O 1
ATOM 5663 N N . GLU B 1 175 ? 19.242 -22.417 -12.031 1.00 59.50 172 GLU A N 1
ATOM 5664 C CA . GLU B 1 175 ? 20.226 -21.691 -12.859 1.00 64.06 172 GLU A CA 1
ATOM 5665 C C . GLU B 1 175 ? 19.918 -21.902 -14.324 1.00 55.35 172 GLU A C 1
ATOM 5666 O O . GLU B 1 175 ? 19.454 -22.971 -14.680 1.00 58.89 172 GLU A O 1
ATOM 5672 N N . GLY B 1 176 ? 20.098 -20.858 -15.131 1.00 53.38 173 GLY A N 1
ATOM 5673 C CA . GLY B 1 176 ? 19.621 -20.937 -16.500 1.00 53.28 173 GLY A CA 1
ATOM 5674 C C . GLY B 1 176 ? 20.152 -19.765 -17.286 1.00 52.08 173 GLY A C 1
ATOM 5675 O O . GLY B 1 176 ? 21.056 -19.064 -16.810 1.00 48.50 173 GLY A O 1
ATOM 5676 N N . GLU B 1 177 ? 19.604 -19.601 -18.497 1.00 56.01 174 GLU A N 1
ATOM 5677 C CA . GLU B 1 177 ? 20.010 -18.494 -19.358 1.00 53.11 174 GLU A CA 1
ATOM 5678 C C . GLU B 1 177 ? 18.845 -18.014 -20.237 1.00 58.96 174 GLU A C 1
ATOM 5679 O O . GLU B 1 177 ? 17.844 -18.706 -20.562 1.00 61.83 174 GLU A O 1
ATOM 5685 N N . ILE B 1 178 ? 18.970 -16.732 -20.551 1.00 56.97 175 ILE A N 1
ATOM 5686 C CA . ILE B 1 178 ? 18.188 -16.099 -21.597 1.00 51.79 175 ILE A CA 1
ATOM 5687 C C . ILE B 1 178 ? 19.210 -15.568 -22.596 1.00 48.06 175 ILE A C 1
ATOM 5688 O O . ILE B 1 178 ? 20.262 -15.018 -22.199 1.00 47.56 175 ILE A O 1
ATOM 5693 N N . ILE B 1 179 ? 18.910 -15.833 -23.868 1.00 39.85 176 ILE A N 1
ATOM 5694 C CA . ILE B 1 179 ? 19.815 -15.606 -24.960 1.00 45.30 176 ILE A CA 1
ATOM 5695 C C . ILE B 1 179 ? 19.188 -14.605 -25.911 1.00 50.35 176 ILE A C 1
ATOM 5696 O O . ILE B 1 179 ? 18.080 -14.821 -26.458 1.00 44.35 176 ILE A O 1
ATOM 5701 N N . ILE B 1 180 ? 19.986 -13.556 -26.155 1.00 48.14 177 ILE A N 1
ATOM 5702 C CA . ILE B 1 180 ? 19.592 -12.541 -27.106 1.00 42.65 177 ILE A CA 1
ATOM 5703 C C . ILE B 1 180 ? 20.539 -12.601 -28.292 1.00 40.77 177 ILE A C 1
ATOM 5704 O O . ILE B 1 180 ? 21.763 -12.550 -28.108 1.00 41.94 177 ILE A O 1
ATOM 5709 N N . SER B 1 181 ? 19.923 -12.547 -29.478 1.00 39.64 178 SER A N 1
ATOM 5710 C CA . SER B 1 181 ? 20.569 -12.772 -30.762 1.00 43.92 178 SER A CA 1
ATOM 5711 C C . SER B 1 181 ? 20.057 -11.716 -31.736 1.00 38.20 178 SER A C 1
ATOM 5712 O O . SER B 1 181 ? 18.912 -11.732 -32.080 1.00 40.31 178 SER A O 1
ATOM 5715 N N . ALA B 1 182 ? 20.943 -10.883 -32.248 1.00 35.63 179 ALA A N 1
ATOM 5716 C CA . ALA B 1 182 ? 20.659 -9.977 -33.312 1.00 37.91 179 ALA A CA 1
ATOM 5717 C C . ALA B 1 182 ? 20.334 -10.748 -34.585 1.00 46.75 179 ALA A C 1
ATOM 5718 O O . ALA B 1 182 ? 21.066 -11.628 -34.911 1.00 56.19 179 ALA A O 1
ATOM 5720 N N . MET B 1 183 ? 19.379 -10.317 -35.402 1.00 50.80 180 MET A N 1
ATOM 5721 C CA . MET B 1 183 ? 19.035 -11.064 -36.602 1.00 52.42 180 MET A CA 1
ATOM 5722 C C . MET B 1 183 ? 19.275 -10.280 -37.898 1.00 48.04 180 MET A C 1
ATOM 5723 O O . MET B 1 183 ? 19.088 -9.053 -37.939 1.00 52.69 180 MET A O 1
ATOM 5728 N N . LYS B 1 184 ? 19.383 -11.036 -39.008 1.00 60.38 181 LYS A N 1
ATOM 5729 C CA . LYS B 1 184 ? 19.908 -10.581 -40.285 1.00 70.48 181 LYS A CA 1
ATOM 5730 C C . LYS B 1 184 ? 18.964 -9.614 -40.997 1.00 77.02 181 LYS A C 1
ATOM 5731 O O . LYS B 1 184 ? 19.396 -8.517 -41.396 1.00 100.18 181 LYS A O 1
ATOM 5737 N N . THR B 1 185 ? 17.705 -9.997 -41.217 1.00 78.46 182 THR A N 1
ATOM 5738 C CA . THR B 1 185 ? 16.754 -9.024 -41.783 1.00 93.04 182 THR A CA 1
ATOM 5739 C C . THR B 1 185 ? 17.408 -8.209 -42.926 1.00 93.95 182 THR A C 1
ATOM 5740 O O . THR B 1 185 ? 17.160 -8.518 -44.109 1.00 70.80 182 THR A O 1
ATOM 5744 N N . ASP B 1 259 ? 16.647 -20.650 -33.117 1.00 66.58 256 ASP A N 1
ATOM 5745 C CA . ASP B 1 259 ? 16.528 -20.714 -34.600 1.00 87.44 256 ASP A CA 1
ATOM 5746 C C . ASP B 1 259 ? 17.850 -20.163 -35.190 1.00 101.86 256 ASP A C 1
ATOM 5747 O O . ASP B 1 259 ? 18.530 -20.866 -35.979 1.00 99.37 256 ASP A O 1
ATOM 5752 N N . VAL B 1 260 ? 18.248 -18.941 -34.732 1.00 76.79 257 VAL A N 1
ATOM 5753 C CA . VAL B 1 260 ? 19.438 -18.208 -35.216 1.00 65.30 257 VAL A CA 1
ATOM 5754 C C . VAL B 1 260 ? 20.545 -18.048 -34.158 1.00 59.05 257 VAL A C 1
ATOM 5755 O O . VAL B 1 260 ? 21.570 -17.410 -34.415 1.00 55.18 257 VAL A O 1
ATOM 5759 N N . VAL B 1 261 ? 20.317 -18.553 -32.945 1.00 47.98 258 VAL A N 1
ATOM 5760 C CA . VAL B 1 261 ? 21.290 -18.563 -31.863 1.00 49.67 258 VAL A CA 1
ATOM 5761 C C . VAL B 1 261 ? 22.638 -19.172 -32.320 1.00 50.42 258 VAL A C 1
ATOM 5762 O O . VAL B 1 261 ? 22.661 -20.117 -33.117 1.00 49.27 258 VAL A O 1
ATOM 5766 N N . SER B 1 262 ? 23.751 -18.611 -31.798 1.00 53.18 259 SER A N 1
ATOM 5767 C CA . SER B 1 262 ? 25.121 -18.979 -32.155 1.00 47.48 259 SER A CA 1
ATOM 5768 C C . SER B 1 262 ? 26.113 -18.499 -31.086 1.00 50.52 259 SER A C 1
ATOM 5769 O O . SER B 1 262 ? 25.720 -18.099 -29.999 1.00 49.82 259 SER A O 1
ATOM 5772 N N . ASN B 1 263 ? 27.423 -18.562 -31.385 1.00 54.25 260 ASN A N 1
ATOM 5773 C CA . ASN B 1 263 ? 28.463 -18.079 -30.496 1.00 49.69 260 ASN A CA 1
ATOM 5774 C C . ASN B 1 263 ? 28.363 -16.548 -30.384 1.00 54.14 260 ASN A C 1
ATOM 5775 O O . ASN B 1 263 ? 28.688 -15.970 -29.339 1.00 49.47 260 ASN A O 1
ATOM 5780 N N . LEU B 1 264 ? 27.877 -15.900 -31.458 1.00 47.04 261 LEU A N 1
ATOM 5781 C CA . LEU B 1 264 ? 27.619 -14.460 -31.495 1.00 50.70 261 LEU A CA 1
ATOM 5782 C C . LEU B 1 264 ? 26.546 -13.972 -30.478 1.00 52.61 261 LEU A C 1
ATOM 5783 O O . LEU B 1 264 ? 26.591 -12.833 -30.025 1.00 66.91 261 LEU A O 1
ATOM 5788 N N . SER B 1 265 ? 25.614 -14.821 -30.043 1.00 48.69 262 SER A N 1
ATOM 5789 C CA . SER B 1 265 ? 24.525 -14.432 -29.147 1.00 45.62 262 SER A CA 1
ATOM 5790 C C . SER B 1 265 ? 25.043 -14.040 -27.778 1.00 43.90 262 SER A C 1
ATOM 5791 O O . SER B 1 265 ? 26.120 -14.459 -27.427 1.00 50.06 262 SER A O 1
ATOM 5794 N N . LEU B 1 266 ? 24.314 -13.119 -27.108 1.00 53.03 263 LEU A N 1
ATOM 5795 C CA . LEU B 1 266 ? 24.643 -12.637 -25.776 1.00 48.01 263 LEU A CA 1
ATOM 5796 C C . LEU B 1 266 ? 23.821 -13.469 -24.794 1.00 54.60 263 LEU A C 1
ATOM 5797 O O . LEU B 1 266 ? 22.609 -13.710 -24.993 1.00 41.83 263 LEU A O 1
ATOM 5802 N N . ARG B 1 267 ? 24.510 -13.878 -23.727 1.00 56.30 264 ARG A N 1
ATOM 5803 C CA . ARG B 1 267 ? 23.936 -14.763 -22.728 1.00 56.27 264 ARG A CA 1
ATOM 5804 C C . ARG B 1 267 ? 23.785 -14.072 -21.373 1.00 64.03 264 ARG A C 1
ATOM 5805 O O . ARG B 1 267 ? 24.730 -13.585 -20.770 1.00 63.86 264 ARG A O 1
ATOM 5813 N N . ILE B 1 268 ? 22.567 -14.145 -20.834 1.00 65.66 265 ILE A N 1
ATOM 5814 C CA . ILE B 1 268 ? 22.273 -13.635 -19.508 1.00 56.75 265 ILE A CA 1
ATOM 5815 C C . ILE B 1 268 ? 22.125 -14.844 -18.587 1.00 46.45 265 ILE A C 1
ATOM 5816 O O . ILE B 1 268 ? 21.234 -15.648 -18.825 1.00 49.79 265 ILE A O 1
ATOM 5821 N N . LYS B 1 269 ? 22.870 -14.857 -17.484 1.00 46.42 266 LYS A N 1
ATOM 5822 C CA . LYS B 1 269 ? 22.781 -15.846 -16.422 1.00 55.19 266 LYS A CA 1
ATOM 5823 C C . LYS B 1 269 ? 21.741 -15.457 -15.368 1.00 46.77 266 LYS A C 1
ATOM 5824 O O . LYS B 1 269 ? 21.804 -14.394 -14.779 1.00 53.92 266 LYS A O 1
ATOM 5830 N N . LEU B 1 270 ? 20.845 -16.375 -15.060 1.00 48.39 267 LEU A N 1
ATOM 5831 C CA . LEU B 1 270 ? 19.948 -16.300 -13.904 1.00 56.55 267 LEU A CA 1
ATOM 5832 C C . LEU B 1 270 ? 20.344 -17.383 -12.888 1.00 53.52 267 LEU A C 1
ATOM 5833 O O . LEU B 1 270 ? 20.529 -18.548 -13.269 1.00 50.20 267 LEU A O 1
ATOM 5838 N N . ARG B 1 271 ? 20.345 -16.997 -11.610 1.00 52.66 268 ARG A N 1
ATOM 5839 C CA . ARG B 1 271 ? 20.539 -17.848 -10.446 1.00 55.71 268 ARG A CA 1
ATOM 5840 C C . ARG B 1 271 ? 19.410 -17.488 -9.487 1.00 52.93 268 ARG A C 1
ATOM 5841 O O . ARG B 1 271 ? 19.312 -16.341 -9.097 1.00 53.01 268 ARG A O 1
ATOM 5849 N N . LEU B 1 272 ? 18.448 -18.381 -9.312 1.00 51.80 269 LEU A N 1
ATOM 5850 C CA . LEU B 1 272 ? 17.312 -18.192 -8.427 1.00 51.18 269 LEU A CA 1
ATOM 5851 C C . LEU B 1 272 ? 17.328 -19.220 -7.288 1.00 56.49 269 LEU A C 1
ATOM 5852 O O . LEU B 1 272 ? 16.993 -20.392 -7.517 1.00 56.02 269 LEU A O 1
ATOM 5857 N N . THR B 1 273 ? 17.608 -18.785 -6.057 1.00 57.93 270 THR A N 1
ATOM 5858 C CA . THR B 1 273 ? 17.372 -19.618 -4.867 1.00 57.42 270 THR A CA 1
ATOM 5859 C C . THR B 1 273 ? 15.892 -19.711 -4.459 1.00 51.22 270 THR A C 1
ATOM 5860 O O . THR B 1 273 ? 15.291 -18.736 -4.028 1.00 60.78 270 THR A O 1
ATOM 5864 N N . VAL B 1 274 ? 15.298 -20.891 -4.585 1.00 50.99 271 VAL A N 1
ATOM 5865 C CA . VAL B 1 274 ? 14.033 -21.213 -3.944 1.00 55.79 271 VAL A CA 1
ATOM 5866 C C . VAL B 1 274 ? 14.309 -21.720 -2.511 1.00 65.97 271 VAL A C 1
ATOM 5867 O O . VAL B 1 274 ? 15.020 -22.703 -2.298 1.00 61.49 271 VAL A O 1
ATOM 5871 N N . TRP B 1 275 ? 13.723 -21.049 -1.508 1.00 65.61 272 TRP A N 1
ATOM 5872 C CA . TRP B 1 275 ? 13.859 -21.404 -0.102 1.00 60.20 272 TRP A CA 1
ATOM 5873 C C . TRP B 1 275 ? 12.557 -22.061 0.412 1.00 67.16 272 TRP A C 1
ATOM 5874 O O . TRP B 1 275 ? 11.581 -22.293 -0.356 1.00 51.47 272 TRP A O 1
ATOM 5885 N N . GLU B 1 276 ? 12.619 -22.383 1.723 1.00 63.76 273 GLU A N 1
ATOM 5886 C CA . GLU B 1 276 ? 11.763 -23.300 2.457 1.00 71.93 273 GLU A CA 1
ATOM 5887 C C . GLU B 1 276 ? 10.320 -22.799 2.533 1.00 64.95 273 GLU A C 1
ATOM 5888 O O . GLU B 1 276 ? 9.386 -23.582 2.303 1.00 65.56 273 GLU A O 1
ATOM 5894 N N . PHE B 1 277 ? 10.141 -21.488 2.826 1.00 63.30 274 PHE A N 1
ATOM 5895 C CA . PHE B 1 277 ? 8.815 -20.882 3.009 1.00 54.54 274 PHE A CA 1
ATOM 5896 C C . PHE B 1 277 ? 7.852 -21.299 1.884 1.00 53.65 274 PHE A C 1
ATOM 5897 O O . PHE B 1 277 ? 8.156 -21.247 0.694 1.00 56.81 274 PHE A O 1
ATOM 5905 N N . ILE B 1 278 ? 6.674 -21.778 2.233 1.00 58.73 275 ILE A N 1
ATOM 5906 C CA . ILE B 1 278 ? 5.591 -21.816 1.273 1.00 52.38 275 ILE A CA 1
ATOM 5907 C C . ILE B 1 278 ? 4.653 -20.652 1.609 1.00 70.66 275 ILE A C 1
ATOM 5908 O O . ILE B 1 278 ? 4.082 -20.622 2.700 1.00 70.84 275 ILE A O 1
ATOM 5913 N N . ILE B 1 279 ? 4.513 -19.709 0.664 1.00 70.63 276 ILE A N 1
ATOM 5914 C CA . ILE B 1 279 ? 3.559 -18.614 0.754 1.00 74.57 276 ILE A CA 1
ATOM 5915 C C . ILE B 1 279 ? 2.147 -19.197 0.793 1.00 58.97 276 ILE A C 1
ATOM 5916 O O . ILE B 1 279 ? 1.750 -20.001 -0.031 1.00 69.02 276 ILE A O 1
ATOM 5921 N N . PRO B 1 280 ? 1.341 -18.809 1.792 1.00 56.73 277 PRO A N 1
ATOM 5922 C CA . PRO B 1 280 ? 0.035 -19.450 1.975 1.00 57.07 277 PRO A CA 1
ATOM 5923 C C . PRO B 1 280 ? -0.810 -19.378 0.712 1.00 53.14 277 PRO A C 1
ATOM 5924 O O . PRO B 1 280 ? -0.927 -18.313 0.153 1.00 71.60 277 PRO A O 1
ATOM 5928 N N . VAL B 1 281 ? -1.355 -20.515 0.300 1.00 52.95 278 VAL A N 1
ATOM 5929 C CA . VAL B 1 281 ? -2.252 -20.664 -0.837 1.00 57.72 278 VAL A CA 1
ATOM 5930 C C . VAL B 1 281 ? -3.418 -19.676 -0.797 1.00 58.54 278 VAL A C 1
ATOM 5931 O O . VAL B 1 281 ? -3.737 -19.044 -1.825 1.00 63.85 278 VAL A O 1
ATOM 5935 N N . THR B 1 282 ? -4.132 -19.696 0.352 1.00 70.95 279 THR A N 1
ATOM 5936 C CA . THR B 1 282 ? -5.139 -18.696 0.712 1.00 71.65 279 THR A CA 1
ATOM 5937 C C . THR B 1 282 ? -4.438 -17.455 1.275 1.00 66.17 279 THR A C 1
ATOM 5938 O O . THR B 1 282 ? -3.769 -17.606 2.288 1.00 60.89 279 THR A O 1
ATOM 5942 N N . PRO B 1 283 ? -4.528 -16.272 0.582 1.00 56.47 280 PRO A N 1
ATOM 5943 C CA . PRO B 1 283 ? -4.053 -14.985 1.108 1.00 58.36 280 PRO A CA 1
ATOM 5944 C C . PRO B 1 283 ? -4.467 -14.601 2.538 1.00 61.75 280 PRO A C 1
ATOM 5945 O O . PRO B 1 283 ? -5.656 -14.677 2.912 1.00 50.47 280 PRO A O 1
ATOM 5949 N N . SER B 1 284 ? -3.443 -14.196 3.330 1.00 52.49 281 SER A N 1
ATOM 5950 C CA . SER B 1 284 ? -3.629 -13.745 4.710 1.00 56.13 281 SER A CA 1
ATOM 5951 C C . SER B 1 284 ? -4.427 -12.430 4.803 1.00 68.01 281 SER A C 1
ATOM 5952 O O . SER B 1 284 ? -5.162 -12.214 5.760 1.00 62.77 281 SER A O 1
ATOM 5955 N N . LEU B 1 285 ? -4.289 -11.532 3.811 1.00 74.30 282 LEU A N 1
ATOM 5956 C CA . LEU B 1 285 ? -5.089 -10.322 3.702 1.00 62.04 282 LEU A CA 1
ATOM 5957 C C . LEU B 1 285 ? -6.049 -10.470 2.533 1.00 61.30 282 LEU A C 1
ATOM 5958 O O . LEU B 1 285 ? -5.611 -10.580 1.392 1.00 67.90 282 LEU A O 1
ATOM 5963 N N . PRO B 1 286 ? -7.381 -10.451 2.768 1.00 60.06 283 PRO A N 1
ATOM 5964 C CA . PRO B 1 286 ? -8.335 -10.291 1.676 1.00 50.33 283 PRO A CA 1
ATOM 5965 C C . PRO B 1 286 ? -8.251 -8.902 1.030 1.00 58.96 283 PRO A C 1
ATOM 5966 O O . PRO B 1 286 ? -8.622 -7.872 1.582 1.00 60.43 283 PRO A O 1
ATOM 5970 N N . ALA B 1 287 ? -7.763 -8.910 -0.202 1.00 60.05 284 ALA A N 1
ATOM 5971 C CA . ALA B 1 287 ? -7.792 -7.774 -1.082 1.00 45.92 284 ALA A CA 1
ATOM 5972 C C . ALA B 1 287 ? -8.906 -7.971 -2.103 1.00 43.16 284 ALA A C 1
ATOM 5973 O O . ALA B 1 287 ? -8.714 -8.636 -3.115 1.00 46.77 284 ALA A O 1
ATOM 5975 N N . VAL B 1 288 ? -10.048 -7.294 -1.892 1.00 39.47 285 VAL A N 1
ATOM 5976 C CA . VAL B 1 288 ? -11.167 -7.449 -2.798 1.00 39.29 285 VAL A CA 1
ATOM 5977 C C . VAL B 1 288 ? -11.151 -6.342 -3.846 1.00 50.01 285 VAL A C 1
ATOM 5978 O O . VAL B 1 288 ? -10.821 -5.193 -3.533 1.00 44.13 285 VAL A O 1
ATOM 5982 N N . ILE B 1 289 ? -11.481 -6.720 -5.100 1.00 45.08 286 ILE A N 1
ATOM 5983 C CA . ILE B 1 289 ? -11.211 -5.881 -6.253 1.00 44.76 286 ILE A CA 1
ATOM 5984 C C . ILE B 1 289 ? -12.417 -5.954 -7.184 1.00 39.85 286 ILE A C 1
ATOM 5985 O O . ILE B 1 289 ? -12.763 -6.969 -7.753 1.00 47.33 286 ILE A O 1
ATOM 5990 N N . GLY B 1 290 ? -13.078 -4.846 -7.384 1.00 43.31 287 GLY A N 1
ATOM 5991 C CA . GLY B 1 290 ? -14.251 -4.850 -8.248 1.00 45.46 287 GLY A CA 1
ATOM 5992 C C . GLY B 1 290 ? -13.919 -4.756 -9.737 1.00 47.81 287 GLY A C 1
ATOM 5993 O O . GLY B 1 290 ? -12.811 -4.380 -10.153 1.00 52.64 287 GLY A O 1
ATOM 5994 N N . VAL B 1 291 ? -14.932 -5.119 -10.521 1.00 50.65 288 VAL A N 1
ATOM 5995 C CA . VAL B 1 291 ? -14.836 -5.318 -11.949 1.00 45.22 288 VAL A CA 1
ATOM 5996 C C . VAL B 1 291 ? -16.179 -4.893 -12.537 1.00 48.37 288 VAL A C 1
ATOM 5997 O O . VAL B 1 291 ? -17.185 -5.528 -12.257 1.00 46.04 288 VAL A O 1
ATOM 6001 N N . SER B 1 292 ? -16.190 -3.814 -13.331 1.00 40.87 289 SER A N 1
ATOM 6002 C CA . SER B 1 292 ? -17.439 -3.324 -13.869 1.00 45.20 289 SER A CA 1
ATOM 6003 C C . SER B 1 292 ? -17.945 -4.407 -14.811 1.00 50.88 289 SER A C 1
ATOM 6004 O O . SER B 1 292 ? -17.174 -4.891 -15.647 1.00 50.30 289 SER A O 1
ATOM 6007 N N . ASP B 1 293 ? -19.218 -4.764 -14.646 1.00 48.67 290 ASP A N 1
ATOM 6008 C CA . ASP B 1 293 ? -19.886 -5.626 -15.610 1.00 63.26 290 ASP A CA 1
ATOM 6009 C C . ASP B 1 293 ? -20.382 -4.837 -16.823 1.00 51.23 290 ASP A C 1
ATOM 6010 O O . ASP B 1 293 ? -20.313 -5.350 -17.940 1.00 64.03 290 ASP A O 1
ATOM 6015 N N . THR B 1 294 ? -20.782 -3.584 -16.652 1.00 51.67 291 THR A N 1
ATOM 6016 C CA . THR B 1 294 ? -21.258 -2.799 -17.786 1.00 45.22 291 THR A CA 1
ATOM 6017 C C . THR B 1 294 ? -20.112 -2.590 -18.779 1.00 51.25 291 THR A C 1
ATOM 6018 O O . THR B 1 294 ? -20.353 -2.476 -19.972 1.00 46.69 291 THR A O 1
ATOM 6022 N N . VAL B 1 295 ? -18.880 -2.479 -18.260 1.00 49.20 292 VAL A N 1
ATOM 6023 C CA . VAL B 1 295 ? -17.722 -2.355 -19.118 1.00 52.24 292 VAL A CA 1
ATOM 6024 C C . VAL B 1 295 ? -17.591 -3.607 -19.984 1.00 53.19 292 VAL A C 1
ATOM 6025 O O . VAL B 1 295 ? -17.548 -3.506 -21.217 1.00 59.56 292 VAL A O 1
ATOM 6029 N N . ILE B 1 296 ? -17.561 -4.785 -19.349 1.00 48.84 293 ILE A N 1
ATOM 6030 C CA . ILE B 1 296 ? -17.494 -6.015 -20.123 1.00 49.02 293 ILE A CA 1
ATOM 6031 C C . ILE B 1 296 ? -18.634 -6.126 -21.142 1.00 48.06 293 ILE A C 1
ATOM 6032 O O . ILE B 1 296 ? -18.367 -6.335 -22.319 1.00 50.17 293 ILE A O 1
ATOM 6037 N N . GLU B 1 297 ? -19.882 -5.900 -20.719 1.00 47.75 294 GLU A N 1
ATOM 6038 C CA . GLU B 1 297 ? -21.037 -6.013 -21.603 1.00 45.62 294 GLU A CA 1
ATOM 6039 C C . GLU B 1 297 ? -20.869 -5.154 -22.836 1.00 45.75 294 GLU A C 1
ATOM 6040 O O . GLU B 1 297 ? -20.978 -5.664 -23.937 1.00 55.54 294 GLU A O 1
ATOM 6046 N N . ASP B 1 298 ? -20.590 -3.872 -22.658 1.00 54.11 295 ASP A N 1
ATOM 6047 C CA . ASP B 1 298 ? -20.373 -2.899 -23.740 1.00 52.40 295 ASP A CA 1
ATOM 6048 C C . ASP B 1 298 ? -19.167 -3.191 -24.683 1.00 59.37 295 ASP A C 1
ATOM 6049 O O . ASP B 1 298 ? -19.301 -3.302 -25.933 1.00 50.64 295 ASP A O 1
ATOM 6054 N N . ARG B 1 299 ? -17.964 -3.315 -24.105 1.00 50.76 296 ARG A N 1
ATOM 6055 C CA . ARG B 1 299 ? -16.746 -3.379 -24.910 1.00 53.52 296 ARG A CA 1
ATOM 6056 C C . ARG B 1 299 ? -16.666 -4.681 -25.691 1.00 56.63 296 ARG A C 1
ATOM 6057 O O . ARG B 1 299 ? -16.252 -4.633 -26.833 1.00 52.06 296 ARG A O 1
ATOM 6065 N N . PHE B 1 300 ? -17.054 -5.817 -25.070 1.00 57.39 297 PHE A N 1
ATOM 6066 C CA . PHE B 1 300 ? -17.007 -7.132 -25.709 1.00 49.12 297 PHE A CA 1
ATOM 6067 C C . PHE B 1 300 ? -18.341 -7.514 -26.376 1.00 55.35 297 PHE A C 1
ATOM 6068 O O . PHE B 1 300 ? -18.415 -8.533 -27.068 1.00 54.90 297 PHE A O 1
ATOM 6076 N N . ALA B 1 301 ? -19.382 -6.666 -26.239 1.00 55.06 298 ALA A N 1
ATOM 6077 C CA . ALA B 1 301 ? -20.660 -6.804 -26.961 1.00 58.80 298 ALA A CA 1
ATOM 6078 C C . ALA B 1 301 ? -21.426 -8.083 -26.593 1.00 54.61 298 ALA A C 1
ATOM 6079 O O . ALA B 1 301 ? -21.774 -8.840 -27.474 1.00 58.79 298 ALA A O 1
ATOM 6081 N N . VAL B 1 302 ? -21.603 -8.344 -25.287 1.00 67.10 299 VAL A N 1
ATOM 6082 C CA . VAL B 1 302 ? -22.249 -9.544 -24.745 1.00 63.25 299 VAL A CA 1
ATOM 6083 C C . VAL B 1 302 ? -23.402 -9.095 -23.839 1.00 69.40 299 VAL A C 1
ATOM 6084 O O . VAL B 1 302 ? -23.136 -8.502 -22.800 1.00 71.26 299 VAL A O 1
ATOM 6088 N N . GLU B 1 303 ?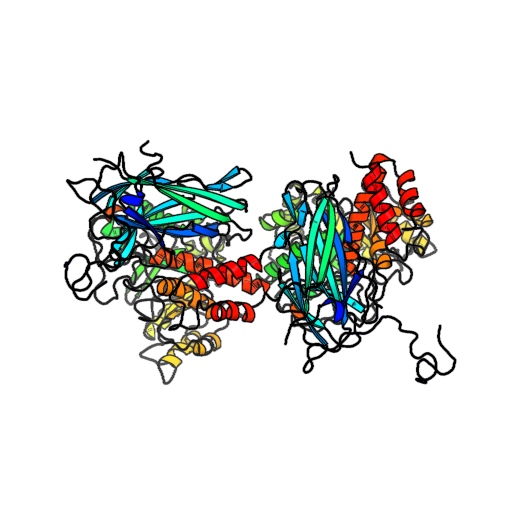 -24.656 -9.317 -24.306 1.00 86.63 300 GLU A N 1
ATOM 6089 C CA . GLU B 1 303 ? -25.911 -9.116 -23.574 1.00 74.46 300 GLU A CA 1
ATOM 6090 C C . GLU B 1 303 ? -25.756 -9.820 -22.218 1.00 65.12 300 GLU A C 1
ATOM 6091 O O . GLU B 1 303 ? -25.233 -10.943 -22.097 1.00 60.00 300 GLU A O 1
ATOM 6097 N N . HIS B 1 304 ? -26.048 -9.034 -21.173 1.00 62.06 301 HIS A N 1
ATOM 6098 C CA . HIS B 1 304 ? -26.065 -9.498 -19.797 1.00 62.14 301 HIS A CA 1
ATOM 6099 C C . HIS B 1 304 ? -26.954 -10.749 -19.698 1.00 63.26 301 HIS A C 1
ATOM 6100 O O . HIS B 1 304 ? -28.054 -10.759 -20.220 1.00 63.87 301 HIS A O 1
ATOM 6107 N N . GLY B 1 305 ? -26.483 -11.823 -19.044 1.00 61.39 302 GLY A N 1
ATOM 6108 C CA . GLY B 1 305 ? -27.254 -13.048 -19.004 1.00 59.17 302 GLY A CA 1
ATOM 6109 C C . GLY B 1 305 ? -26.787 -14.125 -19.982 1.00 58.91 302 GLY A C 1
ATOM 6110 O O . GLY B 1 305 ? -26.728 -15.286 -19.607 1.00 56.94 302 GLY A O 1
ATOM 6111 N N . SER B 1 306 ? -26.424 -13.731 -21.206 1.00 59.59 303 SER A N 1
ATOM 6112 C CA . SER B 1 306 ? -26.091 -14.660 -22.290 1.00 58.40 303 SER A CA 1
ATOM 6113 C C . SER B 1 306 ? -25.009 -15.663 -21.891 1.00 59.13 303 SER A C 1
ATOM 6114 O O . SER B 1 306 ? -24.443 -15.577 -20.790 1.00 57.69 303 SER A O 1
ATOM 6117 N N . GLU B 1 307 ? -24.752 -16.602 -22.827 1.00 57.40 304 GLU A N 1
ATOM 6118 C CA . GLU B 1 307 ? -23.776 -17.654 -22.615 1.00 64.97 304 GLU A CA 1
ATOM 6119 C C . GLU B 1 307 ? -22.374 -17.108 -22.893 1.00 69.04 304 GLU A C 1
ATOM 6120 O O . GLU B 1 307 ? -21.404 -17.426 -22.194 1.00 64.97 304 GLU A O 1
ATOM 6126 N N . ASP B 1 308 ? -22.268 -16.294 -23.946 1.00 64.48 305 ASP A N 1
ATOM 6127 C CA . ASP B 1 308 ? -21.054 -15.515 -24.206 1.00 69.68 305 ASP A CA 1
ATOM 6128 C C . ASP B 1 308 ? -20.612 -14.640 -23.011 1.00 58.00 305 ASP A C 1
ATOM 6129 O O . ASP B 1 308 ? -19.447 -14.599 -22.658 1.00 57.75 305 ASP A O 1
ATOM 6134 N N . TRP B 1 309 ? -21.540 -13.892 -22.431 1.00 55.99 306 TRP A N 1
ATOM 6135 C CA . TRP B 1 309 ? -21.392 -13.227 -21.146 1.00 53.73 306 TRP A CA 1
ATOM 6136 C C . TRP B 1 309 ? -20.861 -14.172 -20.078 1.00 57.75 306 TRP A C 1
ATOM 6137 O O . TRP B 1 309 ? -19.854 -13.875 -19.428 1.00 57.28 306 TRP A O 1
ATOM 6148 N N . TYR B 1 310 ? -21.499 -15.322 -19.867 1.00 53.24 307 TYR A N 1
ATOM 6149 C CA . TYR B 1 310 ? -21.002 -16.148 -18.778 1.00 54.61 307 TYR A CA 1
ATOM 6150 C C . TYR B 1 310 ? -19.546 -16.511 -19.042 1.00 47.08 307 TYR A C 1
ATOM 6151 O O . TYR B 1 310 ? -18.758 -16.652 -18.104 1.00 55.26 307 TYR A O 1
ATOM 6160 N N . LYS B 1 311 ? -19.196 -16.782 -20.310 1.00 59.22 308 LYS A N 1
ATOM 6161 C CA . LYS B 1 311 ? -17.849 -17.291 -20.638 1.00 68.74 308 LYS A CA 1
ATOM 6162 C C . LYS B 1 311 ? -16.797 -16.179 -20.432 1.00 53.69 308 LYS A C 1
ATOM 6163 O O . LYS B 1 311 ? -15.708 -16.352 -19.915 1.00 52.62 308 LYS A O 1
ATOM 6169 N N . LYS B 1 312 ? -17.184 -14.972 -20.789 1.00 52.26 309 LYS A N 1
ATOM 6170 C CA . LYS B 1 312 ? -16.368 -13.797 -20.622 1.00 57.49 309 LYS A CA 1
ATOM 6171 C C . LYS B 1 312 ? -16.062 -13.487 -19.146 1.00 53.78 309 LYS A C 1
ATOM 6172 O O . LYS B 1 312 ? -14.880 -13.334 -18.805 1.00 58.58 309 LYS A O 1
ATOM 6178 N N . LEU B 1 313 ? -17.074 -13.485 -18.246 1.00 49.14 310 LEU A N 1
ATOM 6179 C CA . LEU B 1 313 ? -16.817 -13.309 -16.806 1.00 47.38 310 LEU A CA 1
ATOM 6180 C C . LEU B 1 313 ? -15.901 -14.391 -16.289 1.00 49.48 310 LEU A C 1
ATOM 6181 O O . LEU B 1 313 ? -14.982 -14.039 -15.543 1.00 57.37 310 LEU A O 1
ATOM 6186 N N . ASP B 1 314 ? -16.120 -15.646 -16.762 1.00 51.46 311 ASP A N 1
ATOM 6187 C CA . ASP B 1 314 ? -15.300 -16.797 -16.384 1.00 52.48 311 ASP A CA 1
ATOM 6188 C C . ASP B 1 314 ? -13.802 -16.558 -16.655 1.00 50.73 311 ASP A C 1
ATOM 6189 O O . ASP B 1 314 ? -12.929 -16.752 -15.781 1.00 47.33 311 ASP A O 1
ATOM 6194 N N . LEU B 1 315 ? -13.509 -16.083 -17.874 1.00 52.91 312 LEU A N 1
ATOM 6195 C CA . LEU B 1 315 ? -12.150 -15.739 -18.291 1.00 52.88 312 LEU A CA 1
ATOM 6196 C C . LEU B 1 315 ? -11.487 -14.746 -17.308 1.00 55.72 312 LEU A C 1
ATOM 6197 O O . LEU B 1 315 ? -10.364 -14.948 -16.809 1.00 46.05 312 LEU A O 1
ATOM 6202 N N . HIS B 1 316 ? -12.240 -13.688 -16.961 1.00 54.62 313 HIS A N 1
ATOM 6203 C CA . HIS B 1 316 ? -11.743 -12.638 -16.067 1.00 46.24 313 HIS A CA 1
ATOM 6204 C C . HIS B 1 316 ? -11.488 -13.185 -14.683 1.00 41.24 313 HIS A C 1
ATOM 6205 O O . HIS B 1 316 ? -10.404 -13.056 -14.123 1.00 38.06 313 HIS A O 1
ATOM 6212 N N . PHE B 1 317 ? -12.454 -13.945 -14.164 1.00 48.09 314 PHE A N 1
ATOM 6213 C CA . PHE B 1 317 ? -12.327 -14.383 -12.777 1.00 49.17 314 PHE A CA 1
ATOM 6214 C C . PHE B 1 317 ? -11.062 -15.225 -12.561 1.00 45.56 314 PHE A C 1
ATOM 6215 O O . PHE B 1 317 ? -10.307 -14.994 -11.612 1.00 47.24 314 PHE A O 1
ATOM 6223 N N . LYS B 1 318 ? -10.805 -16.174 -13.477 1.00 50.06 315 LYS A N 1
ATOM 6224 C CA . LYS B 1 318 ? -9.680 -17.107 -13.365 1.00 51.83 315 LYS A CA 1
ATOM 6225 C C . LYS B 1 318 ? -8.314 -16.430 -13.565 1.00 50.36 315 LYS A C 1
ATOM 6226 O O . LYS B 1 318 ? -7.297 -16.796 -12.933 1.00 45.30 315 LYS A O 1
ATOM 6232 N N . TRP B 1 319 ? -8.267 -15.474 -14.520 1.00 51.46 316 TRP A N 1
ATOM 6233 C CA . TRP B 1 319 ? -7.076 -14.650 -14.743 1.00 47.03 316 TRP A CA 1
ATOM 6234 C C . TRP B 1 319 ? -6.675 -13.851 -13.477 1.00 43.83 316 TRP A C 1
ATOM 6235 O O . TRP B 1 319 ? -5.501 -13.885 -13.039 1.00 41.75 316 TRP A O 1
ATOM 6246 N N . LEU B 1 320 ? -7.676 -13.197 -12.830 1.00 39.56 317 LEU A N 1
ATOM 6247 C CA . LEU B 1 320 ? -7.394 -12.319 -11.679 1.00 43.62 317 LEU A CA 1
ATOM 6248 C C . LEU B 1 320 ? -6.903 -13.045 -10.408 1.00 44.33 317 LEU A C 1
ATOM 6249 O O . LEU B 1 320 ? -6.110 -12.491 -9.664 1.00 46.95 317 LEU A O 1
ATOM 6254 N N . LEU B 1 321 ? -7.259 -14.319 -10.205 1.00 54.31 318 LEU A N 1
ATOM 6255 C CA . LEU B 1 321 ? -6.893 -15.023 -8.990 1.00 51.08 318 LEU A CA 1
ATOM 6256 C C . LEU B 1 321 ? -5.407 -15.305 -8.866 1.00 55.11 318 LEU A C 1
ATOM 6257 O O . LEU B 1 321 ? -4.984 -15.751 -7.780 1.00 68.55 318 LEU A O 1
ATOM 6262 N N . GLN B 1 322 ? -4.649 -15.144 -9.974 1.00 52.78 319 GLN A N 1
ATOM 6263 C CA . GLN B 1 322 ? -3.203 -15.353 -9.911 1.00 45.57 319 GLN A CA 1
ATOM 6264 C C . GLN B 1 322 ? -2.562 -14.200 -9.146 1.00 47.23 319 GLN A C 1
ATOM 6265 O O . GLN B 1 322 ? -1.403 -14.304 -8.783 1.00 45.58 319 GLN A O 1
ATOM 6271 N N . TYR B 1 323 ? -3.335 -13.128 -8.857 1.00 53.40 320 TYR A N 1
ATOM 6272 C CA . TYR B 1 323 ? -2.786 -11.879 -8.333 1.00 54.19 320 TYR A CA 1
ATOM 6273 C C . TYR B 1 323 ? -3.024 -11.756 -6.812 1.00 46.17 320 TYR A C 1
ATOM 6274 O O . TYR B 1 323 ? -2.800 -10.697 -6.272 1.00 44.53 320 TYR A O 1
ATOM 6283 N N . ARG B 1 324 ? -3.363 -12.860 -6.125 1.00 40.13 321 ARG A N 1
ATOM 6284 C CA . ARG B 1 324 ? -3.688 -12.951 -4.712 1.00 42.74 321 ARG A CA 1
ATOM 6285 C C . ARG B 1 324 ? -4.832 -12.006 -4.308 1.00 49.59 321 ARG A C 1
ATOM 6286 O O . ARG B 1 324 ? -4.844 -11.437 -3.205 1.00 59.52 321 ARG A O 1
ATOM 6294 N N . ILE B 1 325 ? -5.868 -11.950 -5.133 1.00 43.34 322 ILE A N 1
ATOM 6295 C CA . ILE B 1 325 ? -6.941 -10.996 -4.961 1.00 42.74 322 ILE A CA 1
ATOM 6296 C C . ILE B 1 325 ? -8.249 -11.751 -5.139 1.00 49.57 322 ILE A C 1
ATOM 6297 O O . ILE B 1 325 ? -8.261 -12.747 -5.839 1.00 49.28 322 ILE A O 1
ATOM 6302 N N . SER B 1 326 ? -9.357 -11.154 -4.650 1.00 47.37 323 SER A N 1
ATOM 6303 C CA . SER B 1 326 ? -10.638 -11.807 -4.606 1.00 46.08 323 SER A CA 1
ATOM 6304 C C . SER B 1 326 ? -11.622 -10.944 -5.353 1.00 44.34 323 SER A C 1
ATOM 6305 O O . SER B 1 326 ? -12.175 -10.013 -4.814 1.00 48.92 323 SER A O 1
ATOM 6308 N N . PRO B 1 327 ? -11.785 -11.145 -6.652 1.00 43.02 324 PRO A N 1
ATOM 6309 C CA . PRO B 1 327 ? -12.653 -10.274 -7.426 1.00 45.86 324 PRO A CA 1
ATOM 6310 C C . PRO B 1 327 ? -14.142 -10.294 -7.075 1.00 52.08 324 PRO A C 1
ATOM 6311 O O . PRO B 1 327 ? -14.671 -11.296 -6.609 1.00 50.48 324 PRO A O 1
ATOM 6315 N N . TYR B 1 328 ? -14.832 -9.215 -7.457 1.00 43.95 325 TYR A N 1
ATOM 6316 C CA . TYR B 1 328 ? -16.278 -9.166 -7.454 1.00 41.21 325 TYR A CA 1
ATOM 6317 C C . TYR B 1 328 ? -16.661 -8.368 -8.691 1.00 45.21 325 TYR A C 1
ATOM 6318 O O . TYR B 1 328 ? -16.013 -7.394 -9.037 1.00 42.21 325 TYR A O 1
ATOM 6327 N N . PHE B 1 329 ? -17.715 -8.803 -9.370 1.00 49.27 326 PHE A N 1
ATOM 6328 C CA . PHE B 1 329 ? -18.274 -7.994 -10.439 1.00 49.12 326 PHE A CA 1
ATOM 6329 C C . PHE B 1 329 ? -19.197 -6.966 -9.768 1.00 46.94 326 PHE A C 1
ATOM 6330 O O . PHE B 1 329 ? -19.756 -7.243 -8.740 1.00 51.76 326 PHE A O 1
ATOM 6338 N N . CYS B 1 330 ? -19.475 -5.835 -10.422 1.00 50.05 327 CYS A N 1
ATOM 6339 C CA . CYS B 1 330 ? -20.044 -4.682 -9.774 1.00 44.91 327 CYS A CA 1
ATOM 6340 C C . CYS B 1 330 ? -20.875 -3.907 -10.772 1.00 43.87 327 CYS A C 1
ATOM 6341 O O . CYS B 1 330 ? -20.360 -3.467 -11.803 1.00 45.43 327 CYS A O 1
ATOM 6344 N N . LYS B 1 331 ? -22.153 -3.707 -10.412 1.00 50.45 328 LYS A N 1
ATOM 6345 C CA . LYS B 1 331 ? -23.017 -2.751 -11.092 1.00 53.81 328 LYS A CA 1
ATOM 6346 C C . LYS B 1 331 ? -23.481 -1.726 -10.050 1.00 58.30 328 LYS A C 1
ATOM 6347 O O . LYS B 1 331 ? -23.930 -2.073 -8.951 1.00 65.89 328 LYS A O 1
ATOM 6353 N N . TRP B 1 332 ? -23.296 -0.459 -10.402 1.00 46.34 329 TRP A N 1
ATOM 6354 C CA . TRP B 1 332 ? -23.745 0.656 -9.618 1.00 46.66 329 TRP A CA 1
ATOM 6355 C C . TRP B 1 332 ? -25.194 0.967 -9.997 1.00 50.06 329 TRP A C 1
ATOM 6356 O O . TRP B 1 332 ? -25.558 0.841 -11.175 1.00 52.06 329 TRP A O 1
ATOM 6367 N N . GLY B 1 333 ? -25.968 1.489 -9.002 1.00 58.25 330 GLY A N 1
ATOM 6368 C CA . GLY B 1 333 ? -27.394 1.842 -9.115 1.00 53.45 330 GLY A CA 1
ATOM 6369 C C . GLY B 1 333 ? -27.685 3.258 -8.636 1.00 53.62 330 GLY A C 1
ATOM 6370 O O . GLY B 1 333 ? -26.752 3.993 -8.343 1.00 53.22 330 GLY A O 1
ATOM 6371 N N . GLU B 1 334 ? -28.972 3.634 -8.551 1.00 68.78 331 GLU A N 1
ATOM 6372 C CA . GLU B 1 334 ? -29.370 4.969 -8.094 1.00 74.88 331 GLU A CA 1
ATOM 6373 C C . GLU B 1 334 ? -28.667 5.284 -6.756 1.00 69.75 331 GLU A C 1
ATOM 6374 O O . GLU B 1 334 ? -28.650 4.433 -5.853 1.00 76.04 331 GLU A O 1
ATOM 6380 N N . SER B 1 335 ? -27.990 6.465 -6.690 1.00 66.23 332 SER A N 1
ATOM 6381 C CA . SER B 1 335 ? -27.399 7.056 -5.481 1.00 63.31 332 SER A CA 1
ATOM 6382 C C . SER B 1 335 ? -26.250 6.216 -4.902 1.00 62.75 332 SER A C 1
ATOM 6383 O O . SER B 1 335 ? -25.911 6.341 -3.708 1.00 51.03 332 SER A O 1
ATOM 6386 N N . MET B 1 336 ? -25.713 5.328 -5.767 1.00 59.66 333 MET A N 1
ATOM 6387 C CA . MET B 1 336 ? -24.485 4.568 -5.580 1.00 57.83 333 MET A CA 1
ATOM 6388 C C . MET B 1 336 ? -24.725 3.335 -4.708 1.00 54.20 333 MET A C 1
ATOM 6389 O O . MET B 1 336 ? -23.778 2.820 -4.095 1.00 51.40 333 MET A O 1
ATOM 6394 N N . ARG B 1 337 ? -25.958 2.813 -4.750 1.00 50.01 334 ARG A N 1
ATOM 6395 C CA . ARG B 1 337 ? -26.181 1.422 -4.369 1.00 56.73 334 ARG A CA 1
ATOM 6396 C C . ARG B 1 337 ? -25.324 0.496 -5.232 1.00 55.52 334 ARG A C 1
ATOM 6397 O O . ARG B 1 337 ? -25.102 0.792 -6.400 1.00 56.34 334 ARG A O 1
ATOM 6405 N N . VAL B 1 338 ? -24.920 -0.668 -4.724 1.00 51.33 335 VAL A N 1
ATOM 6406 C CA . VAL B 1 338 ? -24.125 -1.558 -5.547 1.00 53.46 335 VAL A CA 1
ATOM 6407 C C . VAL B 1 338 ? -24.716 -2.964 -5.500 1.00 52.51 335 VAL A C 1
ATOM 6408 O O . VAL B 1 338 ? -24.901 -3.531 -4.422 1.00 53.08 335 VAL A O 1
ATOM 6412 N N . LEU B 1 339 ? -24.889 -3.528 -6.713 1.00 51.09 336 LEU A N 1
ATOM 6413 C CA . LEU B 1 339 ? -24.986 -4.965 -6.904 1.00 57.65 336 LEU A CA 1
ATOM 6414 C C . LEU B 1 339 ? -23.588 -5.557 -7.137 1.00 53.08 336 LEU A C 1
ATOM 6415 O O . LEU B 1 339 ? -23.023 -5.333 -8.203 1.00 53.70 336 LEU A O 1
ATOM 6420 N N . THR B 1 340 ? -23.082 -6.355 -6.158 1.00 54.30 337 THR A N 1
ATOM 6421 C CA . THR B 1 340 ? -21.779 -6.985 -6.192 1.00 47.55 337 THR A CA 1
ATOM 6422 C C . THR B 1 340 ? -21.872 -8.493 -6.053 1.00 50.02 337 THR A C 1
ATOM 6423 O O . THR B 1 340 ? -22.462 -8.992 -5.112 1.00 58.33 337 THR A O 1
ATOM 6427 N N . TYR B 1 341 ? -21.145 -9.209 -6.918 1.00 55.96 338 TYR A N 1
ATOM 6428 C CA . TYR B 1 341 ? -21.215 -10.662 -6.939 1.00 53.69 338 TYR A CA 1
ATOM 6429 C C . TYR B 1 341 ? -19.925 -11.203 -7.497 1.00 53.33 338 TYR A C 1
ATOM 6430 O O . TYR B 1 341 ? -19.563 -10.809 -8.611 1.00 54.71 338 TYR A O 1
ATOM 6439 N N . THR B 1 342 ? -19.259 -12.065 -6.709 1.00 49.02 339 THR A N 1
ATOM 6440 C CA . THR B 1 342 ? -18.090 -12.799 -7.182 1.00 50.23 339 THR A CA 1
ATOM 6441 C C . THR B 1 342 ? -18.413 -13.868 -8.248 1.00 59.54 339 THR A C 1
ATOM 6442 O O . THR B 1 342 ? -17.747 -13.884 -9.292 1.00 73.65 339 THR A O 1
ATOM 6446 N N . SER B 1 343 ? -19.403 -14.748 -7.980 1.00 64.65 340 SER A N 1
ATOM 6447 C CA . SER B 1 343 ? -19.922 -15.739 -8.912 1.00 57.40 340 SER A CA 1
ATOM 6448 C C . SER B 1 343 ? -21.191 -15.233 -9.584 1.00 48.58 340 SER A C 1
ATOM 6449 O O . SER B 1 343 ? -22.091 -14.777 -8.895 1.00 60.90 340 SER A O 1
ATOM 6452 N N . PRO B 1 344 ? -21.292 -15.246 -10.946 1.00 64.59 341 PRO A N 1
ATOM 6453 C CA . PRO B 1 344 ? -22.571 -14.994 -11.668 1.00 66.05 341 PRO A CA 1
ATOM 6454 C C . PRO B 1 344 ? -23.518 -16.209 -11.799 1.00 68.50 341 PRO A C 1
ATOM 6455 O O . PRO B 1 344 ? -24.557 -16.136 -12.497 1.00 63.98 341 PRO A O 1
ATOM 6459 N N . TRP B 1 345 ? -23.096 -17.310 -11.129 1.00 59.02 342 TRP A N 1
ATOM 6460 C CA . TRP B 1 345 ? -23.647 -18.657 -11.226 1.00 78.27 342 TRP A CA 1
ATOM 6461 C C . TRP B 1 345 ? -24.516 -18.915 -9.990 1.00 75.05 342 TRP A C 1
ATOM 6462 O O . TRP B 1 345 ? -24.011 -18.733 -8.878 1.00 68.78 342 TRP A O 1
ATOM 6473 N N . PRO B 1 346 ? -25.793 -19.379 -10.139 1.00 78.65 343 PRO A N 1
ATOM 6474 C CA . PRO B 1 346 ? -26.635 -19.773 -8.997 1.00 78.47 343 PRO A CA 1
ATOM 6475 C C . PRO B 1 346 ? -25.908 -20.756 -8.074 1.00 67.29 343 PRO A C 1
ATOM 6476 O O . PRO B 1 346 ? -25.032 -21.475 -8.509 1.00 74.09 343 PRO A O 1
ATOM 6480 N N . ALA B 1 347 ? -26.246 -20.764 -6.786 1.00 67.26 344 ALA A N 1
ATOM 6481 C CA . ALA B 1 347 ? -25.438 -21.373 -5.736 1.00 71.78 344 ALA A CA 1
ATOM 6482 C C . ALA B 1 347 ? -25.462 -22.909 -5.701 1.00 70.80 344 ALA A C 1
ATOM 6483 O O . ALA B 1 347 ? -24.592 -23.495 -5.025 1.00 65.69 344 ALA A O 1
ATOM 6485 N N . ASP B 1 348 ? -26.444 -23.520 -6.417 1.00 75.44 345 ASP A N 1
ATOM 6486 C CA . ASP B 1 348 ? -26.624 -24.978 -6.524 1.00 97.72 345 ASP A CA 1
ATOM 6487 C C . ASP B 1 348 ? -25.966 -25.526 -7.799 1.00 92.31 345 ASP A C 1
ATOM 6488 O O . ASP B 1 348 ? -25.697 -26.736 -7.829 1.00 90.32 345 ASP A O 1
ATOM 6493 N N . HIS B 1 349 ? -25.743 -24.639 -8.812 1.00 69.48 346 HIS A N 1
ATOM 6494 C CA . HIS B 1 349 ? -24.858 -24.842 -9.979 1.00 63.44 346 HIS A CA 1
ATOM 6495 C C . HIS B 1 349 ? -23.424 -25.191 -9.559 1.00 64.09 346 HIS A C 1
ATOM 6496 O O . HIS B 1 349 ? -22.859 -24.702 -8.553 1.00 76.61 346 HIS A O 1
ATOM 6503 N N . PRO B 1 350 ? -22.841 -26.216 -10.207 1.00 67.83 347 PRO A N 1
ATOM 6504 C CA . PRO B 1 350 ? -21.542 -26.726 -9.755 1.00 69.47 347 PRO A CA 1
ATOM 6505 C C . PRO B 1 350 ? -20.404 -25.722 -9.934 1.00 75.15 347 PRO A C 1
ATOM 6506 O O . PRO B 1 350 ? -19.353 -25.908 -9.317 1.00 81.76 347 PRO A O 1
ATOM 6510 N N . LYS B 1 351 ? -20.633 -24.695 -10.791 1.00 74.51 348 LYS A N 1
ATOM 6511 C CA . LYS B 1 351 ? -19.658 -23.632 -11.089 1.00 77.63 348 LYS A CA 1
ATOM 6512 C C . LYS B 1 351 ? -19.521 -22.674 -9.894 1.00 73.79 348 LYS A C 1
ATOM 6513 O O . LYS B 1 351 ? -18.385 -22.358 -9.540 1.00 62.78 348 LYS A O 1
ATOM 6519 N N . SER B 1 352 ? -20.654 -22.259 -9.270 1.00 67.20 349 SER A N 1
ATOM 6520 C CA . SER B 1 352 ? -20.675 -21.627 -7.960 1.00 64.45 349 SER A CA 1
ATOM 6521 C C . SER B 1 352 ? -19.598 -22.219 -7.050 1.00 66.82 349 SER A C 1
ATOM 6522 O O . SER B 1 352 ? -18.745 -21.486 -6.556 1.00 85.75 349 SER A O 1
ATOM 6525 N N . ASP B 1 353 ? -19.566 -23.539 -6.882 1.00 65.35 350 ASP A N 1
ATOM 6526 C CA . ASP B 1 353 ? -18.678 -24.099 -5.875 1.00 81.51 350 ASP A CA 1
ATOM 6527 C C . ASP B 1 353 ? -17.302 -24.400 -6.458 1.00 69.42 350 ASP A C 1
ATOM 6528 O O . ASP B 1 353 ? -16.390 -24.653 -5.700 1.00 67.79 350 ASP A O 1
ATOM 6533 N N . GLU B 1 354 ? -17.103 -24.308 -7.769 1.00 68.60 351 GLU A N 1
ATOM 6534 C CA . GLU B 1 354 ? -15.744 -24.273 -8.325 1.00 76.55 351 GLU A CA 1
ATOM 6535 C C . GLU B 1 354 ? -15.011 -22.954 -8.002 1.00 83.39 351 GLU A C 1
ATOM 6536 O O . GLU B 1 354 ? -13.803 -22.993 -7.669 1.00 61.99 351 GLU A O 1
ATOM 6542 N N . TYR B 1 355 ? -15.742 -21.810 -8.144 1.00 64.58 352 TYR A N 1
ATOM 6543 C CA . TYR B 1 355 ? -15.262 -20.484 -7.769 1.00 61.60 352 TYR A CA 1
ATOM 6544 C C . TYR B 1 355 ? -15.081 -20.356 -6.257 1.00 59.54 352 TYR A C 1
ATOM 6545 O O . TYR B 1 355 ? -13.934 -20.109 -5.776 1.00 57.72 352 TYR A O 1
ATOM 6554 N N . LEU B 1 356 ? -16.230 -20.486 -5.547 1.00 55.75 353 LEU A N 1
ATOM 6555 C CA . LEU B 1 356 ? -16.358 -20.072 -4.141 1.00 54.26 353 LEU A CA 1
ATOM 6556 C C . LEU B 1 356 ? -15.497 -20.925 -3.213 1.00 51.46 353 LEU A C 1
ATOM 6557 O O . LEU B 1 356 ? -14.907 -20.426 -2.255 1.00 53.46 353 LEU A O 1
ATOM 6562 N N . SER B 1 357 ? -15.242 -22.164 -3.617 1.00 59.73 354 SER A N 1
ATOM 6563 C CA . SER B 1 357 ? -14.435 -23.056 -2.811 1.00 60.46 354 SER A CA 1
ATOM 6564 C C . SER B 1 357 ? -12.950 -22.995 -3.169 1.00 61.01 354 SER A C 1
ATOM 6565 O O . SER B 1 357 ? -12.180 -23.679 -2.497 1.00 53.12 354 SER A O 1
ATOM 6568 N N . ASP B 1 358 ? -12.562 -22.309 -4.282 1.00 70.02 355 ASP A N 1
ATOM 6569 C CA . ASP B 1 358 ? -11.164 -22.238 -4.721 1.00 62.02 355 ASP A CA 1
ATOM 6570 C C . ASP B 1 358 ? -10.341 -21.611 -3.595 1.00 58.28 355 ASP A C 1
ATOM 6571 O O . ASP B 1 358 ? -10.780 -20.573 -3.099 1.00 62.20 355 ASP A O 1
ATOM 6576 N N . SER B 1 359 ? -9.194 -22.215 -3.189 1.00 57.40 356 SER A N 1
ATOM 6577 C CA . SER B 1 359 ? -8.469 -21.820 -1.961 1.00 61.95 356 SER A CA 1
ATOM 6578 C C . SER B 1 359 ? -7.841 -20.432 -2.084 1.00 61.77 356 SER A C 1
ATOM 6579 O O . SER B 1 359 ? -7.454 -19.818 -1.088 1.00 60.96 356 SER A O 1
ATOM 6582 N N . ARG B 1 360 ? -7.632 -20.020 -3.337 1.00 59.08 357 ARG A N 1
ATOM 6583 C CA . ARG B 1 360 ? -6.935 -18.788 -3.661 1.00 61.45 357 ARG A CA 1
ATOM 6584 C C . ARG B 1 360 ? -7.855 -17.596 -3.377 1.00 56.12 357 ARG A C 1
ATOM 6585 O O . ARG B 1 360 ? -7.368 -16.502 -3.169 1.00 63.77 357 ARG A O 1
ATOM 6593 N N . LEU B 1 361 ? -9.173 -17.836 -3.286 1.00 60.84 358 LEU A N 1
ATOM 6594 C CA . LEU B 1 361 ? -10.159 -16.784 -3.096 1.00 57.35 358 LEU A CA 1
ATOM 6595 C C . LEU B 1 361 ? -10.520 -16.563 -1.623 1.00 61.70 358 LEU A C 1
ATOM 6596 O O . LEU B 1 361 ? -11.432 -17.212 -1.155 1.00 74.17 358 LEU A O 1
ATOM 6601 N N . ALA B 1 362 ? -9.995 -15.495 -0.990 1.00 63.43 359 ALA A N 1
ATOM 6602 C CA . ALA B 1 362 ? -10.099 -15.283 0.450 1.00 57.43 359 ALA A CA 1
ATOM 6603 C C . ALA B 1 362 ? -11.418 -14.642 0.861 1.00 55.06 359 ALA A C 1
ATOM 6604 O O . ALA B 1 362 ? -11.746 -14.770 2.042 1.00 57.31 359 ALA A O 1
ATOM 6606 N N . ALA B 1 363 ? -12.187 -14.055 -0.079 1.00 54.74 360 ALA A N 1
ATOM 6607 C CA . ALA B 1 363 ? -13.477 -13.458 0.282 1.00 52.96 360 ALA A CA 1
ATOM 6608 C C . ALA B 1 363 ? -14.337 -13.254 -0.953 1.00 51.83 360 ALA A C 1
ATOM 6609 O O . ALA B 1 363 ? -13.783 -12.974 -2.013 1.00 61.01 360 ALA A O 1
ATOM 6611 N N . TYR B 1 364 ? -15.673 -13.340 -0.790 1.00 57.83 361 TYR A N 1
ATOM 6612 C CA . TYR B 1 364 ? -16.577 -13.284 -1.933 1.00 57.57 361 TYR A CA 1
ATOM 6613 C C . TYR B 1 364 ? -17.878 -12.569 -1.622 1.00 63.27 361 TYR A C 1
ATOM 6614 O O . TYR B 1 364 ? -18.495 -12.808 -0.587 1.00 68.34 361 TYR A O 1
ATOM 6623 N N . ALA B 1 365 ? -18.261 -11.740 -2.598 1.00 53.99 362 ALA A N 1
ATOM 6624 C CA . ALA B 1 365 ? -19.464 -10.950 -2.583 1.00 64.41 362 ALA A CA 1
ATOM 6625 C C . ALA B 1 365 ? -20.645 -11.826 -2.953 1.00 61.91 362 ALA A C 1
ATOM 6626 O O . ALA B 1 365 ? -20.523 -12.634 -3.859 1.00 76.13 362 ALA A O 1
ATOM 6628 N N . VAL B 1 366 ? -21.726 -11.682 -2.181 1.00 58.19 363 VAL A N 1
ATOM 6629 C CA . VAL B 1 366 ? -23.004 -12.308 -2.463 1.00 56.38 363 VAL A CA 1
ATOM 6630 C C . VAL B 1 366 ? -23.958 -11.195 -2.850 1.00 51.11 363 VAL A C 1
ATOM 6631 O O . VAL B 1 366 ? -24.047 -10.171 -2.172 1.00 63.30 363 VAL A O 1
ATOM 6635 N N . PRO B 1 367 ? -24.588 -11.293 -4.034 1.00 45.19 364 PRO A N 1
ATOM 6636 C CA . PRO B 1 367 ? -25.446 -10.222 -4.501 1.00 51.81 364 PRO A CA 1
ATOM 6637 C C . PRO B 1 367 ? -26.707 -10.164 -3.668 1.00 60.62 364 PRO A C 1
ATOM 6638 O O . PRO B 1 367 ? -27.253 -11.212 -3.271 1.00 68.20 364 PRO A O 1
ATOM 6642 N N . TYR B 1 368 ? -27.168 -8.922 -3.508 1.00 61.61 365 TYR A N 1
ATOM 6643 C CA . TYR B 1 368 ? -28.366 -8.655 -2.746 1.00 77.05 365 TYR A CA 1
ATOM 6644 C C . TYR B 1 368 ? -29.626 -9.102 -3.486 1.00 70.06 365 TYR A C 1
ATOM 6645 O O . TYR B 1 368 ? -30.553 -9.586 -2.859 1.00 83.01 365 TYR A O 1
ATOM 6654 N N . ARG B 1 369 ? -29.663 -8.895 -4.803 1.00 74.70 366 ARG A N 1
ATOM 6655 C CA . ARG B 1 369 ? -30.778 -9.275 -5.662 1.00 68.08 366 ARG A CA 1
ATOM 6656 C C . ARG B 1 369 ? -30.265 -10.127 -6.833 1.00 77.66 366 ARG A C 1
ATOM 6657 O O . ARG B 1 369 ? -29.090 -10.491 -6.881 1.00 76.10 366 ARG A O 1
ATOM 6665 N N . GLN B 1 370 ? -31.172 -10.545 -7.725 1.00 91.38 367 GLN A N 1
ATOM 6666 C CA . GLN B 1 370 ? -30.815 -11.425 -8.833 1.00 100.01 367 GLN A CA 1
ATOM 6667 C C . GLN B 1 370 ? -29.897 -10.679 -9.803 1.00 101.46 367 GLN A C 1
ATOM 6668 O O . GLN B 1 370 ? -30.235 -9.569 -10.266 1.00 81.96 367 GLN A O 1
ATOM 6674 N N . VAL B 1 371 ? -28.752 -11.336 -10.092 1.00 88.68 368 VAL A N 1
ATOM 6675 C CA . VAL B 1 371 ? -27.860 -10.973 -11.186 1.00 70.54 368 VAL A CA 1
ATOM 6676 C C . VAL B 1 371 ? -28.673 -11.078 -12.475 1.00 59.19 368 VAL A C 1
ATOM 6677 O O . VAL B 1 371 ? -28.891 -10.076 -13.141 1.00 63.48 368 VAL A O 1
ATOM 6681 N N . ILE B 1 372 ? -29.184 -12.281 -12.791 1.00 81.28 369 ILE A N 1
ATOM 6682 C CA . ILE B 1 372 ? -29.980 -12.466 -14.003 1.00 100.69 369 ILE A CA 1
ATOM 6683 C C . ILE B 1 372 ? -31.478 -12.508 -13.641 1.00 103.83 369 ILE A C 1
ATOM 6684 O O . ILE B 1 372 ? -31.902 -13.313 -12.811 1.00 138.02 369 ILE A O 1
ATOM 6689 N N . ALA B 1 373 ? -32.282 -11.620 -14.261 1.00 96.41 370 ALA A N 1
ATOM 6690 C CA . ALA B 1 373 ? -33.719 -11.533 -14.024 1.00 97.52 370 ALA A CA 1
ATOM 6691 C C . ALA B 1 373 ? -34.410 -12.887 -14.255 1.00 107.48 370 ALA A C 1
ATOM 6692 O O . ALA B 1 373 ? -34.094 -13.641 -15.185 1.00 78.50 370 ALA A O 1
ATOM 6694 N N . GLY B 1 374 ? -35.346 -13.201 -13.348 1.00 125.07 371 GLY A N 1
ATOM 6695 C CA . GLY B 1 374 ? -36.272 -14.312 -13.496 1.00 109.33 371 GLY A CA 1
ATOM 6696 C C . GLY B 1 374 ? -37.631 -14.004 -12.864 1.00 110.07 371 GLY A C 1
ATOM 6697 O O . GLY B 1 374 ? -38.076 -12.852 -12.779 1.00 77.64 371 GLY A O 1
ATOM 6698 N N . ASP B 1 375 ? -38.285 -15.055 -12.365 1.00 122.66 372 ASP A N 1
ATOM 6699 C CA . ASP B 1 375 ? -39.673 -14.942 -11.944 1.00 108.56 372 ASP A CA 1
ATOM 6700 C C . ASP B 1 375 ? -39.759 -14.569 -10.461 1.00 105.87 372 ASP A C 1
ATOM 6701 O O . ASP B 1 375 ? -40.428 -13.589 -10.114 1.00 94.53 372 ASP A O 1
ATOM 6706 N N . ASP B 1 376 ? -39.067 -15.346 -9.605 1.00 100.52 373 ASP A N 1
ATOM 6707 C CA . ASP B 1 376 ? -39.277 -15.348 -8.163 1.00 99.79 373 ASP A CA 1
ATOM 6708 C C . ASP B 1 376 ? -38.957 -13.944 -7.646 1.00 112.75 373 ASP A C 1
ATOM 6709 O O . ASP B 1 376 ? -37.977 -13.360 -8.098 1.00 121.66 373 ASP A O 1
ATOM 6714 N N . SER B 1 377 ? -39.808 -13.354 -6.781 1.00 123.94 374 SER A N 1
ATOM 6715 C CA . SER B 1 377 ? -39.584 -11.971 -6.358 1.00 123.49 374 SER A CA 1
ATOM 6716 C C . SER B 1 377 ? -38.337 -11.956 -5.470 1.00 140.25 374 SER A C 1
ATOM 6717 O O . SER B 1 377 ? -37.798 -13.018 -5.127 1.00 120.07 374 SER A O 1
ATOM 6720 N N . ARG B 1 378 ? -37.902 -10.736 -5.115 1.00 148.12 375 ARG A N 1
ATOM 6721 C CA . ARG B 1 378 ? -36.521 -10.434 -4.752 1.00 142.31 375 ARG A CA 1
ATOM 6722 C C . ARG B 1 378 ? -36.172 -11.077 -3.394 1.00 124.83 375 ARG A C 1
ATOM 6723 O O . ARG B 1 378 ? -35.107 -11.690 -3.284 1.00 92.45 375 ARG A O 1
ATOM 6731 N N . GLU B 1 379 ? -37.067 -11.007 -2.380 1.00 119.34 376 GLU A N 1
ATOM 6732 C CA . GLU B 1 379 ? -36.836 -11.697 -1.105 1.00 134.42 376 GLU A CA 1
ATOM 6733 C C . GLU B 1 379 ? -36.791 -13.215 -1.292 1.00 119.91 376 GLU A C 1
ATOM 6734 O O . GLU B 1 379 ? -36.092 -13.886 -0.524 1.00 109.28 376 GLU A O 1
ATOM 6740 N N . SER B 1 380 ? -37.605 -13.744 -2.234 1.00 101.79 377 SER A N 1
ATOM 6741 C CA . SER B 1 380 ? -37.680 -15.180 -2.438 1.00 85.79 377 SER A CA 1
ATOM 6742 C C . SER B 1 380 ? -36.326 -15.663 -2.937 1.00 90.74 377 SER A C 1
ATOM 6743 O O . SER B 1 380 ? -35.804 -16.574 -2.293 1.00 83.53 377 SER A O 1
ATOM 6746 N N . TYR B 1 381 ? -35.736 -15.017 -3.985 1.00 107.92 378 TYR A N 1
ATOM 6747 C CA . TYR B 1 381 ? -34.379 -15.349 -4.465 1.00 113.13 378 TYR A CA 1
ATOM 6748 C C . TYR B 1 381 ? -33.399 -15.340 -3.273 1.00 93.15 378 TYR A C 1
ATOM 6749 O O . TYR B 1 381 ? -32.563 -16.246 -3.082 1.00 65.16 378 TYR A O 1
ATOM 6758 N N . LEU B 1 382 ? -33.487 -14.276 -2.467 1.00 69.93 379 LEU A N 1
ATOM 6759 C CA . LEU B 1 382 ? -32.430 -14.014 -1.508 1.00 82.74 379 LEU A CA 1
ATOM 6760 C C . LEU B 1 382 ? -32.417 -15.138 -0.467 1.00 80.97 379 LEU A C 1
ATOM 6761 O O . LEU B 1 382 ? -31.362 -15.663 -0.115 1.00 86.77 379 LEU A O 1
ATOM 6766 N N . ARG B 1 383 ? -33.608 -15.548 -0.022 1.00 95.27 380 ARG A N 1
ATOM 6767 C CA . ARG B 1 383 ? -33.745 -16.592 0.979 1.00 90.67 380 ARG A CA 1
ATOM 6768 C C . ARG B 1 383 ? -33.230 -17.920 0.415 1.00 89.78 380 ARG A C 1
ATOM 6769 O O . ARG B 1 383 ? -32.435 -18.613 1.063 1.00 82.60 380 ARG A O 1
ATOM 6777 N N . LYS B 1 384 ? -33.619 -18.260 -0.821 1.00 83.17 381 LYS A N 1
ATOM 6778 C CA . LYS B 1 384 ? -33.212 -19.545 -1.380 1.00 92.20 381 LYS A CA 1
ATOM 6779 C C . LYS B 1 384 ? -31.679 -19.670 -1.462 1.00 83.49 381 LYS A C 1
ATOM 6780 O O . LYS B 1 384 ? -31.101 -20.749 -1.237 1.00 79.85 381 LYS A O 1
ATOM 6786 N N . GLU B 1 385 ? -31.046 -18.539 -1.809 1.00 85.24 382 GLU A N 1
ATOM 6787 C CA . GLU B 1 385 ? -29.644 -18.466 -2.194 1.00 102.72 382 GLU A CA 1
ATOM 6788 C C . GLU B 1 385 ? -28.760 -18.511 -0.946 1.00 102.32 382 GLU A C 1
ATOM 6789 O O . GLU B 1 385 ? -27.683 -19.127 -0.945 1.00 70.11 382 GLU A O 1
ATOM 6795 N N . VAL B 1 386 ? -29.223 -17.837 0.118 1.00 94.55 383 VAL A N 1
ATOM 6796 C CA . VAL B 1 386 ? -28.512 -17.830 1.392 1.00 89.97 383 VAL A CA 1
ATOM 6797 C C . VAL B 1 386 ? -28.642 -19.224 2.061 1.00 95.99 383 VAL A C 1
ATOM 6798 O O . VAL B 1 386 ? -27.661 -19.771 2.600 1.00 64.41 383 VAL A O 1
ATOM 6802 N N . GLU B 1 387 ? -29.854 -19.829 1.977 1.00 92.52 384 GLU A N 1
ATOM 6803 C CA . GLU B 1 387 ? -30.081 -21.161 2.508 1.00 87.41 384 GLU A CA 1
ATOM 6804 C C . GLU B 1 387 ? -29.036 -22.083 1.900 1.00 75.98 384 GLU A C 1
ATOM 6805 O O . GLU B 1 387 ? -28.406 -22.789 2.668 1.00 79.94 384 GLU A O 1
ATOM 6811 N N . ILE B 1 388 ? -28.798 -22.021 0.572 1.00 75.00 385 ILE A N 1
ATOM 6812 C CA . ILE B 1 388 ? -27.842 -22.914 -0.089 1.00 75.62 385 ILE A CA 1
ATOM 6813 C C . ILE B 1 388 ? -26.385 -22.684 0.368 1.00 79.54 385 ILE A C 1
ATOM 6814 O O . ILE B 1 388 ? -25.618 -23.641 0.605 1.00 84.56 385 ILE A O 1
ATOM 6819 N N . LEU B 1 389 ? -25.987 -21.412 0.512 1.00 84.91 386 LEU A N 1
ATOM 6820 C CA . LEU B 1 389 ? -24.589 -21.063 0.780 1.00 80.32 386 LEU A CA 1
ATOM 6821 C C . LEU B 1 389 ? -24.255 -21.208 2.269 1.00 86.30 386 LEU A C 1
ATOM 6822 O O . LEU B 1 389 ? -23.100 -21.556 2.560 1.00 75.99 386 LEU A O 1
ATOM 6827 N N . ARG B 1 390 ? -25.238 -20.837 3.146 1.00 87.39 387 ARG A N 1
ATOM 6828 C CA . ARG B 1 390 ? -25.234 -20.952 4.610 1.00 88.68 387 ARG A CA 1
ATOM 6829 C C . ARG B 1 390 ? -24.620 -22.284 5.076 1.00 85.21 387 ARG A C 1
ATOM 6830 O O . ARG B 1 390 ? -23.828 -22.288 6.023 1.00 83.51 387 ARG A O 1
ATOM 6838 N N . SER B 1 391 ? -24.953 -23.380 4.359 1.00 91.15 388 SER A N 1
ATOM 6839 C CA . SER B 1 391 ? -24.595 -24.764 4.658 1.00 84.47 388 SER A CA 1
ATOM 6840 C C . SER B 1 391 ? -23.193 -25.148 4.177 1.00 73.13 388 SER A C 1
ATOM 6841 O O . SER B 1 391 ? -22.678 -26.135 4.677 1.00 71.83 388 SER A O 1
ATOM 6844 N N . LYS B 1 392 ? -22.629 -24.470 3.144 1.00 69.59 389 LYS A N 1
ATOM 6845 C CA . LYS B 1 392 ? -21.371 -24.876 2.496 1.00 69.33 389 LYS A CA 1
ATOM 6846 C C . LYS B 1 392 ? -20.126 -24.468 3.290 1.00 64.34 389 LYS A C 1
ATOM 6847 O O . LYS B 1 392 ? -20.178 -23.521 4.040 1.00 63.18 389 LYS A O 1
ATOM 6853 N N . PRO B 1 393 ? -18.973 -25.171 3.205 1.00 69.16 390 PRO A N 1
ATOM 6854 C CA . PRO B 1 393 ? -17.810 -24.864 4.065 1.00 65.95 390 PRO A CA 1
ATOM 6855 C C . PRO B 1 393 ? -17.012 -23.575 3.784 1.00 78.27 390 PRO A C 1
ATOM 6856 O O . PRO B 1 393 ? -15.988 -23.311 4.418 1.00 73.49 390 PRO A O 1
ATOM 6860 N N . HIS B 1 394 ? -17.464 -22.778 2.804 1.00 75.75 391 HIS A N 1
ATOM 6861 C CA . HIS B 1 394 ? -16.718 -21.628 2.305 1.00 69.94 391 HIS A CA 1
ATOM 6862 C C . HIS B 1 394 ? -17.480 -20.333 2.622 1.00 76.36 391 HIS A C 1
ATOM 6863 O O . HIS B 1 394 ? -17.237 -19.289 2.030 1.00 86.96 391 HIS A O 1
ATOM 6870 N N . TRP B 1 395 ? -18.418 -20.405 3.577 1.00 70.42 392 TRP A N 1
ATOM 6871 C CA . TRP B 1 395 ? -19.400 -19.361 3.843 1.00 61.97 392 TRP A CA 1
ATOM 6872 C C . TRP B 1 395 ? -18.859 -18.383 4.880 1.00 57.24 392 TRP A C 1
ATOM 6873 O O . TRP B 1 395 ? -19.362 -17.255 5.005 1.00 59.38 392 TRP A O 1
ATOM 6884 N N . ASN B 1 396 ? -17.779 -18.821 5.540 1.00 54.79 393 ASN A N 1
ATOM 6885 C CA . ASN B 1 396 ? -16.987 -17.983 6.415 1.00 65.88 393 ASN A CA 1
ATOM 6886 C C . ASN B 1 396 ? -16.321 -16.871 5.600 1.00 69.60 393 ASN A C 1
ATOM 6887 O O . ASN B 1 396 ? -15.829 -15.927 6.200 1.00 73.90 393 ASN A O 1
ATOM 6892 N N . LYS B 1 397 ? -16.332 -16.996 4.256 1.00 77.75 394 LYS A N 1
ATOM 6893 C CA . LYS B 1 397 ? -15.638 -16.103 3.334 1.00 73.88 394 LYS A CA 1
ATOM 6894 C C . LYS B 1 397 ? -16.602 -15.082 2.728 1.00 75.29 394 LYS A C 1
ATOM 6895 O O . LYS B 1 397 ? -16.110 -14.074 2.193 1.00 74.50 394 LYS A O 1
ATOM 6901 N N . ALA B 1 398 ? -17.932 -15.304 2.865 1.00 56.43 395 ALA A N 1
ATOM 6902 C CA . ALA B 1 398 ? -18.911 -14.407 2.257 1.00 55.92 395 ALA A CA 1
ATOM 6903 C C . ALA B 1 398 ? -18.854 -13.025 2.890 1.00 58.14 395 ALA A C 1
ATOM 6904 O O . ALA B 1 398 ? -18.234 -12.846 3.949 1.00 51.28 395 ALA A O 1
ATOM 6906 N N . TYR B 1 399 ? -19.415 -12.052 2.148 1.00 49.45 396 TYR A N 1
ATOM 6907 C CA . TYR B 1 399 ? -19.673 -10.702 2.635 1.00 48.92 396 TYR A CA 1
ATOM 6908 C C . TYR B 1 399 ? -20.679 -10.103 1.674 1.00 54.86 396 TYR A C 1
ATOM 6909 O O . TYR B 1 399 ? -20.847 -10.613 0.548 1.00 52.02 396 TYR A O 1
ATOM 6918 N N . PHE B 1 400 ? -21.342 -9.029 2.143 1.00 54.73 397 PHE A N 1
ATOM 6919 C CA . PHE B 1 400 ? -22.284 -8.303 1.301 1.00 56.99 397 PHE A CA 1
ATOM 6920 C C . PHE B 1 400 ? -21.798 -6.860 1.186 1.00 56.53 397 PHE A C 1
ATOM 6921 O O . PHE B 1 400 ? -21.556 -6.257 2.213 1.00 55.93 397 PHE A O 1
ATOM 6929 N N . TYR B 1 401 ? -21.661 -6.323 -0.039 1.00 56.13 398 TYR A N 1
ATOM 6930 C CA . TYR B 1 401 ? -21.330 -4.922 -0.233 1.00 52.21 398 TYR A CA 1
ATOM 6931 C C . TYR B 1 401 ? -22.538 -4.316 -0.925 1.00 50.57 398 TYR A C 1
ATOM 6932 O O . TYR B 1 401 ? -22.858 -4.741 -2.041 1.00 53.97 398 TYR A O 1
ATOM 6941 N N . LEU B 1 402 ? -23.189 -3.347 -0.264 1.00 50.28 399 LEU A N 1
ATOM 6942 C CA . LEU B 1 402 ? -24.502 -2.861 -0.704 1.00 52.85 399 LEU A CA 1
ATOM 6943 C C . LEU B 1 402 ? -24.553 -1.393 -1.119 1.00 48.83 399 LEU A C 1
ATOM 6944 O O . LEU B 1 402 ? -25.380 -1.022 -1.943 1.00 51.68 399 LEU A O 1
ATOM 6949 N N . TRP B 1 403 ? -23.743 -0.546 -0.475 1.00 54.16 400 TRP A N 1
ATOM 6950 C CA . TRP B 1 403 ? -23.726 0.857 -0.798 1.00 48.77 400 TRP A CA 1
ATOM 6951 C C . TRP B 1 403 ? -22.303 1.373 -0.825 1.00 49.58 400 TRP A C 1
ATOM 6952 O O . TRP B 1 403 ? -21.589 1.148 0.154 1.00 48.97 400 TRP A O 1
ATOM 6963 N N . ASP B 1 404 ? -21.977 2.113 -1.901 1.00 46.74 401 ASP A N 1
ATOM 6964 C CA . ASP B 1 404 ? -20.671 2.677 -2.158 1.00 47.80 401 ASP A CA 1
ATOM 6965 C C . ASP B 1 404 ? -20.729 4.137 -1.693 1.00 53.32 401 ASP A C 1
ATOM 6966 O O . ASP B 1 404 ? -21.357 4.975 -2.361 1.00 43.34 401 ASP A O 1
ATOM 6971 N N . GLU B 1 405 ? -20.050 4.430 -0.552 1.00 54.49 402 GLU A N 1
ATOM 6972 C CA . GLU B 1 405 ? -19.931 5.785 0.007 1.00 54.62 402 GLU A CA 1
ATOM 6973 C C . GLU B 1 405 ? -21.321 6.424 0.282 1.00 55.79 402 GLU A C 1
ATOM 6974 O O . GLU B 1 405 ? -21.732 7.390 -0.384 1.00 48.31 402 GLU A O 1
ATOM 6980 N N . PRO B 1 406 ? -22.117 5.925 1.273 1.00 51.69 403 PRO A N 1
ATOM 6981 C CA . PRO B 1 406 ? -23.323 6.644 1.732 1.00 57.31 403 PRO A CA 1
ATOM 6982 C C . PRO B 1 406 ? -22.946 8.046 2.239 1.00 54.28 403 PRO A C 1
ATOM 6983 O O . PRO B 1 406 ? -21.929 8.157 2.905 1.00 55.50 403 PRO A O 1
ATOM 6987 N N . LEU B 1 407 ? -23.758 9.077 1.946 1.00 47.35 404 LEU A N 1
ATOM 6988 C CA . LEU B 1 407 ? -23.332 10.477 1.961 1.00 62.99 404 LEU A CA 1
ATOM 6989 C C . LEU B 1 407 ? -24.184 11.312 2.918 1.00 70.00 404 LEU A C 1
ATOM 6990 O O . LEU B 1 407 ? -23.708 12.323 3.426 1.00 69.48 404 LEU A O 1
ATOM 6995 N N . ASN B 1 408 ? -25.481 10.971 2.996 1.00 66.73 405 ASN A N 1
ATOM 6996 C CA . ASN B 1 408 ? -26.461 11.644 3.830 1.00 75.66 405 ASN A CA 1
ATOM 6997 C C . ASN B 1 408 ? -27.345 10.598 4.504 1.00 67.53 405 ASN A C 1
ATOM 6998 O O . ASN B 1 408 ? -27.099 9.400 4.457 1.00 68.57 405 ASN A O 1
ATOM 7003 N N . MET B 1 409 ? -28.315 11.070 5.258 1.00 74.96 406 MET A N 1
ATOM 7004 C CA . MET B 1 409 ? -28.873 10.225 6.296 1.00 79.90 406 MET A CA 1
ATOM 7005 C C . MET B 1 409 ? -29.737 9.151 5.624 1.00 68.00 406 MET A C 1
ATOM 7006 O O . MET B 1 409 ? -29.782 8.019 6.106 1.00 82.59 406 MET A O 1
ATOM 7011 N N . GLU B 1 410 ? -30.356 9.462 4.471 1.00 72.86 407 GLU A N 1
ATOM 7012 C CA . GLU B 1 410 ? -31.205 8.486 3.798 1.00 77.45 407 GLU A CA 1
ATOM 7013 C C . GLU B 1 410 ? -30.411 7.252 3.305 1.00 85.75 407 GLU A C 1
ATOM 7014 O O . GLU B 1 410 ? -30.970 6.140 3.219 1.00 77.33 407 GLU A O 1
ATOM 7020 N N . HIS B 1 411 ? -29.110 7.437 2.971 1.00 66.87 408 HIS A N 1
ATOM 7021 C CA . HIS B 1 411 ? -28.241 6.349 2.495 1.00 68.37 408 HIS A CA 1
ATOM 7022 C C . HIS B 1 411 ? -27.893 5.390 3.630 1.00 54.70 408 HIS A C 1
ATOM 7023 O O . HIS B 1 411 ? -28.026 4.164 3.550 1.00 54.65 408 HIS A O 1
ATOM 7030 N N . PHE B 1 412 ? -27.445 5.976 4.721 1.00 59.58 409 PHE A N 1
ATOM 7031 C CA . PHE B 1 412 ? -27.138 5.234 5.926 1.00 53.56 409 PHE A CA 1
ATOM 7032 C C . PHE B 1 412 ? -28.377 4.462 6.385 1.00 63.58 409 PHE A C 1
ATOM 7033 O O . PHE B 1 412 ? -28.295 3.343 6.879 1.00 58.04 409 PHE A O 1
ATOM 7041 N N . ASP B 1 413 ? -29.537 5.099 6.230 1.00 72.61 410 ASP A N 1
ATOM 7042 C CA . ASP B 1 413 ? -30.803 4.509 6.604 1.00 81.94 410 ASP A CA 1
ATOM 7043 C C . ASP B 1 413 ? -31.055 3.224 5.811 1.00 85.18 410 ASP A C 1
ATOM 7044 O O . ASP B 1 413 ? -31.249 2.135 6.407 1.00 71.32 410 ASP A O 1
ATOM 7049 N N . ASN B 1 414 ? -31.051 3.401 4.464 1.00 73.78 411 ASN A N 1
ATOM 7050 C CA . ASN B 1 414 ? -31.262 2.338 3.483 1.00 58.37 411 ASN A CA 1
ATOM 7051 C C . ASN B 1 414 ? -30.278 1.173 3.677 1.00 60.66 411 ASN A C 1
ATOM 7052 O O . ASN B 1 414 ? -30.641 0.008 3.540 1.00 58.21 411 ASN A O 1
ATOM 7057 N N . VAL B 1 415 ? -29.019 1.439 4.033 1.00 60.58 412 VAL A N 1
ATOM 7058 C CA . VAL B 1 415 ? -28.102 0.329 4.340 1.00 66.06 412 VAL A CA 1
ATOM 7059 C C . VAL B 1 415 ? -28.634 -0.523 5.503 1.00 65.69 412 VAL A C 1
ATOM 7060 O O . VAL B 1 415 ? -28.545 -1.763 5.461 1.00 59.82 412 VAL A O 1
ATOM 7064 N N . ARG B 1 416 ? -29.063 0.176 6.582 1.00 71.10 413 ARG A N 1
ATOM 7065 C CA . ARG B 1 416 ? -29.593 -0.433 7.799 1.00 71.39 413 ARG A CA 1
ATOM 7066 C C . ARG B 1 416 ? -30.813 -1.279 7.410 1.00 78.94 413 ARG A C 1
ATOM 7067 O O . ARG B 1 416 ? -30.817 -2.450 7.797 1.00 68.49 413 ARG A O 1
ATOM 7075 N N . LYS B 1 417 ? -31.766 -0.735 6.582 1.00 71.33 414 LYS A N 1
ATOM 7076 C CA . LYS B 1 417 ? -32.932 -1.504 6.119 1.00 60.61 414 LYS A CA 1
ATOM 7077 C C . LYS B 1 417 ? -32.501 -2.750 5.348 1.00 65.64 414 LYS A C 1
ATOM 7078 O O . LYS B 1 417 ? -32.986 -3.838 5.624 1.00 87.16 414 LYS A O 1
ATOM 7084 N N . MET B 1 418 ? -31.574 -2.592 4.391 1.00 74.91 415 MET A N 1
ATOM 7085 C CA . MET B 1 418 ? -31.162 -3.662 3.491 1.00 59.16 415 MET A CA 1
ATOM 7086 C C . MET B 1 418 ? -30.519 -4.756 4.300 1.00 58.00 415 MET A C 1
ATOM 7087 O O . MET B 1 418 ? -30.859 -5.904 4.056 1.00 65.33 415 MET A O 1
ATOM 7092 N N . ALA B 1 419 ? -29.629 -4.392 5.256 1.00 60.59 416 ALA A N 1
ATOM 7093 C CA . ALA B 1 419 ? -28.890 -5.392 6.026 1.00 58.52 416 ALA A CA 1
ATOM 7094 C C . ALA B 1 419 ? -29.809 -6.223 6.920 1.00 73.70 416 ALA A C 1
ATOM 7095 O O . ALA B 1 419 ? -29.438 -7.366 7.199 1.00 65.17 416 ALA A O 1
ATOM 7097 N N . SER B 1 420 ? -30.955 -5.655 7.394 1.00 77.71 417 SER A N 1
ATOM 7098 C CA . SER B 1 420 ? -31.818 -6.362 8.346 1.00 83.49 417 SER A CA 1
ATOM 7099 C C . SER B 1 420 ? -32.530 -7.488 7.629 1.00 89.72 417 SER A C 1
ATOM 7100 O O . SER B 1 420 ? -32.595 -8.570 8.223 1.00 78.81 417 SER A O 1
ATOM 7103 N N . GLU B 1 421 ? -32.992 -7.207 6.380 1.00 79.29 418 GLU A N 1
ATOM 7104 C CA . GLU B 1 421 ? -33.515 -8.227 5.475 1.00 78.08 418 GLU A CA 1
ATOM 7105 C C . GLU B 1 421 ? -32.583 -9.450 5.448 1.00 85.09 418 GLU A C 1
ATOM 7106 O O . GLU B 1 421 ? -33.041 -10.559 5.723 1.00 104.11 418 GLU A O 1
ATOM 7112 N N . ILE B 1 422 ? -31.275 -9.246 5.217 1.00 82.35 419 ILE A N 1
ATOM 7113 C CA . ILE B 1 422 ? -30.257 -10.311 5.194 1.00 86.18 419 ILE A CA 1
ATOM 7114 C C . ILE B 1 422 ? -30.003 -11.001 6.559 1.00 77.26 419 ILE A C 1
ATOM 7115 O O . ILE B 1 422 ? -29.722 -12.207 6.603 1.00 74.98 419 ILE A O 1
ATOM 7120 N N . TYR B 1 423 ? -29.996 -10.264 7.687 1.00 80.86 420 TYR A N 1
ATOM 7121 C CA . TYR B 1 423 ? -29.767 -10.882 9.000 1.00 95.17 420 TYR A CA 1
ATOM 7122 C C . TYR B 1 423 ? -30.900 -11.841 9.407 1.00 82.54 420 TYR A C 1
ATOM 7123 O O . TYR B 1 423 ? -30.640 -12.751 10.213 1.00 68.58 420 TYR A O 1
ATOM 7132 N N . ALA B 1 424 ? -32.111 -11.598 8.833 1.00 73.66 421 ALA A N 1
ATOM 7133 C CA . ALA B 1 424 ? -33.320 -12.424 8.938 1.00 85.46 421 ALA A CA 1
ATOM 7134 C C . ALA B 1 424 ? -33.095 -13.846 8.401 1.00 102.10 421 ALA A C 1
ATOM 7135 O O . ALA B 1 424 ? -33.684 -14.798 8.910 1.00 90.03 421 ALA A O 1
ATOM 7137 N N . TYR B 1 425 ? -32.250 -13.997 7.371 1.00 108.99 422 TYR A N 1
ATOM 7138 C CA . TYR B 1 425 ? -32.030 -15.293 6.762 1.00 87.29 422 TYR A CA 1
ATOM 7139 C C . TYR B 1 425 ? -30.705 -15.884 7.206 1.00 90.33 422 TYR A C 1
ATOM 7140 O O . TYR B 1 425 ? -30.544 -17.074 7.054 1.00 101.61 422 TYR A O 1
ATOM 7149 N N . ALA B 1 426 ? -29.741 -15.068 7.654 1.00 104.99 423 ALA A N 1
ATOM 7150 C CA . ALA B 1 426 ? -28.484 -15.557 8.214 1.00 95.71 423 ALA A CA 1
ATOM 7151 C C . ALA B 1 426 ? -27.876 -14.448 9.042 1.00 97.58 423 ALA A C 1
ATOM 7152 O O . ALA B 1 426 ? -27.222 -13.579 8.504 1.00 79.90 423 ALA A O 1
ATOM 7154 N N . PRO B 1 427 ? -28.073 -14.445 10.367 1.00 112.65 424 PRO A N 1
ATOM 7155 C CA . PRO B 1 427 ? -27.631 -13.307 11.170 1.00 99.90 424 PRO A CA 1
ATOM 7156 C C . PRO B 1 427 ? -26.108 -13.228 11.371 1.00 93.15 424 PRO A C 1
ATOM 7157 O O . PRO B 1 427 ? -25.629 -12.255 11.933 1.00 96.36 424 PRO A O 1
ATOM 7161 N N . ASP B 1 428 ? -25.325 -14.211 10.887 1.00 89.54 425 ASP A N 1
ATOM 7162 C CA . ASP B 1 428 ? -23.859 -14.151 10.937 1.00 91.45 425 ASP A CA 1
ATOM 7163 C C . ASP B 1 428 ? -23.228 -13.551 9.656 1.00 85.81 425 ASP A C 1
ATOM 7164 O O . ASP B 1 428 ? -22.006 -13.400 9.576 1.00 62.06 425 ASP A O 1
ATOM 7169 N N . SER B 1 429 ? -24.051 -13.226 8.640 1.00 75.15 426 SER A N 1
ATOM 7170 C CA . SER B 1 429 ? -23.650 -12.477 7.444 1.00 79.21 426 SER A CA 1
ATOM 7171 C C . SER B 1 429 ? -22.810 -11.231 7.774 1.00 71.22 426 SER A C 1
ATOM 7172 O O . SER B 1 429 ? -23.124 -10.469 8.697 1.00 73.22 426 SER A O 1
ATOM 7175 N N . ARG B 1 430 ? -21.717 -11.025 7.020 1.00 65.70 427 ARG A N 1
ATOM 7176 C CA . ARG B 1 430 ? -20.927 -9.806 7.161 1.00 61.80 427 ARG A CA 1
ATOM 7177 C C . ARG B 1 430 ? -21.362 -8.831 6.065 1.00 56.58 427 ARG A C 1
ATOM 7178 O O . ARG B 1 430 ? -21.511 -9.225 4.905 1.00 66.06 427 ARG A O 1
ATOM 7186 N N . VAL B 1 431 ? -21.678 -7.589 6.474 1.00 59.52 428 VAL A N 1
ATOM 7187 C CA . VAL B 1 431 ? -21.989 -6.481 5.572 1.00 57.16 428 VAL A CA 1
ATOM 7188 C C . VAL B 1 431 ? -20.801 -5.511 5.585 1.00 56.45 428 VAL A C 1
ATOM 7189 O O . VAL B 1 431 ? -20.144 -5.249 6.598 1.00 57.95 428 VAL A O 1
ATOM 7193 N N . LEU B 1 432 ? -20.419 -5.125 4.368 1.00 62.64 429 LEU A N 1
ATOM 7194 C CA . LEU B 1 432 ? -19.264 -4.274 4.138 1.00 61.27 429 LEU A CA 1
ATOM 7195 C C . LEU B 1 432 ? -19.826 -2.967 3.600 1.00 61.15 429 LEU A C 1
ATOM 7196 O O . LEU B 1 432 ? -20.652 -2.969 2.653 1.00 51.05 429 LEU A O 1
ATOM 7201 N N . THR B 1 433 ? -19.381 -1.875 4.247 1.00 55.88 430 THR A N 1
ATOM 7202 C CA . THR B 1 433 ? -19.736 -0.545 3.789 1.00 56.46 430 THR A CA 1
ATOM 7203 C C . THR B 1 433 ? -18.461 0.289 3.669 1.00 56.62 430 THR A C 1
ATOM 7204 O O . THR B 1 433 ? -17.616 0.273 4.561 1.00 51.94 430 THR A O 1
ATOM 7208 N N . THR B 1 434 ? -18.375 1.005 2.544 1.00 50.63 431 THR A N 1
ATOM 7209 C CA . THR B 1 434 ? -17.288 1.914 2.256 1.00 48.49 431 THR A CA 1
ATOM 7210 C C . THR B 1 434 ? -17.747 3.311 2.594 1.00 50.15 431 THR A C 1
ATOM 7211 O O . THR B 1 434 ? -18.863 3.673 2.205 1.00 42.53 431 THR A O 1
ATOM 7215 N N . TYR B 1 435 ? -16.872 4.136 3.197 1.00 50.86 432 TYR A N 1
ATOM 7216 C CA . TYR B 1 435 ? -17.320 5.517 3.363 1.00 49.14 432 TYR A CA 1
ATOM 7217 C C . TYR B 1 435 ? -16.113 6.378 3.642 1.00 40.65 432 TYR A C 1
ATOM 7218 O O . TYR B 1 435 ? -15.101 5.813 4.018 1.00 40.70 432 TYR A O 1
ATOM 7227 N N . TYR B 1 436 ? -16.243 7.697 3.413 1.00 45.35 433 TYR A N 1
ATOM 7228 C CA . TYR B 1 436 ? -15.229 8.690 3.791 1.00 55.29 433 TYR A CA 1
ATOM 7229 C C . TYR B 1 436 ? -15.781 9.858 4.630 1.00 56.34 433 TYR A C 1
ATOM 7230 O O . TYR B 1 436 ? -15.084 10.817 4.932 1.00 55.08 433 TYR A O 1
ATOM 7239 N N . CYS B 1 437 ? -17.064 9.810 4.974 1.00 56.48 434 CYS A N 1
ATOM 7240 C CA . CYS B 1 437 ? -17.739 10.926 5.609 1.00 54.41 434 CYS A CA 1
ATOM 7241 C C . CYS B 1 437 ? -18.934 10.371 6.346 1.00 54.20 434 CYS A C 1
ATOM 7242 O O . CYS B 1 437 ? -19.335 9.226 6.097 1.00 53.71 434 CYS A O 1
ATOM 7245 N N . GLY B 1 438 ? -19.410 11.154 7.322 1.00 60.58 435 GLY A N 1
ATOM 7246 C CA . GLY B 1 438 ? -20.648 10.821 7.994 1.00 54.14 435 GLY A CA 1
ATOM 7247 C C . GLY B 1 438 ? -21.764 11.489 7.209 1.00 57.13 435 GLY A C 1
ATOM 7248 O O . GLY B 1 438 ? -21.516 12.192 6.215 1.00 50.64 435 GLY A O 1
ATOM 7249 N N . PRO B 1 439 ? -23.008 11.439 7.716 1.00 57.57 436 PRO A N 1
ATOM 7250 C CA . PRO B 1 439 ? -24.116 12.067 7.011 1.00 50.29 436 PRO A CA 1
ATOM 7251 C C . PRO B 1 439 ? -23.914 13.580 6.984 1.00 56.20 436 PRO A C 1
ATOM 7252 O O . PRO B 1 439 ? -23.674 14.177 8.019 1.00 61.75 436 PRO A O 1
ATOM 7256 N N . GLY B 1 440 ? -23.919 14.168 5.781 1.00 52.09 437 GLY A N 1
ATOM 7257 C CA . GLY B 1 440 ? -23.646 15.571 5.606 1.00 46.57 437 GLY A CA 1
ATOM 7258 C C . GLY B 1 440 ? -24.885 16.390 5.926 1.00 60.86 437 GLY A C 1
ATOM 7259 O O . GLY B 1 440 ? -24.778 17.545 6.276 1.00 59.90 437 GLY A O 1
ATOM 7260 N N . ASP B 1 441 ? -26.077 15.808 5.826 1.00 73.97 438 ASP A N 1
ATOM 7261 C CA . ASP B 1 441 ? -27.266 16.541 6.242 1.00 72.11 438 ASP A CA 1
ATOM 7262 C C . ASP B 1 441 ? -27.679 16.232 7.697 1.00 89.53 438 ASP A C 1
ATOM 7263 O O . ASP B 1 441 ? -28.669 16.787 8.175 1.00 81.61 438 ASP A O 1
ATOM 7268 N N . ALA B 1 442 ? -26.926 15.408 8.450 1.00 74.66 439 ALA A N 1
ATOM 7269 C CA . ALA B 1 442 ? -27.164 15.277 9.891 1.00 67.50 439 ALA A CA 1
ATOM 7270 C C . ALA B 1 442 ? -25.843 14.898 10.580 1.00 59.89 439 ALA A C 1
ATOM 7271 O O . ALA B 1 442 ? -25.620 13.749 11.015 1.00 54.13 439 ALA A O 1
ATOM 7273 N N . PRO B 1 443 ? -24.865 15.838 10.632 1.00 63.87 440 PRO A N 1
ATOM 7274 C CA . PRO B 1 443 ? -23.522 15.506 11.139 1.00 65.74 440 PRO A CA 1
ATOM 7275 C C . PRO B 1 443 ? -23.605 14.877 12.529 1.00 56.64 440 PRO A C 1
ATOM 7276 O O . PRO B 1 443 ? -24.425 15.306 13.321 1.00 66.07 440 PRO A O 1
ATOM 7280 N N . LEU B 1 444 ? -22.781 13.859 12.793 1.00 54.43 441 LEU A N 1
ATOM 7281 C CA . LEU B 1 444 ? -22.725 13.202 14.101 1.00 61.85 441 LEU A CA 1
ATOM 7282 C C . LEU B 1 444 ? -21.796 13.940 15.074 1.00 54.11 441 LEU A C 1
ATOM 7283 O O . LEU B 1 444 ? -21.606 13.459 16.186 1.00 52.31 441 LEU A O 1
ATOM 7288 N N . ALA B 1 445 ? -21.151 15.030 14.622 1.00 49.87 442 ALA A N 1
ATOM 7289 C CA . ALA B 1 445 ? -20.160 15.744 15.411 1.00 47.20 442 ALA A CA 1
ATOM 7290 C C . ALA B 1 445 ? -19.849 17.071 14.738 1.00 50.29 442 ALA A C 1
ATOM 7291 O O . ALA B 1 445 ? -20.000 17.231 13.520 1.00 65.67 442 ALA A O 1
ATOM 7293 N N . PRO B 1 446 ? -19.293 18.037 15.479 1.00 58.47 443 PRO A N 1
ATOM 7294 C CA . PRO B 1 446 ? -19.055 19.381 14.931 1.00 63.64 443 PRO A CA 1
ATOM 7295 C C . PRO B 1 446 ? -17.989 19.538 13.843 1.00 59.44 443 PRO A C 1
ATOM 7296 O O . PRO B 1 446 ? -17.857 20.608 13.284 1.00 65.30 443 PRO A O 1
ATOM 7300 N N . THR B 1 447 ? -17.176 18.526 13.545 1.00 68.90 444 THR A N 1
ATOM 7301 C CA . THR B 1 447 ? -16.292 18.631 12.389 1.00 67.59 444 THR A CA 1
ATOM 7302 C C . THR B 1 447 ? -16.407 17.372 11.533 1.00 64.45 444 THR A C 1
ATOM 7303 O O . THR B 1 447 ? -16.626 16.289 12.079 1.00 55.02 444 THR A O 1
ATOM 7307 N N . PRO B 1 448 ? -16.105 17.461 10.208 1.00 64.15 445 PRO A N 1
ATOM 7308 C CA . PRO B 1 448 ? -16.157 16.295 9.313 1.00 58.58 445 PRO A CA 1
ATOM 7309 C C . PRO B 1 448 ? -15.264 15.105 9.714 1.00 58.32 445 PRO A C 1
ATOM 7310 O O . PRO B 1 448 ? -15.762 13.973 9.735 1.00 54.81 445 PRO A O 1
ATOM 7314 N N . PHE B 1 449 ? -13.966 15.338 10.037 1.00 49.78 446 PHE A N 1
ATOM 7315 C CA . PHE B 1 449 ? -13.153 14.228 10.504 1.00 49.76 446 PHE A CA 1
ATOM 7316 C C . PHE B 1 449 ? -13.808 13.538 11.702 1.00 57.50 446 PHE A C 1
ATOM 7317 O O . PHE B 1 449 ? -13.984 12.306 11.728 1.00 56.40 446 PHE A O 1
ATOM 7325 N N . GLU B 1 450 ? -14.199 14.339 12.702 1.00 65.16 447 GLU A N 1
ATOM 7326 C CA . GLU B 1 450 ? -14.872 13.813 13.893 1.00 66.31 447 GLU A CA 1
ATOM 7327 C C . GLU B 1 450 ? -16.188 13.112 13.537 1.00 55.82 447 GLU A C 1
ATOM 7328 O O . GLU B 1 450 ? -16.623 12.254 14.286 1.00 55.23 447 GLU A O 1
ATOM 7334 N N . SER B 1 451 ? -16.903 13.542 12.481 1.00 61.50 448 SER A N 1
ATOM 7335 C CA . SER B 1 451 ? -18.204 12.944 12.171 1.00 62.89 448 SER A CA 1
ATOM 7336 C C . SER B 1 451 ? -18.008 11.557 11.509 1.00 71.52 448 SER A C 1
ATOM 7337 O O . SER B 1 451 ? -18.704 10.560 11.843 1.00 72.44 448 SER A O 1
ATOM 7340 N N . PHE B 1 452 ? -16.980 11.498 10.625 1.00 62.70 449 PHE A N 1
ATOM 7341 C CA . PHE B 1 452 ? -16.448 10.269 10.026 1.00 61.74 449 PHE A CA 1
ATOM 7342 C C . PHE B 1 452 ? -16.083 9.206 11.078 1.00 55.86 449 PHE A C 1
ATOM 7343 O O . PHE B 1 452 ? -16.532 8.056 10.970 1.00 48.59 449 PHE A O 1
ATOM 7351 N N . VAL B 1 453 ? -15.283 9.579 12.096 1.00 58.21 450 VAL A N 1
ATOM 7352 C CA . VAL B 1 453 ? -14.896 8.644 13.153 1.00 60.48 450 VAL A CA 1
ATOM 7353 C C . VAL B 1 453 ? -16.107 8.046 13.866 1.00 56.23 450 VAL A C 1
ATOM 7354 O O . VAL B 1 453 ? -16.007 6.947 14.376 1.00 57.83 450 VAL A O 1
ATOM 7358 N N . LYS B 1 454 ? -17.271 8.697 13.831 1.00 61.16 451 LYS A N 1
ATOM 7359 C CA . LYS B 1 454 ? -18.404 8.243 14.632 1.00 66.80 451 LYS A CA 1
ATOM 7360 C C . LYS B 1 454 ? -19.352 7.342 13.846 1.00 65.45 451 LYS A C 1
ATOM 7361 O O . LYS B 1 454 ? -20.292 6.802 14.439 1.00 64.01 451 LYS A O 1
ATOM 7367 N N . VAL B 1 455 ? -19.148 7.228 12.525 1.00 63.85 452 VAL A N 1
ATOM 7368 C CA . VAL B 1 455 ? -20.034 6.476 11.624 1.00 54.95 452 VAL A CA 1
ATOM 7369 C C . VAL B 1 455 ? -20.376 5.073 12.176 1.00 50.67 452 VAL A C 1
ATOM 7370 O O . VAL B 1 455 ? -21.544 4.683 12.113 1.00 51.89 452 VAL A O 1
ATOM 7374 N N . PRO B 1 456 ? -19.444 4.233 12.707 1.00 47.71 453 PRO A N 1
ATOM 7375 C CA . PRO B 1 456 ? -19.838 2.965 13.341 1.00 54.15 453 PRO A CA 1
ATOM 7376 C C . PRO B 1 456 ? -20.971 3.057 14.384 1.00 63.55 453 PRO A C 1
ATOM 7377 O O . PRO B 1 456 ? -21.850 2.175 14.402 1.00 69.12 453 PRO A O 1
ATOM 7381 N N . ASN B 1 457 ? -20.998 4.131 15.222 1.00 69.45 454 ASN A N 1
ATOM 7382 C CA . ASN B 1 457 ? -22.030 4.294 16.274 1.00 71.60 454 ASN A CA 1
ATOM 7383 C C . ASN B 1 457 ? -23.420 4.440 15.639 1.00 53.24 454 ASN A C 1
ATOM 7384 O O . ASN B 1 457 ? -24.363 3.950 16.209 1.00 61.36 454 ASN A O 1
ATOM 7389 N N . LEU B 1 458 ? -23.512 4.930 14.396 1.00 66.01 455 LEU A N 1
ATOM 7390 C CA . LEU B 1 458 ? -24.747 5.099 13.622 1.00 52.52 455 LEU A CA 1
ATOM 7391 C C . LEU B 1 458 ? -25.169 3.864 12.859 1.00 59.08 455 LEU A C 1
ATOM 7392 O O . LEU B 1 458 ? -26.374 3.729 12.670 1.00 74.05 455 LEU A O 1
ATOM 7397 N N . LEU B 1 459 ? -24.227 3.070 12.309 1.00 58.84 456 LEU A N 1
ATOM 7398 C CA . LEU B 1 459 ? -24.621 1.935 11.455 1.00 64.96 456 LEU A CA 1
ATOM 7399 C C . LEU B 1 459 ? -24.810 0.680 12.314 1.00 70.04 456 LEU A C 1
ATOM 7400 O O . LEU B 1 459 ? -25.661 -0.131 11.927 1.00 65.58 456 LEU A O 1
ATOM 7405 N N . ARG B 1 460 ? -24.046 0.536 13.430 1.00 56.19 457 ARG A N 1
ATOM 7406 C CA . ARG B 1 460 ? -24.081 -0.693 14.221 1.00 62.44 457 ARG A CA 1
ATOM 7407 C C . ARG B 1 460 ? -25.508 -1.033 14.662 1.00 71.41 457 ARG A C 1
ATOM 7408 O O . ARG B 1 460 ? -26.348 -0.145 14.829 1.00 60.29 457 ARG A O 1
ATOM 7416 N N . PRO B 1 461 ? -25.878 -2.337 14.685 1.00 81.55 458 PRO A N 1
ATOM 7417 C CA . PRO B 1 461 ? -25.023 -3.428 14.168 1.00 77.74 458 PRO A CA 1
ATOM 7418 C C . PRO B 1 461 ? -25.371 -3.791 12.705 1.00 56.71 458 PRO A C 1
ATOM 7419 O O . PRO B 1 461 ? -25.336 -4.929 12.318 1.00 50.38 458 PRO A O 1
ATOM 7423 N N . TYR B 1 462 ? -25.751 -2.828 11.860 1.00 66.76 459 TYR A N 1
ATOM 7424 C CA . TYR B 1 462 ? -26.086 -3.119 10.469 1.00 74.30 459 TYR A CA 1
ATOM 7425 C C . TYR B 1 462 ? -24.901 -2.934 9.513 1.00 65.75 459 TYR A C 1
ATOM 7426 O O . TYR B 1 462 ? -25.156 -2.736 8.326 1.00 62.48 459 TYR A O 1
ATOM 7435 N N . THR B 1 463 ? -23.639 -3.039 10.006 1.00 61.33 460 THR A N 1
ATOM 7436 C CA . THR B 1 463 ? -22.458 -3.228 9.164 1.00 56.02 460 THR A CA 1
ATOM 7437 C C . THR B 1 463 ? -21.402 -3.875 10.049 1.00 63.55 460 THR A C 1
ATOM 7438 O O . THR B 1 463 ? -21.245 -3.442 11.205 1.00 75.01 460 THR A O 1
ATOM 7442 N N . GLN B 1 464 ? -20.666 -4.836 9.476 1.00 56.75 461 GLN A N 1
ATOM 7443 C CA . GLN B 1 464 ? -19.669 -5.642 10.174 1.00 63.86 461 GLN A CA 1
ATOM 7444 C C . GLN B 1 464 ? -18.261 -5.286 9.706 1.00 59.19 461 GLN A C 1
ATOM 7445 O O . GLN B 1 464 ? -17.310 -5.358 10.496 1.00 59.68 461 GLN A O 1
ATOM 7451 N N . ILE B 1 465 ? -18.120 -4.978 8.401 1.00 65.37 462 ILE A N 1
ATOM 7452 C CA . ILE B 1 465 ? -16.824 -4.577 7.859 1.00 61.16 462 ILE A CA 1
ATOM 7453 C C . ILE B 1 465 ? -16.917 -3.099 7.520 1.00 64.97 462 ILE A C 1
ATOM 7454 O O . ILE B 1 465 ? -17.730 -2.680 6.680 1.00 57.29 462 ILE A O 1
ATOM 7459 N N . TYR B 1 466 ? -16.038 -2.355 8.208 1.00 66.82 463 TYR A N 1
ATOM 7460 C CA . TYR B 1 466 ? -16.043 -0.899 8.261 1.00 65.45 463 TYR A CA 1
ATOM 7461 C C . TYR B 1 466 ? -14.875 -0.473 7.379 1.00 62.45 463 TYR A C 1
ATOM 7462 O O . TYR B 1 466 ? -13.700 -0.574 7.808 1.00 56.18 463 TYR A O 1
ATOM 7471 N N . CYS B 1 467 ? -15.203 -0.110 6.117 1.00 50.53 464 CYS A N 1
ATOM 7472 C CA . CYS B 1 467 ? -14.158 0.062 5.111 1.00 47.21 464 CYS A CA 1
ATOM 7473 C C . CYS B 1 467 ? -14.000 1.541 4.741 1.00 43.33 464 CYS A C 1
ATOM 7474 O O . CYS B 1 467 ? -14.881 2.132 4.132 1.00 42.89 464 CYS A O 1
ATOM 7477 N N . THR B 1 468 ? -12.846 2.115 5.119 1.00 47.37 465 THR A N 1
ATOM 7478 C CA . THR B 1 468 ? -12.691 3.558 5.206 1.00 53.07 465 THR A CA 1
ATOM 7479 C C . THR B 1 468 ? -11.726 4.040 4.129 1.00 49.13 465 THR A C 1
ATOM 7480 O O . THR B 1 468 ? -10.768 3.359 3.816 1.00 51.25 465 THR A O 1
ATOM 7484 N N . SER B 1 469 ? -11.929 5.276 3.676 1.00 61.27 466 SER A N 1
ATOM 7485 C CA . SER B 1 469 ? -11.028 5.998 2.781 1.00 55.34 466 SER A CA 1
ATOM 7486 C C . SER B 1 469 ? -9.721 6.326 3.506 1.00 55.72 466 SER A C 1
ATOM 7487 O O . SER B 1 469 ? -9.692 6.869 4.602 1.00 75.95 466 SER A O 1
ATOM 7490 N N . GLU B 1 470 ? -8.618 5.914 2.892 1.00 61.33 467 GLU A N 1
ATOM 7491 C CA . GLU B 1 470 ? -7.299 6.281 3.362 1.00 56.26 467 GLU A CA 1
ATOM 7492 C C . GLU B 1 470 ? -7.027 7.779 3.171 1.00 54.59 467 GLU A C 1
ATOM 7493 O O . GLU B 1 470 ? -6.261 8.302 3.971 1.00 58.26 467 GLU A O 1
ATOM 7499 N N . TRP B 1 471 ? -7.555 8.451 2.102 1.00 65.81 468 TRP A N 1
ATOM 7500 C CA A TRP B 1 471 ? -7.315 9.864 1.846 0.50 63.89 468 TRP A CA 1
ATOM 7501 C CA B TRP B 1 471 ? -7.350 9.886 1.830 0.50 60.98 468 TRP A CA 1
ATOM 7502 C C . TRP B 1 471 ? -7.670 10.692 3.089 1.00 59.57 468 TRP A C 1
ATOM 7503 O O . TRP B 1 471 ? -7.016 11.684 3.350 1.00 69.93 468 TRP A O 1
ATOM 7524 N N . VAL B 1 472 ? -8.659 10.227 3.880 1.00 56.24 469 VAL A N 1
ATOM 7525 C CA . VAL B 1 472 ? -9.209 10.971 5.003 1.00 60.32 469 VAL A CA 1
ATOM 7526 C C . VAL B 1 472 ? -8.214 11.132 6.163 1.00 58.21 469 VAL A C 1
ATOM 7527 O O . VAL B 1 472 ? -8.246 12.132 6.886 1.00 63.34 469 VAL A O 1
ATOM 7531 N N . LEU B 1 473 ? -7.292 10.193 6.344 1.00 57.64 470 LEU A N 1
ATOM 7532 C CA . LEU B 1 473 ? -6.272 10.343 7.381 1.00 58.09 470 LEU A CA 1
ATOM 7533 C C . LEU B 1 473 ? -5.149 11.318 7.022 1.00 57.21 470 LEU A C 1
ATOM 7534 O O . LEU B 1 473 ? -4.235 11.450 7.835 1.00 58.12 470 LEU A O 1
ATOM 7539 N N . GLY B 1 474 ? -5.137 11.963 5.843 1.00 56.04 471 GLY A N 1
ATOM 7540 C CA . GLY B 1 474 ? -3.956 12.740 5.508 1.00 48.96 471 GLY A CA 1
ATOM 7541 C C . GLY B 1 474 ? -2.715 11.867 5.724 1.00 53.36 471 GLY A C 1
ATOM 7542 O O . GLY B 1 474 ? -2.749 10.707 5.316 1.00 55.48 471 GLY A O 1
ATOM 7543 N N . ASN B 1 475 ? -1.650 12.405 6.373 1.00 59.72 472 ASN A N 1
ATOM 7544 C CA . ASN B 1 475 ? -0.455 11.622 6.664 1.00 64.21 472 ASN A CA 1
ATOM 7545 C C . ASN B 1 475 ? -0.282 11.410 8.169 1.00 67.81 472 ASN A C 1
ATOM 7546 O O . ASN B 1 475 ? 0.837 11.322 8.656 1.00 74.36 472 ASN A O 1
ATOM 7551 N N . ARG B 1 476 ? -1.386 11.112 8.858 1.00 60.49 473 ARG A N 1
ATOM 7552 C CA . ARG B 1 476 ? -1.367 10.834 10.277 1.00 61.52 473 ARG A CA 1
ATOM 7553 C C . ARG B 1 476 ? -1.743 9.388 10.559 1.00 65.19 473 ARG A C 1
ATOM 7554 O O . ARG B 1 476 ? -2.936 9.057 10.535 1.00 72.36 473 ARG A O 1
ATOM 7562 N N . GLU B 1 477 ? -0.717 8.572 10.882 1.00 62.55 474 GLU A N 1
ATOM 7563 C CA . GLU B 1 477 ? -0.912 7.177 11.278 1.00 65.69 474 GLU A CA 1
ATOM 7564 C C . GLU B 1 477 ? -1.425 7.058 12.712 1.00 61.60 474 GLU A C 1
ATOM 7565 O O . GLU B 1 477 ? -1.996 6.027 13.078 1.00 62.22 474 GLU A O 1
ATOM 7571 N N . ASP B 1 478 ? -1.215 8.116 13.506 1.00 66.68 475 ASP A N 1
ATOM 7572 C CA . ASP B 1 478 ? -1.599 8.146 14.909 1.00 64.28 475 ASP A CA 1
ATOM 7573 C C . ASP B 1 478 ? -3.107 8.150 15.045 1.00 67.31 475 ASP A C 1
ATOM 7574 O O . ASP B 1 478 ? -3.588 7.633 16.051 1.00 64.29 475 ASP A O 1
ATOM 7579 N N . LEU B 1 479 ? -3.820 8.709 14.037 1.00 58.93 476 LEU A N 1
ATOM 7580 C CA . LEU B 1 479 ? -5.280 8.782 14.110 1.00 55.09 476 LEU A CA 1
ATOM 7581 C C . LEU B 1 479 ? -5.957 7.462 13.771 1.00 47.71 476 LEU A C 1
ATOM 7582 O O . LEU B 1 479 ? -7.179 7.360 13.922 1.00 51.50 476 LEU A O 1
ATOM 7587 N N . VAL B 1 480 ? -5.213 6.454 13.298 1.00 52.75 477 VAL A N 1
ATOM 7588 C CA . VAL B 1 480 ? -5.822 5.127 13.153 1.00 55.86 477 VAL A CA 1
ATOM 7589 C C . VAL B 1 480 ? -6.527 4.689 14.451 1.00 57.47 477 VAL A C 1
ATOM 7590 O O . VAL B 1 480 ? -7.614 4.080 14.373 1.00 64.31 477 VAL A O 1
ATOM 7594 N N . LYS B 1 481 ? -5.916 5.028 15.618 1.00 61.52 478 LYS A N 1
ATOM 7595 C CA . LYS B 1 481 ? -6.457 4.753 16.955 1.00 67.01 478 LYS A CA 1
ATOM 7596 C C . LYS B 1 481 ? -7.871 5.330 17.167 1.00 65.06 478 LYS A C 1
ATOM 7597 O O . LYS B 1 481 ? -8.776 4.667 17.689 1.00 56.65 478 LYS A O 1
ATOM 7603 N N . ASP B 1 482 ? -8.108 6.544 16.664 1.00 67.83 479 ASP A N 1
ATOM 7604 C CA . ASP B 1 482 ? -9.406 7.203 16.783 1.00 74.88 479 ASP A CA 1
ATOM 7605 C C . ASP B 1 482 ? -10.496 6.366 16.098 1.00 69.38 479 ASP A C 1
ATOM 7606 O O . ASP B 1 482 ? -11.624 6.325 16.556 1.00 82.73 479 ASP A O 1
ATOM 7611 N N . ILE B 1 483 ? -10.169 5.659 15.014 1.00 71.54 480 ILE A N 1
ATOM 7612 C CA . ILE B 1 483 ? -11.160 4.897 14.267 1.00 60.96 480 ILE A CA 1
ATOM 7613 C C . ILE B 1 483 ? -11.458 3.607 15.008 1.00 49.95 480 ILE A C 1
ATOM 7614 O O . ILE B 1 483 ? -12.571 3.122 15.005 1.00 46.59 480 ILE A O 1
ATOM 7619 N N . LEU B 1 484 ? -10.400 2.973 15.473 1.00 53.08 481 LEU A N 1
ATOM 7620 C CA . LEU B 1 484 ? -10.473 1.636 16.033 1.00 60.27 481 LEU A CA 1
ATOM 7621 C C . LEU B 1 484 ? -11.213 1.685 17.358 1.00 56.34 481 LEU A C 1
ATOM 7622 O O . LEU B 1 484 ? -11.912 0.732 17.711 1.00 55.15 481 LEU A O 1
ATOM 7627 N N . ASP B 1 485 ? -11.075 2.832 18.050 1.00 63.65 482 ASP A N 1
ATOM 7628 C CA . ASP B 1 485 ? -11.686 3.031 19.361 1.00 73.22 482 ASP A CA 1
ATOM 7629 C C . ASP B 1 485 ? -13.220 3.019 19.361 1.00 67.62 482 ASP A C 1
ATOM 7630 O O . ASP B 1 485 ? -13.832 2.644 20.363 1.00 61.32 482 ASP A O 1
ATOM 7635 N N . GLU B 1 486 ? -13.830 3.324 18.211 1.00 67.24 483 GLU A N 1
ATOM 7636 C CA . GLU B 1 486 ? -15.277 3.255 18.016 1.00 64.46 483 GLU A CA 1
ATOM 7637 C C . GLU B 1 486 ? -15.762 1.880 17.545 1.00 60.86 483 GLU A C 1
ATOM 7638 O O . GLU B 1 486 ? -16.961 1.694 17.288 1.00 61.49 483 GLU A O 1
ATOM 7644 N N . LEU B 1 487 ? -14.826 0.931 17.401 1.00 60.75 484 LEU A N 1
ATOM 7645 C CA . LEU B 1 487 ? -15.129 -0.387 16.851 1.00 66.60 484 LEU A CA 1
ATOM 7646 C C . LEU B 1 487 ? -14.991 -1.439 17.947 1.00 69.31 484 LEU A C 1
ATOM 7647 O O . LEU B 1 487 ? -14.063 -1.398 18.751 1.00 86.18 484 LEU A O 1
ATOM 7652 N N . GLN B 1 488 ? -15.861 -2.434 17.839 1.00 61.30 485 GLN A N 1
ATOM 7653 C CA . GLN B 1 488 ? -15.977 -3.517 18.772 1.00 58.51 485 GLN A CA 1
ATOM 7654 C C . GLN B 1 488 ? -15.458 -4.764 18.055 1.00 59.84 485 GLN A C 1
ATOM 7655 O O . GLN B 1 488 ? -16.230 -5.648 17.721 1.00 60.44 485 GLN A O 1
ATOM 7661 N N . THR B 1 489 ? -14.139 -4.844 17.862 1.00 65.52 486 THR A N 1
ATOM 7662 C CA . THR B 1 489 ? -13.475 -5.949 17.184 1.00 68.40 486 THR A CA 1
ATOM 7663 C C . THR B 1 489 ? -13.490 -7.255 17.985 1.00 83.83 486 THR A C 1
ATOM 7664 O O . THR B 1 489 ? -12.860 -8.227 17.601 1.00 86.12 486 THR A O 1
ATOM 7668 N N . GLU B 1 490 ? -14.070 -7.241 19.181 1.00 99.35 487 GLU A N 1
ATOM 7669 C CA . GLU B 1 490 ? -14.222 -8.451 19.971 1.00 93.31 487 GLU A CA 1
ATOM 7670 C C . GLU B 1 490 ? -15.567 -9.081 19.620 1.00 94.96 487 GLU A C 1
ATOM 7671 O O . GLU B 1 490 ? -15.764 -10.240 19.959 1.00 95.43 487 GLU A O 1
ATOM 7677 N N . ASN B 1 491 ? -16.487 -8.305 18.996 1.00 92.61 488 ASN A N 1
ATOM 7678 C CA . ASN B 1 491 ? -17.780 -8.796 18.493 1.00 93.92 488 ASN A CA 1
ATOM 7679 C C . ASN B 1 491 ? -17.743 -8.994 16.971 1.00 85.65 488 ASN A C 1
ATOM 7680 O O . ASN B 1 491 ? -18.763 -8.748 16.336 1.00 71.59 488 ASN A O 1
ATOM 7685 N N . GLY B 1 492 ? -16.585 -9.428 16.409 1.00 90.05 489 GLY A N 1
ATOM 7686 C CA . GLY B 1 492 ? -16.384 -9.628 14.974 1.00 83.55 489 GLY A CA 1
ATOM 7687 C C . GLY B 1 492 ? -16.700 -8.383 14.137 1.00 85.10 489 GLY A C 1
ATOM 7688 O O . GLY B 1 492 ? -17.489 -8.419 13.202 1.00 97.78 489 GLY A O 1
ATOM 7689 N N . GLU B 1 493 ? -16.139 -7.243 14.513 1.00 75.64 490 GLU A N 1
ATOM 7690 C CA . GLU B 1 493 ? -16.143 -6.086 13.645 1.00 72.94 490 GLU A CA 1
ATOM 7691 C C . GLU B 1 493 ? -14.710 -5.929 13.110 1.00 77.68 490 GLU A C 1
ATOM 7692 O O . GLU B 1 493 ? -13.725 -6.227 13.806 1.00 63.00 490 GLU A O 1
ATOM 7698 N N . GLU B 1 494 ? -14.608 -5.478 11.850 1.00 68.22 491 GLU A N 1
ATOM 7699 C CA . GLU B 1 494 ? -13.320 -5.419 11.183 1.00 72.19 491 GLU A CA 1
ATOM 7700 C C . GLU B 1 494 ? -13.182 -4.031 10.599 1.00 67.47 491 GLU A C 1
ATOM 7701 O O . GLU B 1 494 ? -14.195 -3.372 10.306 1.00 54.39 491 GLU A O 1
ATOM 7707 N N . TRP B 1 495 ? -11.909 -3.641 10.472 1.00 58.83 492 TRP A N 1
ATOM 7708 C CA . TRP B 1 495 ? -11.535 -2.383 9.835 1.00 60.36 492 TRP A CA 1
ATOM 7709 C C . TRP B 1 495 ? -10.740 -2.664 8.573 1.00 59.59 492 TRP A C 1
ATOM 7710 O O . TRP B 1 495 ? -9.596 -3.155 8.685 1.00 56.32 492 TRP A O 1
ATOM 7721 N N . TRP B 1 496 ? -11.334 -2.274 7.428 1.00 51.49 493 TRP A N 1
ATOM 7722 C CA . TRP B 1 496 ? -10.624 -2.315 6.149 1.00 52.22 493 TRP A CA 1
ATOM 7723 C C . TRP B 1 496 ? -10.402 -0.901 5.614 1.00 52.77 493 TRP A C 1
ATOM 7724 O O . TRP B 1 496 ? -11.016 0.067 6.080 1.00 58.58 493 TRP A O 1
ATOM 7735 N N . THR B 1 497 ? -9.475 -0.778 4.653 1.00 57.33 494 THR A N 1
ATOM 7736 C CA . THR B 1 497 ? -9.252 0.492 3.977 1.00 61.84 494 THR A CA 1
ATOM 7737 C C . THR B 1 497 ? -9.429 0.383 2.460 1.00 56.79 494 THR A C 1
ATOM 7738 O O . THR B 1 497 ? -9.451 -0.700 1.868 1.00 54.89 494 THR A O 1
ATOM 7742 N N . TYR B 1 498 ? -9.447 1.561 1.829 1.00 47.77 495 TYR A N 1
ATOM 7743 C CA . TYR B 1 498 ? -9.426 1.669 0.385 1.00 39.54 495 TYR A CA 1
ATOM 7744 C C . TYR B 1 498 ? -8.733 2.941 -0.067 1.00 43.98 495 TYR A C 1
ATOM 7745 O O . TYR B 1 498 ? -8.556 3.920 0.701 1.00 39.25 495 TYR A O 1
ATOM 7754 N N . ILE B 1 499 ? -8.330 2.869 -1.350 1.00 47.38 496 ILE A N 1
ATOM 7755 C CA . ILE B 1 499 ? -7.699 3.953 -2.114 1.00 44.14 496 ILE A CA 1
ATOM 7756 C C . ILE B 1 499 ? -8.484 4.132 -3.433 1.00 47.99 496 ILE A C 1
ATOM 7757 O O . ILE B 1 499 ? -9.162 3.213 -3.908 1.00 49.98 496 ILE A O 1
ATOM 7762 N N . CYS B 1 500 ? -8.373 5.334 -4.004 1.00 43.21 497 CYS A N 1
ATOM 7763 C CA . CYS B 1 500 ? -9.187 5.791 -5.102 1.00 43.19 497 CYS A CA 1
ATOM 7764 C C . CYS B 1 500 ? -8.399 6.982 -5.680 1.00 45.55 497 CYS A C 1
ATOM 7765 O O . CYS B 1 500 ? -7.144 6.934 -5.774 1.00 49.77 497 CYS A O 1
ATOM 7768 N N . LEU B 1 501 ? -9.100 8.060 -6.046 1.00 46.48 498 LEU A N 1
ATOM 7769 C CA . LEU B 1 501 ? -8.466 9.240 -6.652 1.00 51.84 498 LEU A CA 1
ATOM 7770 C C . LEU B 1 501 ? -7.619 9.947 -5.600 1.00 49.36 498 LEU A C 1
ATOM 7771 O O . LEU B 1 501 ? -6.738 10.714 -5.961 1.00 46.57 498 LEU A O 1
ATOM 7776 N N . GLY B 1 502 ? -7.888 9.672 -4.310 1.00 43.53 499 GLY A N 1
ATOM 7777 C CA . GLY B 1 502 ? -6.903 9.976 -3.300 1.00 38.48 499 GLY A CA 1
ATOM 7778 C C . GLY B 1 502 ? -6.551 8.784 -2.453 1.00 37.32 499 GLY A C 1
ATOM 7779 O O . GLY B 1 502 ? -7.258 7.780 -2.434 1.00 36.11 499 GLY A O 1
ATOM 7780 N N . PRO B 1 503 ? -5.421 8.842 -1.716 1.00 46.37 500 PRO A N 1
ATOM 7781 C CA . PRO B 1 503 ? -4.504 9.989 -1.664 1.00 41.27 500 PRO A CA 1
ATOM 7782 C C . PRO B 1 503 ? -3.627 10.139 -2.898 1.00 47.53 500 PRO A C 1
ATOM 7783 O O . PRO B 1 503 ? -3.416 9.160 -3.638 1.00 40.87 500 PRO A O 1
ATOM 7787 N N . SER B 1 504 ? -3.123 11.381 -3.089 1.00 42.64 501 SER A N 1
ATOM 7788 C CA . SER B 1 504 ? -2.289 11.667 -4.250 1.00 46.66 501 SER A CA 1
ATOM 7789 C C . SER B 1 504 ? -0.809 11.770 -3.847 1.00 43.76 501 SER A C 1
ATOM 7790 O O . SER B 1 504 ? -0.425 11.424 -2.723 1.00 45.70 501 SER A O 1
ATOM 7793 N N . ASP B 1 505 ? 0.014 12.175 -4.821 1.00 40.24 502 ASP A N 1
ATOM 7794 C CA . ASP B 1 505 ? 1.455 12.161 -4.754 1.00 42.33 502 ASP A CA 1
ATOM 7795 C C . ASP B 1 505 ? 1.778 13.019 -3.550 1.00 49.22 502 ASP A C 1
ATOM 7796 O O . ASP B 1 505 ? 1.042 13.964 -3.345 1.00 52.62 502 ASP A O 1
ATOM 7801 N N . PRO B 1 506 ? 2.772 12.726 -2.665 1.00 54.72 503 PRO A N 1
ATOM 7802 C CA . PRO B 1 506 ? 3.671 11.576 -2.797 1.00 52.73 503 PRO A CA 1
ATOM 7803 C C . PRO B 1 506 ? 3.244 10.305 -2.070 1.00 45.20 503 PRO A C 1
ATOM 7804 O O . PRO B 1 506 ? 4.091 9.444 -1.828 1.00 41.68 503 PRO A O 1
ATOM 7808 N N . HIS B 1 507 ? 1.966 10.232 -1.664 1.00 42.73 504 HIS A N 1
ATOM 7809 C CA . HIS B 1 507 ? 1.447 9.064 -0.955 1.00 43.08 504 HIS A CA 1
ATOM 7810 C C . HIS B 1 507 ? 1.366 7.883 -1.946 1.00 48.17 504 HIS A C 1
ATOM 7811 O O . HIS B 1 507 ? 1.472 8.096 -3.172 1.00 44.74 504 HIS A O 1
ATOM 7818 N N . PRO B 1 508 ? 1.273 6.615 -1.438 1.00 44.13 505 PRO A N 1
ATOM 7819 C CA . PRO B 1 508 ? 1.169 5.414 -2.270 1.00 42.80 505 PRO A CA 1
ATOM 7820 C C . PRO B 1 508 ? -0.204 5.263 -2.912 1.00 43.29 505 PRO A C 1
ATOM 7821 O O . PRO B 1 508 ? -1.229 5.461 -2.225 1.00 33.06 505 PRO A O 1
ATOM 7825 N N . ASN B 1 509 ? -0.183 4.950 -4.227 1.00 39.56 506 ASN A N 1
ATOM 7826 C CA . ASN B 1 509 ? -1.405 4.710 -4.967 1.00 39.66 506 ASN A CA 1
ATOM 7827 C C . ASN B 1 509 ? -1.021 4.224 -6.361 1.00 41.32 506 ASN A C 1
ATOM 7828 O O . ASN B 1 509 ? 0.168 4.086 -6.673 1.00 46.14 506 ASN A O 1
ATOM 7833 N N . TRP B 1 510 ? -2.042 3.987 -7.195 1.00 39.14 507 TRP A N 1
ATOM 7834 C CA . TRP B 1 510 ? -1.868 3.377 -8.508 1.00 35.56 507 TRP A CA 1
ATOM 7835 C C . TRP B 1 510 ? -2.321 4.323 -9.618 1.00 40.30 507 TRP A C 1
ATOM 7836 O O . TRP B 1 510 ? -2.998 3.909 -10.549 1.00 42.52 507 TRP A O 1
ATOM 7847 N N . HIS B 1 511 ? -1.925 5.606 -9.517 1.00 36.70 508 HIS A N 1
ATOM 7848 C CA . HIS B 1 511 ? -2.147 6.570 -10.577 1.00 39.99 508 HIS A CA 1
ATOM 7849 C C . HIS B 1 511 ? -0.991 6.440 -11.588 1.00 45.10 508 HIS A C 1
ATOM 7850 O O . HIS B 1 511 ? 0.192 6.409 -11.201 1.00 46.20 508 HIS A O 1
ATOM 7857 N N . LEU B 1 512 ? -1.308 6.430 -12.894 1.00 40.25 509 LEU A N 1
ATOM 7858 C CA . LEU B 1 512 ? -0.240 6.497 -13.906 1.00 51.06 509 LEU A CA 1
ATOM 7859 C C . LEU B 1 512 ? 0.726 7.671 -13.645 1.00 47.81 509 LEU A C 1
ATOM 7860 O O . LEU B 1 512 ? 0.284 8.810 -13.327 1.00 41.09 509 LEU A O 1
ATOM 7865 N N . GLY B 1 513 ? 2.037 7.346 -13.746 1.00 43.42 510 GLY A N 1
ATOM 7866 C CA . GLY B 1 513 ? 3.126 8.278 -13.452 1.00 42.71 510 GLY A CA 1
ATOM 7867 C C . GLY B 1 513 ? 3.817 8.042 -12.103 1.00 40.01 510 GLY A C 1
ATOM 7868 O O . GLY B 1 513 ? 4.964 8.401 -11.903 1.00 41.15 510 GLY A O 1
ATOM 7869 N N . MET B 1 514 ? 3.104 7.488 -11.131 1.00 40.84 511 MET A N 1
ATOM 7870 C CA . MET B 1 514 ? 3.717 7.100 -9.876 1.00 39.57 511 MET A CA 1
ATOM 7871 C C . MET B 1 514 ? 4.832 6.055 -10.066 1.00 40.25 511 MET A C 1
ATOM 7872 O O . MET B 1 514 ? 4.694 5.072 -10.820 1.00 45.90 511 MET A O 1
ATOM 7877 N N . ARG B 1 515 ? 5.873 6.218 -9.245 1.00 40.53 512 ARG A N 1
ATOM 7878 C CA . ARG B 1 515 ? 7.108 5.427 -9.228 1.00 45.12 512 ARG A CA 1
ATOM 7879 C C . ARG B 1 515 ? 6.815 4.007 -8.764 1.00 44.71 512 ARG A C 1
ATOM 7880 O O . ARG B 1 515 ? 5.838 3.770 -8.085 1.00 40.86 512 ARG A O 1
ATOM 7888 N N . GLY B 1 516 ? 7.667 3.047 -9.105 1.00 46.84 513 GLY A N 1
ATOM 7889 C CA . GLY B 1 516 ? 7.338 1.662 -8.802 1.00 37.65 513 GLY A CA 1
ATOM 7890 C C . GLY B 1 516 ? 7.209 1.350 -7.302 1.00 43.91 513 GLY A C 1
ATOM 7891 O O . GLY B 1 516 ? 6.311 0.613 -6.891 1.00 43.01 513 GLY A O 1
ATOM 7892 N N . THR B 1 517 ? 8.154 1.838 -6.488 1.00 37.20 514 THR A N 1
ATOM 7893 C CA . THR B 1 517 ? 8.150 1.586 -5.053 1.00 42.10 514 THR A CA 1
ATOM 7894 C C . THR B 1 517 ? 6.985 2.312 -4.361 1.00 36.55 514 THR A C 1
ATOM 7895 O O . THR B 1 517 ? 6.458 1.807 -3.358 1.00 36.91 514 THR A O 1
ATOM 7899 N N . GLN B 1 518 ? 6.556 3.428 -4.955 1.00 32.85 515 GLN A N 1
ATOM 7900 C CA . GLN B 1 518 ? 5.326 4.137 -4.576 1.00 41.64 515 GLN A CA 1
ATOM 7901 C C . GLN B 1 518 ? 4.069 3.260 -4.740 1.00 40.93 515 GLN A C 1
ATOM 7902 O O . GLN B 1 518 ? 3.269 3.230 -3.822 1.00 42.13 515 GLN A O 1
ATOM 7908 N N . GLN B 1 519 ? 3.988 2.482 -5.839 1.00 41.33 516 GLN A N 1
ATOM 7909 C CA . GLN B 1 519 ? 2.916 1.543 -6.144 1.00 42.20 516 GLN A CA 1
ATOM 7910 C C . GLN B 1 519 ? 2.890 0.324 -5.171 1.00 45.50 516 GLN A C 1
ATOM 7911 O O . GLN B 1 519 ? 1.835 -0.240 -4.826 1.00 44.61 516 GLN A O 1
ATOM 7917 N N . ARG B 1 520 ? 4.068 -0.181 -4.823 1.00 48.58 517 ARG A N 1
ATOM 7918 C CA . ARG B 1 520 ? 4.237 -1.366 -3.976 1.00 56.84 517 ARG A CA 1
ATOM 7919 C C . ARG B 1 520 ? 3.940 -0.996 -2.515 1.00 51.29 517 ARG A C 1
ATOM 7920 O O . ARG B 1 520 ? 3.516 -1.849 -1.728 1.00 51.57 517 ARG A O 1
ATOM 7928 N N . ALA B 1 521 ? 4.177 0.286 -2.176 1.00 48.39 518 ALA A N 1
ATOM 7929 C CA . ALA B 1 521 ? 4.053 0.762 -0.808 1.00 51.90 518 ALA A CA 1
ATOM 7930 C C . ALA B 1 521 ? 2.596 0.830 -0.343 1.00 46.56 518 ALA A C 1
ATOM 7931 O O . ALA B 1 521 ? 2.377 1.004 0.843 1.00 49.86 518 ALA A O 1
ATOM 7933 N N . VAL B 1 522 ? 1.624 0.685 -1.260 1.00 40.55 519 VAL A N 1
ATOM 7934 C CA . VAL B 1 522 ? 0.226 0.602 -0.886 1.00 38.23 519 VAL A CA 1
ATOM 7935 C C . VAL B 1 522 ? 0.071 -0.502 0.172 1.00 50.91 519 VAL A C 1
ATOM 7936 O O . VAL B 1 522 ? -0.781 -0.437 1.094 1.00 56.20 519 VAL A O 1
ATOM 7940 N N . MET B 1 523 ? 0.893 -1.537 0.036 1.00 50.76 520 MET A N 1
ATOM 7941 C CA . MET B 1 523 ? 0.681 -2.750 0.799 1.00 54.55 520 MET A CA 1
ATOM 7942 C C . MET B 1 523 ? 1.587 -2.787 2.037 1.00 46.82 520 MET A C 1
ATOM 7943 O O . MET B 1 523 ? 1.237 -3.400 3.040 1.00 48.63 520 MET A O 1
ATOM 7948 N N . TRP B 1 524 ? 2.774 -2.187 1.968 1.00 50.32 521 TRP A N 1
ATOM 7949 C CA . TRP B 1 524 ? 3.541 -1.883 3.182 1.00 56.90 521 TRP A CA 1
ATOM 7950 C C . TRP B 1 524 ? 2.715 -1.080 4.206 1.00 63.36 521 TRP A C 1
ATOM 7951 O O . TRP B 1 524 ? 2.679 -1.421 5.391 1.00 57.55 521 TRP A O 1
ATOM 7962 N N . ARG B 1 525 ? 2.032 -0.018 3.732 1.00 59.76 522 ARG A N 1
ATOM 7963 C CA . ARG B 1 525 ? 1.165 0.814 4.548 1.00 53.37 522 ARG A CA 1
ATOM 7964 C C . ARG B 1 525 ? -0.032 0.036 5.097 1.00 47.75 522 ARG A C 1
ATOM 7965 O O . ARG B 1 525 ? -0.394 0.202 6.250 1.00 49.44 522 ARG A O 1
ATOM 7973 N N . VAL B 1 526 ? -0.668 -0.785 4.278 1.00 44.70 523 VAL A N 1
ATOM 7974 C CA . VAL B 1 526 ? -1.752 -1.642 4.752 1.00 53.78 523 VAL A CA 1
ATOM 7975 C C . VAL B 1 526 ? -1.319 -2.631 5.849 1.00 53.71 523 VAL A C 1
ATOM 7976 O O . VAL B 1 526 ? -2.115 -2.983 6.730 1.00 64.86 523 VAL A O 1
ATOM 7980 N N . TRP B 1 527 ? -0.064 -3.080 5.824 1.00 64.46 524 TRP A N 1
ATOM 7981 C CA . TRP B 1 527 ? 0.410 -4.033 6.819 1.00 62.03 524 TRP A CA 1
ATOM 7982 C C . TRP B 1 527 ? 0.695 -3.304 8.142 1.00 61.60 524 TRP A C 1
ATOM 7983 O O . TRP B 1 527 ? 0.238 -3.722 9.223 1.00 51.69 524 TRP A O 1
ATOM 7994 N N . LYS B 1 528 ? 1.395 -2.172 8.031 1.00 51.53 525 LYS A N 1
ATOM 7995 C CA . LYS B 1 528 ? 1.740 -1.395 9.210 1.00 61.49 525 LYS A CA 1
ATOM 7996 C C . LYS B 1 528 ? 0.539 -0.914 10.036 1.00 52.93 525 LYS A C 1
ATOM 7997 O O . LYS B 1 528 ? 0.478 -1.154 11.214 1.00 62.02 525 LYS A O 1
ATOM 8003 N N . GLU B 1 529 ? -0.431 -0.270 9.425 1.00 55.24 526 GLU A N 1
ATOM 8004 C CA . GLU B 1 529 ? -1.611 0.302 10.075 1.00 47.93 526 GLU A CA 1
ATOM 8005 C C . GLU B 1 529 ? -2.596 -0.772 10.591 1.00 50.12 526 GLU A C 1
ATOM 8006 O O . GLU B 1 529 ? -3.618 -0.400 11.156 1.00 59.36 526 GLU A O 1
ATOM 8012 N N . GLY B 1 530 ? -2.409 -2.079 10.320 1.00 49.36 527 GLY A N 1
ATOM 8013 C CA . GLY B 1 530 ? -3.083 -3.157 11.050 1.00 39.21 527 GLY A CA 1
ATOM 8014 C C . GLY B 1 530 ? -4.559 -3.456 10.703 1.00 46.77 527 GLY A C 1
ATOM 8015 O O . GLY B 1 530 ? -5.234 -4.247 11.362 1.00 49.97 527 GLY A O 1
ATOM 8016 N N . GLY B 1 531 ? -5.120 -2.888 9.639 1.00 49.24 528 GLY A N 1
ATOM 8017 C CA . GLY B 1 531 ? -6.447 -3.327 9.204 1.00 48.61 528 GLY A CA 1
ATOM 8018 C C . GLY B 1 531 ? -6.411 -4.761 8.671 1.00 48.53 528 GLY A C 1
ATOM 8019 O O . GLY B 1 531 ? -5.359 -5.283 8.296 1.00 54.74 528 GLY A O 1
ATOM 8020 N N . THR B 1 532 ? -7.565 -5.410 8.611 1.00 46.96 529 THR A N 1
ATOM 8021 C CA . THR B 1 532 ? -7.582 -6.853 8.351 1.00 55.81 529 THR A CA 1
ATOM 8022 C C . THR B 1 532 ? -8.056 -7.199 6.927 1.00 58.33 529 THR A C 1
ATOM 8023 O O . THR B 1 532 ? -8.293 -8.370 6.643 1.00 57.40 529 THR A O 1
ATOM 8027 N N . GLY B 1 533 ? -8.234 -6.185 6.058 1.00 57.68 530 GLY A N 1
ATOM 8028 C CA . GLY B 1 533 ? -8.614 -6.360 4.653 1.00 57.93 530 GLY A CA 1
ATOM 8029 C C . GLY B 1 533 ? -8.519 -5.048 3.849 1.00 56.76 530 GLY A C 1
ATOM 8030 O O . GLY B 1 533 ? -8.205 -3.997 4.411 1.00 54.07 530 GLY A O 1
ATOM 8031 N N . PHE B 1 534 ? -8.749 -5.109 2.519 1.00 59.56 531 PHE A N 1
ATOM 8032 C CA . PHE B 1 534 ? -8.444 -3.996 1.599 1.00 53.92 531 PHE A CA 1
ATOM 8033 C C . PHE B 1 534 ? -9.408 -4.060 0.419 1.00 45.11 531 PHE A C 1
ATOM 8034 O O . PHE B 1 534 ? -9.770 -5.144 -0.023 1.00 45.58 531 PHE A O 1
ATOM 8042 N N . LEU B 1 535 ? -9.871 -2.920 -0.055 1.00 43.05 532 LEU A N 1
ATOM 8043 C CA . LEU B 1 535 ? -10.764 -2.922 -1.217 1.00 42.74 532 LEU A CA 1
ATOM 8044 C C . LEU B 1 535 ? -10.340 -1.837 -2.215 1.00 47.24 532 LEU A C 1
ATOM 8045 O O . LEU B 1 535 ? -9.808 -0.785 -1.798 1.00 52.15 532 LEU A O 1
ATOM 8050 N N . TYR B 1 536 ? -10.519 -2.137 -3.524 1.00 40.52 533 TYR A N 1
ATOM 8051 C CA . TYR B 1 536 ? -10.201 -1.209 -4.624 1.00 41.29 533 TYR A CA 1
ATOM 8052 C C . TYR B 1 536 ? -11.353 -1.239 -5.608 1.00 40.46 533 TYR A C 1
ATOM 8053 O O . TYR B 1 536 ? -11.833 -2.304 -6.019 1.00 42.56 533 TYR A O 1
ATOM 8062 N N . TRP B 1 537 ? -11.823 -0.057 -5.943 1.00 38.27 534 TRP A N 1
ATOM 8063 C CA . TRP B 1 537 ? -13.165 0.068 -6.485 1.00 39.30 534 TRP A CA 1
ATOM 8064 C C . TRP B 1 537 ? -13.311 -0.565 -7.871 1.00 37.39 534 TRP A C 1
ATOM 8065 O O . TRP B 1 537 ? -14.415 -0.926 -8.293 1.00 45.98 534 TRP A O 1
ATOM 8076 N N . GLY B 1 538 ? -12.231 -0.612 -8.639 1.00 36.90 535 GLY A N 1
ATOM 8077 C CA . GLY B 1 538 ? -12.361 -1.060 -10.032 1.00 42.85 535 GLY A CA 1
ATOM 8078 C C . GLY B 1 538 ? -10.998 -1.414 -10.614 1.00 42.30 535 GLY A C 1
ATOM 8079 O O . GLY B 1 538 ? -9.985 -0.852 -10.194 1.00 43.52 535 GLY A O 1
ATOM 8080 N N . ALA B 1 539 ? -11.006 -2.375 -11.542 1.00 40.88 536 ALA A N 1
ATOM 8081 C CA . ALA B 1 539 ? -9.786 -2.839 -12.197 1.00 36.39 536 ALA A CA 1
ATOM 8082 C C . ALA B 1 539 ? -9.832 -2.586 -13.683 1.00 39.23 536 ALA A C 1
ATOM 8083 O O . ALA B 1 539 ? -8.764 -2.672 -14.328 1.00 41.98 536 ALA A O 1
ATOM 8085 N N . ASN B 1 540 ? -11.068 -2.386 -14.206 1.00 35.73 537 ASN A N 1
ATOM 8086 C CA . ASN B 1 540 ? -11.297 -2.327 -15.634 1.00 35.25 537 ASN A CA 1
ATOM 8087 C C . ASN B 1 540 ? -12.083 -1.081 -15.993 1.00 36.65 537 ASN A C 1
ATOM 8088 O O . ASN B 1 540 ? -12.789 -1.073 -17.005 1.00 43.33 537 ASN A O 1
ATOM 8093 N N . CYS B 1 541 ? -11.996 -0.029 -15.167 1.00 39.46 538 CYS A N 1
ATOM 8094 C CA . CYS B 1 541 ? -12.949 1.076 -15.242 1.00 39.71 538 CYS A CA 1
ATOM 8095 C C . CYS B 1 541 ? -12.578 2.130 -16.273 1.00 40.83 538 CYS A C 1
ATOM 8096 O O . CYS B 1 541 ? -12.457 3.300 -15.953 1.00 40.66 538 CYS A O 1
ATOM 8099 N N . TYR B 1 542 ? -12.496 1.676 -17.526 1.00 36.81 539 TYR A N 1
ATOM 8100 C CA . TYR B 1 542 ? -12.205 2.518 -18.672 1.00 40.68 539 TYR A CA 1
ATOM 8101 C C . TYR B 1 542 ? -13.430 3.380 -19.008 1.00 41.86 539 TYR A C 1
ATOM 8102 O O . TYR B 1 542 ? -14.528 3.148 -18.513 1.00 47.92 539 TYR A O 1
ATOM 8111 N N . GLU B 1 543 ? -13.237 4.364 -19.903 1.00 41.38 540 GLU A N 1
ATOM 8112 C CA . GLU B 1 543 ? -14.330 5.076 -20.540 1.00 40.80 540 GLU A CA 1
ATOM 8113 C C . GLU B 1 543 ? -14.985 4.098 -21.498 1.00 40.51 540 GLU A C 1
ATOM 8114 O O . GLU B 1 543 ? -14.353 3.142 -21.898 1.00 47.46 540 GLU A O 1
ATOM 8120 N N . LYS B 1 544 ? -16.210 4.391 -21.917 1.00 51.22 541 LYS A N 1
ATOM 8121 C CA . LYS B 1 544 ? -17.092 3.507 -22.676 1.00 48.63 541 LYS A CA 1
ATOM 8122 C C . LYS B 1 544 ? -16.627 3.317 -24.117 1.00 47.23 541 LYS A C 1
ATOM 8123 O O . LYS B 1 544 ? -16.270 4.280 -24.777 1.00 43.02 541 LYS A O 1
ATOM 8129 N N . ALA B 1 545 ? -16.661 2.050 -24.563 1.00 44.84 542 ALA A N 1
ATOM 8130 C CA . ALA B 1 545 ? -16.289 1.668 -25.921 1.00 42.90 542 ALA A CA 1
ATOM 8131 C C . ALA B 1 545 ? -17.148 0.471 -26.313 1.00 43.44 542 ALA A C 1
ATOM 8132 O O . ALA B 1 545 ? -17.756 -0.131 -25.424 1.00 41.77 542 ALA A O 1
ATOM 8134 N N . THR B 1 546 ? -17.268 0.189 -27.618 1.00 48.69 543 THR A N 1
ATOM 8135 C CA . THR B 1 546 ? -18.213 -0.843 -28.060 1.00 49.07 543 THR A CA 1
ATOM 8136 C C . THR B 1 546 ? -17.544 -1.971 -28.859 1.00 55.85 543 THR A C 1
ATOM 8137 O O . THR B 1 546 ? -18.252 -2.840 -29.397 1.00 58.22 543 THR A O 1
ATOM 8141 N N . VAL B 1 547 ? -16.194 -2.009 -28.840 1.00 46.61 544 VAL A N 1
ATOM 8142 C CA . VAL B 1 547 ? -15.403 -2.979 -29.579 1.00 43.34 544 VAL A CA 1
ATOM 8143 C C . VAL B 1 547 ? -14.190 -3.379 -28.731 1.00 46.04 544 VAL A C 1
ATOM 8144 O O . VAL B 1 547 ? -13.576 -2.511 -28.090 1.00 47.74 544 VAL A O 1
ATOM 8148 N N . PRO B 1 548 ? -13.801 -4.682 -28.685 1.00 44.30 545 PRO A N 1
ATOM 8149 C CA . PRO B 1 548 ? -12.714 -5.136 -27.799 1.00 41.26 545 PRO A CA 1
ATOM 8150 C C . PRO B 1 548 ? -11.348 -4.447 -27.921 1.00 48.75 545 PRO A C 1
ATOM 8151 O O . PRO B 1 548 ? -10.659 -4.215 -26.898 1.00 55.85 545 PRO A O 1
ATOM 8155 N N . SER B 1 549 ? -10.974 -4.123 -29.170 1.00 43.55 546 SER A N 1
ATOM 8156 C CA . SER B 1 549 ? -9.688 -3.533 -29.516 1.00 42.66 546 SER A CA 1
ATOM 8157 C C . SER B 1 549 ? -9.674 -1.985 -29.485 1.00 37.25 546 SER A C 1
ATOM 8158 O O . SER B 1 549 ? -8.623 -1.325 -29.823 1.00 38.77 546 SER A O 1
ATOM 8161 N N . ALA B 1 550 ? -10.811 -1.391 -29.084 1.00 32.82 547 ALA A N 1
ATOM 8162 C CA . ALA B 1 550 ? -10.953 0.071 -29.160 1.00 42.23 547 ALA A CA 1
ATOM 8163 C C . ALA B 1 550 ? -9.888 0.739 -28.269 1.00 43.39 547 ALA A C 1
ATOM 8164 O O . ALA B 1 550 ? -9.390 0.139 -27.302 1.00 34.87 547 ALA A O 1
ATOM 8166 N N . GLU B 1 551 ? -9.460 1.964 -28.632 1.00 45.46 548 GLU A N 1
ATOM 8167 C CA . GLU B 1 551 ? -8.491 2.656 -27.782 1.00 49.28 548 GLU A CA 1
ATOM 8168 C C . GLU B 1 551 ? -9.011 2.688 -26.351 1.00 43.56 548 GLU A C 1
ATOM 8169 O O . GLU B 1 551 ? -10.212 2.915 -26.115 1.00 45.18 548 GLU A O 1
ATOM 8175 N N . VAL B 1 552 ? -8.113 2.475 -25.388 1.00 46.81 549 VAL A N 1
ATOM 8176 C CA . VAL B 1 552 ? -8.461 2.672 -23.959 1.00 51.93 549 VAL A CA 1
ATOM 8177 C C . VAL B 1 552 ? -8.426 4.165 -23.581 1.00 45.10 549 VAL A C 1
ATOM 8178 O O . VAL B 1 552 ? -7.422 4.824 -23.687 1.00 43.26 549 VAL A O 1
ATOM 8182 N N . LYS B 1 553 ? -9.557 4.693 -23.145 1.00 47.12 550 LYS A N 1
ATOM 8183 C CA . LYS B 1 553 ? -9.655 6.078 -22.751 1.00 47.13 550 LYS A CA 1
ATOM 8184 C C . LYS B 1 553 ? -9.883 6.066 -21.269 1.00 42.43 550 LYS A C 1
ATOM 8185 O O . LYS B 1 553 ? -10.415 5.098 -20.747 1.00 44.68 550 LYS A O 1
ATOM 8191 N N . PHE B 1 554 ? -9.333 7.094 -20.630 1.00 42.52 551 PHE A N 1
ATOM 8192 C CA . PHE B 1 554 ? -9.335 7.185 -19.167 1.00 45.25 551 PHE A CA 1
ATOM 8193 C C . PHE B 1 554 ? -10.434 8.186 -18.835 1.00 37.60 551 PHE A C 1
ATOM 8194 O O . PHE B 1 554 ? -10.609 9.170 -19.561 1.00 42.50 551 PHE A O 1
ATOM 8202 N N . ARG B 1 555 ? -11.165 7.926 -17.755 1.00 45.41 552 ARG A N 1
ATOM 8203 C CA . ARG B 1 555 ? -12.406 8.648 -17.459 1.00 44.92 552 ARG A CA 1
ATOM 8204 C C . ARG B 1 555 ? -12.080 10.072 -17.050 1.00 41.51 552 ARG A C 1
ATOM 8205 O O . ARG B 1 555 ? -11.036 10.285 -16.471 1.00 46.44 552 ARG A O 1
ATOM 8213 N N . ARG B 1 556 ? -13.016 10.997 -17.320 1.00 52.52 553 ARG A N 1
ATOM 8214 C CA . ARG B 1 556 ? -12.935 12.410 -16.940 1.00 53.37 553 ARG A CA 1
ATOM 8215 C C . ARG B 1 556 ? -13.008 12.595 -15.425 1.00 44.37 553 ARG A C 1
ATOM 8216 O O . ARG B 1 556 ? -13.752 11.909 -14.707 1.00 46.42 553 ARG A O 1
ATOM 8224 N N . GLY B 1 557 ? -12.227 13.573 -14.961 1.00 41.74 554 GLY A N 1
ATOM 8225 C CA . GLY B 1 557 ? -12.226 13.976 -13.565 1.00 43.10 554 GLY A CA 1
ATOM 8226 C C . GLY B 1 557 ? -11.495 13.015 -12.622 1.00 42.58 554 GLY A C 1
ATOM 8227 O O . GLY B 1 557 ? -11.465 13.252 -11.427 1.00 53.81 554 GLY A O 1
ATOM 8228 N N . LEU B 1 558 ? -10.923 11.926 -13.135 1.00 44.77 555 LEU A N 1
ATOM 8229 C CA . LEU B 1 558 ? -10.153 10.993 -12.326 1.00 42.92 555 LEU A CA 1
ATOM 8230 C C . LEU B 1 558 ? -8.684 11.004 -12.784 1.00 39.16 555 LEU A C 1
ATOM 8231 O O . LEU B 1 558 ? -8.389 11.076 -13.998 1.00 44.00 555 LEU A O 1
ATOM 8236 N N . PRO B 1 559 ? -7.714 10.788 -11.849 1.00 40.43 556 PRO A N 1
ATOM 8237 C CA . PRO B 1 559 ? -6.307 10.615 -12.238 1.00 47.52 556 PRO A CA 1
ATOM 8238 C C . PRO B 1 559 ? -6.185 9.354 -13.095 1.00 51.73 556 PRO A C 1
ATOM 8239 O O . PRO B 1 559 ? -6.667 8.278 -12.713 1.00 52.01 556 PRO A O 1
ATOM 8243 N N . PRO B 1 560 ? -5.666 9.466 -14.335 1.00 48.02 557 PRO A N 1
ATOM 8244 C CA . PRO B 1 560 ? -5.583 8.278 -15.203 1.00 44.77 557 PRO A CA 1
ATOM 8245 C C . PRO B 1 560 ? -4.900 7.108 -14.476 1.00 47.58 557 PRO A C 1
ATOM 8246 O O . PRO B 1 560 ? -3.845 7.264 -13.824 1.00 44.67 557 PRO A O 1
ATOM 8250 N N . GLY B 1 561 ? -5.570 5.940 -14.492 1.00 45.02 558 GLY A N 1
ATOM 8251 C CA . GLY B 1 561 ? -4.990 4.726 -13.926 1.00 43.02 558 GLY A CA 1
ATOM 8252 C C . GLY B 1 561 ? -5.669 4.373 -12.620 1.00 43.66 558 GLY A C 1
ATOM 8253 O O . GLY B 1 561 ? -5.557 3.254 -12.156 1.00 45.72 558 GLY A O 1
ATOM 8254 N N . ASP B 1 562 ? -6.390 5.342 -12.064 1.00 42.72 559 ASP A N 1
ATOM 8255 C CA . ASP B 1 562 ? -7.336 5.092 -11.012 1.00 37.79 559 ASP A CA 1
ATOM 8256 C C . ASP B 1 562 ? -8.465 4.279 -11.628 1.00 45.95 559 ASP A C 1
ATOM 8257 O O . ASP B 1 562 ? -9.183 4.723 -12.547 1.00 46.23 559 ASP A O 1
ATOM 8262 N N . GLY B 1 563 ? -8.656 3.094 -11.046 1.00 42.20 560 GLY A N 1
ATOM 8263 C CA . GLY B 1 563 ? -9.754 2.251 -11.464 1.00 39.55 560 GLY A CA 1
ATOM 8264 C C . GLY B 1 563 ? -9.356 1.332 -12.592 1.00 39.11 560 GLY A C 1
ATOM 8265 O O . GLY B 1 563 ? -10.246 0.682 -13.116 1.00 40.39 560 GLY A O 1
ATOM 8266 N N . VAL B 1 564 ? -8.044 1.306 -12.941 1.00 37.89 561 VAL A N 1
ATOM 8267 C CA . VAL B 1 564 ? -7.589 0.564 -14.120 1.00 38.34 561 VAL A CA 1
ATOM 8268 C C . VAL B 1 564 ? -6.285 -0.142 -13.820 1.00 37.15 561 VAL A C 1
ATOM 8269 O O . VAL B 1 564 ? -5.254 0.494 -13.899 1.00 39.58 561 VAL A O 1
ATOM 8273 N N . LEU B 1 565 ? -6.377 -1.458 -13.535 1.00 39.04 562 LEU A N 1
ATOM 8274 C CA . LEU B 1 565 ? -5.249 -2.296 -13.150 1.00 38.98 562 LEU A CA 1
ATOM 8275 C C . LEU B 1 565 ? -4.887 -3.282 -14.272 1.00 41.60 562 LEU A C 1
ATOM 8276 O O . LEU B 1 565 ? -3.814 -3.869 -14.206 1.00 37.12 562 LEU A O 1
ATOM 8281 N N . TYR B 1 566 ? -5.760 -3.447 -15.275 1.00 35.86 563 TYR A N 1
ATOM 8282 C CA . TYR B 1 566 ? -5.471 -4.312 -16.398 1.00 41.78 563 TYR A CA 1
ATOM 8283 C C . TYR B 1 566 ? -6.194 -3.798 -17.658 1.00 39.39 563 TYR A C 1
ATOM 8284 O O . TYR B 1 566 ? -7.214 -3.120 -17.563 1.00 32.35 563 TYR A O 1
ATOM 8293 N N . TYR B 1 567 ? -5.633 -4.174 -18.827 1.00 39.12 564 TYR A N 1
ATOM 8294 C CA . TYR B 1 567 ? -6.092 -3.748 -20.137 1.00 38.30 564 TYR A CA 1
ATOM 8295 C C . TYR B 1 567 ? -6.672 -4.967 -20.855 1.00 39.25 564 TYR A C 1
ATOM 8296 O O . TYR B 1 567 ? -6.259 -6.105 -20.574 1.00 40.17 564 TYR A O 1
ATOM 8305 N N . PRO B 1 568 ? -7.535 -4.734 -21.888 1.00 43.41 565 PRO A N 1
ATOM 8306 C CA . PRO B 1 568 ? -7.972 -5.784 -22.827 1.00 37.66 565 PRO A CA 1
ATOM 8307 C C . PRO B 1 568 ? -6.764 -6.263 -23.617 1.00 44.18 565 PRO A C 1
ATOM 8308 O O . PRO B 1 568 ? -5.996 -5.403 -24.153 1.00 39.73 565 PRO A O 1
ATOM 8312 N N . GLY B 1 569 ? -6.637 -7.602 -23.723 1.00 39.56 566 GLY A N 1
ATOM 8313 C CA . GLY B 1 569 ? -5.598 -8.239 -24.554 1.00 42.06 566 GLY A CA 1
ATOM 8314 C C . GLY B 1 569 ? -5.589 -7.797 -26.027 1.00 38.77 566 GLY A C 1
ATOM 8315 O O . GLY B 1 569 ? -4.526 -7.697 -26.622 1.00 41.90 566 GLY A O 1
ATOM 8316 N N . GLU B 1 570 ? -6.779 -7.467 -26.542 1.00 33.43 567 GLU A N 1
ATOM 8317 C CA . GLU B 1 570 ? -7.100 -7.273 -27.941 1.00 37.99 567 GLU A CA 1
ATOM 8318 C C . GLU B 1 570 ? -6.657 -5.882 -28.372 1.00 43.69 567 GLU A C 1
ATOM 8319 O O . GLU B 1 570 ? -6.797 -5.548 -29.570 1.00 45.34 567 GLU A O 1
ATOM 8325 N N . VAL B 1 571 ? -6.284 -5.026 -27.405 1.00 43.25 568 VAL A N 1
ATOM 8326 C CA . VAL B 1 571 ? -5.801 -3.700 -27.770 1.00 43.84 568 VAL A CA 1
ATOM 8327 C C . VAL B 1 571 ? -4.359 -3.842 -28.268 1.00 43.31 568 VAL A C 1
ATOM 8328 O O . VAL B 1 571 ? -3.992 -3.119 -29.208 1.00 39.02 568 VAL A O 1
ATOM 8332 N N . PHE B 1 572 ? -3.639 -4.849 -27.729 1.00 39.49 569 PHE A N 1
ATOM 8333 C CA . PHE B 1 572 ? -2.195 -5.034 -27.864 1.00 40.23 569 PHE A CA 1
ATOM 8334 C C . PHE B 1 572 ? -1.826 -6.211 -28.787 1.00 44.88 569 PHE A C 1
ATOM 8335 O O . PHE B 1 572 ? -0.681 -6.244 -29.252 1.00 42.84 569 PHE A O 1
ATOM 8343 N N . SER B 1 573 ? -2.756 -7.171 -29.028 1.00 45.65 570 SER A N 1
ATOM 8344 C CA . SER B 1 573 ? -2.536 -8.415 -29.784 1.00 40.93 570 SER A CA 1
ATOM 8345 C C . SER B 1 573 ? -3.910 -8.990 -30.173 1.00 47.88 570 SER A C 1
ATOM 8346 O O . SER B 1 573 ? -4.875 -8.225 -30.189 1.00 46.53 570 SER A O 1
ATOM 8349 N N . SER B 1 574 ? -4.005 -10.276 -30.610 1.00 51.76 571 SER A N 1
ATOM 8350 C CA . SER B 1 574 ? -5.306 -10.853 -30.992 1.00 51.00 571 SER A CA 1
ATOM 8351 C C . SER B 1 574 ? -5.865 -11.688 -29.845 1.00 42.16 571 SER A C 1
ATOM 8352 O O . SER B 1 574 ? -7.048 -11.911 -29.825 1.00 50.43 571 SER A O 1
ATOM 8355 N N . SER B 1 575 ? -5.005 -11.998 -28.870 1.00 43.11 572 SER A N 1
ATOM 8356 C CA . SER B 1 575 ? -5.295 -12.660 -27.604 1.00 44.71 572 SER A CA 1
ATOM 8357 C C . SER B 1 575 ? -6.439 -12.054 -26.771 1.00 44.47 572 SER A C 1
ATOM 8358 O O . SER B 1 575 ? -6.719 -10.870 -26.777 1.00 52.92 572 SER A O 1
ATOM 8361 N N . SER B 1 576 ? -7.226 -12.907 -26.114 1.00 51.73 573 SER A N 1
ATOM 8362 C CA . SER B 1 576 ? -8.405 -12.419 -25.388 1.00 50.85 573 SER A CA 1
ATOM 8363 C C . SER B 1 576 ? -8.071 -12.369 -23.898 1.00 41.97 573 SER A C 1
ATOM 8364 O O . SER B 1 576 ? -8.882 -11.916 -23.095 1.00 50.28 573 SER A O 1
ATOM 8367 N N . GLU B 1 577 ? -6.846 -12.799 -23.585 1.00 42.50 574 GLU A N 1
ATOM 8368 C CA . GLU B 1 577 ? -6.284 -12.827 -22.234 1.00 45.84 574 GLU A CA 1
ATOM 8369 C C . GLU B 1 577 ? -6.071 -11.366 -21.798 1.00 51.48 574 GLU A C 1
ATOM 8370 O O . GLU B 1 577 ? -5.499 -10.584 -22.542 1.00 51.92 574 GLU A O 1
ATOM 8376 N N . PRO B 1 578 ? -6.492 -10.943 -20.586 1.00 54.08 575 PRO A N 1
ATOM 8377 C CA . PRO B 1 578 ? -6.167 -9.583 -20.136 1.00 49.94 575 PRO A CA 1
ATOM 8378 C C . PRO B 1 578 ? -4.657 -9.308 -20.013 1.00 43.49 575 PRO A C 1
ATOM 8379 O O . PRO B 1 578 ? -3.821 -10.218 -19.928 1.00 36.46 575 PRO A O 1
ATOM 8383 N N . VAL B 1 579 ? -4.343 -8.002 -20.051 1.00 47.97 576 VAL A N 1
ATOM 8384 C CA . VAL B 1 579 ? -2.987 -7.490 -20.027 1.00 40.40 576 VAL A CA 1
ATOM 8385 C C . VAL B 1 579 ? -2.814 -6.752 -18.704 1.00 35.56 576 VAL A C 1
ATOM 8386 O O . VAL B 1 579 ? -3.414 -5.730 -18.472 1.00 36.87 576 VAL A O 1
ATOM 8390 N N . ALA B 1 580 ? -1.970 -7.273 -17.852 1.00 31.47 577 ALA A N 1
ATOM 8391 C CA . ALA B 1 580 ? -1.720 -6.637 -16.571 1.00 37.10 577 ALA A CA 1
ATOM 8392 C C . ALA B 1 580 ? -1.016 -5.293 -16.754 1.00 43.78 577 ALA A C 1
ATOM 8393 O O . ALA B 1 580 ? -0.161 -5.163 -17.605 1.00 48.30 577 ALA A O 1
ATOM 8395 N N . SER B 1 581 ? -1.215 -4.386 -15.802 1.00 37.56 578 SER A N 1
ATOM 8396 C CA . SER B 1 581 ? -0.367 -3.225 -15.637 1.00 35.26 578 SER A CA 1
ATOM 8397 C C . SER B 1 581 ? 0.859 -3.566 -14.790 1.00 40.74 578 SER A C 1
ATOM 8398 O O . SER B 1 581 ? 0.795 -4.466 -13.948 1.00 37.63 578 SER A O 1
ATOM 8401 N N . LEU B 1 582 ? 1.948 -2.773 -14.885 1.00 37.75 579 LEU A N 1
ATOM 8402 C CA . LEU B 1 582 ? 2.941 -2.801 -13.808 1.00 37.78 579 LEU A CA 1
ATOM 8403 C C . LEU B 1 582 ? 2.300 -2.665 -12.410 1.00 37.86 579 LEU A C 1
ATOM 8404 O O . LEU B 1 582 ? 2.735 -3.270 -11.427 1.00 42.37 579 LEU A O 1
ATOM 8409 N N . ARG B 1 583 ? 1.326 -1.779 -12.295 1.00 35.55 580 ARG A N 1
ATOM 8410 C CA . ARG B 1 583 ? 0.708 -1.456 -11.030 1.00 35.80 580 ARG A CA 1
ATOM 8411 C C . ARG B 1 583 ? 0.033 -2.681 -10.431 1.00 38.21 580 ARG A C 1
ATOM 8412 O O . ARG B 1 583 ? 0.153 -2.899 -9.230 1.00 40.21 580 ARG A O 1
ATOM 8420 N N . LEU B 1 584 ? -0.526 -3.556 -11.269 1.00 43.92 581 LEU A N 1
ATOM 8421 C CA . LEU B 1 584 ? -1.086 -4.844 -10.803 1.00 39.63 581 LEU A CA 1
ATOM 8422 C C . LEU B 1 584 ? -0.019 -5.808 -10.330 1.00 34.36 581 LEU A C 1
ATOM 8423 O O . LEU B 1 584 ? -0.212 -6.549 -9.379 1.00 43.69 581 LEU A O 1
ATOM 8428 N N . GLU B 1 585 ? 1.110 -5.779 -11.003 1.00 38.24 582 GLU A N 1
ATOM 8429 C CA . GLU B 1 585 ? 2.243 -6.579 -10.590 1.00 42.56 582 GLU A CA 1
ATOM 8430 C C . GLU B 1 585 ? 2.835 -6.091 -9.261 1.00 45.84 582 GLU A C 1
ATOM 8431 O O . GLU B 1 585 ? 3.334 -6.896 -8.474 1.00 44.27 582 GLU A O 1
ATOM 8437 N N . ARG B 1 586 ? 2.863 -4.766 -9.077 1.00 43.95 583 ARG A N 1
ATOM 8438 C CA . ARG B 1 586 ? 3.358 -4.177 -7.847 1.00 47.30 583 ARG A CA 1
ATOM 8439 C C . ARG B 1 586 ? 2.412 -4.445 -6.660 1.00 45.74 583 ARG A C 1
ATOM 8440 O O . ARG B 1 586 ? 2.864 -4.711 -5.545 1.00 42.98 583 ARG A O 1
ATOM 8448 N N . LEU B 1 587 ? 1.106 -4.439 -6.897 1.00 40.28 584 LEU A N 1
ATOM 8449 C CA . LEU B 1 587 ? 0.152 -4.882 -5.904 1.00 41.05 584 LEU A CA 1
ATOM 8450 C C . LEU B 1 587 ? 0.443 -6.345 -5.502 1.00 47.60 584 LEU A C 1
ATOM 8451 O O . LEU B 1 587 ? 0.677 -6.639 -4.325 1.00 45.56 584 LEU A O 1
ATOM 8456 N N . LEU B 1 588 ? 0.553 -7.274 -6.476 1.00 47.52 585 LEU A N 1
ATOM 8457 C CA . LEU B 1 588 ? 1.034 -8.633 -6.164 1.00 47.13 585 LEU A CA 1
ATOM 8458 C C . LEU B 1 588 ? 2.362 -8.683 -5.378 1.00 43.37 585 LEU A C 1
ATOM 8459 O O . LEU B 1 588 ? 2.448 -9.339 -4.363 1.00 44.08 585 LEU A O 1
ATOM 8464 N N . SER B 1 589 ? 3.448 -8.046 -5.847 1.00 51.02 586 SER A N 1
ATOM 8465 C CA . SER B 1 589 ? 4.718 -8.020 -5.109 1.00 52.30 586 SER A CA 1
ATOM 8466 C C . SER B 1 589 ? 4.496 -7.608 -3.643 1.00 55.20 586 SER A C 1
ATOM 8467 O O . SER B 1 589 ? 5.199 -8.080 -2.730 1.00 51.57 586 SER A O 1
ATOM 8470 N N . GLY B 1 590 ? 3.517 -6.704 -3.445 1.00 52.28 587 GLY A N 1
ATOM 8471 C CA . GLY B 1 590 ? 3.250 -6.110 -2.157 1.00 45.85 587 GLY A CA 1
ATOM 8472 C C . GLY B 1 590 ? 2.582 -7.106 -1.223 1.00 45.72 587 GLY A C 1
ATOM 8473 O O . GLY B 1 590 ? 2.839 -7.139 -0.004 1.00 48.08 587 GLY A O 1
ATOM 8474 N N . LEU B 1 591 ? 1.669 -7.857 -1.824 1.00 44.24 588 LEU A N 1
ATOM 8475 C CA . LEU B 1 591 ? 0.886 -8.845 -1.099 1.00 47.27 588 LEU A CA 1
ATOM 8476 C C . LEU B 1 591 ? 1.759 -10.014 -0.645 1.00 59.35 588 LEU A C 1
ATOM 8477 O O . LEU B 1 591 ? 1.419 -10.697 0.361 1.00 57.11 588 LEU A O 1
ATOM 8482 N N . GLN B 1 592 ? 2.833 -10.257 -1.431 1.00 47.21 589 GLN A N 1
ATOM 8483 C CA . GLN B 1 592 ? 3.804 -11.276 -1.067 1.00 53.30 589 GLN A CA 1
ATOM 8484 C C . GLN B 1 592 ? 4.757 -10.758 0.010 1.00 54.94 589 GLN A C 1
ATOM 8485 O O . GLN B 1 592 ? 5.275 -11.568 0.786 1.00 58.57 589 GLN A O 1
ATOM 8491 N N . ASP B 1 593 ? 5.067 -9.441 -0.031 1.00 54.53 590 ASP A N 1
ATOM 8492 C CA . ASP B 1 593 ? 5.749 -8.731 1.048 1.00 56.61 590 ASP A CA 1
ATOM 8493 C C . ASP B 1 593 ? 4.943 -8.791 2.365 1.00 59.34 590 ASP A C 1
ATOM 8494 O O . ASP B 1 593 ? 5.531 -8.986 3.427 1.00 53.17 590 ASP A O 1
ATOM 8499 N N . TYR B 1 594 ? 3.602 -8.676 2.312 1.00 50.15 591 TYR A N 1
ATOM 8500 C CA . TYR B 1 594 ? 2.752 -8.803 3.491 1.00 49.45 591 TYR A CA 1
ATOM 8501 C C . TYR B 1 594 ? 2.983 -10.119 4.242 1.00 59.30 591 TYR A C 1
ATOM 8502 O O . TYR B 1 594 ? 2.885 -10.125 5.476 1.00 59.03 591 TYR A O 1
ATOM 8511 N N . GLU B 1 595 ? 3.203 -11.216 3.474 1.00 65.93 592 GLU A N 1
ATOM 8512 C CA . GLU B 1 595 ? 3.243 -12.601 3.941 1.00 52.51 592 GLU A CA 1
ATOM 8513 C C . GLU B 1 595 ? 4.604 -12.934 4.534 1.00 57.25 592 GLU A C 1
ATOM 8514 O O . GLU B 1 595 ? 4.660 -13.737 5.470 1.00 59.23 592 GLU A O 1
ATOM 8520 N N . TYR B 1 596 ? 5.666 -12.361 3.926 1.00 59.23 593 TYR A N 1
ATOM 8521 C CA . TYR B 1 596 ? 6.996 -12.338 4.518 1.00 56.84 593 TYR A CA 1
ATOM 8522 C C . TYR B 1 596 ? 6.970 -11.614 5.869 1.00 57.27 593 TYR A C 1
ATOM 8523 O O . TYR B 1 596 ? 7.576 -12.096 6.819 1.00 58.97 593 TYR A O 1
ATOM 8532 N N . LEU B 1 597 ? 6.328 -10.435 5.926 1.00 50.39 594 LEU A N 1
ATOM 8533 C CA . LEU B 1 597 ? 6.281 -9.639 7.138 1.00 55.83 594 LEU A CA 1
ATOM 8534 C C . LEU B 1 597 ? 5.511 -10.363 8.239 1.00 58.94 594 LEU A C 1
ATOM 8535 O O . LEU B 1 597 ? 6.005 -10.438 9.356 1.00 56.34 594 LEU A O 1
ATOM 8540 N N . LYS B 1 598 ? 4.379 -10.948 7.881 1.00 51.41 595 LYS A N 1
ATOM 8541 C CA . LYS B 1 598 ? 3.579 -11.707 8.815 1.00 63.72 595 LYS A CA 1
ATOM 8542 C C . LYS B 1 598 ? 4.320 -12.962 9.302 1.00 63.94 595 LYS A C 1
ATOM 8543 O O . LYS B 1 598 ? 3.962 -13.479 10.359 1.00 70.21 595 LYS A O 1
ATOM 8549 N N . LEU B 1 599 ? 5.289 -13.481 8.540 1.00 64.03 596 LEU A N 1
ATOM 8550 C CA . LEU B 1 599 ? 6.064 -14.648 8.962 1.00 59.12 596 LEU A CA 1
ATOM 8551 C C . LEU B 1 599 ? 6.977 -14.250 10.110 1.00 63.54 596 LEU A C 1
ATOM 8552 O O . LEU B 1 599 ? 7.001 -14.888 11.173 1.00 67.48 596 LEU A O 1
ATOM 8557 N N . TYR B 1 600 ? 7.786 -13.233 9.832 1.00 61.77 597 TYR A N 1
ATOM 8558 C CA . TYR B 1 600 ? 8.664 -12.666 10.830 1.00 64.09 597 TYR A CA 1
ATOM 8559 C C . TYR B 1 600 ? 7.938 -12.321 12.135 1.00 72.45 597 TYR A C 1
ATOM 8560 O O . TYR B 1 600 ? 8.509 -12.566 13.195 1.00 80.44 597 TYR A O 1
ATOM 8569 N N . GLU B 1 601 ? 6.727 -11.732 12.060 1.00 58.61 598 GLU A N 1
ATOM 8570 C CA . GLU B 1 601 ? 5.946 -11.391 13.244 1.00 70.85 598 GLU A CA 1
ATOM 8571 C C . GLU B 1 601 ? 5.603 -12.647 14.083 1.00 80.17 598 GLU A C 1
ATOM 8572 O O . GLU B 1 601 ? 5.771 -12.653 15.325 1.00 63.05 598 GLU A O 1
ATOM 8578 N N . SER B 1 602 ? 5.096 -13.695 13.403 1.00 69.89 599 SER A N 1
ATOM 8579 C CA . SER B 1 602 ? 4.720 -14.954 14.025 1.00 75.39 599 SER A CA 1
ATOM 8580 C C . SER B 1 602 ? 5.904 -15.501 14.835 1.00 74.86 599 SER A C 1
ATOM 8581 O O . SER B 1 602 ? 5.759 -16.292 15.761 1.00 70.17 599 SER A O 1
ATOM 8584 N N . LYS B 1 603 ? 7.107 -15.065 14.501 1.00 70.03 600 LYS A N 1
ATOM 8585 C CA . LYS B 1 603 ? 8.284 -15.687 15.077 1.00 72.03 600 LYS A CA 1
ATOM 8586 C C . LYS B 1 603 ? 8.897 -14.759 16.129 1.00 71.32 600 LYS A C 1
ATOM 8587 O O . LYS B 1 603 ? 9.199 -15.212 17.216 1.00 67.59 600 LYS A O 1
ATOM 8593 N N . TYR B 1 604 ? 8.983 -13.454 15.845 1.00 65.34 601 TYR A N 1
ATOM 8594 C CA . TYR B 1 604 ? 9.606 -12.504 16.753 1.00 65.68 601 TYR A CA 1
ATOM 8595 C C . TYR B 1 604 ? 8.618 -11.423 17.233 1.00 57.68 601 TYR A C 1
ATOM 8596 O O . TYR B 1 604 ? 9.038 -10.518 17.944 1.00 56.70 601 TYR A O 1
ATOM 8605 N N . GLY B 1 605 ? 7.341 -11.423 16.802 1.00 53.56 602 GLY A N 1
ATOM 8606 C CA . GLY B 1 605 ? 6.348 -10.493 17.348 1.00 53.82 602 GLY A CA 1
ATOM 8607 C C . GLY B 1 605 ? 6.238 -9.146 16.637 1.00 64.79 602 GLY A C 1
ATOM 8608 O O . GLY B 1 605 ? 7.164 -8.664 15.974 1.00 60.08 602 GLY A O 1
ATOM 8609 N N . ARG B 1 606 ? 5.070 -8.506 16.812 1.00 72.02 603 ARG A N 1
ATOM 8610 C CA . ARG B 1 606 ? 4.753 -7.241 16.150 1.00 57.59 603 ARG A CA 1
ATOM 8611 C C . ARG B 1 606 ? 5.881 -6.219 16.229 1.00 60.69 603 ARG A C 1
ATOM 8612 O O . ARG B 1 606 ? 6.131 -5.531 15.253 1.00 60.83 603 ARG A O 1
ATOM 8620 N N . GLU B 1 607 ? 6.488 -6.061 17.406 1.00 71.72 604 GLU A N 1
ATOM 8621 C CA . GLU B 1 607 ? 7.452 -5.002 17.661 1.00 73.20 604 GLU A CA 1
ATOM 8622 C C . GLU B 1 607 ? 8.706 -5.190 16.799 1.00 69.38 604 GLU A C 1
ATOM 8623 O O . GLU B 1 607 ? 9.214 -4.243 16.182 1.00 65.33 604 GLU A O 1
ATOM 8629 N N . GLU B 1 608 ? 9.238 -6.413 16.756 1.00 68.39 605 GLU A N 1
ATOM 8630 C CA . GLU B 1 608 ? 10.501 -6.645 16.053 1.00 84.74 605 GLU A CA 1
ATOM 8631 C C . GLU B 1 608 ? 10.265 -6.535 14.521 1.00 79.78 605 GLU A C 1
ATOM 8632 O O . GLU B 1 608 ? 11.148 -6.088 13.780 1.00 71.13 605 GLU A O 1
ATOM 8638 N N . ALA B 1 609 ? 9.044 -6.840 14.034 1.00 66.92 606 ALA A N 1
ATOM 8639 C CA . ALA B 1 609 ? 8.680 -6.693 12.623 1.00 68.79 606 ALA A CA 1
ATOM 8640 C C . ALA B 1 609 ? 8.574 -5.223 12.168 1.00 75.78 606 ALA A C 1
ATOM 8641 O O . ALA B 1 609 ? 9.098 -4.828 11.118 1.00 66.22 606 ALA A O 1
ATOM 8643 N N . MET B 1 610 ? 7.845 -4.403 12.948 1.00 70.51 607 MET A N 1
ATOM 8644 C CA . MET B 1 610 ? 7.660 -2.990 12.641 1.00 55.82 607 MET A CA 1
ATOM 8645 C C . MET B 1 610 ? 9.002 -2.291 12.642 1.00 52.20 607 MET A C 1
ATOM 8646 O O . MET B 1 610 ? 9.186 -1.368 11.867 1.00 78.36 607 MET A O 1
ATOM 8651 N N . GLY B 1 611 ? 9.908 -2.722 13.539 1.00 60.40 608 GLY A N 1
ATOM 8652 C CA . GLY B 1 611 ? 11.298 -2.282 13.554 1.00 59.64 608 GLY A CA 1
ATOM 8653 C C . GLY B 1 611 ? 12.053 -2.660 12.278 1.00 55.90 608 GLY A C 1
ATOM 8654 O O . GLY B 1 611 ? 12.729 -1.839 11.675 1.00 56.47 608 GLY A O 1
ATOM 8655 N N . LEU B 1 612 ? 11.838 -3.881 11.806 1.00 61.12 609 LEU A N 1
ATOM 8656 C CA . LEU B 1 612 ? 12.372 -4.343 10.523 1.00 64.18 609 LEU A CA 1
ATOM 8657 C C . LEU B 1 612 ? 11.968 -3.526 9.280 1.00 62.10 609 LEU A C 1
ATOM 8658 O O . LEU B 1 612 ? 12.826 -3.202 8.457 1.00 72.12 609 LEU A O 1
ATOM 8663 N N . LEU B 1 613 ? 10.662 -3.266 9.110 1.00 54.82 610 LEU A N 1
ATOM 8664 C CA . LEU B 1 613 ? 10.131 -2.427 8.041 1.00 50.86 610 LEU A CA 1
ATOM 8665 C C . LEU B 1 613 ? 10.775 -1.033 8.025 1.00 56.70 610 LEU A C 1
ATOM 8666 O O . LEU B 1 613 ? 11.151 -0.531 6.950 1.00 52.48 610 LEU A O 1
ATOM 8671 N N . GLU B 1 614 ? 10.930 -0.442 9.236 1.00 52.83 611 GLU A N 1
ATOM 8672 C CA . GLU B 1 614 ? 11.517 0.867 9.373 1.00 55.43 611 GLU A CA 1
ATOM 8673 C C . GLU B 1 614 ? 13.037 0.826 9.218 1.00 57.89 611 GLU A C 1
ATOM 8674 O O . GLU B 1 614 ? 13.613 1.595 8.445 1.00 60.72 611 GLU A O 1
ATOM 8680 N N . LYS B 1 615 ? 13.707 -0.133 9.854 1.00 75.09 612 LYS A N 1
ATOM 8681 C CA . LYS B 1 615 ? 15.152 -0.022 10.053 1.00 77.26 612 LYS A CA 1
ATOM 8682 C C . LYS B 1 615 ? 15.921 -0.414 8.777 1.00 68.55 612 LYS A C 1
ATOM 8683 O O . LYS B 1 615 ? 17.070 -0.006 8.627 1.00 55.22 612 LYS A O 1
ATOM 8689 N N . THR B 1 616 ? 15.310 -1.231 7.895 1.00 52.95 613 THR A N 1
ATOM 8690 C CA . THR B 1 616 ? 15.758 -1.515 6.520 1.00 52.64 613 THR A CA 1
ATOM 8691 C C . THR B 1 616 ? 15.692 -0.317 5.531 1.00 59.29 613 THR A C 1
ATOM 8692 O O . THR B 1 616 ? 16.379 -0.317 4.488 1.00 58.48 613 THR A O 1
ATOM 8696 N N . GLY B 1 617 ? 14.845 0.692 5.836 1.00 53.96 614 GLY A N 1
ATOM 8697 C CA . GLY B 1 617 ? 14.587 1.837 4.982 1.00 55.70 614 GLY A CA 1
ATOM 8698 C C . GLY B 1 617 ? 13.323 1.705 4.103 1.00 55.16 614 GLY A C 1
ATOM 8699 O O . GLY B 1 617 ? 13.004 2.598 3.319 1.00 55.52 614 GLY A O 1
ATOM 8700 N N . VAL B 1 618 ? 12.601 0.598 4.226 1.00 52.49 615 VAL A N 1
ATOM 8701 C CA . VAL B 1 618 ? 11.566 0.292 3.266 1.00 48.08 615 VAL A CA 1
ATOM 8702 C C . VAL B 1 618 ? 10.397 1.240 3.467 1.00 51.43 615 VAL A C 1
ATOM 8703 O O . VAL B 1 618 ? 9.929 1.810 2.506 1.00 51.33 615 VAL A O 1
ATOM 8707 N N . TYR B 1 619 ? 9.913 1.404 4.684 1.00 51.44 616 TYR A N 1
ATOM 8708 C CA . TYR B 1 619 ? 8.747 2.244 4.869 1.00 58.51 616 TYR A CA 1
ATOM 8709 C C . TYR B 1 619 ? 8.767 2.824 6.293 1.00 60.19 616 TYR A C 1
ATOM 8710 O O . TYR B 1 619 ? 8.683 2.106 7.296 1.00 57.39 616 TYR A O 1
ATOM 8719 N N . THR B 1 620 ? 8.803 4.157 6.332 1.00 58.67 617 THR A N 1
ATOM 8720 C CA . THR B 1 620 ? 8.731 4.957 7.541 1.00 61.29 617 THR A CA 1
ATOM 8721 C C . THR B 1 620 ? 7.316 5.515 7.787 1.00 52.96 617 THR A C 1
ATOM 8722 O O . THR B 1 620 ? 6.836 5.542 8.905 1.00 49.05 617 THR A O 1
ATOM 8726 N N . GLY B 1 621 ? 6.661 6.080 6.778 1.00 65.32 618 GLY A N 1
ATOM 8727 C CA . GLY B 1 621 ? 5.270 6.516 6.890 1.00 52.56 618 GLY A CA 1
ATOM 8728 C C . GLY B 1 621 ? 4.749 6.923 5.507 1.00 56.00 618 GLY A C 1
ATOM 8729 O O . GLY B 1 621 ? 5.509 6.895 4.527 1.00 54.00 618 GLY A O 1
ATOM 8730 N N . PRO B 1 622 ? 3.471 7.353 5.390 1.00 54.66 619 PRO A N 1
ATOM 8731 C CA . PRO B 1 622 ? 2.869 7.694 4.092 1.00 56.40 619 PRO A CA 1
ATOM 8732 C C . PRO B 1 622 ? 3.711 8.531 3.110 1.00 55.22 619 PRO A C 1
ATOM 8733 O O . PRO B 1 622 ? 3.548 8.417 1.912 1.00 54.47 619 PRO A O 1
ATOM 8737 N N . GLU B 1 623 ? 4.572 9.426 3.605 1.00 57.76 620 GLU A N 1
ATOM 8738 C CA . GLU B 1 623 ? 5.361 10.318 2.772 1.00 50.53 620 GLU A CA 1
ATOM 8739 C C . GLU B 1 623 ? 6.858 9.972 2.800 1.00 58.91 620 GLU A C 1
ATOM 8740 O O . GLU B 1 623 ? 7.670 10.666 2.192 1.00 53.79 620 GLU A O 1
ATOM 8746 N N . ARG B 1 624 ? 7.214 8.839 3.418 1.00 58.78 621 ARG A N 1
ATOM 8747 C CA . ARG B 1 624 ? 8.591 8.408 3.475 1.00 63.38 621 ARG A CA 1
ATOM 8748 C C . ARG B 1 624 ? 8.643 6.894 3.344 1.00 57.51 621 ARG A C 1
ATOM 8749 O O . ARG B 1 624 ? 8.270 6.189 4.275 1.00 54.16 621 ARG A O 1
ATOM 8757 N N . TYR B 1 625 ? 9.115 6.436 2.190 1.00 50.01 622 TYR A N 1
ATOM 8758 C CA . TYR B 1 625 ? 9.299 5.028 1.878 1.00 47.54 622 TYR A CA 1
ATOM 8759 C C . TYR B 1 625 ? 10.469 4.930 0.895 1.00 46.81 622 TYR A C 1
ATOM 8760 O O . TYR B 1 625 ? 10.846 5.927 0.275 1.00 50.60 622 TYR A O 1
ATOM 8769 N N . THR B 1 626 ? 11.121 3.771 0.835 1.00 44.83 623 THR A N 1
ATOM 8770 C CA . THR B 1 626 ? 12.320 3.640 0.029 1.00 49.72 623 THR A CA 1
ATOM 8771 C C . THR B 1 626 ? 12.087 4.071 -1.424 1.00 54.75 623 THR A C 1
ATOM 8772 O O . THR B 1 626 ? 11.020 3.823 -2.012 1.00 46.80 623 THR A O 1
ATOM 8776 N N . LEU B 1 627 ? 13.086 4.750 -2.003 1.00 56.44 624 LEU A N 1
ATOM 8777 C CA . LEU B 1 627 ? 12.988 5.138 -3.405 1.00 55.47 624 LEU A CA 1
ATOM 8778 C C . LEU B 1 627 ? 13.733 4.115 -4.239 1.00 52.49 624 LEU A C 1
ATOM 8779 O O . LEU B 1 627 ? 13.618 4.169 -5.434 1.00 58.34 624 LEU A O 1
ATOM 8784 N N . GLU B 1 628 ? 14.481 3.183 -3.621 1.00 62.92 625 GLU A N 1
ATOM 8785 C CA . GLU B 1 628 ? 15.278 2.247 -4.399 1.00 60.80 625 GLU A CA 1
ATOM 8786 C C . GLU B 1 628 ? 15.002 0.802 -3.974 1.00 57.22 625 GLU A C 1
ATOM 8787 O O . GLU B 1 628 ? 14.277 0.540 -3.021 1.00 56.33 625 GLU A O 1
ATOM 8793 N N . HIS B 1 629 ? 15.453 -0.132 -4.809 1.00 49.87 626 HIS A N 1
ATOM 8794 C CA . HIS B 1 629 ? 15.123 -1.530 -4.666 1.00 48.39 626 HIS A CA 1
ATOM 8795 C C . HIS B 1 629 ? 15.874 -2.206 -3.520 1.00 55.20 626 HIS A C 1
ATOM 8796 O O . HIS B 1 629 ? 15.377 -3.204 -2.983 1.00 56.93 626 HIS A O 1
ATOM 8803 N N . ARG B 1 630 ? 17.093 -1.737 -3.202 1.00 60.23 627 ARG A N 1
ATOM 8804 C CA . ARG B 1 630 ? 18.019 -2.529 -2.380 1.00 64.09 627 ARG A CA 1
ATOM 8805 C C . ARG B 1 630 ? 17.448 -2.794 -0.971 1.00 63.06 627 ARG A C 1
ATOM 8806 O O . ARG B 1 630 ? 17.525 -3.937 -0.506 1.00 59.87 627 ARG A O 1
ATOM 8814 N N . PRO B 1 631 ? 16.812 -1.802 -0.267 1.00 53.60 628 PRO A N 1
ATOM 8815 C CA . PRO B 1 631 ? 16.211 -2.049 1.046 1.00 52.87 628 PRO A CA 1
ATOM 8816 C C . PRO B 1 631 ? 15.182 -3.188 1.037 1.00 52.35 628 PRO A C 1
ATOM 8817 O O . PRO B 1 631 ? 15.009 -3.879 2.039 1.00 58.47 628 PRO A O 1
ATOM 8821 N N . ILE B 1 632 ? 14.540 -3.440 -0.099 1.00 49.65 629 ILE A N 1
ATOM 8822 C CA . ILE B 1 632 ? 13.585 -4.536 -0.235 1.00 46.47 629 ILE A CA 1
ATOM 8823 C C . ILE B 1 632 ? 14.296 -5.897 -0.256 1.00 51.83 629 ILE A C 1
ATOM 8824 O O . ILE B 1 632 ? 13.754 -6.919 0.222 1.00 53.96 629 ILE A O 1
ATOM 8829 N N . ASP B 1 633 ? 15.481 -5.945 -0.887 1.00 56.73 630 ASP A N 1
ATOM 8830 C CA . ASP B 1 633 ? 16.228 -7.191 -0.914 1.00 56.83 630 ASP A CA 1
ATOM 8831 C C . ASP B 1 633 ? 16.808 -7.462 0.460 1.00 50.72 630 ASP A C 1
ATOM 8832 O O . ASP B 1 633 ? 16.802 -8.607 0.889 1.00 51.18 630 ASP A O 1
ATOM 8837 N N . VAL B 1 634 ? 17.312 -6.398 1.092 1.00 49.85 631 VAL A N 1
ATOM 8838 C CA . VAL B 1 634 ? 17.780 -6.417 2.468 1.00 52.40 631 VAL A CA 1
ATOM 8839 C C . VAL B 1 634 ? 16.659 -6.896 3.398 1.00 57.20 631 VAL A C 1
ATOM 8840 O O . VAL B 1 634 ? 16.935 -7.690 4.272 1.00 69.16 631 VAL A O 1
ATOM 8844 N N . LEU B 1 635 ? 15.412 -6.448 3.216 1.00 59.42 632 LEU A N 1
ATOM 8845 C CA . LEU B 1 635 ? 14.319 -6.863 4.090 1.00 60.66 632 LEU A CA 1
ATOM 8846 C C . LEU B 1 635 ? 13.963 -8.308 3.784 1.00 53.19 632 LEU A C 1
ATOM 8847 O O . LEU B 1 635 ? 13.556 -9.042 4.680 1.00 60.16 632 LEU A O 1
ATOM 8852 N N . ARG B 1 636 ? 14.053 -8.711 2.515 1.00 71.36 633 ARG A N 1
ATOM 8853 C CA . ARG B 1 636 ? 13.635 -10.068 2.143 1.00 68.90 633 ARG A CA 1
ATOM 8854 C C . ARG B 1 636 ? 14.691 -11.091 2.584 1.00 54.73 633 ARG A C 1
ATOM 8855 O O . ARG B 1 636 ? 14.295 -12.114 3.125 1.00 57.74 633 ARG A O 1
ATOM 8863 N N . GLY B 1 637 ? 15.987 -10.815 2.296 1.00 58.34 634 GLY A N 1
ATOM 8864 C CA . GLY B 1 637 ? 17.150 -11.606 2.691 1.00 64.39 634 GLY A CA 1
ATOM 8865 C C . GLY B 1 637 ? 17.224 -11.859 4.210 1.00 71.40 634 GLY A C 1
ATOM 8866 O O . GLY B 1 637 ? 17.487 -12.984 4.629 1.00 72.07 634 GLY A O 1
ATOM 8867 N N . GLU B 1 638 ? 16.963 -10.819 5.026 1.00 75.84 635 GLU A N 1
ATOM 8868 C CA . GLU B 1 638 ? 16.792 -10.911 6.486 1.00 75.54 635 GLU A CA 1
ATOM 8869 C C . GLU B 1 638 ? 15.698 -11.922 6.924 1.00 70.84 635 GLU A C 1
ATOM 8870 O O . GLU B 1 638 ? 15.949 -12.678 7.850 1.00 67.03 635 GLU A O 1
ATOM 8876 N N . VAL B 1 639 ? 14.501 -11.948 6.305 1.00 64.68 636 VAL A N 1
ATOM 8877 C CA . VAL B 1 639 ? 13.471 -12.935 6.590 1.00 59.59 636 VAL A CA 1
ATOM 8878 C C . VAL B 1 639 ? 13.976 -14.326 6.185 1.00 68.43 636 VAL A C 1
ATOM 8879 O O . VAL B 1 639 ? 13.795 -15.304 6.905 1.00 73.69 636 VAL A O 1
ATOM 8883 N N . TYR B 1 640 ? 14.601 -14.447 5.020 1.00 66.30 637 TYR A N 1
ATOM 8884 C CA . TYR B 1 640 ? 15.134 -15.734 4.598 1.00 74.24 637 TYR A CA 1
ATOM 8885 C C . TYR B 1 640 ? 16.090 -16.345 5.656 1.00 75.33 637 TYR A C 1
ATOM 8886 O O . TYR B 1 640 ? 15.892 -17.516 5.985 1.00 79.49 637 TYR A O 1
ATOM 8895 N N . ASN B 1 641 ? 17.058 -15.570 6.221 1.00 69.28 638 ASN A N 1
ATOM 8896 C CA . ASN B 1 641 ? 18.063 -16.019 7.207 1.00 78.41 638 ASN A CA 1
ATOM 8897 C C . ASN B 1 641 ? 17.468 -16.478 8.548 1.00 87.02 638 ASN A C 1
ATOM 8898 O O . ASN B 1 641 ? 17.729 -17.592 8.993 1.00 91.59 638 ASN A O 1
ATOM 8903 N N . THR B 1 642 ? 16.662 -15.627 9.187 1.00 89.28 639 THR A N 1
ATOM 8904 C CA . THR B 1 642 ? 16.136 -15.843 10.535 1.00 98.73 639 THR A CA 1
ATOM 8905 C C . THR B 1 642 ? 14.996 -16.875 10.613 1.00 83.34 639 THR A C 1
ATOM 8906 O O . THR B 1 642 ? 14.739 -17.434 11.680 1.00 97.20 639 THR A O 1
ATOM 8910 N N . CYS B 1 643 ? 14.276 -17.110 9.512 1.00 75.50 640 CYS A N 1
ATOM 8911 C CA . CYS B 1 643 ? 13.079 -17.940 9.559 1.00 84.86 640 CYS A CA 1
ATOM 8912 C C . CYS B 1 643 ? 13.251 -19.151 8.649 1.00 90.83 640 CYS A C 1
ATOM 8913 O O . CYS B 1 643 ? 12.260 -19.715 8.174 1.00 77.25 640 CYS A O 1
ATOM 8916 N N . ARG B 1 644 ? 14.513 -19.568 8.480 1.00 98.21 641 ARG A N 1
ATOM 8917 C CA . ARG B 1 644 ? 14.862 -20.605 7.531 1.00 114.37 641 ARG A CA 1
ATOM 8918 C C . ARG B 1 644 ? 14.354 -21.993 7.950 1.00 144.41 641 ARG A C 1
ATOM 8919 O O . ARG B 1 644 ? 13.980 -22.764 7.059 1.00 150.55 641 ARG A O 1
ATOM 8927 N N . PRO B 1 645 ? 14.349 -22.391 9.259 1.00 154.13 642 PRO A N 1
ATOM 8928 C CA . PRO B 1 645 ? 14.124 -23.802 9.648 1.00 154.79 642 PRO A CA 1
ATOM 8929 C C . PRO B 1 645 ? 12.843 -24.546 9.191 1.00 135.83 642 PRO A C 1
ATOM 8930 O O . PRO B 1 645 ? 11.963 -24.002 8.506 1.00 105.00 642 PRO A O 1
#